Protein AF-A0A813HBR9-F1 (afdb_monomer)

Foldseek 3Di:
DADDFFDWDKDKDFAPCQVPVDPVNVVSVVQQADDCSVVSHHGKIKIFGGTRNGHTQFIDIGDHPRDHTDTDGDDDPPPLFDPPQAAWQLLFQETFQFAADDQLAGGTPVSHFFFAAAQQLLLVFQQLEEEEEEAFDQRLLLLLLVLCRPAVPEDFCPPQPSPGQQFQKWKWKDAPNDTPDTDTHGCVPVLCPPAAPVSVVVSLVVVLVVLLVVVQVDAAGDRRMGMYMYGHDQALLVVLSVLVSVQPHPRSLVGAYEYEYEYDLLLCCCQPVLPPPRRYVVSSPDHNVVSLVVRLVSNLVNLVSLLQQQDDVHRNVQQAYEYEQQFAAPDPVSNVVSVVSSVSSVVSCVPSGGSRYHYYYLNSNCVNYVQQAFPRHGFSSSSSVVVSSSCSSRGDSVSGDPARDKDKDAQLRTSNSQDVVSQVPQNVVQVVPPHDGSRSSSSRRRMGIDHDHPPPPPPVVCPVCVVPVPPPPDDPDDPDPDDPCPVPPPPDDLQPPLADPDPPVCVLVVVVVVVVVVVVVCVVVCVPDPPPDPPPDDDDDDDDDDDDDDDDDDDDDDDDDDDDDDDDDDPPDPPPDPPPPPPPPDPPCPVVVVVLVVLLVLCVCVVVVNDPPDVSSVCSVVSLVVVVVVVLVVVLVVCVVPPDDDALVRQLVVVCVVPVVVVVVVQVVLVVVCVVVVNQQADPVLVVCVNVLQQLPHRPSLVNHSPNVSNSSNVVSVCSSCVVVVCVVPVPDDPVRVVVVVVVVVCSVVCVVVVCVVVVHDPSD

Organism: Polarella glacialis (NCBI:txid89957)

Structure (mmCIF, N/CA/C/O backbone):
data_AF-A0A813HBR9-F1
#
_entry.id   AF-A0A813HBR9-F1
#
loop_
_atom_site.group_PDB
_atom_site.id
_atom_site.type_symbol
_atom_site.label_atom_id
_atom_site.label_alt_id
_atom_site.label_comp_id
_atom_site.label_asym_id
_atom_site.label_entity_id
_atom_site.label_seq_id
_atom_site.pdbx_PDB_ins_code
_atom_site.Cartn_x
_atom_site.Cartn_y
_atom_site.Cartn_z
_atom_site.occupancy
_atom_site.B_iso_or_equiv
_atom_site.auth_seq_id
_atom_site.auth_comp_id
_atom_site.auth_asym_id
_atom_site.auth_atom_id
_atom_site.pdbx_PDB_model_num
ATOM 1 N N . MET A 1 1 ? 24.194 6.472 -5.748 1.00 44.34 1 MET A N 1
ATOM 2 C CA . MET A 1 1 ? 23.655 5.985 -4.458 1.00 44.34 1 MET A CA 1
ATOM 3 C C . MET A 1 1 ? 24.644 4.987 -3.868 1.00 44.34 1 MET A C 1
ATOM 5 O O . MET A 1 1 ? 25.234 4.237 -4.634 1.00 44.34 1 MET A O 1
ATOM 9 N N . SER A 1 2 ? 24.886 5.018 -2.556 1.00 70.19 2 SER A N 1
ATOM 10 C CA . SER A 1 2 ? 25.656 3.984 -1.843 1.00 70.19 2 SER A CA 1
ATOM 11 C C . SER A 1 2 ? 24.667 3.029 -1.185 1.00 70.19 2 SER A C 1
ATOM 13 O O . SER A 1 2 ? 23.648 3.500 -0.693 1.00 70.19 2 SER A O 1
ATOM 15 N N . LEU A 1 3 ? 24.979 1.731 -1.143 1.00 77.62 3 LEU A N 1
ATOM 16 C CA . LEU A 1 3 ? 24.274 0.784 -0.273 1.00 77.62 3 LEU A CA 1
ATOM 17 C C . LEU A 1 3 ? 24.366 1.253 1.189 1.00 77.62 3 LEU A C 1
ATOM 19 O O . LEU A 1 3 ? 25.372 1.877 1.564 1.00 77.62 3 LEU A O 1
ATOM 23 N N . GLU A 1 4 ? 23.335 0.958 1.976 1.00 78.69 4 GLU A N 1
ATOM 24 C CA . GLU A 1 4 ? 23.299 1.222 3.415 1.00 78.69 4 GLU A CA 1
ATOM 25 C C . GLU A 1 4 ? 24.261 0.287 4.159 1.00 78.69 4 GLU A C 1
ATOM 27 O O . GLU A 1 4 ? 24.564 -0.817 3.705 1.00 78.69 4 GLU A O 1
ATOM 32 N N . ASN A 1 5 ? 24.805 0.736 5.291 1.00 77.06 5 ASN A N 1
ATOM 33 C CA . ASN A 1 5 ? 25.646 -0.136 6.110 1.00 77.06 5 ASN A CA 1
ATOM 34 C C . ASN A 1 5 ? 24.796 -1.290 6.669 1.00 77.06 5 ASN A C 1
ATOM 36 O O . ASN A 1 5 ? 23.663 -1.075 7.076 1.00 77.06 5 ASN A O 1
ATOM 40 N N . GLY A 1 6 ? 25.350 -2.501 6.698 1.00 73.25 6 GLY A N 1
ATOM 41 C CA . GLY A 1 6 ? 24.657 -3.730 7.087 1.00 73.25 6 GLY A CA 1
ATOM 42 C C . GLY A 1 6 ? 24.108 -4.545 5.912 1.00 73.25 6 GLY A C 1
ATOM 43 O O . GLY A 1 6 ? 23.845 -5.730 6.082 1.00 73.25 6 GLY A O 1
ATOM 44 N N . THR A 1 7 ? 24.002 -3.977 4.704 1.00 80.19 7 THR A N 1
ATOM 45 C CA . THR A 1 7 ? 23.477 -4.709 3.539 1.00 80.19 7 THR A CA 1
ATOM 46 C C . THR A 1 7 ? 24.390 -5.868 3.134 1.00 80.19 7 THR A C 1
ATOM 48 O O . THR A 1 7 ? 25.589 -5.665 2.918 1.00 80.19 7 THR A O 1
ATOM 51 N N . LEU A 1 8 ? 23.818 -7.066 2.966 1.00 86.88 8 LEU A N 1
ATOM 52 C CA . LEU A 1 8 ? 24.505 -8.215 2.377 1.00 86.88 8 LEU A CA 1
ATOM 53 C C . LEU A 1 8 ? 24.746 -7.975 0.882 1.00 86.88 8 LEU A C 1
ATOM 55 O O . LEU A 1 8 ? 23.846 -7.587 0.140 1.00 86.88 8 LEU A O 1
ATOM 59 N N . VAL A 1 9 ? 25.968 -8.226 0.429 1.00 91.75 9 VAL A N 1
ATOM 60 C CA . VAL A 1 9 ? 26.389 -8.003 -0.951 1.00 91.75 9 VAL A CA 1
ATOM 61 C C . VAL A 1 9 ? 27.028 -9.268 -1.501 1.00 91.75 9 VAL A C 1
ATOM 63 O O . VAL A 1 9 ? 28.028 -9.758 -0.975 1.00 91.75 9 VAL A O 1
ATOM 66 N N . LEU A 1 10 ? 26.466 -9.759 -2.602 1.00 95.00 10 LEU A N 1
ATOM 67 C CA . LEU A 1 10 ? 27.017 -10.853 -3.392 1.00 95.00 10 LEU A CA 1
ATOM 68 C C . LEU A 1 10 ? 27.666 -10.265 -4.644 1.00 95.00 10 LEU A C 1
ATOM 70 O O . LEU A 1 10 ? 27.012 -9.562 -5.413 1.00 95.00 10 LEU A O 1
ATOM 74 N N . ILE A 1 11 ? 28.956 -10.526 -4.852 1.00 94.94 11 ILE A N 1
ATOM 75 C CA . ILE A 1 11 ? 29.695 -10.011 -6.012 1.00 94.94 11 ILE A CA 1
ATOM 76 C C . ILE A 1 11 ? 30.396 -11.162 -6.709 1.00 94.94 11 ILE A C 1
ATOM 78 O O . ILE A 1 11 ? 31.207 -11.855 -6.105 1.00 94.94 11 ILE A O 1
ATOM 82 N N . GLY A 1 12 ? 30.121 -11.325 -7.999 1.00 94.62 12 GLY A N 1
ATOM 83 C CA . GLY A 1 12 ? 30.891 -12.167 -8.905 1.00 94.62 12 GLY A CA 1
ATOM 84 C C . GLY A 1 12 ? 31.537 -11.301 -9.979 1.00 94.62 12 GLY A C 1
ATOM 85 O O . GLY A 1 12 ? 30.874 -10.461 -10.583 1.00 94.62 12 GLY A O 1
ATOM 86 N N . ALA A 1 13 ? 32.827 -11.494 -10.226 1.00 92.62 13 ALA A N 1
ATOM 87 C CA . ALA A 1 13 ? 33.553 -10.809 -11.286 1.00 92.62 13 ALA A CA 1
ATOM 88 C C . ALA A 1 13 ? 34.456 -11.795 -12.032 1.00 92.62 13 ALA A C 1
ATOM 90 O O . ALA A 1 13 ? 35.110 -12.647 -11.434 1.00 92.62 13 ALA A O 1
ATOM 91 N N . LYS A 1 14 ? 34.495 -11.681 -13.358 1.00 89.44 14 LYS A N 1
ATOM 92 C CA . LYS A 1 14 ? 35.338 -12.495 -14.236 1.00 89.44 14 LYS A CA 1
ATOM 93 C C . LYS A 1 14 ? 35.709 -11.684 -15.477 1.00 89.44 14 LYS A C 1
ATOM 95 O O . LYS A 1 14 ? 35.035 -10.705 -15.794 1.00 89.44 14 LYS A O 1
ATOM 100 N N . ASP A 1 15 ? 36.777 -12.095 -16.152 1.00 86.00 15 ASP A N 1
ATOM 101 C CA . ASP A 1 15 ? 37.169 -11.611 -17.478 1.00 86.00 15 ASP A CA 1
ATOM 102 C C . ASP A 1 15 ? 37.337 -10.083 -17.519 1.00 86.00 15 ASP A C 1
ATOM 104 O O . ASP A 1 15 ? 38.275 -9.568 -16.907 1.00 86.00 15 ASP A O 1
ATOM 108 N N . GLU A 1 16 ? 36.469 -9.338 -18.202 1.00 80.94 16 GLU A N 1
ATOM 109 C CA . GLU A 1 16 ? 36.595 -7.891 -18.431 1.00 80.94 16 GLU A CA 1
ATOM 110 C C . GLU A 1 16 ? 36.669 -7.077 -17.133 1.00 80.94 16 GLU A C 1
ATOM 112 O O . GLU A 1 16 ? 37.329 -6.034 -17.086 1.00 80.94 16 GLU A O 1
ATOM 117 N N . ALA A 1 17 ? 36.054 -7.574 -16.058 1.00 79.50 17 ALA A N 1
ATOM 118 C CA . ALA A 1 17 ? 36.100 -6.954 -14.739 1.00 79.50 17 ALA A CA 1
ATOM 119 C C . ALA A 1 17 ? 37.543 -6.798 -14.220 1.00 79.50 17 ALA A C 1
ATOM 121 O O . ALA A 1 17 ? 37.855 -5.818 -13.550 1.00 79.50 17 ALA A O 1
ATOM 122 N N . SER A 1 18 ? 38.455 -7.701 -14.591 1.00 74.31 18 SER A N 1
ATOM 123 C CA . SER A 1 18 ? 39.861 -7.640 -14.169 1.00 74.31 18 SER A CA 1
ATOM 124 C C . SER A 1 18 ? 40.658 -6.461 -14.736 1.00 74.31 18 SER A C 1
ATOM 126 O O . SER A 1 18 ? 41.671 -6.072 -14.160 1.00 74.31 18 SER A O 1
ATOM 128 N N . ILE A 1 19 ? 40.200 -5.880 -15.846 1.00 78.31 19 ILE A N 1
ATOM 129 C CA . ILE A 1 19 ? 40.866 -4.759 -16.527 1.00 78.31 19 ILE A CA 1
ATOM 130 C C . ILE A 1 19 ? 40.091 -3.462 -16.293 1.00 78.31 19 ILE A C 1
ATOM 132 O O . ILE A 1 19 ? 40.686 -2.396 -16.165 1.00 78.31 19 ILE A O 1
ATOM 136 N N . ASN A 1 20 ? 38.761 -3.561 -16.214 1.00 87.25 20 ASN A N 1
ATOM 137 C CA . ASN A 1 20 ? 37.866 -2.408 -16.224 1.00 87.25 20 ASN A CA 1
ATOM 138 C C . ASN A 1 20 ? 37.324 -2.021 -14.840 1.00 87.25 20 ASN A C 1
ATOM 140 O O . ASN A 1 20 ? 36.624 -1.013 -14.738 1.00 87.25 20 ASN A O 1
ATOM 144 N N . LEU A 1 21 ? 37.630 -2.766 -13.764 1.00 90.00 21 LEU A N 1
ATOM 145 C CA . LEU A 1 21 ? 37.268 -2.322 -12.415 1.00 90.00 21 LEU A CA 1
ATOM 146 C C . LEU A 1 21 ? 38.060 -1.065 -12.037 1.00 90.00 21 LEU A C 1
ATOM 148 O O . LEU A 1 21 ? 39.212 -1.131 -11.598 1.00 90.00 21 LEU A O 1
ATOM 152 N N . ALA A 1 22 ? 37.405 0.085 -12.167 1.00 92.94 22 ALA A N 1
ATOM 153 C CA . ALA A 1 22 ? 37.941 1.359 -11.721 1.00 92.94 22 ALA A CA 1
ATOM 154 C C . ALA A 1 22 ? 38.239 1.341 -10.212 1.00 92.94 22 ALA A C 1
ATOM 156 O O . ALA A 1 22 ? 37.594 0.632 -9.433 1.00 92.94 22 ALA A O 1
ATOM 157 N N . ALA A 1 23 ? 39.173 2.190 -9.779 1.00 93.81 23 ALA A N 1
ATOM 158 C CA . ALA A 1 23 ? 39.538 2.323 -8.368 1.00 93.81 23 ALA A CA 1
ATOM 159 C C . ALA A 1 23 ? 38.321 2.609 -7.465 1.00 93.81 23 ALA A C 1
ATOM 161 O O . ALA A 1 23 ? 38.233 2.060 -6.370 1.00 93.81 23 ALA A O 1
ATOM 162 N N . GLY A 1 24 ? 37.347 3.392 -7.948 1.00 93.62 24 GLY A N 1
ATOM 163 C CA . GLY A 1 24 ? 36.094 3.652 -7.233 1.00 93.62 24 GLY A CA 1
ATOM 164 C C . GLY A 1 24 ? 35.235 2.399 -7.024 1.00 93.62 24 GLY A C 1
ATOM 165 O O . GLY A 1 24 ? 34.714 2.194 -5.932 1.00 93.62 24 GLY A O 1
ATOM 166 N N . ALA A 1 25 ? 35.148 1.513 -8.022 1.00 92.56 25 ALA A N 1
ATOM 167 C CA . ALA A 1 25 ? 34.435 0.242 -7.891 1.00 92.56 25 ALA A CA 1
ATOM 168 C C . ALA A 1 25 ? 35.147 -0.691 -6.902 1.00 92.56 25 ALA A C 1
ATOM 170 O O . ALA A 1 25 ? 34.507 -1.261 -6.023 1.00 92.56 25 ALA A O 1
ATOM 171 N N . LYS A 1 26 ? 36.484 -0.776 -6.967 1.00 95.19 26 LYS A N 1
ATOM 172 C CA . LYS A 1 26 ? 37.278 -1.521 -5.976 1.00 95.19 26 LYS A CA 1
ATOM 173 C C . LYS A 1 26 ? 37.087 -0.961 -4.564 1.00 95.19 26 LYS A C 1
ATOM 175 O O . LYS A 1 26 ? 36.935 -1.735 -3.628 1.00 95.19 26 LYS A O 1
ATOM 180 N N . ALA A 1 27 ? 37.038 0.363 -4.402 1.00 95.25 27 ALA A N 1
ATOM 181 C CA . ALA A 1 27 ? 36.759 1.005 -3.118 1.00 95.25 27 ALA A CA 1
ATOM 182 C C . ALA A 1 27 ? 35.345 0.688 -2.601 1.00 95.25 27 ALA A C 1
ATOM 184 O O . ALA A 1 27 ? 35.179 0.405 -1.417 1.00 95.25 27 ALA A O 1
ATOM 185 N N . ALA A 1 28 ? 34.339 0.658 -3.479 1.00 94.50 28 ALA A N 1
ATOM 186 C CA . ALA A 1 28 ? 32.989 0.237 -3.114 1.00 94.50 28 ALA A CA 1
ATOM 187 C C . ALA A 1 28 ? 32.955 -1.237 -2.671 1.00 94.50 28 ALA A C 1
ATOM 189 O O . ALA A 1 28 ? 32.386 -1.540 -1.628 1.00 94.50 28 ALA A O 1
ATOM 190 N N . ILE A 1 29 ? 33.638 -2.133 -3.386 1.00 95.81 29 ILE A N 1
ATOM 191 C CA . ILE A 1 29 ? 33.743 -3.557 -3.028 1.00 95.81 29 ILE A CA 1
ATOM 192 C C . ILE A 1 29 ? 34.473 -3.739 -1.687 1.00 95.81 29 ILE A C 1
ATOM 194 O O . ILE A 1 29 ? 34.013 -4.490 -0.830 1.00 95.81 29 ILE A O 1
ATOM 198 N N . LYS A 1 30 ? 35.550 -2.979 -1.441 1.00 97.00 30 LYS A N 1
ATOM 199 C CA . LYS A 1 30 ? 36.239 -2.927 -0.136 1.00 97.00 30 LYS A CA 1
ATOM 200 C C . LYS A 1 30 ? 35.343 -2.412 0.980 1.00 97.00 30 LYS A C 1
ATOM 202 O O . LYS A 1 30 ? 35.412 -2.913 2.095 1.00 97.00 30 LYS A O 1
ATOM 207 N N . SER A 1 31 ? 34.460 -1.458 0.685 1.00 95.75 31 SER A N 1
ATOM 208 C CA . SER A 1 31 ? 33.462 -1.007 1.658 1.00 95.75 31 SER A CA 1
ATOM 209 C C . SER A 1 31 ? 32.430 -2.086 2.000 1.00 95.75 31 SER A C 1
ATOM 211 O O . SER A 1 31 ? 31.707 -1.914 2.969 1.00 95.75 31 SER A O 1
ATOM 213 N N . CYS A 1 32 ? 32.377 -3.193 1.250 1.00 95.88 32 CYS A N 1
ATOM 214 C CA . CYS A 1 32 ? 31.602 -4.397 1.563 1.00 95.88 32 CYS A CA 1
ATOM 215 C C . CYS A 1 32 ? 32.441 -5.473 2.283 1.00 95.88 32 CYS A C 1
ATOM 217 O O . CYS A 1 32 ? 32.051 -6.639 2.335 1.00 95.88 32 CYS A O 1
ATOM 219 N N . GLY A 1 33 ? 33.617 -5.100 2.798 1.00 96.56 33 GLY A N 1
ATOM 220 C CA . GLY A 1 33 ? 34.505 -5.972 3.562 1.00 96.56 33 GLY A CA 1
ATOM 221 C C . GLY A 1 33 ? 35.523 -6.760 2.737 1.00 96.56 33 GLY A C 1
ATOM 222 O O . GLY A 1 33 ? 36.261 -7.556 3.313 1.00 96.56 33 GLY A O 1
ATOM 223 N N . ALA A 1 34 ? 35.584 -6.550 1.418 1.00 97.25 34 ALA A N 1
ATOM 224 C CA . ALA A 1 34 ? 36.553 -7.209 0.548 1.00 97.25 34 ALA A CA 1
ATOM 225 C C . ALA A 1 34 ? 38.001 -6.814 0.865 1.00 97.25 34 ALA A C 1
ATOM 227 O O . ALA A 1 34 ? 38.324 -5.634 1.012 1.00 97.25 34 ALA A O 1
ATOM 228 N N . THR A 1 35 ? 38.891 -7.800 0.866 1.00 97.88 35 THR A N 1
ATOM 229 C CA . THR A 1 35 ? 40.329 -7.646 1.126 1.00 97.88 35 THR A CA 1
ATOM 230 C C . THR A 1 35 ? 41.199 -8.096 -0.049 1.00 97.88 35 THR A C 1
ATOM 232 O O . THR A 1 35 ? 42.339 -7.657 -0.170 1.00 97.88 35 THR A O 1
ATOM 235 N N . GLN A 1 36 ? 40.661 -8.921 -0.951 1.00 97.69 36 GLN A N 1
ATOM 236 C CA . GLN A 1 36 ? 41.384 -9.554 -2.059 1.00 97.69 36 GLN A CA 1
ATOM 237 C C . GLN A 1 36 ? 41.027 -8.977 -3.438 1.00 97.69 36 GLN A C 1
ATOM 239 O O . GLN A 1 36 ? 41.605 -9.397 -4.439 1.00 97.69 36 GLN A O 1
ATOM 244 N N . ILE A 1 37 ? 40.110 -8.007 -3.529 1.00 97.00 37 ILE A N 1
ATOM 245 C CA . ILE A 1 37 ? 39.675 -7.440 -4.820 1.00 97.00 37 ILE A CA 1
ATOM 246 C C . ILE A 1 37 ? 40.814 -6.794 -5.633 1.00 97.00 37 ILE A C 1
ATOM 248 O O . ILE A 1 37 ? 40.780 -6.792 -6.864 1.00 97.00 37 ILE A O 1
ATOM 252 N N . ASP A 1 38 ? 41.855 -6.274 -4.978 1.00 96.31 38 ASP A N 1
ATOM 253 C CA . ASP A 1 38 ? 43.016 -5.712 -5.685 1.00 96.31 38 ASP A CA 1
ATOM 254 C C . ASP A 1 38 ? 43.874 -6.786 -6.365 1.00 96.31 38 ASP A C 1
ATOM 256 O O . ASP A 1 38 ? 44.567 -6.482 -7.334 1.00 96.31 38 ASP A O 1
ATOM 260 N N . SER A 1 39 ? 43.780 -8.034 -5.902 1.00 96.00 39 SER A N 1
ATOM 261 C CA . SER A 1 39 ? 44.491 -9.191 -6.451 1.00 96.00 39 SER A CA 1
ATOM 262 C C . SER A 1 39 ? 43.826 -9.763 -7.708 1.00 96.00 39 SER A C 1
ATOM 264 O O . SER A 1 39 ? 44.338 -10.720 -8.291 1.00 96.00 39 SER A O 1
ATOM 266 N N . LEU A 1 40 ? 42.687 -9.208 -8.143 1.00 95.50 40 LEU A N 1
ATOM 267 C CA . LEU A 1 40 ? 42.026 -9.611 -9.382 1.00 95.50 40 LEU A CA 1
ATOM 268 C C . LEU A 1 40 ? 42.884 -9.206 -10.595 1.00 95.50 40 LEU A C 1
ATOM 270 O O . LEU A 1 40 ? 42.855 -8.060 -11.043 1.00 95.50 40 LEU A O 1
ATOM 274 N N . GLY A 1 41 ? 43.655 -10.163 -11.117 1.00 92.06 41 GLY A N 1
ATOM 275 C CA . GLY A 1 41 ? 44.477 -10.014 -12.321 1.00 92.06 41 GLY A CA 1
ATOM 276 C C . GLY A 1 41 ? 43.727 -10.329 -13.620 1.00 92.06 41 GLY A C 1
ATOM 277 O O . GLY A 1 41 ? 42.622 -10.865 -13.587 1.00 92.06 41 GLY A O 1
ATOM 278 N N . PHE A 1 42 ? 44.343 -10.017 -14.768 1.00 91.38 42 PHE A N 1
ATOM 279 C CA . PHE A 1 42 ? 43.790 -10.225 -16.117 1.00 91.38 42 PHE A CA 1
ATOM 280 C C . PHE A 1 42 ? 43.185 -11.628 -16.292 1.00 91.38 42 PHE A C 1
ATOM 282 O O . PHE A 1 42 ? 43.889 -12.623 -16.146 1.00 91.38 42 PHE A O 1
ATOM 289 N N . ARG A 1 43 ? 41.892 -11.726 -16.628 1.00 89.00 43 ARG A N 1
ATOM 290 C CA . ARG A 1 43 ? 41.144 -13.001 -16.747 1.00 89.00 43 ARG A CA 1
ATOM 291 C C . ARG A 1 43 ? 41.100 -13.855 -15.469 1.00 89.00 43 ARG A C 1
ATOM 293 O O . ARG A 1 43 ? 40.854 -15.060 -15.533 1.00 89.00 43 ARG A O 1
ATOM 300 N N . GLY A 1 44 ? 41.359 -13.257 -14.312 1.00 93.31 44 GLY A N 1
ATOM 301 C CA . GLY A 1 44 ? 41.066 -13.864 -13.023 1.00 93.31 44 GLY A CA 1
ATOM 302 C C . GLY A 1 44 ? 39.560 -13.905 -12.760 1.00 93.31 44 GLY A C 1
ATOM 303 O O . GLY A 1 44 ? 38.778 -13.194 -13.397 1.00 93.31 44 GLY A O 1
ATOM 304 N N . ALA A 1 45 ? 39.163 -14.742 -11.809 1.00 95.19 45 ALA A N 1
ATOM 305 C CA . ALA A 1 45 ? 37.804 -14.779 -11.283 1.00 95.19 45 ALA A CA 1
ATOM 306 C C . ALA A 1 45 ? 37.804 -14.295 -9.832 1.00 95.19 45 ALA A C 1
ATOM 308 O O . ALA A 1 45 ? 38.763 -14.518 -9.094 1.00 95.19 45 ALA A O 1
ATOM 309 N N . TYR A 1 46 ? 36.726 -13.648 -9.421 1.00 97.38 46 TYR A N 1
ATOM 310 C CA . TYR A 1 46 ? 36.538 -13.114 -8.083 1.00 97.38 46 TYR A CA 1
ATOM 311 C C . TYR A 1 46 ? 35.106 -13.367 -7.622 1.00 97.38 46 TYR A C 1
ATOM 313 O O . TYR A 1 46 ? 34.164 -13.194 -8.396 1.00 97.38 46 TYR A O 1
ATOM 321 N N . ALA A 1 47 ? 34.954 -13.778 -6.370 1.00 97.44 47 ALA A N 1
ATOM 322 C CA . ALA A 1 47 ? 33.670 -13.952 -5.714 1.00 97.44 47 ALA A CA 1
ATOM 323 C C . ALA A 1 47 ? 33.740 -13.385 -4.291 1.00 97.44 47 ALA A C 1
ATOM 325 O O . ALA A 1 47 ? 34.730 -13.600 -3.590 1.00 97.44 47 ALA A O 1
ATOM 326 N N . LEU A 1 48 ? 32.687 -12.691 -3.866 1.00 97.31 48 LEU A N 1
ATOM 327 C CA . LEU A 1 48 ? 32.528 -12.126 -2.529 1.00 97.31 48 LEU A CA 1
ATOM 328 C C . LEU A 1 48 ? 31.104 -12.362 -2.029 1.00 97.31 48 LEU A C 1
ATOM 330 O O . LEU A 1 48 ? 30.139 -12.068 -2.730 1.00 97.31 48 LEU A O 1
ATOM 334 N N . VAL A 1 49 ? 31.012 -12.801 -0.780 1.00 95.62 49 VAL A N 1
ATOM 335 C CA . VAL A 1 49 ? 29.856 -12.649 0.099 1.00 95.62 49 VAL A CA 1
ATOM 336 C C . VAL A 1 49 ? 30.303 -11.675 1.184 1.00 95.62 49 VAL A C 1
ATOM 338 O O . VAL A 1 49 ? 31.170 -12.010 1.989 1.00 95.62 49 VAL A O 1
ATOM 341 N N . GLY A 1 50 ? 29.800 -10.445 1.173 1.00 94.12 50 GLY A N 1
ATOM 342 C CA . GLY A 1 50 ? 30.261 -9.374 2.058 1.00 94.12 50 GLY A CA 1
ATOM 343 C C . GLY A 1 50 ? 29.121 -8.562 2.648 1.00 94.12 50 GLY A C 1
ATOM 344 O O . GLY A 1 50 ? 27.974 -8.727 2.255 1.00 94.12 50 GLY A O 1
ATOM 345 N N . ILE A 1 51 ? 29.434 -7.685 3.598 1.00 89.06 51 ILE A N 1
ATOM 346 C CA . ILE A 1 51 ? 28.460 -6.799 4.245 1.00 89.06 51 ILE A CA 1
ATOM 347 C C . ILE A 1 51 ? 28.944 -5.362 4.084 1.00 89.06 51 ILE A C 1
ATOM 349 O O . ILE A 1 51 ? 30.083 -5.045 4.432 1.00 89.06 51 ILE A O 1
ATOM 353 N N . LYS A 1 52 ? 28.097 -4.472 3.566 1.00 92.88 52 LYS A N 1
ATOM 354 C CA . LYS A 1 52 ? 28.405 -3.042 3.443 1.00 92.88 52 LYS A CA 1
ATOM 355 C C . LYS A 1 52 ? 28.701 -2.438 4.823 1.00 92.88 52 LYS A C 1
ATOM 357 O O . LYS A 1 52 ? 27.932 -2.607 5.755 1.00 92.88 52 LYS A O 1
ATOM 362 N N . GLY A 1 53 ? 29.835 -1.759 4.976 1.00 87.94 53 GLY A N 1
ATOM 363 C CA . GLY A 1 53 ? 30.329 -1.257 6.264 1.00 87.94 53 GLY A CA 1
ATOM 364 C C . GLY A 1 53 ? 30.849 -2.345 7.220 1.00 87.94 53 GLY A C 1
ATOM 365 O O . GLY A 1 53 ? 31.309 -2.012 8.308 1.00 87.94 53 GLY A O 1
ATOM 366 N N . GLY A 1 54 ? 30.793 -3.622 6.824 1.00 89.62 54 GLY A N 1
ATOM 367 C CA . GLY A 1 54 ? 31.198 -4.786 7.612 1.00 89.62 54 GLY A CA 1
ATOM 368 C C . GLY A 1 54 ? 32.411 -5.526 7.034 1.00 89.62 54 GLY A C 1
ATOM 369 O O . GLY A 1 54 ? 33.221 -4.963 6.297 1.00 89.62 54 GLY A O 1
ATOM 370 N N . ARG A 1 55 ? 32.559 -6.806 7.403 1.00 92.50 55 ARG A N 1
ATOM 371 C CA . ARG A 1 55 ? 33.627 -7.706 6.924 1.00 92.50 55 ARG A CA 1
ATOM 372 C C . ARG A 1 55 ? 33.095 -8.647 5.837 1.00 92.50 55 ARG A C 1
ATOM 374 O O . ARG A 1 55 ? 31.898 -8.928 5.798 1.00 92.50 55 ARG A O 1
ATOM 381 N N . ALA A 1 56 ? 33.982 -9.145 4.974 1.00 94.06 56 ALA A N 1
ATOM 382 C CA . ALA A 1 56 ? 33.645 -10.237 4.067 1.00 94.06 56 ALA A CA 1
ATOM 383 C C . ALA A 1 56 ? 33.305 -11.501 4.872 1.00 94.06 56 ALA A C 1
ATOM 385 O O . ALA A 1 56 ? 34.073 -11.894 5.748 1.00 94.06 56 ALA A O 1
ATOM 386 N N . GLN A 1 57 ? 32.178 -12.135 4.551 1.00 93.94 57 GLN A N 1
ATOM 387 C CA . GLN A 1 57 ? 31.793 -13.452 5.068 1.00 93.94 57 GLN A CA 1
ATOM 388 C C . GLN A 1 57 ? 32.537 -14.563 4.322 1.00 93.94 57 GLN A C 1
ATOM 390 O O . GLN A 1 57 ? 32.978 -15.541 4.914 1.00 93.94 57 GLN A O 1
ATOM 395 N N . ALA A 1 58 ? 32.724 -14.387 3.013 1.00 96.19 58 ALA A N 1
ATOM 396 C CA . ALA A 1 58 ? 33.589 -15.224 2.199 1.00 96.19 58 ALA A CA 1
ATOM 397 C C . ALA A 1 58 ? 34.126 -14.432 1.013 1.00 96.19 58 ALA A C 1
ATOM 399 O O . ALA A 1 58 ? 33.409 -13.647 0.401 1.00 96.19 58 ALA A O 1
ATOM 400 N N . GLU A 1 59 ? 35.382 -14.659 0.654 1.00 97.88 59 GLU A N 1
ATOM 401 C CA . GLU A 1 59 ? 36.012 -13.994 -0.479 1.00 97.88 59 GLU A CA 1
ATOM 402 C C . GLU A 1 59 ? 37.010 -14.944 -1.134 1.00 97.88 59 GLU A C 1
ATOM 404 O O . GLU A 1 59 ? 37.831 -15.569 -0.459 1.00 97.88 59 GLU A O 1
ATOM 409 N N . MET A 1 60 ? 36.955 -15.046 -2.458 1.00 97.38 60 MET A N 1
ATOM 410 C CA . MET A 1 60 ? 37.893 -15.848 -3.229 1.00 97.38 60 MET A CA 1
ATOM 411 C C . MET A 1 60 ? 38.314 -15.099 -4.483 1.00 97.38 60 MET A C 1
ATOM 413 O O . MET A 1 60 ? 37.476 -14.641 -5.257 1.00 97.38 60 MET A O 1
ATOM 417 N N . VAL A 1 61 ? 39.622 -15.060 -4.725 1.00 97.06 61 VAL A N 1
ATOM 418 C CA . VAL A 1 61 ? 40.198 -14.680 -6.014 1.00 97.06 61 VAL A CA 1
ATOM 419 C C . VAL A 1 61 ? 40.910 -15.885 -6.623 1.00 97.06 61 VAL A C 1
ATOM 421 O O . VAL A 1 61 ? 41.574 -16.659 -5.933 1.00 97.06 61 VAL A O 1
ATOM 424 N N . ARG A 1 62 ? 40.760 -16.07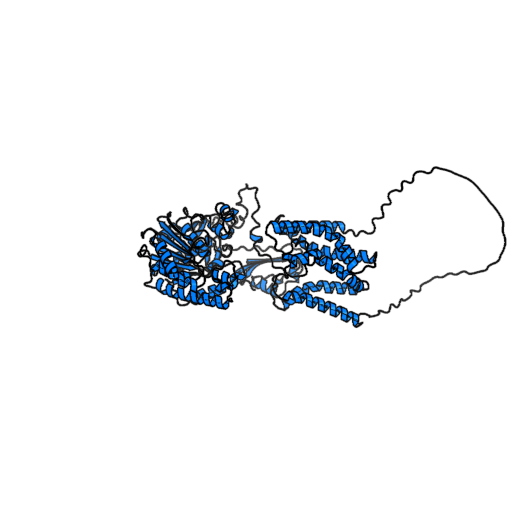5 -7.931 1.00 96.94 62 ARG A N 1
ATOM 425 C CA . ARG A 1 62 ? 41.441 -17.119 -8.696 1.00 96.94 62 ARG A CA 1
ATOM 426 C C . ARG A 1 62 ? 42.246 -16.477 -9.823 1.00 96.94 62 ARG A C 1
ATOM 428 O O . ARG A 1 62 ? 41.704 -15.624 -10.530 1.00 96.94 62 ARG A O 1
ATOM 435 N N . PRO A 1 63 ? 43.518 -16.871 -10.011 1.00 95.06 63 PRO A N 1
ATOM 436 C CA . PRO A 1 63 ? 44.319 -16.375 -11.119 1.00 95.06 63 PRO A CA 1
ATOM 437 C C . PRO A 1 63 ? 43.796 -16.910 -12.457 1.00 95.06 63 PRO A C 1
ATOM 439 O O . PRO A 1 63 ? 42.967 -17.823 -12.519 1.00 95.06 63 PRO A O 1
ATOM 442 N N . THR A 1 64 ? 44.313 -16.347 -13.544 1.00 92.31 64 THR A N 1
ATOM 443 C CA . THR A 1 64 ? 44.006 -16.763 -14.913 1.00 92.31 64 THR A CA 1
ATOM 444 C C . THR A 1 64 ? 44.139 -18.276 -15.087 1.00 92.31 64 THR A C 1
ATOM 446 O O . THR A 1 64 ? 45.162 -18.861 -14.741 1.00 92.31 64 THR A O 1
ATOM 449 N N . GLY A 1 65 ? 43.115 -18.915 -15.654 1.00 89.19 65 GLY A N 1
ATOM 450 C CA . GLY A 1 65 ? 43.141 -20.350 -15.958 1.00 89.19 65 GLY A CA 1
ATOM 451 C C . GLY A 1 65 ? 42.869 -21.280 -14.770 1.00 89.19 65 GLY A C 1
ATOM 452 O O . GLY A 1 65 ? 42.760 -22.482 -14.981 1.00 89.19 65 GLY A O 1
ATOM 453 N N . ALA A 1 66 ? 42.684 -20.760 -13.551 1.00 92.31 66 ALA A N 1
ATOM 454 C CA . ALA A 1 66 ? 42.401 -21.571 -12.361 1.00 92.31 66 ALA A CA 1
ATOM 455 C C . ALA A 1 66 ? 40.903 -21.879 -12.135 1.00 92.31 66 ALA A C 1
ATOM 457 O O . ALA A 1 66 ? 40.538 -22.396 -11.081 1.00 92.31 66 ALA A O 1
ATOM 458 N N . GLY A 1 67 ? 40.034 -21.570 -13.104 1.00 90.62 67 GLY A N 1
ATOM 459 C CA . GLY A 1 67 ? 38.592 -21.838 -13.034 1.00 90.62 67 GLY A CA 1
ATOM 460 C C . GLY A 1 67 ? 37.770 -20.691 -12.434 1.00 90.62 67 GLY A C 1
ATOM 461 O O . GLY A 1 67 ? 38.153 -19.525 -12.523 1.00 90.62 67 GLY A O 1
ATOM 462 N N . TYR A 1 68 ? 36.598 -21.017 -11.881 1.00 89.50 68 TYR A N 1
ATOM 463 C CA . TYR A 1 68 ? 35.701 -20.049 -11.246 1.00 89.50 68 TYR A CA 1
ATOM 464 C C . TYR A 1 68 ? 36.081 -19.817 -9.777 1.00 89.50 68 TYR A C 1
ATOM 466 O O . TYR A 1 68 ? 36.544 -20.723 -9.084 1.00 89.50 68 TYR A O 1
ATOM 474 N N . ALA A 1 69 ? 35.887 -18.588 -9.297 1.00 94.25 69 ALA A N 1
ATOM 475 C CA . ALA A 1 69 ? 35.948 -18.287 -7.874 1.00 94.25 69 ALA A CA 1
ATOM 476 C C . ALA A 1 69 ? 34.620 -18.686 -7.220 1.00 94.25 69 ALA A C 1
ATOM 478 O O . ALA A 1 69 ? 33.555 -18.426 -7.777 1.00 94.25 69 ALA A O 1
ATOM 479 N N . LEU A 1 70 ? 34.693 -19.316 -6.051 1.00 94.19 70 LEU A N 1
ATOM 480 C CA . LEU A 1 70 ? 33.537 -19.706 -5.253 1.00 94.19 70 LEU A CA 1
ATOM 481 C C . LEU A 1 70 ? 33.725 -19.140 -3.848 1.00 94.19 70 LEU A C 1
ATOM 483 O O . LEU A 1 70 ? 34.654 -19.528 -3.144 1.00 94.19 70 LEU A O 1
ATOM 487 N N . ALA A 1 71 ? 32.851 -18.220 -3.458 1.00 94.12 71 ALA A N 1
ATOM 488 C CA . ALA A 1 71 ? 32.768 -17.715 -2.097 1.00 94.12 71 ALA A CA 1
ATOM 489 C C . ALA A 1 71 ? 31.531 -18.335 -1.442 1.00 94.12 71 ALA A C 1
ATOM 491 O O . ALA A 1 71 ? 30.416 -18.106 -1.902 1.00 94.12 71 ALA A O 1
ATOM 492 N N . VAL A 1 72 ? 31.739 -19.139 -0.400 1.00 90.00 72 VAL A N 1
ATOM 493 C CA . VAL A 1 72 ? 30.661 -19.717 0.412 1.00 90.00 72 VAL A CA 1
ATOM 494 C C . VAL A 1 72 ? 30.754 -19.086 1.789 1.00 90.00 72 VAL A C 1
ATOM 496 O O . VAL A 1 72 ? 31.670 -19.398 2.546 1.00 90.00 72 VAL A O 1
ATOM 499 N N . GLY A 1 73 ? 29.855 -18.149 2.078 1.00 83.38 73 GLY A N 1
ATOM 500 C CA . GLY A 1 73 ? 29.710 -17.591 3.416 1.00 83.38 73 GLY A CA 1
ATOM 501 C C . GLY A 1 73 ? 28.774 -18.474 4.226 1.00 83.38 73 GLY A C 1
ATOM 502 O O . GLY A 1 73 ? 27.697 -18.818 3.744 1.00 83.38 73 GLY A O 1
ATOM 503 N N . GLN A 1 74 ? 29.171 -18.831 5.445 1.00 72.38 74 GLN A N 1
ATOM 504 C CA . GLN A 1 74 ? 28.199 -19.253 6.445 1.00 72.38 74 GLN A CA 1
ATOM 505 C C . GLN A 1 74 ? 27.610 -17.984 7.036 1.00 72.38 74 GLN A C 1
ATOM 507 O O . GLN A 1 74 ? 28.324 -17.185 7.636 1.00 72.38 74 GLN A O 1
ATOM 512 N N . MET A 1 75 ? 26.321 -17.778 6.810 1.00 65.62 75 MET A N 1
ATOM 513 C CA . MET A 1 75 ? 25.587 -16.785 7.569 1.00 65.62 75 MET A CA 1
ATOM 514 C C . MET A 1 75 ? 25.041 -17.495 8.791 1.00 65.62 75 MET A C 1
ATOM 516 O O . MET A 1 75 ? 24.436 -18.562 8.675 1.00 65.62 75 MET A O 1
ATOM 520 N N . GLU A 1 76 ? 25.287 -16.919 9.961 1.00 60.16 76 GLU A N 1
ATOM 521 C CA . GLU A 1 76 ? 24.460 -17.247 11.106 1.00 60.16 76 GLU A CA 1
ATOM 522 C C . GLU A 1 76 ? 23.038 -16.869 10.691 1.00 60.16 76 GLU A C 1
ATOM 524 O O . GLU A 1 76 ? 22.774 -15.706 10.371 1.00 60.16 76 GLU A O 1
ATOM 529 N N . ILE A 1 77 ? 22.164 -17.870 10.569 1.00 55.50 77 ILE A N 1
ATOM 530 C CA . ILE A 1 77 ? 20.734 -17.618 10.459 1.00 55.50 77 ILE A CA 1
ATOM 531 C C . ILE A 1 77 ? 20.403 -16.931 11.773 1.00 55.50 77 ILE A C 1
ATOM 533 O O . ILE A 1 77 ? 20.349 -17.575 12.822 1.00 55.50 77 ILE A O 1
ATOM 537 N N . VAL A 1 78 ? 20.303 -15.604 11.733 1.00 55.00 78 VAL A N 1
ATOM 538 C CA . VAL A 1 78 ? 19.793 -14.846 12.863 1.00 55.00 78 VAL A CA 1
ATOM 539 C C . VAL A 1 78 ? 18.368 -15.336 13.006 1.00 55.00 78 VAL A C 1
ATOM 541 O O . VAL A 1 78 ? 17.524 -15.027 12.169 1.00 55.00 78 VAL A O 1
ATOM 544 N N . VAL A 1 79 ? 18.137 -16.181 14.011 1.00 55.94 79 VAL A N 1
ATOM 545 C CA . VAL A 1 79 ? 16.797 -16.649 14.343 1.00 55.94 79 VAL A CA 1
ATOM 546 C C . VAL A 1 79 ? 15.937 -15.399 14.465 1.00 55.94 79 VAL A C 1
ATOM 548 O O . VAL A 1 79 ? 16.272 -14.481 15.218 1.00 55.94 79 VAL A O 1
ATOM 551 N N . SER A 1 80 ? 14.890 -15.338 13.645 1.00 59.28 80 SER A N 1
ATOM 552 C CA . SER A 1 80 ? 14.182 -14.100 13.324 1.00 59.28 80 SER A CA 1
ATOM 553 C C . SER A 1 80 ? 13.475 -13.447 14.504 1.00 59.28 80 SER A C 1
ATOM 555 O O . SER A 1 80 ? 13.001 -12.325 14.381 1.00 59.28 80 SER A O 1
ATOM 557 N N . VAL A 1 81 ? 13.431 -14.092 15.666 1.00 66.31 81 VAL A N 1
ATOM 558 C CA . VAL A 1 81 ? 13.156 -13.415 16.926 1.00 66.31 81 VAL A CA 1
ATOM 559 C C . VAL A 1 81 ? 14.066 -14.001 17.991 1.00 66.31 81 VAL A C 1
ATOM 561 O O . VAL A 1 81 ? 13.932 -15.153 18.395 1.00 66.31 81 VAL A O 1
ATOM 564 N N . ASP A 1 82 ? 15.007 -13.190 18.455 1.00 77.69 82 ASP A N 1
ATOM 565 C CA . ASP A 1 82 ? 15.743 -13.486 19.673 1.00 77.69 82 ASP A CA 1
ATOM 566 C C . ASP A 1 82 ? 14.790 -13.289 20.857 1.00 77.69 82 ASP A C 1
ATOM 568 O O . ASP A 1 82 ? 14.423 -12.159 21.189 1.00 77.69 82 ASP A O 1
ATOM 572 N N . GLU A 1 83 ? 14.365 -14.390 21.483 1.00 84.25 83 GLU A N 1
ATOM 573 C CA . GLU A 1 83 ? 13.460 -14.368 22.639 1.00 84.25 83 GLU A CA 1
ATOM 574 C C . GLU A 1 83 ? 13.993 -13.514 23.793 1.00 84.25 83 GLU A C 1
ATOM 576 O O . GLU A 1 83 ? 13.210 -13.021 24.612 1.00 84.25 83 GLU A O 1
ATOM 581 N N . SER A 1 84 ? 15.321 -13.349 23.854 1.00 87.69 84 SER A N 1
ATOM 582 C CA . SER A 1 84 ? 16.001 -12.546 24.863 1.00 87.69 84 SER A CA 1
ATOM 583 C C . SER A 1 84 ? 15.870 -11.041 24.624 1.00 87.69 84 SER A C 1
ATOM 585 O O . SER A 1 84 ? 16.117 -10.263 25.551 1.00 87.69 84 SER A O 1
ATOM 587 N N . LYS A 1 85 ? 15.420 -10.611 23.432 1.00 92.06 85 LYS A N 1
ATOM 588 C CA . LYS A 1 85 ? 15.071 -9.209 23.186 1.00 92.06 85 LYS A CA 1
ATOM 589 C C . LYS A 1 85 ? 13.957 -8.788 24.152 1.00 92.06 85 LYS A C 1
ATOM 591 O O . LYS A 1 85 ? 12.962 -9.509 24.298 1.00 92.06 85 LYS A O 1
ATOM 596 N N . PRO A 1 86 ? 14.082 -7.614 24.794 1.00 96.62 86 PRO A N 1
ATOM 597 C CA . PRO A 1 86 ? 13.025 -7.082 25.639 1.00 96.62 86 PRO A CA 1
ATOM 598 C C . PRO A 1 86 ? 11.755 -6.828 24.822 1.00 96.62 86 PRO A C 1
ATOM 600 O O . PRO A 1 86 ? 11.805 -6.600 23.611 1.00 96.62 86 PRO A O 1
ATOM 603 N N . VAL A 1 87 ? 10.608 -6.830 25.496 1.00 96.88 87 VAL A N 1
ATOM 604 C CA . VAL A 1 87 ? 9.337 -6.449 24.877 1.00 96.88 87 VAL A CA 1
ATOM 605 C C . VAL A 1 87 ? 9.325 -4.935 24.639 1.00 96.88 87 VAL A C 1
ATOM 607 O O . VAL A 1 87 ? 9.638 -4.166 25.549 1.00 96.88 87 VAL A O 1
ATOM 610 N N . CYS A 1 88 ? 8.984 -4.497 23.428 1.00 97.62 88 CYS A N 1
ATOM 611 C CA . CYS A 1 88 ? 8.819 -3.085 23.105 1.00 97.62 88 CYS A CA 1
ATOM 612 C C . CYS A 1 88 ? 7.626 -2.508 23.871 1.00 97.62 88 CYS A C 1
ATOM 614 O O . CYS A 1 88 ? 6.542 -3.095 23.881 1.00 97.62 88 CYS A O 1
ATOM 616 N N . ASP A 1 89 ? 7.790 -1.316 24.441 1.00 97.62 89 ASP A N 1
ATOM 617 C CA . ASP A 1 89 ? 6.655 -0.572 24.976 1.00 97.62 89 ASP A CA 1
ATOM 618 C C . ASP A 1 89 ? 5.860 0.056 23.824 1.00 97.62 89 ASP A C 1
ATOM 620 O O . ASP A 1 89 ? 6.226 1.095 23.280 1.00 97.62 89 ASP A O 1
ATOM 624 N N . ALA A 1 90 ? 4.760 -0.588 23.443 1.00 97.50 90 ALA A N 1
ATOM 625 C CA . ALA A 1 90 ? 3.851 -0.100 22.410 1.00 97.50 90 ALA A CA 1
ATOM 626 C C . ALA A 1 90 ? 2.973 1.087 22.868 1.00 97.50 90 ALA A C 1
ATOM 628 O O . ALA A 1 90 ? 2.250 1.670 22.058 1.00 97.50 90 ALA A O 1
ATOM 629 N N . ARG A 1 91 ? 3.011 1.458 24.159 1.00 97.06 91 ARG A N 1
ATOM 630 C CA . ARG A 1 91 ? 2.254 2.592 24.719 1.00 97.06 91 ARG A CA 1
ATOM 631 C C . ARG A 1 91 ? 3.009 3.910 24.632 1.00 97.06 91 ARG A C 1
ATOM 633 O O . ARG A 1 91 ? 2.438 4.945 24.970 1.00 97.06 91 ARG A O 1
ATOM 640 N N . VAL A 1 92 ? 4.269 3.906 24.200 1.00 97.38 92 VAL A N 1
ATOM 641 C CA . VAL A 1 92 ? 5.007 5.151 23.968 1.00 97.38 92 VAL A CA 1
ATOM 642 C C . VAL A 1 92 ? 4.348 5.975 22.859 1.00 97.38 92 VAL A C 1
ATOM 644 O O . VAL A 1 92 ? 3.645 5.454 21.996 1.00 97.38 92 VAL A O 1
ATOM 647 N N . ALA A 1 93 ? 4.617 7.279 22.871 1.00 97.44 93 ALA A N 1
ATOM 648 C CA . ALA A 1 93 ? 4.124 8.241 21.885 1.00 97.44 93 ALA A CA 1
ATOM 649 C C . ALA A 1 93 ? 4.343 7.803 20.423 1.00 97.44 93 ALA A C 1
ATOM 651 O O . ALA A 1 93 ? 3.474 8.017 19.579 1.00 97.44 93 ALA A O 1
ATOM 652 N N . GLN A 1 94 ? 5.490 7.183 20.134 1.00 97.94 94 GLN A N 1
ATOM 653 C CA . GLN A 1 94 ? 5.841 6.660 18.818 1.00 97.94 94 GLN A CA 1
ATOM 654 C C . GLN A 1 94 ? 6.432 5.246 18.955 1.00 97.94 94 GLN A C 1
ATOM 656 O O . GLN A 1 94 ? 7.643 5.120 19.165 1.00 97.94 94 GLN A O 1
ATOM 661 N N . PRO A 1 95 ? 5.612 4.182 18.892 1.00 97.94 95 PRO A N 1
ATOM 662 C CA . PRO A 1 95 ? 6.120 2.816 18.953 1.00 97.94 95 PRO A CA 1
ATOM 663 C C . PRO A 1 95 ? 7.041 2.517 17.751 1.00 97.94 95 PRO A C 1
ATOM 665 O O . PRO A 1 95 ? 6.782 3.004 16.645 1.00 97.94 95 PRO A O 1
ATOM 668 N N . PRO A 1 96 ? 8.134 1.749 17.934 1.00 97.75 96 PRO A N 1
ATOM 669 C CA . PRO A 1 96 ? 9.076 1.450 16.857 1.00 97.75 96 PRO A CA 1
ATOM 670 C C . PRO A 1 96 ? 8.452 0.533 15.798 1.00 97.75 96 PRO A C 1
ATOM 672 O O . PRO A 1 96 ? 7.923 -0.526 16.119 1.00 97.75 96 PRO A O 1
ATOM 675 N N . THR A 1 97 ? 8.554 0.897 14.524 1.00 97.00 97 THR A N 1
ATOM 676 C CA . THR A 1 97 ? 8.057 0.072 13.405 1.00 97.00 97 THR A CA 1
ATOM 677 C C . THR A 1 97 ? 9.115 -0.206 12.337 1.00 97.00 97 THR A C 1
ATOM 679 O O . THR A 1 97 ? 8.847 -0.956 11.403 1.00 97.00 97 THR A O 1
ATOM 682 N N . THR A 1 98 ? 10.313 0.376 12.457 1.00 94.50 98 THR A N 1
ATOM 683 C CA . THR A 1 98 ? 11.415 0.147 11.514 1.00 94.50 98 THR A CA 1
ATOM 684 C C . THR A 1 98 ? 12.180 -1.121 11.871 1.00 94.50 98 THR A C 1
ATOM 686 O O . THR A 1 98 ? 12.316 -1.476 13.048 1.00 94.50 98 THR A O 1
ATOM 689 N N . GLY A 1 99 ? 12.665 -1.813 10.848 1.00 92.62 99 GLY A N 1
ATOM 690 C CA . GLY A 1 99 ? 13.287 -3.115 10.991 1.00 92.62 99 GLY A CA 1
ATOM 691 C C . GLY A 1 99 ? 13.355 -3.853 9.665 1.00 92.62 99 GLY A C 1
ATOM 692 O O . GLY A 1 99 ? 13.417 -3.237 8.601 1.00 92.62 99 GLY A O 1
ATOM 693 N N . HIS A 1 100 ? 13.290 -5.176 9.736 1.00 91.88 100 HIS A N 1
ATOM 694 C CA . HIS A 1 100 ? 13.112 -6.047 8.577 1.00 91.88 100 HIS A CA 1
ATOM 695 C C . HIS A 1 100 ? 12.253 -7.268 8.930 1.00 91.88 100 HIS A C 1
ATOM 697 O O . HIS A 1 100 ? 12.186 -7.667 10.096 1.00 91.88 100 HIS A O 1
ATOM 703 N N . LEU A 1 101 ? 11.614 -7.879 7.936 1.00 90.50 101 LEU A N 1
ATOM 704 C CA . LEU A 1 101 ? 10.953 -9.174 8.085 1.00 90.50 101 LEU A CA 1
ATOM 705 C C . LEU A 1 101 ? 11.966 -10.323 7.926 1.00 90.50 101 LEU A C 1
ATOM 707 O O . LEU A 1 101 ? 12.844 -10.275 7.068 1.00 90.50 101 LEU A O 1
ATOM 711 N N . SER A 1 102 ? 11.852 -11.366 8.748 1.00 87.62 102 SER A N 1
ATOM 712 C CA . SER A 1 102 ? 12.556 -12.642 8.552 1.00 87.62 102 SER A CA 1
ATOM 713 C C . SER A 1 102 ? 11.649 -13.775 9.010 1.00 87.62 102 SER A C 1
ATOM 715 O O . SER A 1 102 ? 11.152 -13.738 10.132 1.00 87.62 102 SER A O 1
ATOM 717 N N . ASP A 1 103 ? 11.399 -14.764 8.153 1.00 87.06 103 ASP A N 1
ATOM 718 C CA . ASP A 1 103 ? 10.495 -15.892 8.434 1.00 87.06 103 ASP A CA 1
ATOM 719 C C . ASP A 1 103 ? 9.132 -15.437 8.999 1.00 87.06 103 ASP A C 1
ATOM 721 O O . ASP A 1 103 ? 8.681 -15.888 10.052 1.00 87.06 103 ASP A O 1
ATOM 725 N N . GLY A 1 104 ? 8.526 -14.426 8.368 1.00 90.44 104 GLY A N 1
ATOM 726 C CA . GLY A 1 104 ? 7.260 -13.828 8.809 1.00 90.44 104 GLY A CA 1
ATOM 727 C C . GLY A 1 104 ? 7.324 -13.035 10.124 1.00 90.44 104 GLY A C 1
ATOM 728 O O . GLY A 1 104 ? 6.295 -12.561 10.604 1.00 90.44 104 GLY A O 1
ATOM 729 N N . ASN A 1 105 ? 8.506 -12.860 10.720 1.00 94.38 105 ASN A N 1
ATOM 730 C CA . ASN A 1 105 ? 8.688 -12.173 11.994 1.00 94.38 105 ASN A CA 1
ATOM 731 C C . ASN A 1 105 ? 9.361 -10.808 11.851 1.00 94.38 105 ASN A C 1
ATOM 733 O O . ASN A 1 105 ? 10.351 -10.654 11.134 1.00 94.38 105 ASN A O 1
ATOM 737 N N . LEU A 1 106 ? 8.829 -9.811 12.565 1.00 94.38 106 LEU A N 1
ATOM 738 C CA . LEU A 1 106 ? 9.322 -8.438 12.526 1.00 94.38 106 LEU A CA 1
ATOM 739 C C . LEU A 1 106 ? 10.535 -8.249 13.450 1.00 94.38 106 LEU A C 1
ATOM 741 O O . LEU A 1 106 ? 10.415 -8.203 14.676 1.00 94.38 106 LEU A O 1
ATOM 745 N N . ASN A 1 107 ? 11.710 -8.060 12.851 1.00 93.00 107 ASN A N 1
ATOM 746 C CA . ASN A 1 107 ? 12.949 -7.720 13.543 1.00 93.00 107 ASN A CA 1
ATOM 747 C C . ASN A 1 107 ? 13.139 -6.212 13.610 1.00 93.00 107 ASN A C 1
ATOM 749 O O . ASN A 1 107 ? 13.620 -5.605 12.658 1.00 93.00 107 ASN A O 1
ATOM 753 N N . LEU A 1 108 ? 12.808 -5.617 14.752 1.00 94.56 108 LEU A N 1
ATOM 754 C CA . LEU A 1 108 ? 12.891 -4.170 14.935 1.00 94.56 108 LEU A CA 1
ATOM 755 C C . LEU A 1 108 ? 14.329 -3.682 15.137 1.00 94.56 108 LEU A C 1
ATOM 757 O O . LEU A 1 108 ? 15.094 -4.268 15.910 1.00 94.56 108 LEU A O 1
ATOM 761 N N . ASP A 1 109 ? 14.648 -2.527 14.548 1.00 92.94 109 ASP A N 1
ATOM 762 C CA . ASP A 1 109 ? 15.931 -1.830 14.746 1.00 92.94 109 ASP A CA 1
ATOM 763 C C . ASP A 1 109 ? 16.133 -1.391 16.202 1.00 92.94 109 ASP A C 1
ATOM 765 O O . ASP A 1 109 ? 17.257 -1.255 16.683 1.00 92.94 109 ASP A O 1
ATOM 769 N N . ALA A 1 110 ? 15.028 -1.200 16.927 1.00 94.00 110 ALA A N 1
ATOM 770 C CA . ALA A 1 110 ? 15.013 -0.848 18.343 1.00 94.00 110 ALA A CA 1
ATOM 771 C C . ALA A 1 110 ? 15.518 -1.976 19.268 1.00 94.00 110 ALA A C 1
ATOM 773 O O . ALA A 1 110 ? 15.529 -1.798 20.485 1.00 94.00 110 ALA A O 1
ATOM 774 N N . ALA A 1 111 ? 15.925 -3.126 18.711 1.00 93.88 111 ALA A N 1
ATOM 775 C CA . ALA A 1 111 ? 16.419 -4.289 19.447 1.00 93.88 111 ALA A CA 1
ATOM 776 C C . ALA A 1 111 ? 15.438 -4.792 20.526 1.00 93.88 111 ALA A C 1
ATOM 778 O O . ALA A 1 111 ? 15.845 -5.289 21.573 1.00 93.88 111 ALA A O 1
ATOM 779 N N . CYS A 1 112 ? 14.140 -4.676 20.251 1.00 96.00 112 CYS A N 1
ATOM 780 C CA . CYS A 1 112 ? 13.050 -5.199 21.065 1.00 96.00 112 CYS A CA 1
ATOM 781 C C . CYS A 1 112 ? 12.100 -6.032 20.186 1.00 96.00 112 CYS A C 1
ATOM 783 O O . CYS A 1 112 ? 12.258 -6.074 18.963 1.00 96.00 112 CYS A O 1
ATOM 785 N N . ARG A 1 113 ? 11.134 -6.718 20.798 1.00 95.69 113 ARG A N 1
ATOM 786 C CA . ARG A 1 113 ? 10.075 -7.476 20.107 1.00 95.69 113 ARG A CA 1
ATOM 787 C C . ARG A 1 113 ? 8.700 -7.068 20.618 1.00 95.69 113 ARG A C 1
ATOM 789 O O . ARG A 1 113 ? 8.578 -6.673 21.772 1.00 95.69 113 ARG A O 1
ATOM 796 N N . TYR A 1 114 ? 7.656 -7.179 19.809 1.00 97.50 114 TYR A N 1
ATOM 797 C CA . TYR A 1 114 ? 6.301 -6.986 20.324 1.00 97.50 114 TYR A CA 1
ATOM 798 C C . TYR A 1 114 ? 5.796 -8.241 21.036 1.00 97.50 114 TYR A C 1
ATOM 800 O O . TYR A 1 114 ? 6.216 -9.360 20.743 1.00 97.50 114 TYR A O 1
ATOM 808 N N . ASN A 1 115 ? 4.893 -8.033 21.992 1.00 97.62 115 ASN A N 1
ATOM 809 C CA . ASN A 1 115 ? 4.016 -9.100 22.449 1.00 97.62 115 ASN A CA 1
ATOM 810 C C . ASN A 1 115 ? 3.106 -9.534 21.297 1.00 97.62 115 ASN A C 1
ATOM 812 O O . ASN A 1 115 ? 2.700 -8.695 20.490 1.00 97.62 115 ASN A O 1
ATOM 816 N N . LEU A 1 116 ? 2.780 -10.822 21.256 1.00 97.94 116 LEU A N 1
ATOM 817 C CA . LEU A 1 116 ? 1.912 -11.395 20.238 1.00 97.94 116 LEU A CA 1
ATOM 818 C C . LEU A 1 116 ? 0.498 -11.580 20.790 1.00 97.94 116 LEU A C 1
ATOM 820 O O . LEU A 1 116 ? 0.299 -11.938 21.949 1.00 97.94 116 LEU A O 1
ATOM 824 N N . TRP A 1 117 ? -0.480 -11.319 19.941 1.00 98.44 117 TRP A N 1
ATOM 825 C CA . TRP A 1 117 ? -1.900 -11.312 20.236 1.00 98.44 117 TRP A CA 1
ATOM 826 C C . TRP A 1 117 ? -2.596 -12.234 19.247 1.00 98.44 117 TRP A C 1
ATOM 828 O O . TRP A 1 117 ? -2.920 -11.829 18.129 1.00 98.44 117 TRP A O 1
ATOM 838 N N . GLU A 1 118 ? -2.798 -13.483 19.653 1.00 98.06 118 GLU A N 1
ATOM 839 C CA . GLU A 1 118 ? -3.660 -14.409 18.918 1.00 98.06 118 GLU A CA 1
ATOM 840 C C . GLU A 1 118 ? -5.133 -14.007 19.065 1.00 98.06 118 GLU A C 1
ATOM 842 O O . GLU A 1 118 ? -5.476 -13.133 19.866 1.00 98.06 118 GLU A O 1
ATOM 847 N N . SER A 1 119 ? -6.013 -14.686 18.324 1.00 97.50 119 SER A N 1
ATOM 848 C CA . SER A 1 119 ? -7.465 -14.461 18.346 1.00 97.50 119 SER A CA 1
ATOM 849 C C . SER A 1 119 ? -8.037 -14.350 19.763 1.00 97.50 119 SER A C 1
ATOM 851 O O . SER A 1 119 ? -8.735 -13.383 20.072 1.00 97.50 119 SER A O 1
ATOM 853 N N . ASP A 1 120 ? -7.711 -15.295 2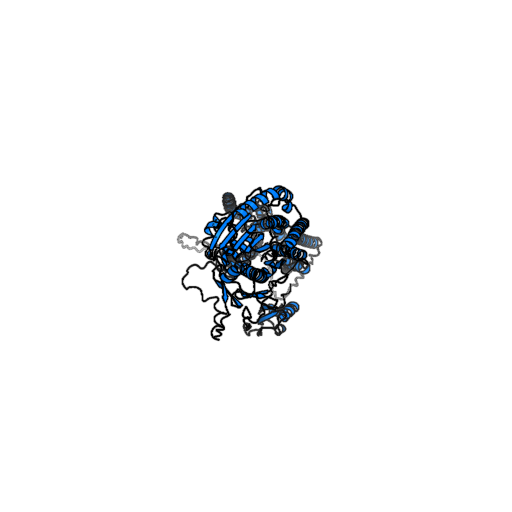0.650 1.00 97.88 120 ASP A N 1
ATOM 854 C CA . ASP A 1 120 ? -8.275 -15.344 22.005 1.00 97.88 120 ASP A CA 1
ATOM 855 C C . ASP A 1 120 ? -7.765 -14.193 22.882 1.00 97.88 120 ASP A C 1
ATOM 857 O O . ASP A 1 120 ? -8.554 -13.533 23.562 1.00 97.88 120 ASP A O 1
ATOM 861 N N . ALA A 1 121 ? -6.464 -13.897 22.818 1.00 98.19 121 ALA A N 1
ATOM 862 C CA . ALA A 1 121 ? -5.835 -12.794 23.543 1.00 98.19 121 ALA A CA 1
ATOM 863 C C . ALA A 1 121 ? -6.366 -11.427 23.076 1.00 98.19 121 ALA A C 1
ATOM 865 O O . ALA A 1 121 ? -6.722 -10.570 23.892 1.00 98.19 121 ALA A O 1
ATOM 866 N N . ALA A 1 122 ? -6.463 -11.228 21.757 1.00 98.44 122 ALA A N 1
ATOM 867 C CA . ALA A 1 122 ? -7.024 -10.022 21.157 1.00 98.44 122 ALA A CA 1
ATOM 868 C C . ALA A 1 122 ? -8.507 -9.863 21.522 1.00 98.44 122 ALA A C 1
ATOM 870 O O . ALA A 1 122 ? -8.923 -8.787 21.960 1.00 98.44 122 ALA A O 1
ATOM 871 N N . SER A 1 123 ? -9.286 -10.945 21.423 1.00 98.12 123 SER A N 1
ATOM 872 C CA . SER A 1 123 ? -10.701 -10.963 21.792 1.00 98.12 123 SER A CA 1
ATOM 873 C C . SER A 1 123 ? -10.890 -10.607 23.259 1.00 98.12 123 SER A C 1
ATOM 875 O O . SER A 1 123 ? -11.650 -9.694 23.566 1.00 98.12 123 SER A O 1
ATOM 877 N N . GLN A 1 124 ? -10.155 -11.256 24.168 1.00 98.19 124 GLN A N 1
ATOM 878 C CA . GLN A 1 124 ? -10.218 -10.973 25.601 1.00 98.19 124 GLN A CA 1
ATOM 879 C C . GLN A 1 124 ? -9.838 -9.522 25.915 1.00 98.19 124 GLN A C 1
ATOM 881 O O . GLN A 1 124 ? -10.508 -8.878 26.723 1.00 98.19 124 GLN A O 1
ATOM 886 N N . CYS A 1 125 ? -8.798 -8.981 25.272 1.00 98.25 125 CYS A N 1
ATOM 887 C CA . CYS A 1 125 ? -8.410 -7.586 25.465 1.00 98.25 125 CYS A CA 1
ATOM 888 C C . CYS A 1 125 ? -9.512 -6.601 25.044 1.00 98.25 125 CYS A C 1
ATOM 890 O O . CYS A 1 125 ? -9.734 -5.592 25.729 1.00 98.25 125 CYS A O 1
ATOM 892 N N . LEU A 1 126 ? -10.144 -6.857 23.897 1.00 98.56 126 LEU A N 1
ATOM 893 C CA . LEU A 1 126 ? -11.067 -5.932 23.248 1.00 98.56 126 LEU A CA 1
ATOM 894 C C . LEU A 1 126 ? -12.523 -6.087 23.711 1.00 98.56 126 LEU A C 1
ATOM 896 O O . LEU A 1 126 ? -13.367 -5.302 23.279 1.00 98.56 126 LEU A O 1
ATOM 900 N N . GLN A 1 127 ? -12.840 -7.023 24.612 1.00 98.44 127 GLN A N 1
ATOM 901 C CA . GLN A 1 127 ? -14.178 -7.133 25.208 1.00 98.44 127 GLN A CA 1
ATOM 902 C C . GLN A 1 127 ? -14.661 -5.783 25.758 1.00 98.44 127 GLN A C 1
ATOM 904 O O . GLN A 1 127 ? -13.941 -5.075 26.469 1.00 98.44 127 GLN A O 1
ATOM 909 N N . GLY A 1 128 ? -15.881 -5.400 25.381 1.00 98.19 128 GLY A N 1
ATOM 910 C CA . GLY A 1 128 ? -16.498 -4.139 25.781 1.00 98.19 128 GLY A CA 1
ATOM 911 C C . GLY A 1 128 ? -15.875 -2.909 25.114 1.00 98.19 128 GLY A C 1
ATOM 912 O O . GLY A 1 128 ? -16.104 -1.784 25.565 1.00 98.19 128 GLY A O 1
ATOM 913 N N . THR A 1 129 ? -15.082 -3.103 24.057 1.00 98.62 129 THR A N 1
ATOM 914 C CA . THR A 1 129 ? -14.407 -2.029 23.323 1.00 98.62 129 THR A CA 1
ATOM 915 C C . THR A 1 129 ? -15.081 -1.780 21.977 1.00 98.62 129 THR A C 1
ATOM 917 O O . THR A 1 129 ? -15.515 -2.699 21.284 1.00 98.62 129 THR A O 1
ATOM 920 N N . TRP A 1 130 ? -15.141 -0.508 21.599 1.00 98.62 130 TRP A N 1
ATOM 921 C CA . TRP A 1 130 ? -15.463 -0.037 20.268 1.00 98.62 130 TRP A CA 1
ATOM 922 C C . TRP A 1 130 ? -14.184 0.438 19.572 1.00 98.62 130 TRP A C 1
ATOM 924 O O . TRP A 1 130 ? -13.615 1.481 19.904 1.00 98.62 130 TRP A O 1
ATOM 934 N N . VAL A 1 131 ? -13.730 -0.355 18.606 1.00 98.69 131 VAL A N 1
ATOM 935 C CA . VAL A 1 131 ? -12.611 -0.049 17.719 1.00 98.69 131 VAL A CA 1
ATOM 936 C C . VAL A 1 131 ? -13.141 0.692 16.501 1.00 98.69 131 VAL A C 1
ATOM 938 O O . VAL A 1 131 ? -13.782 0.108 15.631 1.00 98.69 131 VAL A O 1
ATOM 941 N N . ALA A 1 132 ? -12.890 1.994 16.438 1.00 98.50 132 ALA A N 1
ATOM 942 C CA . ALA A 1 132 ? -13.260 2.804 15.291 1.00 98.50 132 ALA A CA 1
ATOM 943 C C . ALA A 1 132 ? -12.020 3.165 14.470 1.00 98.50 132 ALA A C 1
ATOM 945 O O . ALA A 1 132 ? -11.019 3.644 15.000 1.00 98.50 132 ALA A O 1
ATOM 946 N N . ILE A 1 133 ? -12.093 2.942 13.163 1.00 98.31 133 ILE A N 1
ATOM 947 C CA . ILE A 1 133 ? -10.987 3.143 12.228 1.00 98.31 133 ILE A CA 1
ATOM 948 C C . ILE A 1 133 ? -11.476 4.054 11.102 1.00 98.31 133 ILE A C 1
ATOM 950 O O . ILE A 1 133 ? -12.620 3.948 10.665 1.00 98.31 133 ILE A O 1
ATOM 954 N N . THR A 1 134 ? -10.649 4.974 10.621 1.00 97.75 134 THR A N 1
ATOM 955 C CA . THR A 1 134 ? -11.016 5.865 9.513 1.00 97.75 134 THR A CA 1
ATOM 956 C C . THR A 1 134 ? -9.874 6.046 8.534 1.00 97.75 134 THR A C 1
ATOM 958 O O . THR A 1 134 ? -8.718 6.239 8.914 1.00 97.75 134 THR A O 1
ATOM 961 N N . GLY A 1 135 ? -10.202 5.981 7.253 1.00 96.44 135 GLY A N 1
ATOM 962 C CA . GLY A 1 135 ? -9.213 6.021 6.189 1.00 96.44 135 GLY A CA 1
ATOM 963 C C . GLY A 1 135 ? -9.754 5.460 4.890 1.00 96.44 135 GLY A C 1
ATOM 964 O O . GLY A 1 135 ? -10.951 5.517 4.639 1.00 96.44 135 GLY A O 1
ATOM 965 N N . SER A 1 136 ? -8.888 4.951 4.023 1.00 94.19 136 SER A N 1
ATOM 966 C CA . SER A 1 136 ? -9.291 4.539 2.672 1.00 94.19 136 SER A CA 1
ATOM 967 C C . SER A 1 136 ? -9.127 3.035 2.455 1.00 94.19 136 SER A C 1
ATOM 969 O O . SER A 1 136 ? -9.558 2.242 3.286 1.00 94.19 136 SER A O 1
ATOM 971 N N . SER A 1 137 ? -8.549 2.621 1.329 1.00 93.62 137 SER A N 1
ATOM 972 C CA . SER A 1 137 ? -8.460 1.215 0.946 1.00 93.62 137 SER A CA 1
ATOM 973 C C . SER A 1 137 ? -7.621 0.386 1.917 1.00 93.62 137 SER A C 1
ATOM 975 O O . SER A 1 137 ? -8.099 -0.638 2.382 1.00 93.62 137 SER A O 1
ATOM 977 N N . ASN A 1 138 ? -6.423 0.845 2.295 1.00 94.69 138 ASN A N 1
ATOM 978 C CA . ASN A 1 138 ? -5.588 0.140 3.280 1.00 94.69 138 ASN A CA 1
ATOM 979 C C . ASN A 1 138 ? -6.269 -0.021 4.637 1.00 94.69 138 ASN A C 1
ATOM 981 O O . ASN A 1 138 ? -6.217 -1.090 5.227 1.00 94.69 138 ASN A O 1
ATOM 985 N N . THR A 1 139 ? -6.983 1.005 5.079 1.00 95.81 139 THR A N 1
ATOM 986 C CA . THR A 1 139 ? -7.735 0.986 6.332 1.00 95.81 139 THR A CA 1
ATOM 987 C C . THR A 1 139 ? -8.881 -0.018 6.304 1.00 95.81 139 THR A C 1
ATOM 989 O O . THR A 1 139 ? -9.171 -0.650 7.314 1.00 95.81 139 THR A O 1
ATOM 992 N N . LEU A 1 140 ? -9.524 -0.202 5.146 1.00 95.25 140 LEU A N 1
ATOM 993 C CA . LEU A 1 140 ? -10.510 -1.265 4.977 1.00 95.25 140 LEU A CA 1
ATOM 994 C C . LEU A 1 140 ? -9.853 -2.650 5.077 1.00 95.25 140 LEU A C 1
ATOM 996 O O . LEU A 1 140 ? -10.419 -3.534 5.708 1.00 95.25 140 LEU A O 1
ATOM 1000 N N . LEU A 1 141 ? -8.656 -2.837 4.514 1.00 95.44 141 LEU A N 1
ATOM 1001 C CA . LEU A 1 141 ? -7.908 -4.096 4.639 1.00 95.44 141 LEU A CA 1
ATOM 1002 C C . LEU A 1 141 ? -7.436 -4.349 6.081 1.00 95.44 141 LEU A C 1
ATOM 1004 O O . LEU A 1 141 ? -7.469 -5.482 6.558 1.00 95.44 141 LEU A O 1
ATOM 1008 N N . GLU A 1 142 ? -7.034 -3.302 6.800 1.00 96.88 142 GLU A N 1
ATOM 1009 C CA . GLU A 1 142 ? -6.688 -3.370 8.223 1.00 96.88 142 GLU A CA 1
ATOM 1010 C C . GLU A 1 142 ? -7.916 -3.737 9.072 1.00 96.88 142 GLU A C 1
ATOM 1012 O O . GLU A 1 142 ? -7.840 -4.633 9.913 1.00 96.88 142 GLU A O 1
ATOM 1017 N N . PHE A 1 143 ? -9.071 -3.125 8.793 1.00 97.12 143 PHE A N 1
ATOM 1018 C CA . PHE A 1 143 ? -10.365 -3.480 9.381 1.00 97.12 143 PHE A CA 1
ATOM 1019 C C . PHE A 1 143 ? -10.732 -4.951 9.131 1.00 97.12 143 PHE A C 1
ATOM 1021 O O . PHE A 1 143 ? -11.106 -5.659 10.065 1.00 97.12 143 PHE A O 1
ATOM 1028 N N . LEU A 1 144 ? -10.569 -5.436 7.896 1.00 95.56 144 LEU A N 1
ATOM 1029 C CA . LEU A 1 144 ? -10.785 -6.843 7.549 1.00 95.56 144 LEU A CA 1
ATOM 1030 C C . LEU A 1 144 ? -9.837 -7.775 8.301 1.00 95.56 144 LEU A C 1
ATOM 1032 O O . LEU A 1 144 ? -10.265 -8.817 8.789 1.00 95.56 144 LEU A O 1
ATOM 1036 N N . SER A 1 145 ? -8.573 -7.378 8.444 1.00 96.31 145 SER A N 1
ATOM 1037 C CA . SER A 1 145 ? -7.571 -8.152 9.182 1.00 96.31 145 SER A CA 1
ATOM 1038 C C . SER A 1 145 ? -7.932 -8.271 10.668 1.00 96.31 145 SER A C 1
ATOM 1040 O O . SER A 1 145 ? -7.721 -9.326 11.258 1.00 96.31 145 SER A O 1
ATOM 1042 N N . LEU A 1 146 ? -8.547 -7.240 11.267 1.00 97.75 146 LEU A N 1
ATOM 1043 C CA . LEU A 1 146 ? -9.053 -7.321 12.642 1.00 97.75 146 LEU A CA 1
ATOM 1044 C C . LEU A 1 146 ? -10.251 -8.263 12.764 1.00 97.75 146 LEU A C 1
ATOM 1046 O O . LEU A 1 146 ? -10.326 -9.039 13.711 1.00 97.75 146 LEU A O 1
ATOM 1050 N N . ILE A 1 147 ? -11.189 -8.209 11.816 1.00 97.00 147 ILE A N 1
ATOM 1051 C CA . ILE A 1 147 ? -12.337 -9.125 11.808 1.00 97.00 147 ILE A CA 1
ATOM 1052 C C . ILE A 1 147 ? -11.856 -10.566 11.640 1.00 97.00 147 ILE A C 1
ATOM 1054 O O . ILE A 1 147 ? -12.309 -11.430 12.379 1.00 97.00 147 ILE A O 1
ATOM 1058 N N . ASN A 1 148 ? -10.903 -10.813 10.736 1.00 95.81 148 ASN A N 1
ATOM 1059 C CA . ASN A 1 148 ? -10.238 -12.109 10.587 1.00 95.81 148 ASN A CA 1
ATOM 1060 C C . ASN A 1 148 ? -9.593 -12.576 11.892 1.00 95.81 148 ASN A C 1
ATOM 1062 O O . ASN A 1 148 ? -9.754 -13.731 12.267 1.00 95.81 148 ASN A O 1
ATOM 1066 N N . LEU A 1 149 ? -8.889 -11.683 12.591 1.00 97.00 149 LEU A N 1
ATOM 1067 C CA . LEU A 1 149 ? -8.246 -12.011 13.860 1.00 97.00 149 LEU A CA 1
ATOM 1068 C C . LEU A 1 149 ? -9.265 -12.385 14.942 1.00 97.00 149 LEU A C 1
ATOM 1070 O O . LEU A 1 149 ? -8.993 -13.274 15.734 1.00 97.00 149 LEU A O 1
ATOM 1074 N N . LEU A 1 150 ? -10.414 -11.707 14.994 1.00 97.69 150 LEU A N 1
ATOM 1075 C CA . LEU A 1 150 ? -11.405 -11.876 16.063 1.00 97.69 150 LEU A CA 1
ATOM 1076 C C . LEU A 1 150 ? -12.491 -12.910 15.752 1.00 97.69 150 LEU A C 1
ATOM 1078 O O . LEU A 1 150 ? -13.128 -13.407 16.673 1.00 97.69 150 LEU A O 1
ATOM 1082 N N . ALA A 1 151 ? -12.762 -13.176 14.478 1.00 96.75 151 ALA A N 1
ATOM 1083 C CA . ALA A 1 151 ? -13.822 -14.061 14.006 1.00 96.75 151 ALA A CA 1
ATOM 1084 C C . ALA A 1 151 ? -13.421 -14.720 12.666 1.00 96.75 151 ALA A C 1
ATOM 1086 O O . ALA A 1 151 ? -14.069 -14.489 11.638 1.00 96.75 151 ALA A O 1
ATOM 1087 N N . PRO A 1 152 ? -12.353 -15.545 12.643 1.00 92.00 152 PRO A N 1
ATOM 1088 C CA . PRO A 1 152 ? -11.751 -16.058 11.404 1.00 92.00 152 PRO A CA 1
ATOM 1089 C C . PRO A 1 152 ? -12.711 -16.895 10.550 1.00 92.00 152 PRO A C 1
ATOM 1091 O O . PRO A 1 152 ? -12.601 -16.900 9.327 1.00 92.00 152 PRO A O 1
ATOM 1094 N N . ALA A 1 153 ? -13.681 -17.572 11.173 1.00 91.12 153 ALA A N 1
ATOM 1095 C CA . ALA A 1 153 ? -14.678 -18.383 10.473 1.00 91.12 153 ALA A CA 1
ATOM 1096 C C . ALA A 1 153 ? -15.742 -17.551 9.731 1.00 91.12 153 ALA A C 1
ATOM 1098 O O . ALA A 1 153 ? -16.451 -18.076 8.875 1.00 91.12 153 ALA A O 1
ATOM 1099 N N . GLU A 1 154 ? -15.871 -16.265 10.062 1.00 87.88 154 GLU A N 1
ATOM 1100 C CA . GLU A 1 154 ? -16.975 -15.423 9.608 1.00 87.88 154 GLU A CA 1
ATOM 1101 C C . GLU A 1 154 ? -16.572 -14.454 8.492 1.00 87.88 154 GLU A C 1
ATOM 1103 O O . GLU A 1 154 ? -17.448 -13.934 7.791 1.00 87.88 154 GLU A O 1
ATOM 1108 N N . ASN A 1 155 ? -15.282 -14.181 8.285 1.00 76.62 155 ASN A N 1
ATOM 1109 C CA . ASN A 1 155 ? -14.901 -13.237 7.244 1.00 76.62 155 ASN A CA 1
ATOM 1110 C C . ASN A 1 155 ? -15.100 -13.833 5.848 1.00 76.62 155 ASN A C 1
ATOM 1112 O O . ASN A 1 155 ? -14.615 -14.913 5.520 1.00 76.62 155 ASN A O 1
ATOM 1116 N N . HIS A 1 156 ? -15.800 -13.083 5.006 1.00 79.75 156 HIS A N 1
ATOM 1117 C CA . HIS A 1 156 ? -16.037 -13.457 3.625 1.00 79.75 156 HIS A CA 1
ATOM 1118 C C . HIS A 1 156 ? -16.052 -12.189 2.782 1.00 79.75 156 HIS A C 1
ATOM 1120 O O . HIS A 1 156 ? -16.819 -11.269 3.062 1.00 79.75 156 HIS A O 1
ATOM 1126 N N . ILE A 1 157 ? -15.241 -12.144 1.725 1.00 78.69 157 ILE A N 1
ATOM 1127 C CA . ILE A 1 157 ? -15.082 -10.946 0.882 1.00 78.69 157 ILE A CA 1
ATOM 1128 C C . ILE A 1 157 ? -16.392 -10.470 0.230 1.00 78.69 157 ILE A C 1
ATOM 1130 O O . ILE A 1 157 ? -16.537 -9.298 -0.105 1.00 78.69 157 ILE A O 1
ATOM 1134 N N . ASP A 1 158 ? -17.378 -11.362 0.100 1.00 78.88 158 ASP A N 1
ATOM 1135 C CA . ASP A 1 158 ? -18.707 -11.026 -0.429 1.00 78.88 158 ASP A CA 1
ATOM 1136 C C . ASP A 1 158 ? -19.623 -10.307 0.570 1.00 78.88 158 ASP A C 1
ATOM 1138 O O . ASP A 1 158 ? -20.758 -9.973 0.209 1.00 78.88 158 ASP A O 1
ATOM 1142 N N . ARG A 1 159 ? -19.212 -10.100 1.830 1.00 86.44 159 ARG A N 1
ATOM 1143 C CA . ARG A 1 159 ? -20.100 -9.414 2.774 1.00 86.44 159 ARG A CA 1
ATOM 1144 C C . ARG A 1 159 ? -20.406 -7.995 2.271 1.00 86.44 159 ARG A C 1
ATOM 1146 O O . ARG A 1 159 ? -19.521 -7.313 1.738 1.00 86.44 159 ARG A O 1
ATOM 1153 N N . PRO A 1 160 ? -21.657 -7.525 2.439 1.00 83.94 160 PRO A N 1
ATOM 1154 C CA . PRO A 1 160 ? -22.053 -6.196 2.001 1.00 83.94 160 PRO A CA 1
ATOM 1155 C C . PRO A 1 160 ? -21.108 -5.116 2.534 1.00 83.94 160 PRO A C 1
ATOM 1157 O O . PRO A 1 160 ? -20.856 -5.036 3.736 1.00 83.94 160 PRO A O 1
ATOM 1160 N N . GLY A 1 161 ? -20.595 -4.296 1.620 1.00 81.31 161 GLY A N 1
ATOM 1161 C CA . GLY A 1 161 ? -19.758 -3.142 1.934 1.00 81.31 161 GLY A CA 1
ATOM 1162 C C . GLY A 1 161 ? -18.253 -3.385 2.034 1.00 81.31 161 GLY A C 1
ATOM 1163 O O . GLY A 1 161 ? -17.513 -2.424 2.227 1.00 81.31 161 GLY A O 1
ATOM 1164 N N . LEU A 1 162 ? -17.786 -4.624 1.847 1.00 84.00 162 LEU A N 1
ATOM 1165 C CA . LEU A 1 162 ? -16.349 -4.934 1.849 1.00 84.00 162 LEU A CA 1
ATOM 1166 C C . LEU A 1 162 ? -15.640 -4.685 0.524 1.00 84.00 162 LEU A C 1
ATOM 1168 O O . LEU A 1 162 ? -14.420 -4.538 0.499 1.00 84.00 162 LEU A O 1
ATOM 1172 N N . LEU A 1 163 ? -16.388 -4.598 -0.575 1.00 81.31 163 LEU A N 1
ATOM 1173 C CA . LEU A 1 163 ? -15.820 -4.150 -1.840 1.00 81.31 163 LEU A CA 1
ATOM 1174 C C . LEU A 1 163 ? -15.348 -2.708 -1.673 1.00 81.31 163 LEU A C 1
ATOM 1176 O O . LEU A 1 163 ? -16.115 -1.830 -1.267 1.00 81.31 163 LEU A O 1
ATOM 1180 N N . ILE A 1 164 ? -14.083 -2.440 -1.985 1.00 76.31 164 ILE A N 1
ATOM 1181 C CA . ILE A 1 164 ? -13.517 -1.119 -1.735 1.00 76.31 164 ILE A CA 1
ATOM 1182 C C . ILE A 1 164 ? -14.314 -0.085 -2.534 1.00 76.31 164 ILE A C 1
ATOM 1184 O O . ILE A 1 164 ? -14.617 -0.269 -3.716 1.00 76.31 164 ILE A O 1
ATOM 1188 N N . GLY A 1 165 ? -14.644 1.032 -1.890 1.00 75.81 165 GLY A N 1
ATOM 1189 C CA . GLY A 1 165 ? -15.448 2.093 -2.491 1.00 75.81 165 GLY A CA 1
ATOM 1190 C C . GLY A 1 165 ? -16.947 1.795 -2.554 1.00 75.81 165 GLY A C 1
ATOM 1191 O O . GLY A 1 165 ? -17.687 2.708 -2.909 1.00 75.81 165 GLY A O 1
ATOM 1192 N N . ALA A 1 166 ? -17.402 0.595 -2.174 1.00 80.62 166 ALA A N 1
ATOM 1193 C CA . ALA A 1 166 ? -18.824 0.277 -2.081 1.00 80.62 166 ALA A CA 1
ATOM 1194 C C . ALA A 1 166 ? -19.485 0.915 -0.856 1.00 80.62 166 ALA A C 1
ATOM 1196 O O . ALA A 1 166 ? -20.667 1.235 -0.922 1.00 80.62 166 ALA A O 1
ATOM 1197 N N . SER A 1 167 ? -18.736 1.159 0.226 1.00 88.56 167 SER A N 1
ATOM 1198 C CA . SER A 1 167 ? -19.288 1.690 1.477 1.00 88.56 167 SER A CA 1
ATOM 1199 C C . SER A 1 167 ? -18.598 2.951 1.984 1.00 88.56 167 SER A C 1
ATOM 1201 O O . SER A 1 167 ? -17.396 3.127 1.818 1.00 88.56 167 SER A O 1
ATOM 1203 N N . ALA A 1 168 ? -19.388 3.840 2.589 1.00 91.94 168 ALA A N 1
ATOM 1204 C CA . ALA A 1 168 ? -18.933 4.966 3.397 1.00 91.94 168 ALA A CA 1
ATOM 1205 C C . ALA A 1 168 ? -18.650 4.529 4.838 1.00 91.94 168 ALA A C 1
ATOM 1207 O O . ALA A 1 168 ? -17.714 5.028 5.452 1.00 91.94 168 ALA A O 1
ATOM 1208 N N . VAL A 1 169 ? -19.451 3.603 5.379 1.00 95.94 169 VAL A N 1
ATOM 1209 C CA . VAL A 1 169 ? -19.268 3.044 6.725 1.00 95.94 169 VAL A CA 1
ATOM 1210 C C . VAL A 1 169 ? -19.597 1.556 6.705 1.00 95.94 169 VAL A C 1
ATOM 1212 O O . VAL A 1 169 ? -20.560 1.153 6.050 1.00 95.94 169 VAL A O 1
ATOM 1215 N N . VAL A 1 170 ? -18.817 0.754 7.423 1.00 96.38 170 VAL A N 1
ATOM 1216 C CA . VAL A 1 170 ? -19.146 -0.640 7.758 1.00 96.38 170 VAL A CA 1
ATOM 1217 C C . VAL A 1 170 ? -19.057 -0.778 9.274 1.00 96.38 170 VAL A C 1
ATOM 1219 O O . VAL A 1 170 ? -18.095 -0.298 9.873 1.00 96.38 170 VAL A O 1
ATOM 1222 N N . ASP A 1 171 ? -20.069 -1.384 9.889 1.00 97.94 171 ASP A N 1
ATOM 1223 C CA . ASP A 1 171 ? -20.170 -1.548 11.339 1.00 97.94 171 ASP A CA 1
ATOM 1224 C C . ASP A 1 171 ? -20.458 -3.007 11.692 1.00 97.94 171 ASP A C 1
ATOM 1226 O O . ASP A 1 171 ? -21.363 -3.634 11.137 1.00 97.94 171 ASP A O 1
ATOM 1230 N N . VAL A 1 172 ? -19.650 -3.549 12.598 1.00 97.75 172 VAL A N 1
ATOM 1231 C CA . VAL A 1 172 ? -19.586 -4.976 12.909 1.00 97.75 172 VAL A CA 1
ATOM 1232 C C . VAL A 1 172 ? -19.552 -5.147 14.416 1.00 97.75 172 VAL A C 1
ATOM 1234 O O . VAL A 1 172 ? -18.828 -4.431 15.103 1.00 97.75 172 VAL A O 1
ATOM 1237 N N . ILE A 1 173 ? -20.313 -6.104 14.948 1.00 98.38 173 ILE A N 1
ATOM 1238 C CA . ILE A 1 173 ? -20.168 -6.522 16.347 1.00 98.38 173 ILE A CA 1
ATOM 1239 C C . ILE A 1 173 ? -19.826 -7.999 16.386 1.00 98.38 173 ILE A C 1
ATOM 1241 O O . ILE A 1 173 ? -20.598 -8.831 15.901 1.00 98.38 173 ILE A O 1
ATOM 1245 N N . THR A 1 174 ? -18.694 -8.319 17.005 1.00 98.00 174 THR A N 1
ATOM 1246 C CA . THR A 1 174 ? -18.323 -9.692 17.332 1.00 98.00 174 THR A CA 1
ATOM 1247 C C . THR A 1 174 ? -18.631 -9.993 18.796 1.00 98.00 174 THR A C 1
ATOM 1249 O O . THR A 1 174 ? -18.588 -9.114 19.660 1.00 98.00 174 THR A O 1
ATOM 1252 N N . ASN A 1 175 ? -18.997 -11.235 19.085 1.00 97.75 175 ASN A N 1
ATOM 1253 C CA . ASN A 1 175 ? -19.222 -11.720 20.440 1.00 97.75 175 ASN A CA 1
ATOM 1254 C C . ASN A 1 175 ? -18.809 -13.191 20.496 1.00 97.75 175 ASN A C 1
ATOM 1256 O O . ASN A 1 175 ? -19.323 -13.994 19.725 1.00 97.75 175 ASN A O 1
ATOM 1260 N N . ASN A 1 176 ? -17.879 -13.532 21.389 1.00 95.56 176 ASN A N 1
ATOM 1261 C CA . ASN A 1 176 ? -17.331 -14.888 21.531 1.00 95.56 176 ASN A CA 1
ATOM 1262 C C . ASN A 1 176 ? -16.827 -15.509 20.211 1.00 95.56 176 ASN A C 1
ATOM 1264 O O . ASN A 1 176 ? -17.106 -16.669 19.927 1.00 95.56 176 ASN A O 1
ATOM 1268 N N . GLY A 1 177 ? -16.101 -14.737 19.400 1.00 95.69 177 GLY A N 1
ATOM 1269 C CA . GLY A 1 177 ? -15.523 -15.228 18.144 1.00 95.69 177 GLY A CA 1
ATOM 1270 C C . GLY A 1 177 ? -16.479 -15.271 16.947 1.00 95.69 177 GLY A C 1
ATOM 1271 O O . GLY A 1 177 ? -16.074 -15.666 15.859 1.00 95.69 177 GLY A O 1
ATOM 1272 N N . GLU A 1 178 ? -17.734 -14.848 17.117 1.00 96.62 178 GLU A N 1
ATOM 1273 C CA . GLU A 1 178 ? -18.751 -14.853 16.061 1.00 96.62 178 GLU A CA 1
ATOM 1274 C C . GLU A 1 178 ? -19.200 -13.432 15.710 1.00 96.62 178 GLU A C 1
ATOM 1276 O O . GLU A 1 178 ? -19.332 -12.571 16.584 1.00 96.62 178 GLU A O 1
ATOM 1281 N N . VAL A 1 179 ? -19.488 -13.175 14.432 1.00 96.94 179 VAL A N 1
ATOM 1282 C CA . VAL A 1 179 ? -20.083 -11.911 13.980 1.00 96.94 179 VAL A CA 1
ATOM 1283 C C . VAL A 1 179 ? -21.590 -11.937 14.245 1.00 96.94 179 VAL A C 1
ATOM 1285 O O . VAL A 1 179 ? -22.344 -12.620 13.560 1.00 96.94 179 VAL A O 1
ATOM 1288 N N . THR A 1 180 ? -22.046 -11.139 15.209 1.00 97.38 180 THR A N 1
ATOM 1289 C CA . THR A 1 180 ? -23.462 -11.065 15.627 1.00 97.38 180 THR A CA 1
ATOM 1290 C C . THR A 1 180 ? -24.232 -9.901 15.005 1.00 97.38 180 THR A C 1
ATOM 1292 O O . THR A 1 180 ? -25.462 -9.894 15.007 1.00 97.38 180 THR A O 1
ATOM 1295 N N . TYR A 1 181 ? -23.521 -8.917 14.457 1.00 97.50 181 TYR A N 1
ATOM 1296 C CA . TYR A 1 181 ? -24.098 -7.788 13.738 1.00 97.50 181 TYR A CA 1
ATOM 1297 C C . TYR A 1 181 ? -23.185 -7.381 12.589 1.00 97.50 181 TYR A C 1
ATOM 1299 O O . TYR A 1 181 ? -21.963 -7.350 12.742 1.00 97.50 181 TYR A O 1
ATOM 1307 N N . TRP A 1 182 ? -23.800 -7.048 11.458 1.00 96.75 182 TRP A N 1
ATOM 1308 C CA . TRP A 1 182 ? -23.136 -6.504 10.286 1.00 96.75 182 TRP A CA 1
ATOM 1309 C C . TRP A 1 182 ? -24.098 -5.571 9.564 1.00 96.75 182 TRP A C 1
ATOM 1311 O O . TRP A 1 182 ? -25.150 -6.013 9.099 1.00 96.75 182 TRP A O 1
ATOM 1321 N N . ASP A 1 183 ? -23.730 -4.306 9.421 1.00 96.69 183 ASP A N 1
ATOM 1322 C CA . ASP A 1 183 ? -24.438 -3.380 8.540 1.00 96.69 183 ASP A CA 1
ATOM 1323 C C . ASP A 1 183 ? -23.429 -2.498 7.798 1.00 96.69 183 ASP A C 1
ATOM 1325 O O . ASP A 1 183 ? -22.277 -2.328 8.208 1.00 96.69 183 ASP A O 1
ATOM 1329 N N . SER A 1 184 ? -23.850 -1.945 6.666 1.00 95.69 184 SER A N 1
ATOM 1330 C CA . SER A 1 184 ? -23.015 -1.044 5.883 1.00 95.69 184 SER A CA 1
ATOM 1331 C C . SER A 1 184 ? -23.838 0.047 5.218 1.00 95.69 184 SER A C 1
ATOM 1333 O O . SER A 1 184 ? -24.988 -0.142 4.822 1.00 95.69 184 SER A O 1
ATOM 1335 N N . VAL A 1 185 ? -23.211 1.202 5.050 1.00 93.81 185 VAL A N 1
ATOM 1336 C CA . VAL A 1 185 ? -23.757 2.329 4.305 1.00 93.81 185 VAL A CA 1
ATOM 1337 C C . VAL A 1 185 ? -23.005 2.464 3.002 1.00 93.81 185 VAL A C 1
ATOM 1339 O O . VAL A 1 185 ? -21.784 2.563 3.027 1.00 93.81 185 VAL A O 1
ATOM 1342 N N . ASN A 1 186 ? -23.717 2.527 1.878 1.00 88.75 186 ASN A N 1
ATOM 1343 C CA . ASN A 1 186 ? -23.099 2.686 0.565 1.00 88.75 186 ASN A CA 1
ATOM 1344 C C . ASN A 1 186 ? -22.382 4.052 0.431 1.00 88.75 186 ASN A C 1
ATOM 1346 O O . ASN A 1 186 ? -22.901 5.082 0.863 1.00 88.75 186 ASN A O 1
ATOM 1350 N N . ASN A 1 187 ? -21.204 4.079 -0.196 1.00 83.38 187 ASN A N 1
ATOM 1351 C CA . ASN A 1 187 ? -20.441 5.306 -0.471 1.00 83.38 187 ASN A CA 1
ATOM 1352 C C . ASN A 1 187 ? -21.138 6.260 -1.464 1.00 83.38 187 ASN A C 1
ATOM 1354 O O . ASN A 1 187 ? -20.790 7.434 -1.587 1.00 83.38 187 ASN A O 1
ATOM 1358 N N . GLU A 1 188 ? -22.142 5.770 -2.187 1.00 79.69 188 GLU A N 1
ATOM 1359 C CA . GLU A 1 188 ? -22.973 6.558 -3.092 1.00 79.69 188 GLU A CA 1
ATOM 1360 C C . GLU A 1 188 ? -24.016 7.417 -2.378 1.00 79.69 188 GLU A C 1
ATOM 1362 O O . GLU A 1 188 ? -24.710 8.174 -3.057 1.00 79.69 188 GLU A O 1
ATOM 1367 N N . LEU A 1 189 ? -24.118 7.353 -1.042 1.00 84.44 189 LEU A N 1
ATOM 1368 C CA . LEU A 1 189 ? -24.974 8.263 -0.286 1.00 84.44 189 LEU A CA 1
ATOM 1369 C C . LEU A 1 189 ? -24.668 9.721 -0.668 1.00 84.44 189 LEU A C 1
ATOM 1371 O O . LEU A 1 189 ? -23.605 10.232 -0.300 1.00 84.44 189 LEU A O 1
ATOM 1375 N N . PRO A 1 190 ? -25.593 10.431 -1.345 1.00 85.44 190 PRO A N 1
ATOM 1376 C CA . PRO A 1 190 ? -25.293 11.753 -1.888 1.00 85.44 190 PRO A CA 1
ATOM 1377 C C . PRO A 1 190 ? -24.867 12.747 -0.806 1.00 85.44 190 PRO A C 1
ATOM 1379 O O . PRO A 1 190 ? -23.924 13.507 -1.005 1.00 85.44 190 PRO A O 1
ATOM 1382 N N . VAL A 1 191 ? -25.505 12.673 0.367 1.00 89.06 191 VAL A N 1
ATOM 1383 C CA . VAL A 1 191 ? -25.214 13.538 1.520 1.00 89.06 191 VAL A CA 1
ATOM 1384 C C . VAL A 1 191 ? -23.831 13.284 2.124 1.00 89.06 191 VAL A C 1
ATOM 1386 O O . VAL A 1 191 ? -23.218 14.207 2.644 1.00 89.06 191 VAL A O 1
ATOM 1389 N N . CYS A 1 192 ? -23.302 12.063 2.023 1.00 89.06 192 CYS A N 1
ATOM 1390 C CA . CYS A 1 192 ? -22.000 11.695 2.586 1.00 89.06 192 CYS A CA 1
ATOM 1391 C C . CYS A 1 192 ? -20.881 11.617 1.546 1.00 89.06 192 CYS A C 1
ATOM 1393 O O . CYS A 1 192 ? -19.739 11.301 1.885 1.00 89.06 192 CYS A O 1
ATOM 1395 N N . ARG A 1 193 ? -21.175 11.939 0.282 1.00 87.25 193 ARG A N 1
ATOM 1396 C CA . ARG A 1 193 ? -20.177 11.910 -0.782 1.00 87.25 193 ARG A CA 1
ATOM 1397 C C . ARG A 1 193 ? -19.028 12.870 -0.455 1.00 87.25 193 ARG A C 1
ATOM 1399 O O . ARG A 1 193 ? -19.224 13.989 0.023 1.00 87.25 193 ARG A O 1
ATOM 1406 N N . GLN A 1 194 ? -17.803 12.431 -0.722 1.00 84.75 194 GLN A N 1
ATOM 1407 C CA . GLN A 1 194 ? -16.573 13.185 -0.447 1.00 84.75 194 GLN A CA 1
ATOM 1408 C C . GLN A 1 194 ? -16.231 14.116 -1.615 1.00 84.75 194 GLN A C 1
ATOM 1410 O O . GLN A 1 194 ? -15.228 13.949 -2.306 1.00 84.75 194 GLN A O 1
ATOM 1415 N N . VAL A 1 195 ? -17.157 15.034 -1.883 1.00 88.75 195 VAL A N 1
ATOM 1416 C CA . VAL A 1 195 ? -17.084 16.093 -2.901 1.00 88.75 195 VAL A CA 1
ATOM 1417 C C . VAL A 1 195 ? -16.161 17.231 -2.452 1.00 88.75 195 VAL A C 1
ATOM 1419 O O . VAL A 1 195 ? -15.439 17.095 -1.466 1.00 88.75 195 VAL A O 1
ATOM 1422 N N . ASN A 1 196 ? -16.160 18.356 -3.175 1.00 89.00 196 ASN A N 1
ATOM 1423 C CA . ASN A 1 196 ? -15.383 19.528 -2.774 1.00 89.00 196 ASN A CA 1
ATOM 1424 C C . ASN A 1 196 ? -15.730 19.983 -1.341 1.00 89.00 196 ASN A C 1
ATOM 1426 O O . ASN A 1 196 ? -16.863 19.809 -0.889 1.00 89.00 196 ASN A O 1
ATOM 1430 N N . LYS A 1 197 ? -14.768 20.605 -0.643 1.00 87.88 197 LYS A N 1
ATOM 1431 C CA . LYS A 1 197 ? -14.916 20.965 0.784 1.00 87.88 197 LYS A CA 1
ATOM 1432 C C . LYS A 1 197 ? -16.159 21.816 1.079 1.00 87.88 197 LYS A C 1
ATOM 1434 O O . LYS A 1 197 ? -16.824 21.591 2.083 1.00 87.88 197 LYS A O 1
ATOM 1439 N N . ALA A 1 198 ? -16.482 22.783 0.221 1.00 89.94 198 ALA A N 1
ATOM 1440 C CA . ALA A 1 198 ? -17.622 23.674 0.441 1.00 89.94 198 ALA A CA 1
ATOM 1441 C C . ALA A 1 198 ? -18.957 22.913 0.387 1.00 89.94 198 ALA A C 1
ATOM 1443 O O . ALA A 1 198 ? -19.825 23.102 1.234 1.00 89.94 198 ALA A O 1
ATOM 1444 N N . GLU A 1 199 ? -19.109 22.018 -0.585 1.00 90.44 199 GLU A N 1
ATOM 1445 C CA . GLU A 1 199 ? -20.285 21.161 -0.714 1.00 90.44 199 GLU A CA 1
ATOM 1446 C C . GLU A 1 199 ? -20.341 20.107 0.400 1.00 90.44 199 GLU A C 1
ATOM 1448 O O . GLU A 1 199 ? -21.411 19.858 0.953 1.00 90.44 199 GLU A O 1
ATOM 1453 N N . ALA A 1 200 ? -19.194 19.546 0.795 1.00 88.00 200 ALA A N 1
ATOM 1454 C CA . ALA A 1 200 ? -19.108 18.645 1.940 1.00 88.00 200 ALA A CA 1
ATOM 1455 C C . ALA A 1 200 ? -19.633 19.325 3.216 1.00 88.00 200 ALA A C 1
ATOM 1457 O O . ALA A 1 200 ? -20.515 18.769 3.864 1.00 88.00 200 ALA A O 1
ATOM 1458 N N . GLN A 1 201 ? -19.200 20.560 3.491 1.00 90.31 201 GLN A N 1
ATOM 1459 C CA . GLN A 1 201 ? -19.648 21.360 4.637 1.00 90.31 201 GLN A CA 1
ATOM 1460 C C . GLN A 1 201 ? -21.154 21.652 4.626 1.00 90.31 201 GLN A C 1
ATOM 1462 O O . GLN A 1 201 ? -21.796 21.602 5.674 1.00 90.31 201 GLN A O 1
ATOM 1467 N N . LEU A 1 202 ? -21.741 21.926 3.456 1.00 92.50 202 LEU A N 1
ATOM 1468 C CA . LEU A 1 202 ? -23.194 22.108 3.330 1.00 92.50 202 LEU A CA 1
ATOM 1469 C C . LEU A 1 202 ? -23.963 20.828 3.682 1.00 92.50 202 LEU A C 1
ATOM 1471 O O . LEU A 1 202 ? -25.055 20.895 4.246 1.00 92.50 202 LEU A O 1
ATOM 1475 N N . ASN A 1 203 ? -23.378 19.670 3.377 1.00 92.94 203 ASN A N 1
ATOM 1476 C CA . ASN A 1 203 ? -23.988 18.371 3.621 1.00 92.94 203 ASN A CA 1
ATOM 1477 C C . ASN A 1 203 ? -23.630 17.769 4.990 1.00 92.94 203 ASN A C 1
ATOM 1479 O O . ASN A 1 203 ? -24.234 16.770 5.376 1.00 92.94 203 ASN A O 1
ATOM 1483 N N . ASP A 1 204 ? -22.695 18.353 5.745 1.00 92.81 204 ASP A N 1
ATOM 1484 C CA . ASP A 1 204 ? -22.161 17.760 6.978 1.00 92.81 204 ASP A CA 1
ATOM 1485 C C . ASP A 1 204 ? -23.239 17.466 8.018 1.00 92.81 204 ASP A C 1
ATOM 1487 O O . ASP A 1 204 ? -23.198 16.413 8.647 1.00 92.81 204 ASP A O 1
ATOM 1491 N N . ALA A 1 205 ? -24.227 18.349 8.190 1.00 95.31 205 ALA A N 1
ATOM 1492 C CA . ALA A 1 205 ? -25.326 18.114 9.127 1.00 95.31 205 ALA A CA 1
ATOM 1493 C C . ALA A 1 205 ? -26.188 16.909 8.707 1.00 95.31 205 ALA A C 1
ATOM 1495 O O . ALA A 1 205 ? -26.494 16.049 9.533 1.00 95.31 205 ALA A O 1
ATOM 1496 N N . ALA A 1 206 ? -26.523 16.812 7.417 1.00 95.25 206 ALA A N 1
ATOM 1497 C CA . ALA A 1 206 ? -27.317 15.713 6.873 1.00 95.25 206 ALA A CA 1
ATOM 1498 C C . ALA A 1 206 ? -26.541 14.388 6.887 1.00 95.25 206 ALA A C 1
ATOM 1500 O O . ALA A 1 206 ? -27.089 13.349 7.262 1.00 95.25 206 ALA A O 1
ATOM 1501 N N . CYS A 1 207 ? -25.252 14.417 6.532 1.00 94.88 207 CYS A N 1
ATOM 1502 C CA . CYS A 1 207 ? -24.398 13.241 6.617 1.00 94.88 207 CYS A CA 1
ATOM 1503 C C . CYS A 1 207 ? -24.229 12.789 8.068 1.00 94.88 207 CYS A C 1
ATOM 1505 O O . CYS A 1 207 ? -24.422 11.614 8.354 1.00 94.88 207 CYS A O 1
ATOM 1507 N N . ARG A 1 208 ? -23.966 13.714 9.003 1.00 95.94 208 ARG A N 1
ATOM 1508 C CA . ARG A 1 208 ? -23.894 13.418 10.442 1.00 95.94 208 ARG A CA 1
ATOM 1509 C C . ARG A 1 208 ? -25.138 12.706 10.928 1.00 95.94 208 ARG A C 1
ATOM 1511 O O . ARG A 1 208 ? -25.018 11.650 11.526 1.00 95.94 208 ARG A O 1
ATOM 1518 N N . GLN A 1 209 ? -26.310 13.272 10.646 1.00 96.38 209 GLN A N 1
ATOM 1519 C CA . GLN A 1 209 ? -27.581 12.682 11.043 1.00 96.38 209 GLN A CA 1
ATOM 1520 C C . GLN A 1 209 ? -27.727 11.271 10.467 1.00 96.38 209 GLN A C 1
ATOM 1522 O O . GLN A 1 209 ? -28.015 10.341 11.212 1.00 96.38 209 GLN A O 1
ATOM 1527 N N . THR A 1 210 ? -27.448 11.098 9.173 1.00 95.94 210 THR A N 1
ATOM 1528 C CA . THR A 1 210 ? -27.534 9.793 8.503 1.00 95.94 210 THR A CA 1
ATOM 1529 C C . THR A 1 210 ? -26.598 8.761 9.138 1.00 95.94 210 THR A C 1
ATOM 1531 O O . THR A 1 210 ? -26.995 7.621 9.372 1.00 95.94 210 THR A O 1
ATOM 1534 N N . LEU A 1 211 ? -25.357 9.151 9.448 1.00 96.00 211 LEU A N 1
ATOM 1535 C CA . LEU A 1 211 ? -24.384 8.270 10.092 1.00 96.00 211 LEU A CA 1
ATOM 1536 C C . LEU A 1 211 ? -24.749 7.978 11.551 1.00 96.00 211 LEU A C 1
ATOM 1538 O O . LEU A 1 211 ? -24.616 6.839 11.979 1.00 96.00 211 LEU A O 1
ATOM 1542 N N . THR A 1 212 ? -25.250 8.957 12.306 1.00 97.19 212 THR A N 1
ATOM 1543 C CA . THR A 1 212 ? -25.748 8.750 13.674 1.00 97.19 212 THR A CA 1
ATOM 1544 C C . THR A 1 212 ? -26.935 7.788 13.691 1.00 97.19 212 THR A C 1
ATOM 1546 O O . THR A 1 212 ? -26.947 6.859 14.492 1.00 97.19 212 THR A O 1
ATOM 1549 N N . GLU A 1 213 ? -27.903 7.958 12.788 1.00 96.94 213 GLU A N 1
ATOM 1550 C CA . GLU A 1 213 ? -29.043 7.045 12.646 1.00 96.94 213 GLU A CA 1
ATOM 1551 C C . GLU A 1 213 ? -28.592 5.630 12.264 1.00 96.94 213 GLU A C 1
ATOM 1553 O O . GLU A 1 213 ? -29.128 4.658 12.788 1.00 96.94 213 GLU A O 1
ATOM 1558 N N . PHE A 1 214 ? -27.588 5.500 11.391 1.00 97.00 214 PHE A N 1
ATOM 1559 C CA . PHE A 1 214 ? -26.998 4.211 11.032 1.00 97.00 214 PHE A CA 1
ATOM 1560 C C . PHE A 1 214 ? -26.298 3.536 12.220 1.00 97.00 214 PHE A C 1
ATOM 1562 O O . PHE A 1 214 ? -26.602 2.387 12.531 1.00 97.00 214 PHE A O 1
ATOM 1569 N N . ILE A 1 215 ? -25.407 4.251 12.912 1.00 97.88 215 ILE A N 1
ATOM 1570 C CA . ILE A 1 215 ? -24.666 3.747 14.078 1.00 97.88 215 ILE A CA 1
ATOM 1571 C C . ILE A 1 215 ? -25.623 3.351 15.212 1.00 97.88 215 ILE A C 1
ATOM 1573 O O . ILE A 1 215 ? -25.371 2.361 15.899 1.00 97.88 215 ILE A O 1
ATOM 1577 N N . ALA A 1 216 ? -26.750 4.048 15.369 1.00 97.31 216 ALA A N 1
ATOM 1578 C CA . ALA A 1 216 ? -27.765 3.730 16.371 1.00 97.31 216 ALA A CA 1
ATOM 1579 C C . ALA A 1 216 ? -28.555 2.432 16.094 1.00 97.31 216 ALA A C 1
ATOM 1581 O O . ALA A 1 216 ? -29.266 1.965 16.983 1.00 97.31 216 ALA A O 1
ATOM 1582 N N . LYS A 1 217 ? -28.457 1.837 14.892 1.00 97.94 217 LYS A N 1
ATOM 1583 C CA . LYS A 1 217 ? -29.095 0.541 14.580 1.00 97.94 217 LYS A CA 1
ATOM 1584 C C . LYS A 1 217 ? -28.399 -0.645 15.238 1.00 97.94 217 LYS A C 1
ATOM 1586 O O . LYS A 1 217 ? -29.020 -1.697 15.395 1.00 97.94 217 LYS A O 1
ATOM 1591 N N . ALA A 1 218 ? -27.117 -0.497 15.566 1.00 97.94 218 ALA A N 1
ATOM 1592 C CA . ALA A 1 218 ? -26.347 -1.566 16.170 1.00 97.94 218 ALA A CA 1
ATOM 1593 C C . ALA A 1 218 ? -26.962 -1.979 17.521 1.00 97.94 218 ALA A C 1
ATOM 1595 O O . ALA A 1 218 ? -27.455 -1.120 18.260 1.00 97.94 218 ALA A O 1
ATOM 1596 N N . PRO A 1 219 ? -26.935 -3.277 17.873 1.00 98.06 219 PRO A N 1
ATOM 1597 C CA . PRO A 1 219 ? -27.313 -3.748 19.196 1.00 98.06 219 PRO A CA 1
ATOM 1598 C C . PRO A 1 219 ? -26.700 -2.917 20.331 1.00 98.06 219 PRO A C 1
ATOM 1600 O O . PRO A 1 219 ? -25.551 -2.468 20.252 1.00 98.06 219 PRO A O 1
ATOM 1603 N N . ALA A 1 220 ? -27.478 -2.742 21.403 1.00 97.62 220 ALA A N 1
ATOM 1604 C CA . ALA A 1 220 ? -27.029 -2.047 22.604 1.00 97.62 220 ALA A CA 1
ATOM 1605 C C . ALA A 1 220 ? -25.762 -2.695 23.180 1.00 97.62 220 ALA A C 1
ATOM 1607 O O . ALA A 1 220 ? -25.552 -3.901 23.044 1.00 97.62 220 ALA A O 1
ATOM 1608 N N . TYR A 1 221 ? -24.941 -1.885 23.847 1.00 98.31 221 TYR A N 1
ATOM 1609 C CA . TYR A 1 221 ? -23.698 -2.333 24.461 1.00 98.31 221 TYR A CA 1
ATOM 1610 C C . TYR A 1 221 ? -23.868 -3.574 25.346 1.00 98.31 221 TYR A C 1
ATOM 1612 O O . TYR A 1 221 ? -24.716 -3.618 26.241 1.00 98.31 221 TYR A O 1
ATOM 1620 N N . VAL A 1 222 ? -22.975 -4.543 25.145 1.00 97.94 222 VAL A N 1
ATOM 1621 C CA . VAL A 1 222 ? -22.793 -5.708 26.011 1.00 97.94 222 VAL A CA 1
ATOM 1622 C C . VAL A 1 222 ? -21.306 -5.832 26.324 1.00 97.94 222 VAL A C 1
ATOM 1624 O O . VAL A 1 222 ? -20.478 -5.764 25.423 1.00 97.94 222 VAL A O 1
ATOM 1627 N N . ALA A 1 223 ? -20.957 -6.045 27.594 1.00 97.69 223 ALA A N 1
ATOM 1628 C CA . ALA A 1 223 ? -19.563 -6.036 28.049 1.00 97.69 223 ALA A CA 1
ATOM 1629 C C . ALA A 1 223 ? -18.669 -7.112 27.404 1.00 97.69 223 ALA A C 1
ATOM 1631 O O . ALA A 1 223 ? -17.464 -6.920 27.331 1.00 97.69 223 ALA A O 1
ATOM 1632 N N . GLY A 1 224 ? -19.239 -8.229 26.944 1.00 97.19 224 GLY A N 1
ATOM 1633 C CA . GLY A 1 224 ? -18.496 -9.280 26.235 1.00 97.19 224 GLY A CA 1
ATOM 1634 C C . GLY A 1 224 ? -18.349 -9.049 24.727 1.00 97.19 224 GLY A C 1
ATOM 1635 O O . GLY A 1 224 ? -17.599 -9.771 24.080 1.00 97.19 224 GLY A O 1
ATOM 1636 N N . ALA A 1 225 ? -19.054 -8.065 24.162 1.00 98.44 225 ALA A N 1
ATOM 1637 C CA . ALA A 1 225 ? -19.048 -7.801 22.729 1.00 98.44 225 ALA A CA 1
ATOM 1638 C C . ALA A 1 225 ? -17.936 -6.818 22.337 1.00 98.44 225 ALA A C 1
ATOM 1640 O O . ALA A 1 225 ? -17.545 -5.955 23.125 1.00 98.44 225 ALA A O 1
ATOM 1641 N N . ILE A 1 226 ? -17.470 -6.922 21.096 1.00 98.69 226 ILE A N 1
ATOM 1642 C CA . ILE A 1 226 ? -16.479 -6.033 20.486 1.00 98.69 226 ILE A CA 1
ATOM 1643 C C . ILE A 1 226 ? -17.153 -5.364 19.295 1.00 98.69 226 ILE A C 1
ATOM 1645 O O . ILE A 1 226 ? -17.641 -6.051 18.400 1.00 98.69 226 ILE A O 1
ATOM 1649 N N . ARG A 1 227 ? -17.193 -4.032 19.267 1.00 98.56 227 ARG A N 1
ATOM 1650 C CA . ARG A 1 227 ? -17.708 -3.278 18.117 1.00 98.56 227 ARG A CA 1
ATOM 1651 C C . ARG A 1 227 ? -16.550 -2.790 17.270 1.00 98.56 227 ARG A C 1
ATOM 1653 O O . ARG A 1 227 ? -15.604 -2.215 17.797 1.00 98.56 227 ARG A O 1
ATOM 1660 N N . ILE A 1 228 ? -16.633 -2.978 15.965 1.00 98.44 228 ILE A N 1
ATOM 1661 C CA . ILE A 1 228 ? -15.621 -2.556 15.009 1.00 98.44 228 ILE A CA 1
ATOM 1662 C C . ILE A 1 228 ? -16.327 -1.747 13.933 1.00 98.44 228 ILE A C 1
ATOM 1664 O O . ILE A 1 228 ? -17.209 -2.256 13.246 1.00 98.44 228 ILE A O 1
ATOM 1668 N N . THR A 1 229 ? -15.930 -0.492 13.764 1.00 98.44 229 THR A N 1
ATOM 1669 C CA . THR A 1 229 ? -16.501 0.379 12.737 1.00 98.44 229 THR A CA 1
ATOM 1670 C C . THR A 1 229 ? -15.389 0.954 11.887 1.00 98.44 229 THR A C 1
ATOM 1672 O O . THR A 1 229 ? -14.448 1.542 12.419 1.00 98.44 229 THR A O 1
ATOM 1675 N N . VAL A 1 230 ? -15.516 0.852 10.567 1.00 97.75 230 VAL A N 1
ATOM 1676 C CA . VAL A 1 230 ? -14.655 1.580 9.634 1.00 97.75 230 VAL A CA 1
ATOM 1677 C C . VAL A 1 230 ? -15.440 2.691 8.950 1.00 97.75 230 VAL A C 1
ATOM 1679 O O . VAL A 1 230 ? -16.500 2.457 8.372 1.00 97.75 230 VAL A O 1
ATOM 1682 N N . PHE A 1 231 ? -14.906 3.908 9.007 1.00 97.12 231 PHE A N 1
ATOM 1683 C CA . PHE A 1 231 ? -15.372 5.068 8.255 1.00 97.12 231 PHE A CA 1
ATOM 1684 C C . PHE A 1 231 ? -14.449 5.267 7.052 1.00 97.12 231 PHE A C 1
ATOM 1686 O O . PHE A 1 231 ? -13.282 5.635 7.196 1.00 97.12 231 PHE A O 1
ATOM 1693 N N . ILE A 1 232 ? -14.960 5.030 5.848 1.00 95.06 232 ILE A N 1
ATOM 1694 C CA . ILE A 1 232 ? -14.195 5.231 4.621 1.00 95.06 232 ILE A CA 1
ATOM 1695 C C . ILE A 1 232 ? -14.098 6.732 4.339 1.00 95.06 232 ILE A C 1
ATOM 1697 O O . ILE A 1 232 ? -15.004 7.350 3.785 1.00 95.06 232 ILE A O 1
ATOM 1701 N N . SER A 1 233 ? -12.963 7.312 4.711 1.00 94.44 233 SER A N 1
ATOM 1702 C CA . SER A 1 233 ? -12.591 8.717 4.587 1.00 94.44 233 SER A CA 1
ATOM 1703 C C . SER A 1 233 ? -11.376 8.847 3.665 1.00 94.44 233 SER A C 1
ATOM 1705 O O . SER A 1 233 ? -10.250 8.492 4.009 1.00 94.44 233 SER A O 1
ATOM 1707 N N . PHE A 1 234 ? -11.597 9.369 2.463 1.00 94.00 234 PHE A N 1
ATOM 1708 C CA . PHE A 1 234 ? -10.543 9.698 1.506 1.00 94.00 234 PHE A CA 1
ATOM 1709 C C . PHE A 1 234 ? -9.764 10.949 1.938 1.00 94.00 234 PHE A C 1
ATOM 1711 O O . PHE A 1 234 ? -8.566 11.050 1.670 1.00 94.00 234 PHE A O 1
ATOM 1718 N N . PHE A 1 235 ? -10.423 11.874 2.638 1.00 95.81 235 PHE A N 1
ATOM 1719 C CA . PHE A 1 235 ? -9.861 13.154 3.071 1.00 95.81 235 PHE A CA 1
ATOM 1720 C C . PHE A 1 235 ? -10.066 13.377 4.576 1.00 95.81 235 PHE A C 1
ATOM 1722 O O . PHE A 1 235 ? -10.911 12.739 5.206 1.00 95.81 235 PHE A O 1
ATOM 1729 N N . TRP A 1 236 ? -9.249 14.252 5.167 1.00 96.12 236 TRP A N 1
ATOM 1730 C CA . TRP A 1 236 ? -9.212 14.478 6.614 1.00 96.12 236 TRP A CA 1
ATOM 1731 C C . TRP A 1 236 ? -10.507 15.093 7.150 1.00 96.12 236 TRP A C 1
ATOM 1733 O O . TRP A 1 236 ? -10.948 14.729 8.235 1.00 96.12 236 TRP A O 1
ATOM 1743 N N . ASP A 1 237 ? -11.160 15.970 6.392 1.00 91.44 237 ASP A N 1
ATOM 1744 C CA . ASP A 1 237 ? -12.421 16.609 6.786 1.00 91.44 237 ASP A CA 1
ATOM 1745 C C . ASP A 1 237 ? -13.500 15.595 7.225 1.00 91.44 237 ASP A C 1
ATOM 1747 O O . ASP A 1 237 ? -14.154 15.786 8.256 1.00 91.44 237 ASP A O 1
ATOM 1751 N N . ARG A 1 238 ? -13.621 14.456 6.531 1.00 92.69 238 ARG A N 1
ATOM 1752 C CA . ARG A 1 238 ? -14.554 13.375 6.897 1.00 92.69 238 ARG A CA 1
ATOM 1753 C C . ARG A 1 238 ? -14.197 12.643 8.186 1.00 92.69 238 ARG A C 1
ATOM 1755 O O . ARG A 1 238 ? -15.096 12.188 8.892 1.00 92.69 238 ARG A O 1
ATOM 1762 N N . THR A 1 239 ? -12.930 12.615 8.577 1.00 95.62 239 THR A N 1
ATOM 1763 C CA . THR A 1 239 ? -12.528 12.048 9.869 1.00 95.62 239 THR A CA 1
ATOM 1764 C C . THR A 1 239 ? -13.064 12.859 11.048 1.00 95.62 239 THR A C 1
ATOM 1766 O O . THR A 1 239 ? -13.467 12.291 12.064 1.00 95.62 239 THR A O 1
ATOM 1769 N N . GLY A 1 240 ? -13.136 14.186 10.909 1.00 95.75 240 GLY A N 1
ATOM 1770 C CA . GLY A 1 240 ? -13.737 15.044 11.929 1.00 95.75 240 GLY A CA 1
ATOM 1771 C C . GLY A 1 240 ? -15.213 14.718 12.177 1.00 95.75 240 GLY A C 1
ATOM 1772 O O . GLY A 1 240 ? -15.672 14.812 13.311 1.00 95.75 240 GLY A O 1
ATOM 1773 N N . LEU A 1 241 ? -15.940 14.303 11.136 1.00 95.19 241 LEU A N 1
ATOM 1774 C CA . LEU A 1 241 ? -17.327 13.855 11.238 1.00 95.19 241 LEU A CA 1
ATOM 1775 C C . LEU A 1 241 ? -17.443 12.513 11.976 1.00 95.19 241 LEU A C 1
ATOM 1777 O O . LEU A 1 241 ? -18.311 12.376 12.835 1.00 95.19 241 LEU A O 1
ATOM 1781 N N . ALA A 1 242 ? -16.564 11.551 11.674 1.00 97.12 242 ALA A N 1
ATOM 1782 C CA . ALA A 1 242 ? -16.541 10.245 12.337 1.00 97.12 242 ALA A CA 1
ATOM 1783 C C . ALA A 1 242 ? -16.335 10.377 13.857 1.00 97.12 242 ALA A C 1
ATOM 1785 O O . ALA A 1 242 ? -17.089 9.787 14.629 1.00 97.12 242 ALA A O 1
ATOM 1786 N N . LEU A 1 243 ? -15.382 11.217 14.286 1.00 97.94 243 LEU A N 1
ATOM 1787 C CA . LEU A 1 243 ? -15.153 11.526 15.706 1.00 97.94 243 LEU A CA 1
ATOM 1788 C C . LEU A 1 243 ? -16.418 12.050 16.391 1.00 97.94 243 LEU A C 1
ATOM 1790 O O . LEU A 1 243 ? -16.757 11.617 17.492 1.00 97.94 243 LEU A O 1
ATOM 1794 N N . ASP A 1 244 ? -17.128 12.962 15.729 1.00 97.44 244 ASP A N 1
ATOM 1795 C CA . ASP A 1 244 ? -18.328 13.551 16.303 1.00 97.44 244 ASP A CA 1
ATOM 1796 C C . ASP A 1 244 ? -19.489 12.534 16.388 1.00 97.44 244 ASP A C 1
ATOM 1798 O O . ASP A 1 244 ? -20.235 12.543 17.365 1.00 97.44 244 ASP A O 1
ATOM 1802 N N . VAL A 1 245 ? -19.639 11.649 15.392 1.00 97.75 245 VAL A N 1
ATOM 1803 C CA . VAL A 1 245 ? -20.656 10.577 15.390 1.00 97.75 245 VAL A CA 1
ATOM 1804 C C . VAL A 1 245 ? -20.394 9.580 16.520 1.00 97.75 245 VAL A C 1
ATOM 1806 O O . VAL A 1 245 ? -21.312 9.260 17.271 1.00 97.75 245 VAL A O 1
ATOM 1809 N N . ILE A 1 246 ? -19.146 9.133 16.685 1.00 97.94 246 ILE A N 1
ATOM 1810 C CA . ILE A 1 246 ? -18.755 8.202 17.757 1.00 97.94 246 ILE A CA 1
ATOM 1811 C C . ILE A 1 246 ? -18.912 8.857 19.131 1.00 97.94 246 ILE A C 1
ATOM 1813 O O . ILE A 1 246 ? -19.389 8.230 20.075 1.00 97.94 246 ILE A O 1
ATOM 1817 N N . GLY A 1 247 ? -18.526 10.130 19.254 1.00 97.19 247 GLY A N 1
ATOM 1818 C CA . GLY A 1 247 ? -18.648 10.880 20.502 1.00 97.19 247 GLY A CA 1
ATOM 1819 C C . GLY A 1 247 ? -20.095 11.100 20.951 1.00 97.19 247 GLY A C 1
ATOM 1820 O O . GLY A 1 247 ? -20.336 11.227 22.150 1.00 97.19 247 GLY A O 1
ATOM 1821 N N . ALA A 1 248 ? -21.045 11.130 20.013 1.00 96.81 248 ALA A N 1
ATOM 1822 C CA . ALA A 1 248 ? -22.465 11.345 20.284 1.00 96.81 248 ALA A CA 1
ATOM 1823 C C . ALA A 1 248 ? -23.275 10.050 20.482 1.00 96.81 248 ALA A C 1
ATOM 1825 O O . ALA A 1 248 ? -24.446 10.126 20.857 1.00 96.81 248 ALA A O 1
ATOM 1826 N N . ASP A 1 249 ? -22.697 8.876 20.219 1.00 96.62 249 ASP A N 1
ATOM 1827 C CA . ASP A 1 249 ? -23.428 7.615 20.308 1.00 96.62 249 ASP A CA 1
ATOM 1828 C C . ASP A 1 249 ? -23.778 7.255 21.760 1.00 96.62 249 ASP A C 1
ATOM 1830 O O . ASP A 1 249 ? -22.914 7.062 22.621 1.00 96.62 249 ASP A O 1
ATOM 1834 N N . ALA A 1 250 ? -25.079 7.136 22.021 1.00 95.06 250 ALA A N 1
ATOM 1835 C CA . ALA A 1 250 ? -25.599 6.775 23.333 1.00 95.06 250 ALA A CA 1
ATOM 1836 C C . ALA A 1 250 ? -25.661 5.252 23.548 1.00 95.06 250 ALA A C 1
ATOM 1838 O O . ALA A 1 250 ? -25.586 4.801 24.691 1.00 95.06 250 ALA A O 1
ATOM 1839 N N . GLY A 1 251 ? -25.785 4.460 22.474 1.00 96.31 251 GLY A N 1
ATOM 1840 C CA . GLY A 1 251 ? -25.964 3.005 22.553 1.00 96.31 251 GLY A CA 1
ATOM 1841 C C . GLY A 1 251 ? -24.732 2.268 23.081 1.00 96.31 251 GLY A C 1
ATOM 1842 O O . GLY A 1 251 ? -24.865 1.256 23.771 1.00 96.31 251 GLY A O 1
ATOM 1843 N N . TRP A 1 252 ? -23.544 2.809 22.801 1.00 97.94 252 TRP A N 1
ATOM 1844 C CA . TRP A 1 252 ? -22.248 2.297 23.238 1.00 97.94 252 TRP A CA 1
ATOM 1845 C C . TRP A 1 252 ? -21.505 3.226 24.198 1.00 97.94 252 TRP A C 1
ATOM 1847 O O . TRP A 1 252 ? -20.314 3.030 24.422 1.00 97.94 252 TRP A O 1
ATOM 1857 N N . ALA A 1 253 ? -22.181 4.189 24.836 1.00 97.50 253 ALA A N 1
ATOM 1858 C CA . ALA A 1 253 ? -21.560 5.159 25.748 1.00 97.50 253 ALA A CA 1
ATOM 1859 C C . ALA A 1 253 ? -20.746 4.522 26.898 1.00 97.50 253 ALA A C 1
ATOM 1861 O O . ALA A 1 253 ? -19.750 5.094 27.339 1.00 97.50 253 ALA A O 1
ATOM 1862 N N . SER A 1 254 ? -21.141 3.332 27.369 1.00 97.94 254 SER A N 1
ATOM 1863 C CA . SER A 1 254 ? -20.427 2.589 28.422 1.00 97.94 254 SER A CA 1
ATOM 1864 C C . SER A 1 254 ? -19.211 1.802 27.928 1.00 97.94 254 SER A C 1
ATOM 1866 O O . SER A 1 254 ? -18.341 1.491 28.741 1.00 97.94 254 SER A O 1
ATOM 1868 N N . GLY A 1 255 ? -19.140 1.483 26.634 1.00 97.88 255 GLY A N 1
ATOM 1869 C CA . GLY A 1 255 ? -17.996 0.786 26.052 1.00 97.88 255 GLY A CA 1
ATOM 1870 C C . GLY A 1 255 ? -16.765 1.681 26.005 1.00 97.88 255 GLY A C 1
ATOM 1871 O O . GLY A 1 255 ? -16.878 2.906 25.908 1.00 97.88 255 GLY A O 1
ATOM 1872 N N . GLU A 1 256 ? -15.579 1.097 26.086 1.00 98.38 256 GLU A N 1
ATOM 1873 C CA . GLU A 1 256 ? -14.332 1.840 25.891 1.00 98.38 256 GLU A CA 1
ATOM 1874 C C . GLU A 1 256 ? -14.118 2.087 24.398 1.00 98.38 256 GLU A C 1
ATOM 1876 O O . GLU A 1 256 ? -14.533 1.274 23.584 1.00 98.38 256 GLU A O 1
ATOM 1881 N N . VAL A 1 257 ? -13.511 3.207 24.009 1.00 98.56 257 VAL A N 1
ATOM 1882 C CA . VAL A 1 257 ? -13.309 3.534 22.588 1.00 98.56 257 VAL A CA 1
ATOM 1883 C C . VAL A 1 257 ? -11.826 3.638 22.298 1.00 98.56 257 VAL A C 1
ATOM 1885 O O . VAL A 1 257 ? -11.077 4.217 23.085 1.00 98.56 257 VAL A O 1
ATOM 1888 N N . THR A 1 258 ? -11.421 3.126 21.143 1.00 98.62 258 THR A N 1
ATOM 1889 C CA . THR A 1 258 ? -10.163 3.492 20.494 1.00 98.62 258 THR A CA 1
ATOM 1890 C C . THR A 1 258 ? -10.4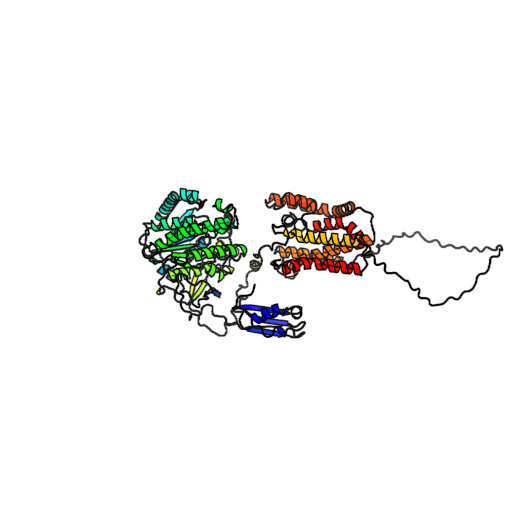54 4.043 19.104 1.00 98.62 258 THR A C 1
ATOM 1892 O O . THR A 1 258 ? -11.431 3.641 18.466 1.00 98.62 258 THR A O 1
ATOM 1895 N N . PHE A 1 259 ? -9.631 4.988 18.652 1.00 98.56 259 PHE A N 1
ATOM 1896 C CA . PHE A 1 259 ? -9.787 5.611 17.342 1.00 98.56 259 PHE A CA 1
ATOM 1897 C C . PHE A 1 259 ? -8.480 5.591 16.554 1.00 98.56 259 PHE A C 1
ATOM 1899 O O . PHE A 1 259 ? -7.466 6.122 17.009 1.00 98.56 259 PHE A O 1
ATOM 1906 N N . ILE A 1 260 ? -8.505 4.993 15.369 1.00 98.62 260 ILE A N 1
ATOM 1907 C CA . ILE A 1 260 ? -7.335 4.807 14.508 1.00 98.62 260 ILE A CA 1
ATOM 1908 C C . ILE A 1 260 ? -7.568 5.558 13.195 1.00 98.62 260 ILE A C 1
ATOM 1910 O O . ILE A 1 260 ? -8.633 5.442 12.591 1.00 98.62 260 ILE A O 1
ATOM 1914 N N . ILE A 1 261 ? -6.586 6.338 12.743 1.00 98.25 261 ILE A N 1
ATOM 1915 C CA . ILE A 1 261 ? -6.666 7.103 11.493 1.00 98.25 261 ILE A CA 1
ATOM 1916 C C . ILE A 1 261 ? -5.538 6.720 10.551 1.00 98.25 261 ILE A C 1
ATOM 1918 O O . ILE A 1 261 ? -4.378 6.777 10.946 1.00 98.25 261 ILE A O 1
ATOM 1922 N N . GLN A 1 262 ? -5.870 6.496 9.282 1.00 97.19 262 GLN A N 1
ATOM 1923 C CA . GLN A 1 262 ? -4.913 6.387 8.186 1.00 97.19 262 GLN A CA 1
ATOM 1924 C C . GLN A 1 262 ? -5.448 7.103 6.929 1.00 97.19 262 GLN A C 1
ATOM 1926 O O . GLN A 1 262 ? -6.038 6.506 6.026 1.00 97.19 262 GLN A O 1
ATOM 1931 N N . VAL A 1 263 ? -5.254 8.423 6.859 1.00 94.06 263 VAL A N 1
ATOM 1932 C CA . VAL A 1 263 ? -5.789 9.279 5.785 1.00 94.06 263 VAL A CA 1
ATOM 1933 C C . VAL A 1 263 ? -4.659 10.002 5.057 1.00 94.06 263 VAL A C 1
ATOM 1935 O O . VAL A 1 263 ? -3.770 10.584 5.672 1.00 94.06 263 VAL A O 1
ATOM 1938 N N . GLY A 1 264 ? -4.717 10.018 3.722 1.00 88.56 264 GLY A N 1
ATOM 1939 C CA . GLY A 1 264 ? -3.832 10.869 2.923 1.00 88.56 264 GLY A CA 1
ATOM 1940 C C . GLY A 1 264 ? -3.639 10.439 1.472 1.00 88.56 264 GLY A C 1
ATOM 1941 O O . GLY A 1 264 ? -3.489 11.299 0.608 1.00 88.56 264 GLY A O 1
ATOM 1942 N N . ALA A 1 265 ? -3.722 9.144 1.154 1.00 92.00 265 ALA A N 1
ATOM 1943 C CA . ALA A 1 265 ? -3.426 8.645 -0.196 1.00 92.00 265 ALA A CA 1
ATOM 1944 C C . ALA A 1 265 ? -4.214 9.370 -1.310 1.00 92.00 265 ALA A C 1
ATOM 1946 O O . ALA A 1 265 ? -3.679 9.660 -2.381 1.00 92.00 265 ALA A O 1
ATOM 1947 N N . TRP A 1 266 ? -5.467 9.746 -1.050 1.00 94.50 266 TRP A N 1
ATOM 1948 C CA . TRP A 1 266 ? -6.320 10.401 -2.042 1.00 94.50 266 TRP A CA 1
ATOM 1949 C C . TRP A 1 266 ? -5.932 11.839 -2.379 1.00 94.50 266 TRP A C 1
ATOM 1951 O O . TRP A 1 266 ? -6.203 12.269 -3.498 1.00 94.50 266 TRP A O 1
ATOM 1961 N N . TYR A 1 267 ? -5.231 12.569 -1.504 1.00 95.75 267 TYR A N 1
ATOM 1962 C CA . TYR A 1 267 ? -4.661 13.859 -1.907 1.00 95.75 267 TYR A CA 1
ATOM 1963 C C . TYR A 1 267 ? -3.569 13.648 -2.961 1.00 95.75 267 TYR A C 1
ATOM 1965 O O . TYR A 1 267 ? -3.515 14.414 -3.919 1.00 95.75 267 TYR A O 1
ATOM 1973 N N . ASN A 1 268 ? -2.771 12.574 -2.864 1.00 93.56 268 ASN A N 1
ATOM 1974 C CA . ASN A 1 268 ? -1.824 12.199 -3.919 1.00 93.56 268 ASN A CA 1
ATOM 1975 C C . ASN A 1 268 ? -2.551 11.857 -5.230 1.00 93.56 268 ASN A C 1
ATOM 1977 O O . ASN A 1 268 ? -2.262 12.445 -6.276 1.00 93.56 268 ASN A O 1
ATOM 1981 N N . HIS A 1 269 ? -3.554 10.971 -5.167 1.00 92.69 269 HIS A N 1
ATOM 1982 C CA . HIS A 1 269 ? -4.328 10.566 -6.348 1.00 92.69 269 HIS A CA 1
ATOM 1983 C C . HIS A 1 269 ? -5.028 11.742 -7.040 1.00 92.69 269 HIS A C 1
ATOM 1985 O O . HIS A 1 269 ? -5.060 11.816 -8.269 1.00 92.69 269 HIS A O 1
ATOM 1991 N N . CYS A 1 270 ? -5.576 12.672 -6.263 1.00 95.62 270 CYS A N 1
ATOM 1992 C CA . CYS A 1 270 ? -6.278 13.836 -6.779 1.00 95.62 270 CYS A CA 1
ATOM 1993 C C . CYS A 1 270 ? -5.330 14.934 -7.271 1.00 95.62 270 CYS A C 1
ATOM 1995 O O . CYS A 1 270 ? -5.509 15.456 -8.368 1.00 95.62 270 CYS A O 1
ATOM 1997 N N . ALA A 1 271 ? -4.326 15.304 -6.478 1.00 94.56 271 ALA A N 1
ATOM 1998 C CA . ALA A 1 271 ? -3.531 16.496 -6.743 1.00 94.56 271 ALA A CA 1
ATOM 1999 C C . ALA A 1 271 ? -2.280 16.241 -7.583 1.00 94.56 271 ALA A C 1
ATOM 2001 O O . ALA A 1 271 ? -1.897 17.122 -8.349 1.00 94.56 271 ALA A O 1
ATOM 2002 N N . PHE A 1 272 ? -1.672 15.060 -7.482 1.00 92.25 272 PHE A N 1
ATOM 2003 C CA . PHE A 1 272 ? -0.419 14.747 -8.172 1.00 92.25 272 PHE A CA 1
ATOM 2004 C C . PHE A 1 272 ? -0.650 13.803 -9.349 1.00 92.25 272 PHE A C 1
ATOM 2006 O O . PHE A 1 272 ? -0.192 14.085 -10.452 1.00 92.25 272 PHE A O 1
ATOM 2013 N N . LEU A 1 273 ? -1.424 12.731 -9.148 1.00 91.56 273 LEU A N 1
ATOM 2014 C CA . LEU A 1 273 ? -1.745 11.779 -10.220 1.00 91.56 273 LEU A CA 1
ATOM 2015 C C . LEU A 1 273 ? -2.895 12.245 -11.121 1.00 91.56 273 LEU A C 1
ATOM 2017 O O . LEU A 1 273 ? -3.120 11.655 -12.174 1.00 91.56 273 LEU A O 1
ATOM 2021 N N . LYS A 1 274 ? -3.627 13.290 -10.709 1.00 93.94 274 LYS A N 1
ATOM 2022 C CA . LYS A 1 274 ? -4.773 13.862 -11.439 1.00 93.94 274 LYS A CA 1
ATOM 2023 C C . LYS A 1 274 ? -5.782 12.807 -11.891 1.00 93.94 274 LYS A C 1
ATOM 2025 O O . LYS A 1 274 ? -6.320 12.864 -12.996 1.00 93.94 274 LYS A O 1
ATOM 2030 N N . SER A 1 275 ? -6.039 11.831 -11.025 1.00 92.75 275 SER A N 1
ATOM 2031 C CA . SER A 1 275 ? -6.879 10.696 -11.369 1.00 92.75 275 SER A CA 1
ATOM 2032 C C . SER A 1 275 ? -8.315 11.118 -11.700 1.00 92.75 275 SER A C 1
ATOM 2034 O O . SER A 1 275 ? -8.963 11.822 -10.925 1.00 92.75 275 SER A O 1
ATOM 2036 N N . ALA A 1 276 ? -8.861 10.616 -12.810 1.00 91.25 276 ALA A N 1
ATOM 2037 C CA . ALA A 1 276 ? -10.221 10.931 -13.255 1.00 91.25 276 ALA A CA 1
ATOM 2038 C C . ALA A 1 276 ? -11.306 10.570 -12.218 1.00 91.25 276 ALA A C 1
ATOM 2040 O O . ALA A 1 276 ? -12.334 11.252 -12.133 1.00 91.25 276 ALA A O 1
ATOM 2041 N N . TYR A 1 277 ? -11.060 9.542 -11.396 1.00 88.75 277 TYR A N 1
ATOM 2042 C CA . TYR A 1 277 ? -11.962 9.109 -10.325 1.00 88.75 277 TYR A CA 1
ATOM 2043 C C . TYR A 1 277 ? -11.853 9.955 -9.046 1.00 88.75 277 TYR A C 1
ATOM 2045 O O . TYR A 1 277 ? -12.543 9.671 -8.071 1.00 88.75 277 TYR A O 1
ATOM 2053 N N . CYS A 1 278 ? -11.033 11.013 -9.027 1.00 94.31 278 CYS A N 1
ATOM 2054 C CA . CYS A 1 278 ? -10.991 11.937 -7.900 1.00 94.31 278 CYS A CA 1
ATOM 2055 C C . CYS A 1 278 ? -12.369 12.602 -7.685 1.00 94.31 278 CYS A C 1
ATOM 2057 O O . CYS A 1 278 ? -12.886 13.259 -8.608 1.00 94.31 278 CYS A O 1
ATOM 2059 N N . PRO A 1 279 ? -12.962 12.481 -6.482 1.00 92.62 279 PRO A N 1
ATOM 2060 C CA . PRO A 1 279 ? -14.262 13.079 -6.188 1.00 92.62 279 PRO A CA 1
ATOM 2061 C C . PRO A 1 279 ? -14.162 14.586 -5.874 1.00 92.62 279 PRO A C 1
ATOM 2063 O O . PRO A 1 279 ? -15.128 15.318 -6.084 1.00 92.62 279 PRO A O 1
ATOM 2066 N N . ARG A 1 280 ? -12.979 15.078 -5.478 1.00 95.19 280 ARG A N 1
ATOM 2067 C CA . ARG A 1 280 ? -12.678 16.499 -5.232 1.00 95.19 280 ARG A CA 1
ATOM 2068 C C . ARG A 1 280 ? -12.129 17.187 -6.481 1.00 95.19 280 ARG A C 1
ATOM 2070 O O . ARG A 1 280 ? -10.923 17.212 -6.729 1.00 95.19 280 ARG A O 1
ATOM 2077 N N . LYS A 1 281 ? -13.029 17.727 -7.309 1.00 95.31 281 LYS A N 1
ATOM 2078 C CA . LYS A 1 281 ? -12.673 18.352 -8.599 1.00 95.31 281 LYS A CA 1
ATOM 2079 C C . LYS A 1 281 ? -11.764 19.572 -8.453 1.00 95.31 281 LYS A C 1
ATOM 2081 O O . LYS A 1 281 ? -10.986 19.850 -9.359 1.00 95.31 281 LYS A O 1
ATOM 2086 N N . GLU A 1 282 ? -11.805 20.255 -7.317 1.00 96.06 282 GLU A N 1
ATOM 2087 C CA . GLU A 1 282 ? -10.906 21.363 -7.021 1.00 96.06 282 GLU A CA 1
ATOM 2088 C C . GLU A 1 282 ? -9.442 20.907 -6.907 1.00 96.06 282 GLU A C 1
ATOM 2090 O O . GLU A 1 282 ? -8.555 21.581 -7.421 1.00 96.06 282 GLU A O 1
ATOM 2095 N N . LEU A 1 283 ? -9.176 19.720 -6.347 1.00 96.50 283 LEU A N 1
ATOM 2096 C CA . LEU A 1 283 ? -7.813 19.186 -6.229 1.00 96.50 283 LEU A CA 1
ATOM 2097 C C . LEU A 1 283 ? -7.226 18.793 -7.598 1.00 96.50 283 LEU A C 1
ATOM 2099 O O . LEU A 1 283 ? -6.010 18.844 -7.798 1.00 96.50 283 LEU A O 1
ATOM 2103 N N . LEU A 1 284 ? -8.076 18.448 -8.574 1.00 96.19 284 LEU A N 1
ATOM 2104 C CA . LEU A 1 284 ? -7.637 18.118 -9.935 1.00 96.19 284 LEU A CA 1
ATOM 2105 C C . LEU A 1 284 ? -7.018 19.315 -10.662 1.00 96.19 284 LEU A C 1
ATOM 2107 O O . LEU A 1 284 ? -6.115 19.121 -11.470 1.00 96.19 284 LEU A O 1
ATOM 2111 N N . VAL A 1 285 ? -7.456 20.537 -10.361 1.00 96.31 285 VAL A N 1
ATOM 2112 C CA . VAL A 1 285 ? -6.971 21.757 -11.031 1.00 96.31 285 VAL A CA 1
ATOM 2113 C C . VAL A 1 285 ? -5.922 22.526 -10.223 1.00 96.31 285 VAL A C 1
ATOM 2115 O O . VAL A 1 285 ? -5.271 23.411 -10.768 1.00 96.31 285 VAL A O 1
ATOM 2118 N N . MET A 1 286 ? -5.732 22.191 -8.945 1.00 96.19 286 MET A N 1
ATOM 2119 C CA . MET A 1 286 ? -4.711 22.803 -8.086 1.00 96.19 286 MET A CA 1
ATOM 2120 C C . MET A 1 286 ? -3.301 22.323 -8.428 1.00 96.19 286 MET A C 1
ATOM 2122 O O . MET A 1 286 ? -3.111 21.180 -8.840 1.00 96.19 286 MET A O 1
ATOM 2126 N N . ASP A 1 287 ? -2.289 23.157 -8.205 1.00 95.62 287 ASP A N 1
ATOM 2127 C CA . ASP A 1 287 ? -0.911 22.670 -8.168 1.00 95.62 287 ASP A CA 1
ATOM 2128 C C . ASP A 1 287 ? -0.640 21.852 -6.888 1.00 95.62 287 ASP A C 1
ATOM 2130 O O . ASP A 1 287 ? -1.419 21.863 -5.928 1.00 95.62 287 ASP A O 1
ATOM 2134 N N . GLY A 1 288 ? 0.471 21.110 -6.883 1.00 91.25 288 GLY A N 1
ATOM 2135 C CA . GLY A 1 288 ? 0.834 20.241 -5.761 1.00 91.25 288 GLY A CA 1
ATOM 2136 C C . GLY A 1 288 ? 1.042 20.994 -4.442 1.00 91.25 288 GLY A C 1
ATOM 2137 O O . GLY A 1 288 ? 0.720 20.454 -3.387 1.00 91.25 288 GLY A O 1
ATOM 2138 N N . THR A 1 289 ? 1.514 22.243 -4.480 1.00 94.62 289 THR A N 1
ATOM 2139 C CA . THR A 1 289 ? 1.753 23.062 -3.280 1.00 94.62 289 THR A CA 1
ATOM 2140 C C . THR A 1 289 ? 0.434 23.481 -2.640 1.00 94.62 289 THR A C 1
ATOM 2142 O O . THR A 1 289 ? 0.248 23.300 -1.437 1.00 94.62 289 THR A O 1
ATOM 2145 N N . ALA A 1 290 ? -0.506 23.990 -3.440 1.00 96.25 290 ALA A N 1
ATOM 2146 C CA . ALA A 1 290 ? -1.829 24.390 -2.972 1.00 96.25 290 ALA A CA 1
ATOM 2147 C C . ALA A 1 290 ? -2.605 23.200 -2.387 1.00 96.25 290 ALA A C 1
ATOM 2149 O O . ALA A 1 290 ? -3.171 23.297 -1.298 1.00 96.25 290 ALA A O 1
ATOM 2150 N N . ALA A 1 291 ? -2.576 22.048 -3.061 1.00 95.62 291 ALA A N 1
ATOM 2151 C CA . ALA A 1 291 ? -3.219 20.840 -2.555 1.00 95.62 291 ALA A CA 1
ATOM 2152 C C . ALA A 1 291 ? -2.580 20.320 -1.258 1.00 95.62 291 ALA A C 1
ATOM 2154 O O . ALA A 1 291 ? -3.283 19.841 -0.367 1.00 95.62 291 ALA A O 1
ATOM 2155 N N . MET A 1 292 ? -1.257 20.440 -1.123 1.00 95.94 292 MET A N 1
ATOM 2156 C CA . MET A 1 292 ? -0.560 20.052 0.100 1.00 95.94 292 MET A CA 1
ATOM 2157 C C . MET A 1 292 ? -0.896 20.969 1.278 1.00 95.94 292 MET A C 1
ATOM 2159 O O . MET A 1 292 ? -0.990 20.507 2.414 1.00 95.94 292 MET A O 1
ATOM 2163 N N . GLN A 1 293 ? -1.123 22.258 1.021 1.00 97.19 293 GLN A N 1
ATOM 2164 C CA . GLN A 1 293 ? -1.598 23.173 2.053 1.00 97.19 293 GLN A CA 1
ATOM 2165 C C . GLN A 1 293 ? -2.996 22.771 2.547 1.00 97.19 293 GLN A C 1
ATOM 2167 O O . GLN A 1 293 ? -3.214 22.716 3.753 1.00 97.19 293 GLN A O 1
ATOM 2172 N N . ILE A 1 294 ? -3.902 22.378 1.643 1.00 96.38 294 ILE A N 1
ATOM 2173 C CA . ILE A 1 294 ? -5.226 21.849 2.016 1.00 96.38 294 ILE A CA 1
ATOM 2174 C C . ILE A 1 294 ? -5.095 20.587 2.874 1.00 96.38 294 ILE A C 1
ATOM 2176 O O . ILE A 1 294 ? -5.748 20.490 3.911 1.00 96.38 294 ILE A O 1
ATOM 2180 N N . PHE A 1 295 ? -4.232 19.645 2.478 1.00 97.00 295 PHE A N 1
ATOM 2181 C CA . PHE A 1 295 ? -3.936 18.452 3.276 1.00 97.00 295 PHE A CA 1
ATOM 2182 C C . PHE A 1 295 ? -3.490 18.819 4.699 1.00 97.00 295 PHE A C 1
ATOM 2184 O O . PHE A 1 295 ? -4.028 18.286 5.669 1.00 97.00 295 PHE A O 1
ATOM 2191 N N . LYS A 1 296 ? -2.547 19.762 4.829 1.00 97.56 296 LYS A N 1
ATOM 2192 C CA . LYS A 1 296 ? -2.041 20.236 6.124 1.00 97.56 296 LYS A CA 1
ATOM 2193 C C . LYS A 1 296 ? -3.126 20.874 6.986 1.00 97.56 296 LYS A C 1
ATOM 2195 O O . LYS A 1 296 ? -3.207 20.576 8.177 1.00 97.56 296 LYS A O 1
ATOM 2200 N N . ASP A 1 297 ? -3.932 21.751 6.397 1.00 97.25 297 ASP A N 1
ATOM 2201 C CA . ASP A 1 297 ? -4.953 22.506 7.119 1.00 97.25 297 ASP A CA 1
ATOM 2202 C C . ASP A 1 297 ? -6.066 21.586 7.632 1.00 97.25 297 ASP A C 1
ATOM 2204 O O . ASP A 1 297 ? -6.423 21.649 8.809 1.00 97.25 297 ASP A O 1
ATOM 2208 N N . GLU A 1 298 ? -6.565 20.683 6.781 1.00 96.69 298 GLU A N 1
ATOM 2209 C CA . GLU A 1 298 ? -7.607 19.718 7.154 1.00 96.69 298 GLU A CA 1
ATOM 2210 C C . GLU A 1 298 ? -7.091 18.701 8.187 1.00 96.69 298 GLU A C 1
ATOM 2212 O O . GLU A 1 298 ? -7.776 18.422 9.172 1.00 96.69 298 GLU A O 1
ATOM 2217 N N . MET A 1 299 ? -5.859 18.202 8.034 1.00 97.88 299 MET A N 1
ATOM 2218 C CA . MET A 1 299 ? -5.224 17.335 9.034 1.00 97.88 299 MET A CA 1
ATOM 2219 C C . MET A 1 299 ? -5.109 18.035 10.392 1.00 97.88 299 MET A C 1
ATOM 2221 O O . MET A 1 299 ? -5.482 17.470 11.418 1.00 97.88 299 MET A O 1
ATOM 2225 N N . LYS A 1 300 ? -4.620 19.280 10.422 1.00 97.62 300 LYS A N 1
ATOM 2226 C CA . LYS A 1 300 ? -4.453 20.043 11.667 1.00 97.62 300 LYS A CA 1
ATOM 2227 C C . LYS A 1 300 ? -5.782 20.252 12.395 1.00 97.62 300 LYS A C 1
ATOM 2229 O O . LYS A 1 300 ? -5.815 20.151 13.620 1.00 97.62 300 LYS A O 1
ATOM 2234 N N . GLU A 1 301 ? -6.856 20.536 11.660 1.00 96.81 301 GLU A N 1
ATOM 2235 C CA . GLU A 1 301 ? -8.209 20.682 12.209 1.00 96.81 301 GLU A CA 1
ATOM 2236 C C . GLU A 1 301 ? -8.665 19.400 12.925 1.00 96.81 301 GLU A C 1
ATOM 2238 O O . GLU A 1 301 ? -9.112 19.444 14.074 1.00 96.81 301 GLU A O 1
ATOM 2243 N N . VAL A 1 302 ? -8.472 18.243 12.287 1.00 97.81 302 VAL A N 1
ATOM 2244 C CA . VAL A 1 302 ? -8.810 16.935 12.863 1.00 97.81 302 VAL A CA 1
ATOM 2245 C C . VAL A 1 302 ? -7.948 16.605 14.073 1.00 97.81 302 VAL A C 1
ATOM 2247 O O . VAL A 1 302 ? -8.479 16.160 15.087 1.00 97.81 302 VAL A O 1
ATOM 2250 N N . LEU A 1 303 ? -6.636 16.847 14.008 1.00 98.00 303 LEU A N 1
ATOM 2251 C CA . LEU A 1 303 ? -5.724 16.547 15.116 1.00 98.00 303 LEU A CA 1
ATOM 2252 C C . LEU A 1 303 ? -6.060 17.346 16.382 1.00 98.00 303 LEU A C 1
ATOM 2254 O O . LEU A 1 303 ? -5.862 16.847 17.485 1.00 98.00 303 LEU A O 1
ATOM 2258 N N . VAL A 1 304 ? -6.610 18.559 16.254 1.00 97.56 304 VAL A N 1
ATOM 2259 C CA . VAL A 1 304 ? -7.125 19.315 17.408 1.00 97.56 304 VAL A CA 1
ATOM 2260 C C . VAL A 1 304 ? -8.315 18.598 18.051 1.00 97.56 304 VAL A C 1
ATOM 2262 O O . VAL A 1 304 ? -8.342 18.450 19.274 1.00 97.56 304 VAL A O 1
ATOM 2265 N N . LYS A 1 305 ? -9.273 18.112 17.249 1.00 97.81 305 LYS A N 1
ATOM 2266 C CA . LYS A 1 305 ? -10.405 17.325 17.762 1.00 97.81 305 LYS A CA 1
ATOM 2267 C C . LYS A 1 305 ? -9.931 16.025 18.408 1.00 97.81 305 LYS A C 1
ATOM 2269 O O . LYS A 1 305 ? -10.365 15.706 19.513 1.00 97.81 305 LYS A O 1
ATOM 2274 N N . MET A 1 306 ? -9.009 15.315 17.759 1.00 97.81 306 MET A N 1
ATOM 2275 C CA . MET A 1 306 ? -8.425 14.092 18.302 1.00 97.81 306 MET A CA 1
ATOM 2276 C C . MET A 1 306 ? -7.779 14.311 19.659 1.00 97.81 306 MET A C 1
ATOM 2278 O O . MET A 1 306 ? -8.079 13.541 20.556 1.00 97.81 306 MET A O 1
ATOM 2282 N N . SER A 1 307 ? -6.951 15.347 19.845 1.00 97.19 307 SER A N 1
ATOM 2283 C CA . SER A 1 307 ? -6.346 15.618 21.157 1.00 97.19 307 SER A CA 1
ATOM 2284 C C . SER A 1 307 ? -7.420 15.631 22.247 1.00 97.19 307 SER A C 1
ATOM 2286 O O . SER A 1 307 ? -7.386 14.799 23.142 1.00 97.19 307 SER A O 1
ATOM 2288 N N . SER A 1 308 ? -8.491 16.414 22.079 1.00 97.25 308 SER A N 1
ATOM 2289 C CA . SER A 1 308 ? -9.590 16.430 23.058 1.00 97.25 308 SER A CA 1
ATOM 2290 C C . SER A 1 308 ? -10.328 15.088 23.214 1.00 97.25 308 SER A C 1
ATOM 2292 O O . SER A 1 308 ? -10.772 14.745 24.308 1.00 97.25 308 SER A O 1
ATOM 2294 N N . PHE A 1 309 ? -10.452 14.310 22.136 1.00 98.12 309 PHE A N 1
ATOM 2295 C CA . PHE A 1 309 ? -11.112 13.004 22.146 1.00 98.12 309 PHE A CA 1
ATOM 2296 C C . PHE A 1 309 ? -10.277 11.919 22.849 1.00 98.12 309 PHE A C 1
ATOM 2298 O O . PHE A 1 309 ? -10.843 10.989 23.429 1.00 98.12 309 PHE A O 1
ATOM 2305 N N . CYS A 1 310 ? -8.949 12.046 22.812 1.00 97.88 310 CYS A N 1
ATOM 2306 C CA . CYS A 1 310 ? -7.983 11.038 23.246 1.00 97.88 310 CYS A CA 1
ATOM 2307 C C . CYS A 1 310 ? -7.257 11.412 24.557 1.00 97.88 310 CYS A C 1
ATOM 2309 O O . CYS A 1 310 ? -6.683 10.538 25.203 1.00 97.88 310 CYS A O 1
ATOM 2311 N N . ASP A 1 311 ? -7.273 12.681 24.970 1.00 94.94 311 ASP A N 1
ATOM 2312 C CA . ASP A 1 311 ? -6.671 13.175 26.217 1.00 94.94 311 ASP A CA 1
ATOM 2313 C C . ASP A 1 311 ? -7.350 12.595 27.469 1.00 94.94 311 ASP A C 1
ATOM 2315 O O . ASP A 1 311 ? -8.416 11.982 27.399 1.00 94.94 311 ASP A O 1
ATOM 2319 N N . SER A 1 312 ? -6.751 12.798 28.648 1.00 88.75 312 SER A N 1
ATOM 2320 C CA . SER A 1 312 ? -7.275 12.345 29.943 1.00 88.75 312 SER A CA 1
ATOM 2321 C C . SER A 1 312 ? -8.636 12.984 30.271 1.00 88.75 312 SER A C 1
ATOM 2323 O O . SER A 1 312 ? -8.730 14.064 30.845 1.00 88.75 312 SER A O 1
ATOM 2325 N N . GLY A 1 313 ? -9.717 12.299 29.898 1.00 94.06 313 GLY A N 1
ATOM 2326 C CA . GLY A 1 313 ? -11.103 12.767 30.030 1.00 94.06 313 GLY A CA 1
ATOM 2327 C C . GLY A 1 313 ? -11.900 12.688 28.727 1.00 94.06 313 GLY A C 1
ATOM 2328 O O . GLY A 1 313 ? -13.127 12.735 28.757 1.00 94.06 313 GLY A O 1
ATOM 2329 N N . GLY A 1 314 ? -11.216 12.510 27.596 1.00 97.50 314 GLY A N 1
ATOM 2330 C CA . GLY A 1 314 ? -11.829 12.241 26.304 1.00 97.50 314 GLY A CA 1
ATOM 2331 C C . GLY A 1 314 ? -12.460 10.848 26.218 1.00 97.50 314 GLY A C 1
ATOM 2332 O O . GLY A 1 314 ? -12.181 9.944 27.019 1.00 97.50 314 GLY A O 1
ATOM 2333 N N . ARG A 1 315 ? -13.311 10.659 25.204 1.00 97.75 315 ARG A N 1
ATOM 2334 C CA . ARG A 1 315 ? -14.064 9.418 24.959 1.00 97.75 315 ARG A CA 1
ATOM 2335 C C . ARG A 1 315 ? -13.161 8.198 24.764 1.00 97.75 315 ARG A C 1
ATOM 2337 O O . ARG A 1 315 ? -13.526 7.110 25.207 1.00 97.75 315 ARG A O 1
ATOM 2344 N N . ALA A 1 316 ? -11.997 8.392 24.145 1.00 97.88 316 ALA A N 1
ATOM 2345 C CA . ALA A 1 316 ? -11.003 7.354 23.893 1.00 97.88 316 ALA A CA 1
ATOM 2346 C C . ALA A 1 316 ? -9.823 7.380 24.878 1.00 97.88 316 ALA A C 1
ATOM 2348 O O . ALA A 1 316 ? -8.824 6.710 24.654 1.00 97.88 316 ALA A O 1
ATOM 2349 N N . SER A 1 317 ? -9.923 8.110 25.992 1.00 96.75 317 SER A N 1
ATOM 2350 C CA . SER A 1 317 ? -8.825 8.281 26.962 1.00 96.75 317 SER A CA 1
ATOM 2351 C C . SER A 1 317 ? -8.213 6.978 27.491 1.00 96.75 317 SER A C 1
ATOM 2353 O O . SER A 1 317 ? -7.020 6.932 27.779 1.00 96.75 317 SER A O 1
ATOM 2355 N N . LYS A 1 318 ? -9.016 5.914 27.618 1.00 97.06 318 LYS A N 1
ATOM 2356 C CA . LYS A 1 318 ? -8.581 4.636 28.199 1.00 97.06 318 LYS A CA 1
ATOM 2357 C C . LYS A 1 318 ? -7.772 3.755 27.246 1.00 97.06 318 LYS A C 1
ATOM 2359 O O . LYS A 1 318 ? -6.754 3.209 27.655 1.00 97.06 318 LYS A O 1
ATOM 2364 N N . ARG A 1 319 ? -8.228 3.590 25.999 1.00 97.31 319 ARG A N 1
ATOM 2365 C CA . ARG A 1 319 ? -7.544 2.758 24.982 1.00 97.31 319 ARG A CA 1
ATOM 2366 C C . ARG A 1 319 ? -6.632 3.580 24.070 1.00 97.31 319 ARG A C 1
ATOM 2368 O O . ARG A 1 319 ? -5.715 3.051 23.439 1.00 97.31 319 ARG A O 1
ATOM 2375 N N . GLY A 1 320 ? -6.841 4.889 24.062 1.00 97.69 320 GLY A N 1
ATOM 2376 C CA . GLY A 1 320 ? -6.112 5.848 23.262 1.00 97.69 320 GLY A CA 1
ATOM 2377 C C . GLY A 1 320 ? -6.517 5.827 21.794 1.00 97.69 320 GLY A C 1
ATOM 2378 O O . GLY A 1 320 ? -7.407 5.096 21.353 1.00 97.69 320 GLY A O 1
ATOM 2379 N N . CYS A 1 321 ? -5.811 6.642 21.033 1.00 98.62 321 CYS A N 1
ATOM 2380 C CA . CYS A 1 321 ? -5.948 6.813 19.605 1.00 98.62 321 CYS A CA 1
ATOM 2381 C C . CYS A 1 321 ? -4.601 6.604 18.919 1.00 98.62 321 CYS A C 1
ATOM 2383 O O . CYS A 1 321 ? -3.545 6.770 19.536 1.00 98.62 321 CYS A O 1
ATOM 2385 N N . ALA A 1 322 ? -4.642 6.289 17.629 1.00 98.56 322 ALA A N 1
ATOM 2386 C CA . ALA A 1 322 ? -3.460 6.159 16.791 1.00 98.56 322 ALA A CA 1
ATOM 2387 C C . ALA A 1 322 ? -3.628 6.956 15.493 1.00 98.56 322 ALA A C 1
ATOM 2389 O O . ALA A 1 322 ? -4.643 6.845 14.808 1.00 98.56 322 ALA A O 1
ATOM 2390 N N . VAL A 1 323 ? -2.615 7.745 15.147 1.00 98.56 323 VAL A N 1
ATOM 2391 C CA . VAL A 1 323 ? -2.481 8.395 13.842 1.00 98.56 323 VAL A CA 1
ATOM 2392 C C . VAL A 1 323 ? -1.401 7.660 13.070 1.00 98.56 323 VAL A C 1
ATOM 2394 O O . VAL A 1 323 ? -0.229 7.689 13.451 1.00 98.56 323 VAL A O 1
ATOM 2397 N N . GLN A 1 324 ? -1.805 6.985 12.002 1.00 98.44 324 GLN A N 1
ATOM 2398 C CA . GLN A 1 324 ? -0.917 6.235 11.133 1.00 98.44 324 GLN A CA 1
ATOM 2399 C C . GLN A 1 324 ? -0.461 7.060 9.931 1.00 98.44 324 GLN A C 1
ATOM 2401 O O . GLN A 1 324 ? -1.174 7.932 9.427 1.00 98.44 324 GLN A O 1
ATOM 2406 N N . THR A 1 325 ? 0.736 6.754 9.438 1.00 97.62 325 THR A N 1
ATOM 2407 C CA . THR A 1 325 ? 1.205 7.229 8.132 1.00 97.62 325 THR A CA 1
ATOM 2408 C C . THR A 1 325 ? 0.494 6.510 6.977 1.00 97.62 325 THR A C 1
ATOM 2410 O O . THR A 1 325 ? -0.093 5.439 7.129 1.00 97.62 325 THR A O 1
ATOM 2413 N N . ILE A 1 326 ? 0.533 7.110 5.786 1.00 94.19 326 ILE A N 1
ATOM 2414 C CA . ILE A 1 326 ? 0.060 6.506 4.532 1.00 94.19 326 ILE A CA 1
ATOM 2415 C C . ILE A 1 326 ? 0.942 5.296 4.200 1.00 94.19 326 ILE A C 1
ATOM 2417 O O . ILE A 1 326 ? 2.137 5.324 4.487 1.00 94.19 326 ILE A O 1
ATOM 2421 N N . SER A 1 327 ? 0.383 4.264 3.565 1.00 86.88 327 SER A N 1
ATOM 2422 C CA . SER A 1 327 ? 1.114 3.051 3.188 1.00 86.88 327 SER A CA 1
ATOM 2423 C C . SER A 1 327 ? 2.365 3.305 2.347 1.00 86.88 327 SER A C 1
ATOM 2425 O O . SER A 1 327 ? 2.458 4.240 1.546 1.00 86.88 327 SER A O 1
ATOM 2427 N N . TRP A 1 328 ? 3.347 2.427 2.541 1.00 88.31 328 TRP A N 1
ATOM 2428 C CA . TRP A 1 328 ? 4.500 2.328 1.663 1.00 88.31 328 TRP A CA 1
ATOM 2429 C C . TRP A 1 328 ? 4.086 1.782 0.290 1.00 88.31 328 TRP A C 1
ATOM 2431 O O . TRP A 1 328 ? 3.034 1.165 0.136 1.00 88.31 328 TRP A O 1
ATOM 2441 N N . THR A 1 329 ? 4.903 2.026 -0.731 1.00 83.12 329 THR A N 1
ATOM 2442 C CA . THR A 1 329 ? 4.676 1.489 -2.074 1.00 83.12 329 THR A CA 1
ATOM 2443 C C . THR A 1 329 ? 5.991 1.198 -2.784 1.00 83.12 329 THR A C 1
ATOM 2445 O O . THR A 1 329 ? 6.929 2.001 -2.745 1.00 83.12 329 THR A O 1
ATOM 2448 N N . ASN A 1 330 ? 6.015 0.064 -3.487 1.00 71.12 330 ASN A N 1
ATOM 2449 C CA . ASN A 1 330 ? 7.088 -0.350 -4.389 1.00 71.12 330 ASN A CA 1
ATOM 2450 C C . ASN A 1 330 ? 7.219 0.577 -5.622 1.00 71.12 330 ASN A C 1
ATOM 2452 O O . ASN A 1 330 ? 8.230 0.548 -6.324 1.00 71.12 330 ASN A O 1
ATOM 2456 N N . PHE A 1 331 ? 6.221 1.426 -5.904 1.00 71.12 331 PHE A N 1
ATOM 2457 C CA . PHE A 1 331 ? 6.247 2.345 -7.044 1.00 71.12 331 PHE A CA 1
ATOM 2458 C C . PHE A 1 331 ? 7.026 3.631 -6.718 1.00 71.12 331 PHE A C 1
ATOM 2460 O O . PHE A 1 331 ? 6.584 4.470 -5.932 1.00 71.12 331 PHE A O 1
ATOM 2467 N N . HIS A 1 332 ? 8.186 3.816 -7.363 1.00 61.34 332 HIS A N 1
ATOM 2468 C CA . HIS A 1 332 ? 9.134 4.899 -7.059 1.00 61.34 332 HIS A CA 1
ATOM 2469 C C . HIS A 1 332 ? 8.542 6.322 -7.073 1.00 61.34 332 HIS A C 1
ATOM 2471 O O . HIS A 1 332 ? 8.947 7.143 -6.250 1.00 61.34 332 HIS A O 1
ATOM 2477 N N . SER A 1 333 ? 7.604 6.638 -7.976 1.00 60.47 333 SER A N 1
ATOM 2478 C CA . SER A 1 333 ? 7.025 7.989 -8.080 1.00 60.47 333 SER A CA 1
ATOM 2479 C C . SER A 1 333 ? 6.058 8.319 -6.943 1.00 60.47 333 SER A C 1
ATOM 2481 O O . SER A 1 333 ? 6.098 9.425 -6.409 1.00 60.47 333 SER A O 1
ATOM 2483 N N . ASP A 1 334 ? 5.224 7.360 -6.538 1.00 68.88 334 ASP A N 1
ATOM 2484 C CA . ASP A 1 334 ? 4.250 7.555 -5.459 1.00 68.88 334 ASP A CA 1
ATOM 2485 C C . ASP A 1 334 ? 4.940 7.628 -4.099 1.00 68.88 334 ASP A C 1
ATOM 2487 O O . ASP A 1 334 ? 4.545 8.401 -3.225 1.00 68.88 334 ASP A O 1
ATOM 2491 N N . ASN A 1 335 ? 6.038 6.887 -3.953 1.00 74.94 335 ASN A N 1
ATOM 2492 C CA . ASN A 1 335 ? 6.812 6.831 -2.725 1.00 74.94 335 ASN A CA 1
ATOM 2493 C C . ASN A 1 335 ? 7.372 8.213 -2.330 1.00 74.94 335 ASN A C 1
ATOM 2495 O O . ASN A 1 335 ? 7.316 8.586 -1.161 1.00 74.94 335 ASN A O 1
ATOM 2499 N N . ALA A 1 336 ? 7.824 9.034 -3.288 1.00 86.88 336 ALA A N 1
ATOM 2500 C CA . ALA A 1 336 ? 8.319 10.382 -2.992 1.00 86.88 336 ALA A CA 1
ATOM 2501 C C . ALA A 1 336 ? 7.225 11.307 -2.425 1.00 86.88 336 ALA A C 1
ATOM 2503 O O . ALA A 1 336 ? 7.454 12.000 -1.428 1.00 86.88 336 ALA A O 1
ATOM 2504 N N . ASN A 1 337 ? 6.028 11.286 -3.019 1.00 88.94 337 ASN A N 1
ATOM 2505 C CA . ASN A 1 337 ? 4.899 12.093 -2.554 1.00 88.94 337 ASN A CA 1
ATOM 2506 C C . ASN A 1 337 ? 4.372 11.584 -1.208 1.00 88.94 337 ASN A C 1
ATOM 2508 O O . ASN A 1 337 ? 4.162 12.382 -0.297 1.00 88.94 337 ASN A O 1
ATOM 2512 N N . PHE A 1 338 ? 4.228 10.267 -1.034 1.00 92.31 338 PHE A N 1
ATOM 2513 C CA . PHE A 1 338 ? 3.833 9.686 0.251 1.00 92.31 338 PHE A CA 1
ATOM 2514 C C . PHE A 1 338 ? 4.854 9.967 1.346 1.00 92.31 338 PHE A C 1
ATOM 2516 O O . PHE A 1 338 ? 4.464 10.358 2.440 1.00 92.31 338 PHE A O 1
ATOM 2523 N N . LYS A 1 339 ? 6.156 9.889 1.057 1.00 92.56 339 LYS A N 1
ATOM 2524 C CA . LYS A 1 339 ? 7.205 10.262 2.011 1.00 92.56 339 LYS A CA 1
ATOM 2525 C C . LYS A 1 339 ? 7.097 11.728 2.434 1.00 92.56 339 LYS A C 1
ATOM 2527 O O . LYS A 1 339 ? 7.243 12.027 3.617 1.00 92.56 339 LYS A O 1
ATOM 2532 N N . MET A 1 340 ? 6.807 12.634 1.497 1.00 93.50 340 MET A N 1
ATOM 2533 C CA . MET A 1 340 ? 6.560 14.046 1.804 1.00 93.50 340 MET A CA 1
ATOM 2534 C C . MET A 1 340 ? 5.332 14.216 2.711 1.00 93.50 340 MET A C 1
ATOM 2536 O O . MET A 1 340 ? 5.423 14.854 3.758 1.00 93.50 340 MET A O 1
ATOM 2540 N N . MET A 1 341 ? 4.202 13.610 2.343 1.00 95.38 341 MET A N 1
ATOM 2541 C CA . MET A 1 341 ? 2.957 13.676 3.112 1.00 95.38 341 MET A CA 1
ATOM 2542 C C . MET A 1 341 ? 3.100 13.080 4.515 1.00 95.38 341 MET A C 1
ATOM 2544 O O . MET A 1 341 ? 2.683 13.697 5.490 1.00 95.38 341 MET A O 1
ATOM 2548 N N . ASN A 1 342 ? 3.752 11.925 4.632 1.00 96.56 342 ASN A N 1
ATOM 2549 C CA . ASN A 1 342 ? 4.051 11.273 5.905 1.00 96.56 342 ASN A CA 1
ATOM 2550 C C . ASN A 1 342 ? 4.987 12.120 6.771 1.00 96.56 342 ASN A C 1
ATOM 2552 O O . ASN A 1 342 ? 4.822 12.163 7.989 1.00 96.56 342 ASN A O 1
ATOM 2556 N N . GLY A 1 343 ? 5.912 12.859 6.150 1.00 96.88 343 GLY A N 1
ATOM 2557 C CA . GLY A 1 343 ? 6.703 13.884 6.824 1.00 96.88 343 GLY A CA 1
ATOM 2558 C C . GLY A 1 343 ? 5.831 14.956 7.481 1.00 96.88 343 GLY A C 1
ATOM 2559 O O . GLY A 1 343 ? 6.080 15.312 8.629 1.00 96.88 343 GLY A O 1
ATOM 2560 N N . TYR A 1 344 ? 4.772 15.412 6.805 1.00 97.69 344 TYR A N 1
ATOM 2561 C CA . TYR A 1 344 ? 3.830 16.380 7.375 1.00 97.69 344 TYR A CA 1
ATOM 2562 C C . TYR A 1 344 ? 2.924 15.789 8.454 1.00 97.69 344 TYR A C 1
ATOM 2564 O O . TYR A 1 344 ? 2.655 16.485 9.428 1.00 97.69 344 TYR A O 1
ATOM 2572 N N . ILE A 1 345 ? 2.484 14.531 8.326 1.00 97.94 345 ILE A N 1
ATOM 2573 C CA . ILE A 1 345 ? 1.749 13.845 9.405 1.00 97.94 345 ILE A CA 1
ATOM 2574 C C . ILE A 1 345 ? 2.622 13.791 10.658 1.00 97.94 345 ILE A C 1
ATOM 2576 O O . ILE A 1 345 ? 2.189 14.206 11.731 1.00 97.94 345 ILE A O 1
ATOM 2580 N N . LYS A 1 346 ? 3.877 13.357 10.505 1.00 97.69 346 LYS A N 1
ATOM 2581 C CA . LYS A 1 346 ? 4.846 13.311 11.600 1.00 97.69 346 LYS A CA 1
ATOM 2582 C C . LYS A 1 346 ? 5.079 14.696 12.209 1.00 97.69 346 LYS A C 1
ATOM 2584 O O . LYS A 1 346 ? 5.010 14.835 13.420 1.00 97.69 346 LYS A O 1
ATOM 2589 N N . GLU A 1 347 ? 5.312 15.722 11.389 1.00 97.81 347 GLU A N 1
ATOM 2590 C CA . GLU A 1 347 ? 5.472 17.114 11.845 1.00 97.81 347 GLU A CA 1
ATOM 2591 C C . GLU A 1 347 ? 4.240 17.612 12.618 1.00 97.81 347 GLU A C 1
ATOM 2593 O O . GLU A 1 347 ? 4.378 18.259 13.649 1.00 97.81 347 GLU A O 1
ATOM 2598 N N . ALA A 1 348 ? 3.030 17.305 12.150 1.00 97.50 348 ALA A N 1
ATOM 2599 C CA . ALA A 1 348 ? 1.802 17.767 12.788 1.00 97.50 348 ALA A CA 1
ATOM 2600 C C . ALA A 1 348 ? 1.488 17.042 14.104 1.00 97.50 348 ALA A C 1
ATOM 2602 O O . ALA A 1 348 ? 0.809 17.617 14.962 1.00 97.50 348 ALA A O 1
ATOM 2603 N N . MET A 1 349 ? 1.978 15.809 14.253 1.00 97.94 349 MET A N 1
ATOM 2604 C CA . MET A 1 349 ? 1.901 15.049 15.495 1.00 97.94 349 MET A CA 1
ATOM 2605 C C . MET A 1 349 ? 2.899 15.539 16.543 1.00 97.94 349 MET A C 1
ATOM 2607 O O . MET A 1 349 ? 2.547 15.484 17.716 1.00 97.94 349 MET A O 1
ATOM 2611 N N . GLN A 1 350 ? 4.057 16.091 16.149 1.00 97.31 350 GLN A N 1
ATOM 2612 C CA . GLN A 1 350 ? 5.100 16.539 17.083 1.00 97.31 350 GLN A CA 1
ATOM 2613 C C . GLN A 1 350 ? 4.559 17.460 18.181 1.00 97.31 350 GLN A C 1
ATOM 2615 O O . GLN A 1 350 ? 4.040 18.550 17.926 1.00 97.31 350 GLN A O 1
ATOM 2620 N N . GLY A 1 351 ? 4.724 17.025 19.429 1.00 95.94 351 GLY A N 1
ATOM 2621 C CA . GLY A 1 351 ? 4.276 17.748 20.620 1.00 95.94 351 GLY A CA 1
ATOM 2622 C C . GLY A 1 351 ? 2.802 17.528 20.970 1.00 95.94 351 GLY A C 1
ATOM 2623 O O . GLY A 1 351 ? 2.325 18.105 21.946 1.00 95.94 351 GLY A O 1
ATOM 2624 N N . ARG A 1 352 ? 2.083 16.705 20.199 1.00 97.06 352 ARG A N 1
ATOM 2625 C CA . ARG A 1 352 ? 0.740 16.195 20.520 1.00 97.06 352 ARG A CA 1
ATOM 2626 C C . ARG A 1 352 ? 0.771 14.737 20.946 1.00 97.06 352 ARG A C 1
ATOM 2628 O O . ARG A 1 352 ? -0.225 14.256 21.480 1.00 97.06 352 ARG A O 1
ATOM 2635 N N . GLU A 1 353 ? 1.861 14.026 20.664 1.00 96.81 353 GLU A N 1
ATOM 2636 C CA . GLU A 1 353 ? 1.927 12.606 20.955 1.00 96.81 353 GLU A CA 1
ATOM 2637 C C . GLU A 1 353 ? 1.949 12.349 22.464 1.00 96.81 353 GLU A C 1
ATOM 2639 O O . GLU A 1 353 ? 2.628 13.023 23.240 1.00 96.81 353 GLU A O 1
ATOM 2644 N N . SER A 1 354 ? 1.209 11.335 22.883 1.00 96.62 354 SER A N 1
ATOM 2645 C CA . SER A 1 354 ? 1.111 10.893 24.266 1.00 96.62 354 SER A CA 1
ATOM 2646 C C . SER A 1 354 ? 0.854 9.387 24.303 1.00 96.62 354 SER A C 1
ATOM 2648 O O . SER A 1 354 ? 0.684 8.745 23.266 1.00 96.62 354 SER A O 1
ATOM 2650 N N . ALA A 1 355 ? 0.778 8.806 25.501 1.00 95.00 355 ALA A N 1
ATOM 2651 C CA . ALA A 1 355 ? 0.397 7.401 25.630 1.00 95.00 355 ALA A CA 1
ATOM 2652 C C . ALA A 1 355 ? -1.029 7.118 25.119 1.00 95.00 355 ALA A C 1
ATOM 2654 O O . ALA A 1 355 ? -1.320 5.995 24.705 1.00 95.00 355 ALA A O 1
ATOM 2655 N N . SER A 1 356 ? -1.906 8.130 25.121 1.00 96.75 356 SER A N 1
ATOM 2656 C CA . SER A 1 356 ? -3.287 8.034 24.648 1.00 96.75 356 SER A CA 1
ATOM 2657 C C . SER A 1 356 ? -3.507 8.629 23.252 1.00 96.75 356 SER A C 1
ATOM 2659 O O . SER A 1 356 ? -4.572 8.421 22.686 1.00 96.75 356 SER A O 1
ATOM 2661 N N . LEU A 1 357 ? -2.527 9.312 22.654 1.00 98.06 357 LEU A N 1
ATOM 2662 C CA . LEU A 1 357 ? -2.553 9.768 21.261 1.00 98.06 357 LEU A CA 1
ATOM 2663 C C . LEU A 1 357 ? -1.210 9.443 20.601 1.00 98.06 357 LEU A C 1
ATOM 2665 O O . LEU A 1 357 ? -0.251 10.201 20.712 1.00 98.06 357 LEU A O 1
ATOM 2669 N N . ARG A 1 358 ? -1.134 8.297 19.927 1.00 98.38 358 ARG A N 1
ATOM 2670 C CA . ARG A 1 358 ? 0.120 7.740 19.405 1.00 98.38 358 ARG A CA 1
ATOM 2671 C C . ARG A 1 358 ? 0.302 8.040 17.921 1.00 98.38 358 ARG A C 1
ATOM 2673 O O . ARG A 1 358 ? -0.666 8.047 17.163 1.00 98.38 358 ARG A O 1
ATOM 2680 N N . PHE A 1 359 ? 1.546 8.225 17.493 1.00 98.50 359 PHE A N 1
ATOM 2681 C CA . PHE A 1 359 ? 1.939 8.233 16.085 1.00 98.50 359 PHE A CA 1
ATOM 2682 C C . PHE A 1 359 ? 2.522 6.867 15.713 1.00 98.50 359 PHE A C 1
ATOM 2684 O O . PHE A 1 359 ? 3.561 6.477 16.240 1.00 98.50 359 PHE A O 1
ATOM 2691 N N . VAL A 1 360 ? 1.871 6.135 14.808 1.00 98.38 360 VAL A N 1
ATOM 2692 C CA . VAL A 1 360 ? 2.279 4.772 14.427 1.00 98.38 360 VAL A CA 1
ATOM 2693 C C . VAL A 1 360 ? 2.722 4.761 12.967 1.00 98.38 360 VAL A C 1
ATOM 2695 O O . VAL A 1 360 ? 1.929 4.984 12.056 1.00 98.38 360 VAL A O 1
ATOM 2698 N N . ASP A 1 361 ? 4.007 4.523 12.716 1.00 97.81 361 ASP A N 1
ATOM 2699 C CA . ASP A 1 361 ? 4.568 4.676 11.373 1.00 97.81 361 ASP A CA 1
ATOM 2700 C C . ASP A 1 361 ? 4.343 3.425 10.498 1.00 97.81 361 ASP A C 1
ATOM 2702 O O . ASP A 1 361 ? 5.230 2.583 10.340 1.00 97.81 361 ASP A O 1
ATOM 2706 N N . PHE A 1 362 ? 3.136 3.313 9.933 1.00 97.38 362 PHE A N 1
ATOM 2707 C CA . PHE A 1 362 ? 2.713 2.282 8.973 1.00 97.38 362 PHE A CA 1
ATOM 2708 C C . PHE A 1 362 ? 3.572 2.260 7.698 1.00 97.38 362 PHE A C 1
ATOM 2710 O O . PHE A 1 362 ? 3.864 1.200 7.150 1.00 97.38 362 PHE A O 1
ATOM 2717 N N . PHE A 1 363 ? 4.015 3.425 7.228 1.00 96.06 363 PHE A N 1
ATOM 2718 C CA . PHE A 1 363 ? 4.955 3.559 6.118 1.00 96.06 363 PHE A CA 1
ATOM 2719 C C . PHE A 1 363 ? 6.312 2.940 6.451 1.00 96.06 363 PHE A C 1
ATOM 2721 O O . PHE A 1 363 ? 6.860 2.191 5.645 1.00 96.06 363 PHE A O 1
ATOM 2728 N N . GLY A 1 364 ? 6.846 3.245 7.638 1.00 95.44 364 GLY A N 1
ATOM 2729 C CA . GLY A 1 364 ? 8.066 2.631 8.158 1.00 95.44 364 GLY A CA 1
ATOM 2730 C C . GLY A 1 364 ? 7.937 1.113 8.271 1.00 95.44 364 GLY A C 1
ATOM 2731 O O . GLY A 1 364 ? 8.836 0.403 7.827 1.00 95.44 364 GLY A O 1
ATOM 2732 N N . LEU A 1 365 ? 6.784 0.630 8.753 1.00 96.31 365 LEU A N 1
ATOM 2733 C CA . LEU A 1 365 ? 6.477 -0.800 8.807 1.00 96.31 365 LEU A CA 1
ATOM 2734 C C . LEU A 1 365 ? 6.505 -1.429 7.410 1.00 96.31 365 LEU A C 1
ATOM 2736 O O . LEU A 1 365 ? 7.206 -2.407 7.203 1.00 96.31 365 LEU A O 1
ATOM 2740 N N . GLY A 1 366 ? 5.821 -0.838 6.427 1.00 95.06 366 GLY A N 1
ATOM 2741 C CA . GLY A 1 366 ? 5.829 -1.348 5.051 1.00 95.06 366 GLY A CA 1
ATOM 2742 C C . GLY A 1 366 ? 7.217 -1.310 4.403 1.00 95.06 366 GLY A C 1
ATOM 2743 O O . GLY A 1 366 ? 7.546 -2.179 3.607 1.00 95.06 366 GLY A O 1
ATOM 2744 N N . GLY A 1 367 ? 8.064 -0.348 4.780 1.00 92.00 367 GLY A N 1
ATOM 2745 C CA . GLY A 1 367 ? 9.471 -0.315 4.373 1.00 92.00 367 GLY A CA 1
ATOM 2746 C C . GLY A 1 367 ? 10.333 -1.411 5.013 1.00 92.00 367 GLY A C 1
ATOM 2747 O O . GLY A 1 367 ? 11.333 -1.801 4.417 1.00 92.00 367 GLY A O 1
ATOM 2748 N N . ALA A 1 368 ? 9.943 -1.918 6.187 1.00 92.19 368 ALA A N 1
ATOM 2749 C CA . ALA A 1 368 ? 10.568 -3.069 6.839 1.00 92.19 368 ALA A CA 1
ATOM 2750 C C . ALA A 1 368 ? 10.137 -4.414 6.219 1.00 92.19 368 ALA A C 1
ATOM 2752 O O . ALA A 1 368 ? 10.828 -5.414 6.386 1.00 92.19 368 ALA A O 1
ATOM 2753 N N . MET A 1 369 ? 9.013 -4.448 5.500 1.00 94.88 369 MET A N 1
ATOM 2754 C CA . MET A 1 369 ? 8.490 -5.641 4.820 1.00 94.88 369 MET A CA 1
ATOM 2755 C C . MET A 1 369 ? 7.988 -5.306 3.405 1.00 94.88 369 MET A C 1
ATOM 2757 O O . MET A 1 369 ? 6.792 -5.387 3.123 1.00 94.88 369 MET A O 1
ATOM 2761 N N . PRO A 1 370 ? 8.878 -4.870 2.496 1.00 92.62 370 PRO A N 1
ATOM 2762 C CA . PRO A 1 370 ? 8.488 -4.399 1.166 1.00 92.62 370 PRO A CA 1
ATOM 2763 C C . PRO A 1 370 ? 7.785 -5.464 0.305 1.00 92.62 370 PRO A C 1
ATOM 2765 O O . PRO A 1 370 ? 6.981 -5.125 -0.568 1.00 92.62 370 PRO A O 1
ATOM 2768 N N . GLU A 1 371 ? 8.075 -6.742 0.541 1.00 91.94 371 GLU A N 1
ATOM 2769 C CA . GLU A 1 371 ? 7.434 -7.906 -0.078 1.00 91.94 371 GLU A CA 1
ATOM 2770 C C . GLU A 1 371 ? 5.982 -8.111 0.373 1.00 91.94 371 GLU A C 1
ATOM 2772 O O . GLU A 1 371 ? 5.176 -8.685 -0.357 1.00 91.94 371 GLU A O 1
ATOM 2777 N N . GLU A 1 372 ? 5.622 -7.561 1.530 1.00 96.25 372 GLU A N 1
ATOM 2778 C CA . GLU A 1 372 ? 4.273 -7.592 2.088 1.00 96.25 372 GLU A CA 1
ATOM 2779 C C . GLU A 1 372 ? 3.413 -6.416 1.597 1.00 96.25 372 GLU A C 1
ATOM 2781 O O . GLU A 1 372 ? 2.315 -6.183 2.101 1.00 96.25 372 GLU A O 1
ATOM 2786 N N . VAL A 1 373 ? 3.885 -5.668 0.592 1.00 95.31 373 VAL A N 1
ATOM 2787 C CA . VAL A 1 373 ? 3.156 -4.547 -0.007 1.00 95.31 373 VAL A CA 1
ATOM 2788 C C . VAL A 1 373 ? 2.817 -4.819 -1.472 1.00 95.31 373 VAL A C 1
ATOM 2790 O O . VAL A 1 373 ? 3.643 -4.671 -2.379 1.00 95.31 373 VAL A O 1
ATOM 2793 N N . VAL A 1 374 ? 1.542 -5.110 -1.727 1.00 94.06 374 VAL A N 1
ATOM 2794 C CA . VAL A 1 374 ? 0.992 -5.414 -3.053 1.00 94.06 374 VAL A CA 1
ATOM 2795 C C . VAL A 1 374 ? 0.225 -4.205 -3.576 1.00 94.06 374 VAL A C 1
ATOM 2797 O O . VAL A 1 374 ? -0.781 -3.785 -3.015 1.00 94.06 374 VAL A O 1
ATOM 2800 N N . GLY A 1 375 ? 0.703 -3.594 -4.661 1.00 90.50 375 GLY A N 1
ATOM 2801 C CA . GLY A 1 375 ? 0.011 -2.454 -5.276 1.00 90.50 375 GLY A CA 1
ATOM 2802 C C . GLY A 1 375 ? -0.145 -1.237 -4.348 1.00 90.50 375 GLY A C 1
ATOM 2803 O O . GLY A 1 375 ? -1.156 -0.544 -4.420 1.00 90.50 375 GLY A O 1
ATOM 2804 N N . GLY A 1 376 ? 0.809 -1.009 -3.438 1.00 91.44 376 GLY A N 1
ATOM 2805 C CA . GLY A 1 376 ? 0.726 0.043 -2.414 1.00 91.44 376 GLY A CA 1
ATOM 2806 C C . GLY A 1 376 ? -0.205 -0.286 -1.240 1.00 91.44 376 GLY A C 1
ATOM 2807 O O . GLY A 1 376 ? -0.544 0.613 -0.465 1.00 91.44 376 GLY A O 1
ATOM 2808 N N . HIS A 1 377 ? -0.630 -1.546 -1.111 1.00 95.50 377 HIS A N 1
ATOM 2809 C CA . HIS A 1 377 ? -1.477 -2.025 -0.026 1.00 95.50 377 HIS A CA 1
ATOM 2810 C C . HIS A 1 377 ? -0.779 -3.093 0.812 1.00 95.50 377 HIS A C 1
ATOM 2812 O O . HIS A 1 377 ? -0.090 -3.943 0.256 1.00 95.50 377 HIS A O 1
ATOM 2818 N N . GLY A 1 378 ? -0.961 -3.049 2.132 1.00 96.06 378 GLY A N 1
ATOM 2819 C CA . GLY A 1 378 ? -0.388 -4.042 3.042 1.00 96.06 378 GLY A CA 1
ATOM 2820 C C . GLY A 1 378 ? -1.097 -5.392 2.942 1.00 96.06 378 GLY A C 1
ATOM 2821 O O . GLY A 1 378 ? -2.329 -5.441 2.865 1.00 96.06 378 GLY A O 1
ATOM 2822 N N . SER A 1 379 ? -0.328 -6.480 2.942 1.00 97.06 379 SER A N 1
ATOM 2823 C CA . SER A 1 379 ? -0.813 -7.860 3.050 1.00 97.06 379 SER A CA 1
ATOM 2824 C C . SER A 1 379 ? -1.527 -8.114 4.381 1.00 97.06 379 SER A C 1
ATOM 2826 O O . SER A 1 379 ? -1.544 -7.265 5.280 1.00 97.06 379 SER A O 1
ATOM 2828 N N . GLN A 1 380 ? -2.117 -9.301 4.528 1.00 96.69 380 GLN A N 1
ATOM 2829 C CA . GLN A 1 380 ? -2.673 -9.726 5.812 1.00 96.69 380 GLN A CA 1
ATOM 2830 C C . GLN A 1 380 ? -1.599 -9.780 6.897 1.00 96.69 380 GLN A C 1
ATOM 2832 O O . GLN A 1 380 ? -1.828 -9.269 7.989 1.00 96.69 380 GLN A O 1
ATOM 2837 N N . MET A 1 381 ? -0.413 -10.314 6.590 1.00 97.81 381 MET A N 1
ATOM 2838 C CA . MET A 1 381 ? 0.708 -10.352 7.528 1.00 97.81 381 MET A CA 1
ATOM 2839 C C . MET A 1 381 ? 1.135 -8.948 7.972 1.00 97.81 381 MET A C 1
ATOM 2841 O O . MET A 1 381 ? 1.285 -8.703 9.170 1.00 97.81 381 MET A O 1
ATOM 2845 N N . MET A 1 382 ? 1.266 -7.997 7.041 1.00 97.69 382 MET A N 1
ATOM 2846 C CA . MET A 1 382 ? 1.615 -6.614 7.383 1.00 97.69 382 MET A CA 1
ATOM 2847 C C . MET A 1 382 ? 0.559 -5.957 8.280 1.00 97.69 382 MET A C 1
ATOM 2849 O O . MET A 1 382 ? 0.901 -5.329 9.285 1.00 97.69 382 MET A O 1
ATOM 2853 N N . ASN A 1 383 ? -0.723 -6.107 7.943 1.00 97.88 383 ASN A N 1
ATOM 2854 C CA . ASN A 1 383 ? -1.810 -5.542 8.741 1.00 97.88 383 ASN A CA 1
ATOM 2855 C C . ASN A 1 383 ? -1.933 -6.229 10.108 1.00 97.88 383 ASN A C 1
ATOM 2857 O O . ASN A 1 383 ? -2.227 -5.566 11.098 1.00 97.88 383 ASN A O 1
ATOM 2861 N N . LEU A 1 384 ? -1.662 -7.533 10.206 1.00 98.00 384 LEU A N 1
ATOM 2862 C CA . LEU A 1 384 ? -1.631 -8.244 11.484 1.00 98.00 384 LEU A CA 1
ATOM 2863 C C . LEU A 1 384 ? -0.450 -7.799 12.350 1.00 98.00 384 LEU A C 1
ATOM 2865 O O . LEU A 1 384 ? -0.646 -7.605 13.549 1.00 98.00 384 LEU A O 1
ATOM 2869 N N . TRP A 1 385 ? 0.728 -7.532 11.771 1.00 98.12 385 TRP A N 1
ATOM 2870 C CA . TRP A 1 385 ? 1.832 -6.875 12.482 1.00 98.12 385 TRP A CA 1
ATOM 2871 C C . TRP A 1 385 ? 1.459 -5.471 12.957 1.00 98.12 385 TRP A C 1
ATOM 2873 O O . TRP A 1 385 ? 1.770 -5.119 14.095 1.00 98.12 385 TRP A O 1
ATOM 2883 N N . MET A 1 386 ? 0.742 -4.691 12.143 1.00 98.25 386 MET A N 1
ATOM 2884 C CA . MET A 1 386 ? 0.197 -3.404 12.581 1.00 98.25 386 MET A CA 1
ATOM 2885 C C . MET A 1 386 ? -0.740 -3.577 13.785 1.00 98.25 386 MET A C 1
ATOM 2887 O O . MET A 1 386 ? -0.603 -2.865 14.782 1.00 98.25 386 MET A O 1
ATOM 2891 N N . TRP A 1 387 ? -1.618 -4.584 13.757 1.00 98.50 387 TRP A N 1
ATOM 2892 C CA . TRP A 1 387 ? -2.460 -4.924 14.902 1.00 98.50 387 TRP A CA 1
ATOM 2893 C C . TRP A 1 387 ? -1.664 -5.343 16.137 1.00 98.50 387 TRP A C 1
ATOM 2895 O O . TRP A 1 387 ? -2.056 -4.952 17.231 1.00 98.50 387 TRP A O 1
ATOM 2905 N N . GLN A 1 388 ? -0.524 -6.032 16.009 1.00 98.44 388 GLN A N 1
ATOM 2906 C CA . GLN A 1 388 ? 0.333 -6.340 17.166 1.00 98.44 388 GLN A CA 1
ATOM 2907 C C . GLN A 1 388 ? 0.835 -5.063 17.860 1.00 98.44 388 GLN A C 1
ATOM 2909 O O . GLN A 1 388 ? 0.796 -4.962 19.090 1.00 98.44 388 GLN A O 1
ATOM 2914 N N . VAL A 1 389 ? 1.248 -4.056 17.078 1.00 98.44 389 VAL A N 1
ATOM 2915 C CA . VAL A 1 389 ? 1.667 -2.743 17.602 1.00 98.44 389 VAL A CA 1
ATOM 2916 C C . VAL A 1 389 ? 0.496 -2.037 18.284 1.00 98.44 389 VAL A C 1
ATOM 2918 O O . VAL A 1 389 ? 0.608 -1.562 19.415 1.00 98.44 389 VAL A O 1
ATOM 2921 N N . LEU A 1 390 ? -0.649 -1.985 17.605 1.00 98.62 390 LEU A N 1
ATOM 2922 C CA . LEU A 1 390 ? -1.850 -1.316 18.089 1.00 98.62 390 LEU A CA 1
ATOM 2923 C C . LEU A 1 390 ? -2.394 -1.962 19.373 1.00 98.62 390 LEU A C 1
ATOM 2925 O O . LEU A 1 390 ? -2.650 -1.252 20.349 1.00 98.62 390 LEU A O 1
ATOM 2929 N N . LEU A 1 391 ? -2.523 -3.290 19.406 1.00 98.62 391 LEU A N 1
ATOM 2930 C CA . LEU A 1 391 ? -2.981 -4.055 20.568 1.00 98.62 391 LEU A CA 1
ATOM 2931 C C . LEU A 1 391 ? -2.009 -3.912 21.737 1.00 98.62 391 LEU A C 1
ATOM 2933 O O . LEU A 1 391 ? -2.451 -3.640 22.848 1.00 98.62 391 LEU A O 1
ATOM 2937 N N . GLY A 1 392 ? -0.692 -3.947 21.510 1.00 98.19 392 GLY A N 1
ATOM 2938 C CA . GLY A 1 392 ? 0.282 -3.657 22.568 1.00 98.19 392 GLY A CA 1
ATOM 2939 C C . GLY A 1 392 ? 0.079 -2.278 23.221 1.00 98.19 392 GLY A C 1
ATOM 2940 O O . GLY A 1 392 ? 0.292 -2.116 24.425 1.00 98.19 392 GLY A O 1
ATOM 2941 N N . GLY A 1 393 ? -0.361 -1.282 22.445 1.00 97.75 393 GLY A N 1
ATOM 2942 C CA . GLY A 1 393 ? -0.676 0.060 22.939 1.00 97.75 393 GLY A CA 1
ATOM 2943 C C . GLY A 1 393 ? -2.035 0.175 23.645 1.00 97.75 393 GLY A C 1
ATOM 2944 O O . GLY A 1 393 ? -2.240 1.096 24.438 1.00 97.75 393 GLY A O 1
ATOM 2945 N N . MET A 1 394 ? -2.971 -0.737 23.370 1.00 98.06 394 MET A N 1
ATOM 2946 C CA . MET A 1 394 ? -4.350 -0.712 23.886 1.00 98.06 394 MET A CA 1
ATOM 2947 C C . MET A 1 394 ? -4.607 -1.692 25.030 1.00 98.06 394 MET A C 1
ATOM 2949 O O . MET A 1 394 ? -5.535 -1.495 25.819 1.00 98.06 394 MET A O 1
ATOM 2953 N N . CYS A 1 395 ? -3.832 -2.767 25.091 1.00 98.25 395 CYS A N 1
ATOM 2954 C CA . CYS A 1 395 ? -4.107 -3.930 25.911 1.00 98.25 395 CYS A CA 1
ATOM 2955 C C . CYS A 1 395 ? -3.139 -4.038 27.100 1.00 98.25 395 CYS A C 1
ATOM 2957 O O . CYS A 1 395 ? -1.994 -3.573 27.034 1.00 98.25 395 CYS A O 1
ATOM 2959 N N . PRO A 1 396 ? -3.570 -4.634 28.221 1.00 97.62 396 PRO A N 1
ATOM 2960 C CA . PRO A 1 396 ? -2.672 -5.044 29.299 1.00 97.62 396 PRO A CA 1
ATOM 2961 C C . PRO A 1 396 ? -1.725 -6.157 28.834 1.00 97.62 396 PRO A C 1
ATOM 2963 O O . PRO A 1 396 ? -2.187 -7.171 28.325 1.00 97.62 396 PRO A O 1
ATOM 2966 N N . ALA A 1 397 ? -0.412 -5.981 28.993 1.00 97.44 397 ALA A N 1
ATOM 2967 C CA . ALA A 1 397 ? 0.600 -6.901 28.461 1.00 97.44 397 ALA A CA 1
ATOM 2968 C C . ALA A 1 397 ? 0.455 -8.348 28.973 1.00 97.44 397 ALA A C 1
ATOM 2970 O O . ALA A 1 397 ? 0.867 -9.278 28.290 1.00 97.44 397 ALA A O 1
ATOM 2971 N N . GLU A 1 398 ? -0.148 -8.538 30.146 1.00 97.75 398 GLU A N 1
ATOM 2972 C CA . GLU A 1 398 ? -0.438 -9.836 30.757 1.00 97.75 398 GLU A CA 1
ATOM 2973 C C . GLU A 1 398 ? -1.487 -10.673 30.011 1.00 97.75 398 GLU A C 1
ATOM 2975 O O . GLU A 1 398 ? -1.586 -11.870 30.268 1.00 97.75 398 GLU A O 1
ATOM 2980 N N . LEU A 1 399 ? -2.265 -10.062 29.110 1.00 98.19 399 LEU A N 1
ATOM 2981 C CA . LEU A 1 399 ? -3.234 -10.764 28.265 1.00 98.19 399 LEU A CA 1
ATOM 2982 C C . LEU A 1 399 ? -2.636 -11.254 26.943 1.00 98.19 399 LEU A C 1
ATOM 2984 O O . LEU A 1 399 ? -3.320 -11.961 26.211 1.00 98.19 399 LEU A O 1
ATOM 2988 N N . ALA A 1 400 ? -1.403 -10.862 26.614 1.00 98.19 400 ALA A N 1
ATOM 2989 C CA . ALA A 1 400 ? -0.749 -11.314 25.394 1.00 98.19 400 ALA A CA 1
ATOM 2990 C C . ALA A 1 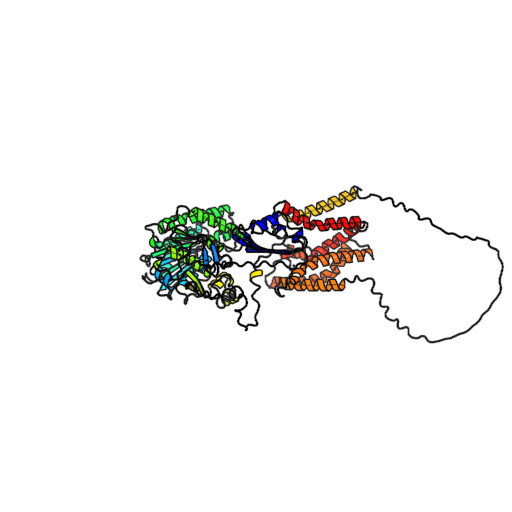400 ? -0.566 -12.841 25.394 1.00 98.19 400 ALA A C 1
ATOM 2992 O O . ALA A 1 400 ? -0.366 -13.460 26.445 1.00 98.19 400 ALA A O 1
ATOM 2993 N N . SER A 1 401 ? -0.594 -13.438 24.203 1.00 98.00 401 SER A N 1
ATOM 2994 C CA . SER A 1 401 ? -0.339 -14.865 24.027 1.00 98.00 401 SER A CA 1
ATOM 2995 C C . SER A 1 401 ? 1.082 -15.223 24.468 1.00 98.00 401 SER A C 1
ATOM 2997 O O . SER A 1 401 ? 2.021 -14.434 24.340 1.00 98.00 401 SER A O 1
ATOM 2999 N N . GLN A 1 402 ? 1.241 -16.438 24.994 1.00 96.12 402 GLN A N 1
ATOM 3000 C CA . GLN A 1 402 ? 2.562 -16.992 25.287 1.00 96.12 402 GLN A CA 1
ATOM 3001 C C . GLN A 1 402 ? 3.267 -17.337 23.975 1.00 96.12 402 GLN A C 1
ATOM 3003 O O . GLN A 1 402 ? 2.646 -17.874 23.064 1.00 96.12 402 GLN A O 1
ATOM 3008 N N . GLY A 1 403 ? 4.557 -17.032 23.888 1.00 94.00 403 GLY A N 1
ATOM 3009 C CA . GLY A 1 403 ? 5.337 -17.181 22.666 1.00 94.00 403 GLY A CA 1
ATOM 3010 C C . GLY A 1 403 ? 6.034 -15.886 22.275 1.00 94.00 403 GLY A C 1
ATOM 3011 O O . GLY A 1 403 ? 5.602 -14.775 22.594 1.00 94.00 403 GLY A O 1
ATOM 3012 N N . SER A 1 404 ? 7.159 -16.031 21.592 1.00 93.06 404 SER A N 1
ATOM 3013 C CA . SER A 1 404 ? 7.959 -14.914 21.086 1.00 93.06 404 SER A CA 1
ATOM 3014 C C . SER A 1 404 ? 7.974 -14.856 19.559 1.00 93.06 404 SER A C 1
ATOM 3016 O O . SER A 1 404 ? 8.394 -13.845 19.002 1.00 93.06 404 SER A O 1
ATOM 3018 N N . TYR A 1 405 ? 7.492 -15.908 18.897 1.00 93.62 405 TYR A N 1
ATOM 3019 C CA . TYR A 1 405 ? 7.574 -16.097 17.458 1.00 93.62 405 TYR A CA 1
ATOM 3020 C C . TYR A 1 405 ? 6.175 -16.209 16.846 1.00 93.62 405 TYR A C 1
ATOM 3022 O O . TYR A 1 405 ? 5.357 -17.011 17.293 1.00 93.62 405 TYR A O 1
ATOM 3030 N N . ALA A 1 406 ? 5.902 -15.413 15.815 1.00 95.94 406 ALA A N 1
ATOM 3031 C CA . ALA A 1 406 ? 4.669 -15.466 15.045 1.00 95.94 406 ALA A CA 1
ATOM 3032 C C . ALA A 1 406 ? 4.770 -16.561 13.975 1.00 95.94 406 ALA A C 1
ATOM 3034 O O . ALA A 1 406 ? 5.619 -16.498 13.084 1.00 95.94 406 ALA A O 1
ATOM 3035 N N . ALA A 1 407 ? 3.906 -17.564 14.068 1.00 95.25 407 ALA A N 1
ATOM 3036 C CA . ALA A 1 407 ? 3.661 -18.547 13.024 1.00 95.25 407 ALA A CA 1
ATOM 3037 C C . ALA A 1 407 ? 2.412 -18.151 12.233 1.00 95.25 407 ALA A C 1
ATOM 3039 O O . ALA A 1 407 ? 1.435 -17.681 12.814 1.00 95.25 407 ALA A O 1
ATOM 3040 N N . TRP A 1 408 ? 2.446 -18.362 10.921 1.00 96.00 408 TRP A N 1
ATOM 3041 C CA . TRP A 1 408 ? 1.396 -17.936 9.999 1.00 96.00 408 TRP A CA 1
ATOM 3042 C C . TRP A 1 408 ? 0.783 -19.152 9.312 1.00 96.00 408 TRP A C 1
ATOM 3044 O O . TRP A 1 408 ? 1.514 -20.028 8.852 1.00 96.00 408 TRP A O 1
ATOM 3054 N N . ASP A 1 409 ? -0.544 -19.194 9.246 1.00 96.25 409 ASP A N 1
ATOM 3055 C CA . ASP A 1 409 ? -1.304 -20.231 8.550 1.00 96.25 409 ASP A CA 1
ATOM 3056 C C . ASP A 1 409 ? -2.308 -19.601 7.578 1.00 96.25 409 ASP A C 1
ATOM 3058 O O . ASP A 1 409 ? -3.133 -18.768 7.965 1.00 96.25 409 ASP A O 1
ATOM 3062 N N . GLY A 1 410 ? -2.220 -20.000 6.308 1.00 94.31 410 GLY A N 1
ATOM 3063 C CA . GLY A 1 410 ? -3.031 -19.484 5.206 1.00 94.31 410 GLY A CA 1
ATOM 3064 C C . GLY A 1 410 ? -2.204 -19.171 3.955 1.00 94.31 410 GLY A C 1
ATOM 3065 O O . GLY A 1 410 ? -1.188 -18.492 4.029 1.00 94.31 410 GLY A O 1
ATOM 3066 N N . ILE A 1 411 ? -2.684 -19.619 2.788 1.00 94.62 411 ILE A N 1
ATOM 3067 C CA . ILE A 1 411 ? -2.021 -19.478 1.468 1.00 94.62 411 ILE A CA 1
ATOM 3068 C C . ILE A 1 411 ? -1.948 -18.033 0.935 1.00 94.62 411 ILE A C 1
ATOM 3070 O O . ILE A 1 411 ? -1.434 -17.792 -0.149 1.00 94.62 411 ILE A O 1
ATOM 3074 N N . LEU A 1 412 ? -2.554 -17.077 1.639 1.00 94.88 412 LEU A N 1
ATOM 3075 C CA . LEU A 1 412 ? -2.550 -15.654 1.287 1.00 94.88 412 LEU A CA 1
ATOM 3076 C C . LEU A 1 412 ? -2.110 -14.788 2.471 1.00 94.88 412 LEU A C 1
ATOM 3078 O O . LEU A 1 412 ? -2.464 -13.609 2.553 1.00 94.88 412 LEU A O 1
ATOM 3082 N N . CYS A 1 413 ? -1.371 -15.371 3.418 1.00 96.31 413 CYS A N 1
ATOM 3083 C CA . CYS A 1 413 ? -0.811 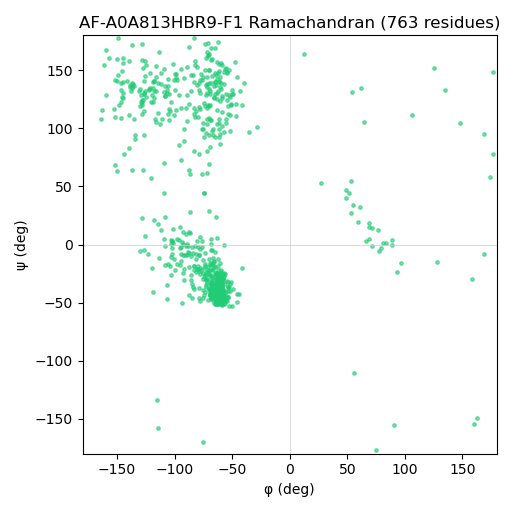-14.607 4.524 1.00 96.31 413 CYS A CA 1
ATOM 3084 C C . CYS A 1 413 ? 0.207 -13.584 4.013 1.00 96.31 413 CYS A C 1
ATOM 3086 O O . CYS A 1 413 ? 0.164 -12.422 4.429 1.00 96.31 413 CYS A O 1
ATOM 3088 N N . SER A 1 414 ? 1.089 -14.009 3.099 1.00 96.31 414 SER A N 1
ATOM 3089 C CA . SER A 1 414 ? 2.144 -13.162 2.545 1.00 96.31 414 SER A CA 1
ATOM 3090 C C . SER A 1 414 ? 1.703 -12.441 1.271 1.00 96.31 414 SER A C 1
ATOM 3092 O O . SER A 1 414 ? 1.040 -13.004 0.398 1.00 96.31 414 SER A O 1
ATOM 3094 N N . GLY A 1 415 ? 2.159 -11.199 1.109 1.00 94.38 415 GLY A N 1
ATOM 3095 C CA . GLY A 1 415 ? 2.035 -10.443 -0.137 1.00 94.38 415 GLY A CA 1
ATOM 3096 C C . GLY A 1 415 ? 2.731 -11.120 -1.325 1.00 94.38 415 GLY A C 1
ATOM 3097 O O . GLY A 1 415 ? 2.317 -10.923 -2.467 1.00 94.38 415 GLY A O 1
ATOM 3098 N N . THR A 1 416 ? 3.729 -11.974 -1.073 1.00 93.38 416 THR A N 1
ATOM 3099 C CA . THR A 1 416 ? 4.408 -12.761 -2.118 1.00 93.38 416 THR A CA 1
ATOM 3100 C C . THR A 1 416 ? 3.537 -13.870 -2.706 1.00 93.38 416 THR A C 1
ATOM 3102 O O . THR A 1 416 ? 3.795 -14.319 -3.823 1.00 93.38 416 THR A O 1
ATOM 3105 N N . GLU A 1 417 ? 2.483 -14.275 -1.995 1.00 94.31 417 GLU A N 1
ATOM 3106 C CA . GLU A 1 417 ? 1.529 -15.301 -2.426 1.00 94.31 417 GLU A CA 1
ATOM 3107 C C . GLU A 1 417 ? 0.304 -14.708 -3.135 1.00 94.31 417 GLU A C 1
ATOM 3109 O O . GLU A 1 417 ? -0.605 -15.442 -3.533 1.00 94.31 417 GLU A O 1
ATOM 3114 N N . ALA A 1 418 ? 0.266 -13.383 -3.310 1.00 93.38 418 ALA A N 1
ATOM 3115 C CA . ALA A 1 418 ? -0.826 -12.697 -3.976 1.00 93.38 418 ALA A CA 1
ATOM 3116 C C . ALA A 1 418 ? -0.876 -13.080 -5.468 1.00 93.38 418 ALA A C 1
ATOM 3118 O O . ALA A 1 418 ? -0.217 -12.484 -6.319 1.00 93.38 418 ALA A O 1
ATOM 3119 N N . ASP A 1 419 ? -1.701 -14.076 -5.781 1.00 94.94 419 ASP A N 1
ATOM 3120 C CA . ASP A 1 419 ? -2.030 -14.547 -7.125 1.00 94.94 419 ASP A CA 1
ATOM 3121 C C . ASP A 1 419 ? -3.543 -14.792 -7.193 1.00 94.94 419 ASP A C 1
ATOM 3123 O O . ASP A 1 419 ? -4.128 -15.397 -6.295 1.00 94.94 419 ASP A O 1
ATOM 3127 N N . PHE A 1 420 ? -4.200 -14.364 -8.272 1.00 95.56 420 PHE A N 1
ATOM 3128 C CA . PHE A 1 420 ? -5.623 -14.633 -8.483 1.00 95.56 420 PHE A CA 1
ATOM 3129 C C . PHE A 1 420 ? -5.967 -16.130 -8.475 1.00 95.56 420 PHE A C 1
ATOM 3131 O O . PHE A 1 420 ? -7.089 -16.487 -8.111 1.00 95.56 420 PHE A O 1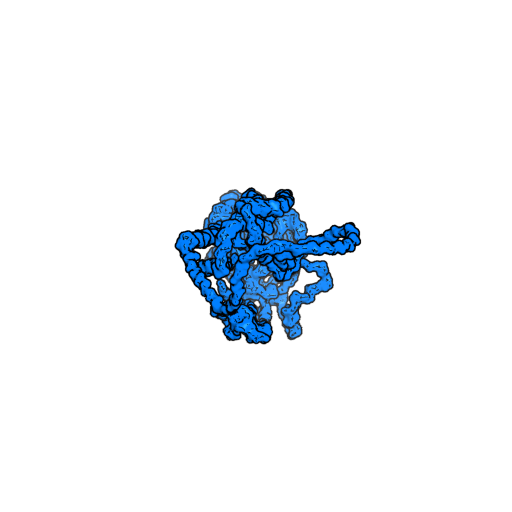
ATOM 3138 N N . ALA A 1 421 ? -5.021 -17.005 -8.830 1.00 95.12 421 ALA A N 1
ATOM 3139 C CA . ALA A 1 421 ? -5.175 -18.454 -8.725 1.00 95.12 421 ALA A CA 1
ATOM 3140 C C . ALA A 1 421 ? -5.355 -18.934 -7.273 1.00 95.12 421 ALA A C 1
ATOM 3142 O O . ALA A 1 421 ? -6.044 -19.928 -7.043 1.00 95.12 421 ALA A O 1
ATOM 3143 N N . ASN A 1 422 ? -4.802 -18.201 -6.304 1.00 94.62 422 ASN A N 1
ATOM 3144 C CA . ASN A 1 422 ? -4.922 -18.484 -4.874 1.00 94.62 422 ASN A CA 1
ATOM 3145 C C . ASN A 1 422 ? -6.214 -17.900 -4.265 1.00 94.62 422 ASN A C 1
ATOM 3147 O O . ASN A 1 422 ? -6.498 -18.130 -3.093 1.00 94.62 422 ASN A O 1
ATOM 3151 N N . CYS A 1 423 ? -7.030 -17.194 -5.061 1.00 93.50 423 CYS A N 1
ATOM 3152 C CA . CYS A 1 423 ? -8.255 -16.507 -4.637 1.00 93.50 423 CYS A CA 1
ATOM 3153 C C . CYS A 1 423 ? -9.502 -17.017 -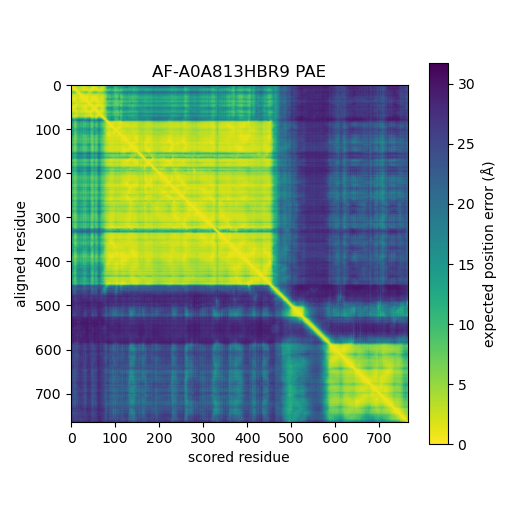5.385 1.00 93.50 423 CYS A C 1
ATOM 3155 O O . CYS A 1 423 ? -10.192 -16.226 -6.046 1.00 93.50 423 CYS A O 1
ATOM 3157 N N . PRO A 1 424 ? -9.814 -18.327 -5.322 1.00 91.94 424 PRO A N 1
ATOM 3158 C CA . PRO A 1 424 ? -10.817 -18.954 -6.184 1.00 91.94 424 PRO A CA 1
ATOM 3159 C C . PRO A 1 424 ? -12.232 -18.392 -5.996 1.00 91.94 424 PRO A C 1
ATOM 3161 O O . PRO A 1 424 ? -13.006 -18.382 -6.952 1.00 91.94 424 PRO A O 1
ATOM 3164 N N . ASP A 1 425 ? -12.562 -17.875 -4.809 1.00 90.75 425 ASP A N 1
ATOM 3165 C CA . ASP A 1 425 ? -13.882 -17.298 -4.530 1.00 90.75 425 ASP A CA 1
ATOM 3166 C C . ASP A 1 425 ? -14.004 -15.828 -4.934 1.00 90.75 425 ASP A C 1
ATOM 3168 O O . ASP A 1 425 ? -15.095 -15.377 -5.297 1.00 90.75 425 ASP A O 1
ATOM 3172 N N . TYR A 1 426 ? -12.902 -15.079 -4.887 1.00 92.38 426 TYR A N 1
ATOM 3173 C CA . TYR A 1 426 ? -12.873 -13.660 -5.229 1.00 92.38 426 TYR A CA 1
ATOM 3174 C C . TYR A 1 426 ? -12.705 -13.443 -6.737 1.00 92.38 426 TYR A C 1
ATOM 3176 O O . TYR A 1 426 ? -13.457 -12.669 -7.335 1.00 92.38 426 TYR A O 1
ATOM 3184 N N . TYR A 1 427 ? -11.772 -14.152 -7.383 1.00 94.25 427 TYR A N 1
ATOM 3185 C CA . TYR A 1 427 ? -11.383 -13.860 -8.764 1.00 94.25 427 TYR A CA 1
ATOM 3186 C C . TYR A 1 427 ? -12.542 -13.966 -9.782 1.00 94.25 427 TYR A C 1
ATOM 3188 O O . TYR A 1 427 ? -12.762 -13.036 -10.559 1.00 94.25 427 TYR A O 1
ATOM 3196 N N . PRO A 1 428 ? -13.394 -15.008 -9.771 1.00 93.56 428 PRO A N 1
ATOM 3197 C CA . PRO A 1 428 ? -14.531 -15.073 -10.692 1.00 93.56 428 PRO A CA 1
ATOM 3198 C C . PRO A 1 428 ? -15.574 -13.964 -10.479 1.00 93.56 428 PRO A C 1
ATOM 3200 O O . PRO A 1 428 ? -16.330 -13.639 -11.400 1.00 93.56 428 PRO A O 1
ATOM 3203 N N . LYS A 1 429 ? -15.656 -13.400 -9.267 1.00 89.50 429 LYS A N 1
ATOM 3204 C CA . LYS A 1 429 ? -16.626 -12.359 -8.902 1.00 89.50 429 LYS A CA 1
ATOM 3205 C C . LYS A 1 429 ? -16.103 -10.970 -9.229 1.00 89.50 429 LYS A C 1
ATOM 3207 O O . LYS A 1 429 ? -16.838 -10.189 -9.830 1.00 89.50 429 LYS A O 1
ATOM 3212 N N . CYS A 1 430 ? -14.838 -10.690 -8.920 1.00 90.69 430 CYS A N 1
ATOM 3213 C CA . CYS A 1 430 ? -14.209 -9.409 -9.234 1.00 90.69 430 CYS A CA 1
ATOM 3214 C C . CYS A 1 430 ? -14.233 -9.126 -10.750 1.00 90.69 430 CYS A C 1
ATOM 3216 O O . CYS A 1 430 ? -14.453 -7.991 -11.157 1.00 90.69 430 CYS A O 1
ATOM 3218 N N . LEU A 1 431 ? -14.131 -10.161 -11.601 1.00 91.56 431 LEU A N 1
ATOM 3219 C CA . LEU A 1 431 ? -14.240 -10.034 -13.063 1.00 91.56 431 LEU A CA 1
ATOM 3220 C C . LEU A 1 431 ? -15.609 -9.517 -13.538 1.00 91.56 431 LEU A C 1
ATOM 3222 O O . LEU A 1 431 ? -15.722 -9.017 -14.655 1.00 91.56 431 LEU A O 1
ATOM 3226 N N . LYS A 1 432 ? -16.654 -9.655 -12.713 1.00 90.06 432 LYS A N 1
ATOM 3227 C CA . LYS A 1 432 ? -17.994 -9.099 -12.965 1.00 90.06 432 LYS A CA 1
ATOM 3228 C C . LYS A 1 432 ? -18.189 -7.728 -12.311 1.00 90.06 432 LYS A C 1
ATOM 3230 O O . LYS A 1 432 ? -19.181 -7.061 -12.596 1.00 90.06 432 LYS A O 1
ATOM 3235 N N . GLY A 1 433 ? -17.295 -7.353 -11.400 1.00 85.00 433 GLY A N 1
ATOM 3236 C CA . GLY A 1 433 ? -17.319 -6.093 -10.677 1.00 85.00 433 GLY A CA 1
ATOM 3237 C C . GLY A 1 433 ? -16.692 -4.941 -11.469 1.00 85.00 433 GLY A C 1
ATOM 3238 O O . GLY A 1 433 ? -16.187 -5.128 -12.576 1.00 85.00 433 GLY A O 1
ATOM 3239 N N . PRO A 1 434 ? -16.703 -3.724 -10.901 1.00 81.44 434 PRO A N 1
ATOM 3240 C CA . PRO A 1 434 ? -16.098 -2.551 -11.529 1.00 81.44 434 PRO A CA 1
ATOM 3241 C C . PRO A 1 434 ? -14.562 -2.613 -11.578 1.00 81.44 434 PRO A C 1
ATOM 3243 O O . PRO A 1 434 ? -13.949 -1.835 -12.307 1.00 81.44 434 PRO A O 1
ATOM 3246 N N . ARG A 1 435 ? -13.939 -3.505 -10.796 1.00 87.25 435 ARG A N 1
ATOM 3247 C CA . ARG A 1 435 ? -12.494 -3.740 -10.772 1.00 87.25 435 ARG A CA 1
ATOM 3248 C C . ARG A 1 435 ? -12.167 -5.127 -10.236 1.00 87.25 435 ARG A C 1
ATOM 3250 O O . ARG A 1 435 ? -12.973 -5.725 -9.528 1.00 87.25 435 ARG A O 1
ATOM 3257 N N . CYS A 1 436 ? -10.962 -5.585 -10.553 1.00 91.50 436 CYS A N 1
ATOM 3258 C CA . CYS A 1 436 ? -10.375 -6.767 -9.955 1.00 91.50 436 CYS A CA 1
ATOM 3259 C C . CYS A 1 436 ? -8.923 -6.495 -9.584 1.00 91.50 436 CYS A C 1
ATOM 3261 O O . CYS A 1 436 ? -8.056 -6.377 -10.447 1.00 91.50 436 CYS A O 1
ATOM 3263 N N . GLU A 1 437 ? -8.686 -6.379 -8.287 1.00 93.62 437 GLU A N 1
ATOM 3264 C CA . GLU A 1 437 ? -7.407 -5.975 -7.728 1.00 93.62 437 GLU A CA 1
ATOM 3265 C C . GLU A 1 437 ? -6.746 -7.131 -6.978 1.00 93.62 437 GLU A C 1
ATOM 3267 O O . GLU A 1 437 ? -7.403 -7.872 -6.242 1.00 93.62 437 GLU A O 1
ATOM 3272 N N . LEU A 1 438 ? -5.434 -7.283 -7.160 1.00 93.88 438 LEU A N 1
ATOM 3273 C CA . LEU A 1 438 ? -4.654 -8.368 -6.558 1.00 93.88 438 LEU A CA 1
ATOM 3274 C C . LEU A 1 438 ? -4.544 -8.226 -5.033 1.00 93.88 438 LEU A C 1
ATOM 3276 O O . LEU A 1 438 ? -4.549 -9.208 -4.297 1.00 93.88 438 LEU A O 1
ATOM 3280 N N . TRP A 1 439 ? -4.511 -6.985 -4.555 1.00 93.75 439 TRP A N 1
ATOM 3281 C CA . TRP A 1 439 ? -4.481 -6.679 -3.132 1.00 93.75 439 TRP A CA 1
ATOM 3282 C C . TRP A 1 439 ? -5.840 -6.901 -2.439 1.00 93.75 439 TRP A C 1
ATOM 3284 O O . TRP A 1 439 ? -5.862 -7.087 -1.232 1.00 93.75 439 TRP A O 1
ATOM 3294 N N . GLU A 1 440 ? -6.973 -6.936 -3.156 1.00 93.31 440 GLU A N 1
ATOM 3295 C CA . GLU A 1 440 ? -8.251 -7.425 -2.590 1.00 93.31 440 GLU A CA 1
ATOM 3296 C C . GLU A 1 440 ? -8.229 -8.961 -2.503 1.00 93.31 440 GLU A C 1
ATOM 3298 O O . GLU A 1 440 ? -8.663 -9.542 -1.512 1.00 93.31 440 GLU A O 1
ATOM 3303 N N . CYS A 1 441 ? -7.651 -9.615 -3.517 1.00 94.38 441 CYS A N 1
ATOM 3304 C CA . CYS A 1 441 ? -7.464 -11.065 -3.564 1.00 94.38 441 CYS A CA 1
ATOM 3305 C C . CYS A 1 441 ? -6.676 -11.577 -2.351 1.00 94.38 441 CYS A C 1
ATOM 3307 O O . CYS A 1 441 ? -7.181 -12.452 -1.652 1.00 94.38 441 CYS A O 1
ATOM 3309 N N . MET A 1 442 ? -5.522 -10.993 -2.015 1.00 94.31 442 MET A N 1
ATOM 3310 C CA . MET A 1 442 ? -4.723 -11.455 -0.865 1.00 94.31 442 MET A CA 1
ATOM 3311 C C . MET A 1 442 ? -5.430 -11.333 0.499 1.00 94.31 442 MET A C 1
ATOM 3313 O O . MET A 1 442 ? -4.956 -11.906 1.467 1.00 94.31 442 MET A O 1
ATOM 3317 N N . HIS A 1 443 ? -6.551 -10.608 0.593 1.00 94.38 443 HIS A N 1
ATOM 3318 C CA . HIS A 1 443 ? -7.384 -10.498 1.803 1.00 94.38 443 HIS A CA 1
ATOM 3319 C C . HIS A 1 443 ? -8.664 -11.348 1.735 1.00 94.38 443 HIS A C 1
ATOM 3321 O O . HIS A 1 443 ? -9.497 -11.295 2.638 1.00 94.38 443 HIS A O 1
ATOM 3327 N N . SER A 1 444 ? -8.843 -12.128 0.664 1.00 92.75 444 SER A N 1
ATOM 3328 C CA . SER A 1 444 ? -10.054 -12.924 0.426 1.00 92.75 444 SER A CA 1
ATOM 3329 C C . SER A 1 444 ? -10.075 -14.278 1.138 1.00 92.75 444 SER A C 1
ATOM 3331 O O . SER A 1 444 ? -11.152 -14.844 1.310 1.00 92.75 444 SER A O 1
ATOM 3333 N N . VAL A 1 445 ? -8.913 -14.778 1.565 1.00 92.69 445 VAL A N 1
ATOM 3334 C CA . VAL A 1 445 ? -8.765 -16.020 2.337 1.00 92.69 445 VAL A CA 1
ATOM 3335 C C . VAL A 1 445 ? -8.162 -15.659 3.691 1.00 92.69 445 VAL A C 1
ATOM 3337 O O . VAL A 1 445 ? -7.116 -15.014 3.688 1.00 92.69 445 VAL A O 1
ATOM 3340 N N . PRO A 1 446 ? -8.766 -16.040 4.829 1.00 92.25 446 PRO A N 1
ATOM 3341 C CA . PRO A 1 446 ? -8.241 -15.688 6.144 1.00 92.25 446 PRO A CA 1
ATOM 3342 C C . PRO A 1 446 ? -6.797 -16.156 6.359 1.00 92.25 446 PRO A C 1
ATOM 3344 O O . PRO A 1 446 ? -6.437 -17.281 6.016 1.00 92.25 446 PRO A O 1
ATOM 3347 N N . CYS A 1 447 ? -5.994 -15.288 6.967 1.00 94.81 447 CYS A N 1
ATOM 3348 C CA . CYS A 1 447 ? -4.682 -15.603 7.513 1.00 94.81 447 CYS A CA 1
ATOM 3349 C C . CYS A 1 447 ? -4.768 -15.674 9.043 1.00 94.81 447 CYS A C 1
ATOM 3351 O O . CYS A 1 447 ? -5.268 -14.742 9.677 1.00 94.81 447 CYS A O 1
ATOM 3353 N N . THR A 1 448 ? -4.264 -16.755 9.636 1.00 95.75 448 THR A N 1
ATOM 3354 C CA . THR A 1 448 ? -4.198 -16.928 11.093 1.00 95.75 448 THR A CA 1
ATOM 3355 C C . THR A 1 448 ? -2.765 -16.749 11.574 1.00 95.75 448 THR A C 1
ATOM 3357 O O . THR A 1 448 ? -1.831 -17.281 10.977 1.00 95.75 448 THR A O 1
ATOM 3360 N N . MET A 1 449 ? -2.594 -16.015 12.673 1.00 97.19 449 MET A N 1
ATOM 3361 C CA . MET A 1 449 ? -1.319 -15.883 13.373 1.00 97.19 449 MET A CA 1
ATOM 3362 C C . MET A 1 449 ? -1.391 -16.634 14.705 1.00 97.19 449 MET A C 1
ATOM 3364 O O . MET A 1 449 ? -2.324 -16.419 15.483 1.00 97.19 449 MET A O 1
ATOM 3368 N N . SER A 1 450 ? -0.389 -17.464 14.985 1.00 97.19 450 SER A N 1
ATOM 3369 C CA . SER A 1 450 ? -0.198 -18.131 16.275 1.00 97.19 450 SER A CA 1
ATOM 3370 C C . SER A 1 450 ? 1.112 -17.694 16.920 1.00 97.19 450 SER A C 1
ATOM 3372 O O . SER A 1 450 ? 2.129 -17.550 16.242 1.00 97.19 450 SER A O 1
ATOM 3374 N N . ALA A 1 451 ? 1.101 -17.503 18.233 1.00 96.56 451 ALA A N 1
ATOM 3375 C CA . ALA A 1 451 ? 2.293 -17.265 19.024 1.00 96.56 451 ALA A CA 1
ATOM 3376 C C . ALA A 1 451 ? 2.877 -18.619 19.436 1.00 96.56 451 ALA A C 1
ATOM 3378 O O . ALA A 1 451 ? 2.224 -19.437 20.080 1.00 96.56 451 ALA A O 1
ATOM 3379 N N . ILE A 1 452 ? 4.118 -18.878 19.041 1.00 94.56 452 ILE A N 1
ATOM 3380 C CA . ILE A 1 452 ? 4.837 -20.095 19.403 1.00 94.56 452 ILE A CA 1
ATOM 3381 C C . ILE A 1 452 ? 6.158 -19.738 20.076 1.00 94.56 452 ILE A C 1
ATOM 3383 O O . ILE A 1 452 ? 6.742 -18.678 19.836 1.00 94.56 452 ILE A O 1
ATOM 3387 N N . ASP A 1 453 ? 6.654 -20.647 20.909 1.00 88.94 453 ASP A N 1
ATOM 3388 C CA . ASP A 1 453 ? 8.062 -20.631 21.281 1.00 88.94 453 ASP A CA 1
ATOM 3389 C C . ASP A 1 453 ? 8.854 -21.240 20.109 1.00 88.94 453 ASP A C 1
ATOM 3391 O O . ASP A 1 453 ? 8.493 -22.330 19.636 1.00 88.94 453 ASP A O 1
ATOM 3395 N N . PRO A 1 454 ? 9.926 -20.591 19.616 1.00 77.81 454 PRO A N 1
ATOM 3396 C CA . PRO A 1 454 ? 10.825 -21.176 18.639 1.00 77.81 454 PRO A CA 1
ATOM 3397 C C . PRO A 1 454 ? 11.324 -22.497 19.221 1.00 77.81 454 PRO A C 1
ATOM 3399 O O . PRO A 1 454 ? 12.076 -22.532 20.199 1.00 77.81 454 PRO A O 1
ATOM 3402 N N . ARG A 1 455 ? 10.842 -23.620 18.671 1.00 59.72 455 ARG A N 1
ATOM 3403 C CA . ARG A 1 455 ? 11.163 -24.943 19.210 1.00 59.72 455 ARG A CA 1
ATOM 3404 C C . ARG A 1 455 ? 12.680 -25.061 19.303 1.00 59.72 455 ARG A C 1
ATOM 3406 O O . ARG A 1 455 ? 13.371 -25.072 18.288 1.00 59.72 455 ARG A O 1
ATOM 3413 N N . ARG A 1 456 ? 13.203 -25.267 20.518 1.00 50.84 456 ARG A N 1
ATOM 3414 C CA . ARG A 1 456 ? 14.606 -25.649 20.773 1.00 50.84 456 ARG A CA 1
ATOM 3415 C C . ARG A 1 456 ? 14.968 -27.030 20.203 1.00 50.84 456 ARG A C 1
ATOM 3417 O O . ARG A 1 456 ? 15.903 -27.666 20.684 1.00 50.84 456 ARG A O 1
ATOM 3424 N N . THR A 1 457 ? 14.271 -27.535 19.187 1.00 44.38 457 THR A N 1
ATOM 3425 C CA . THR A 1 457 ? 14.655 -28.751 18.468 1.00 44.38 457 THR A CA 1
ATOM 3426 C C . THR A 1 457 ? 15.812 -28.443 17.522 1.00 44.38 457 THR A C 1
ATOM 3428 O O . THR A 1 457 ? 15.728 -28.634 16.315 1.00 44.38 457 THR A O 1
ATOM 3431 N N . TRP A 1 458 ? 16.927 -28.002 18.104 1.00 43.41 458 TRP A N 1
ATOM 3432 C CA . TRP A 1 458 ? 18.255 -28.038 17.513 1.00 43.41 458 TRP A CA 1
ATOM 3433 C C . TRP A 1 458 ? 18.701 -29.502 17.471 1.00 43.41 458 TRP A C 1
ATOM 3435 O O . TRP A 1 458 ? 19.582 -29.930 18.214 1.00 43.41 458 TRP A O 1
ATOM 3445 N N . SER A 1 459 ? 18.069 -30.309 16.617 1.00 42.91 459 SER A N 1
ATOM 3446 C CA . SER A 1 459 ? 18.803 -31.432 16.054 1.00 42.91 459 SER A CA 1
ATOM 3447 C C . SER A 1 459 ? 19.670 -30.827 14.955 1.00 42.91 459 SER A C 1
ATOM 3449 O O . SER A 1 459 ? 19.164 -30.246 13.997 1.00 42.91 459 SER A O 1
ATOM 3451 N N . SER A 1 460 ? 20.985 -30.915 15.113 1.00 45.41 460 SER A N 1
ATOM 3452 C CA . SER A 1 460 ? 21.997 -30.422 14.169 1.00 45.41 460 SER A CA 1
ATOM 3453 C C . SER A 1 460 ? 21.882 -31.011 12.751 1.00 45.41 460 SER A C 1
ATOM 3455 O O . SER A 1 460 ? 22.661 -30.644 11.878 1.00 45.41 460 SER A O 1
ATOM 3457 N N . ALA A 1 461 ? 20.913 -31.899 12.510 1.00 44.31 461 ALA A N 1
ATOM 3458 C CA . ALA A 1 461 ? 20.581 -32.455 11.207 1.00 44.31 461 ALA A CA 1
ATOM 3459 C C . ALA A 1 461 ? 19.651 -31.557 10.360 1.00 44.31 461 ALA A C 1
ATOM 3461 O O . ALA A 1 461 ? 19.667 -31.695 9.145 1.00 44.31 461 ALA A O 1
ATOM 3462 N N . GLY A 1 462 ? 18.882 -30.632 10.956 1.00 40.22 462 GLY A N 1
ATOM 3463 C CA . GLY A 1 462 ? 17.864 -29.844 10.229 1.00 40.22 462 GLY A CA 1
ATOM 3464 C C . GLY A 1 462 ? 18.356 -28.550 9.563 1.00 40.22 462 GLY A C 1
ATOM 3465 O O . GLY A 1 462 ? 17.739 -28.065 8.623 1.00 40.22 462 GLY A O 1
ATOM 3466 N N . LEU A 1 463 ? 19.503 -28.004 9.985 1.00 40.97 463 LEU A N 1
ATOM 3467 C CA . LEU A 1 463 ? 20.003 -26.706 9.494 1.00 40.97 463 LEU A CA 1
ATOM 3468 C C . LEU A 1 463 ? 20.466 -26.720 8.026 1.00 40.97 463 LEU A C 1
ATOM 3470 O O . LEU A 1 463 ? 20.587 -25.662 7.414 1.00 40.97 463 LEU A O 1
ATOM 3474 N N . CYS A 1 464 ? 20.723 -27.899 7.454 1.00 39.41 464 CYS A N 1
ATOM 3475 C CA . CYS A 1 464 ? 21.062 -28.029 6.035 1.00 39.41 464 CYS A CA 1
ATOM 3476 C C . CYS A 1 464 ? 19.838 -28.265 5.140 1.00 39.41 464 CYS A C 1
ATOM 3478 O O . CYS A 1 464 ? 19.928 -27.986 3.946 1.00 39.41 464 CYS A O 1
ATOM 3480 N N . ASP A 1 465 ? 18.723 -28.752 5.691 1.00 36.78 465 ASP A N 1
ATOM 3481 C CA . ASP A 1 465 ? 17.533 -29.056 4.893 1.00 36.78 465 ASP A CA 1
ATOM 3482 C C . ASP A 1 465 ? 16.682 -27.800 4.664 1.00 36.78 465 ASP A C 1
ATOM 3484 O O . ASP A 1 465 ? 16.253 -27.568 3.537 1.00 36.78 465 ASP A O 1
ATOM 3488 N N . ASP A 1 466 ? 16.542 -26.906 5.647 1.00 38.53 466 ASP A N 1
ATOM 3489 C CA . ASP A 1 466 ? 15.671 -25.727 5.490 1.00 38.53 466 ASP A CA 1
ATOM 3490 C C . ASP A 1 466 ? 16.304 -24.595 4.658 1.00 38.53 466 ASP A C 1
ATOM 3492 O O . ASP A 1 466 ? 15.602 -23.866 3.961 1.00 38.53 466 ASP A O 1
ATOM 3496 N N . ALA A 1 467 ? 17.639 -24.505 4.604 1.00 36.69 467 ALA A N 1
ATOM 3497 C CA . ALA A 1 467 ? 18.334 -23.555 3.726 1.00 36.69 467 ALA A CA 1
ATOM 3498 C C . ALA A 1 467 ? 18.414 -24.018 2.250 1.00 36.69 467 ALA A C 1
ATOM 3500 O O . ALA A 1 467 ? 18.837 -23.249 1.384 1.00 36.69 467 ALA A O 1
ATOM 3501 N N . ILE A 1 468 ? 18.027 -25.268 1.946 1.00 36.00 468 ILE A N 1
ATOM 3502 C CA . ILE A 1 468 ? 18.088 -25.868 0.596 1.00 36.00 468 ILE A CA 1
ATOM 3503 C C . ILE A 1 468 ? 16.706 -26.375 0.109 1.00 36.00 468 ILE A C 1
ATOM 3505 O O . ILE A 1 468 ? 16.533 -26.651 -1.081 1.00 36.00 468 ILE A O 1
ATOM 3509 N N . ASN A 1 469 ? 15.666 -26.389 0.953 1.00 30.58 469 ASN A N 1
ATOM 3510 C CA . ASN A 1 469 ? 14.328 -26.897 0.608 1.00 30.58 469 ASN A CA 1
ATOM 3511 C C . ASN A 1 469 ? 13.355 -25.903 -0.049 1.00 30.58 469 ASN A C 1
ATOM 3513 O O . ASN A 1 469 ? 12.149 -26.132 -0.058 1.00 30.58 469 ASN A O 1
ATOM 3517 N N . LEU A 1 470 ? 13.847 -24.897 -0.773 1.00 35.16 470 LEU A N 1
ATOM 3518 C CA . LEU A 1 470 ? 13.019 -24.125 -1.720 1.00 35.16 470 LEU A CA 1
ATOM 3519 C C . LEU A 1 470 ? 12.566 -24.942 -2.958 1.00 35.16 470 LEU A C 1
ATOM 3521 O O . LEU A 1 470 ? 11.951 -24.396 -3.870 1.00 35.16 470 LEU A O 1
ATOM 3525 N N . THR A 1 471 ? 12.854 -26.252 -3.022 1.00 35.53 471 THR A N 1
ATOM 3526 C CA . THR A 1 471 ? 12.455 -27.124 -4.147 1.00 35.53 471 THR A CA 1
ATOM 3527 C C . THR A 1 471 ? 11.755 -28.438 -3.776 1.00 35.53 471 THR A C 1
ATOM 3529 O O . THR A 1 471 ? 11.278 -29.113 -4.687 1.00 35.53 471 THR A O 1
ATOM 3532 N N . SER A 1 472 ? 11.630 -28.820 -2.498 1.00 30.41 472 SER A N 1
ATOM 3533 C CA . SER A 1 472 ? 11.173 -30.177 -2.125 1.00 30.41 472 SER A CA 1
ATOM 3534 C C . SER A 1 472 ? 9.767 -30.275 -1.509 1.00 30.41 472 SER A C 1
ATOM 3536 O O . SER A 1 472 ? 9.321 -31.373 -1.178 1.00 30.41 472 SER A O 1
ATOM 3538 N N . HIS A 1 473 ? 9.012 -29.177 -1.427 1.00 32.50 473 HIS A N 1
ATOM 3539 C CA . HIS A 1 473 ? 7.570 -29.203 -1.129 1.00 32.50 473 HIS A CA 1
ATOM 3540 C C . HIS A 1 473 ? 6.713 -28.833 -2.344 1.00 32.50 473 HIS A C 1
ATOM 3542 O O . HIS A 1 473 ? 5.727 -28.112 -2.255 1.00 32.50 473 HIS A O 1
ATOM 3548 N N . LEU A 1 474 ? 7.066 -29.391 -3.505 1.00 32.91 474 LEU A N 1
ATOM 3549 C CA . LEU A 1 474 ? 6.108 -29.560 -4.592 1.00 32.91 474 LEU A CA 1
ATOM 3550 C C . LEU A 1 474 ? 5.526 -30.977 -4.493 1.00 32.91 474 LEU A C 1
ATOM 3552 O O . LEU A 1 474 ? 6.282 -31.939 -4.637 1.00 32.91 474 LEU A O 1
ATOM 3556 N N . PRO A 1 475 ? 4.207 -31.141 -4.273 1.00 35.22 475 PRO A N 1
ATOM 3557 C CA . PRO A 1 475 ? 3.556 -32.427 -4.463 1.00 35.22 475 PRO A CA 1
ATOM 3558 C C . PRO A 1 475 ? 3.839 -32.905 -5.888 1.00 35.22 475 PRO A C 1
ATOM 3560 O O . PRO A 1 475 ? 3.634 -32.165 -6.852 1.00 35.22 475 PRO A O 1
ATOM 3563 N N . ASP A 1 476 ? 4.295 -34.148 -6.021 1.00 37.66 476 ASP A N 1
ATOM 3564 C CA . ASP A 1 476 ? 4.777 -34.768 -7.263 1.00 37.66 476 ASP A CA 1
ATOM 3565 C C . ASP A 1 476 ? 3.653 -35.056 -8.291 1.00 37.66 476 ASP A C 1
ATOM 3567 O O . ASP A 1 476 ? 3.709 -35.992 -9.082 1.00 37.66 476 ASP A O 1
ATOM 3571 N N . ASN A 1 477 ? 2.575 -34.268 -8.276 1.00 38.75 477 ASN A N 1
ATOM 3572 C CA . ASN A 1 477 ? 1.395 -34.459 -9.109 1.00 38.75 477 ASN A CA 1
ATOM 3573 C C . ASN A 1 477 ? 0.668 -33.137 -9.396 1.00 38.75 477 ASN A C 1
ATOM 3575 O O . ASN A 1 477 ? -0.471 -32.970 -8.984 1.00 38.75 477 ASN A O 1
ATOM 3579 N N . GLN A 1 478 ? 1.266 -32.228 -10.175 1.00 33.97 478 GLN A N 1
ATOM 3580 C CA . GLN A 1 478 ? 0.486 -31.359 -11.071 1.00 33.97 478 GLN A CA 1
ATOM 3581 C C . GLN A 1 478 ? 1.252 -31.028 -12.361 1.00 33.97 478 GLN A C 1
ATOM 3583 O O . GLN A 1 478 ? 2.205 -30.248 -12.405 1.00 33.97 478 GLN A O 1
ATOM 3588 N N . LYS A 1 479 ? 0.767 -31.615 -13.461 1.00 36.91 479 LYS A N 1
ATOM 3589 C CA . LYS A 1 479 ? 0.935 -31.104 -14.823 1.00 36.91 479 LYS A CA 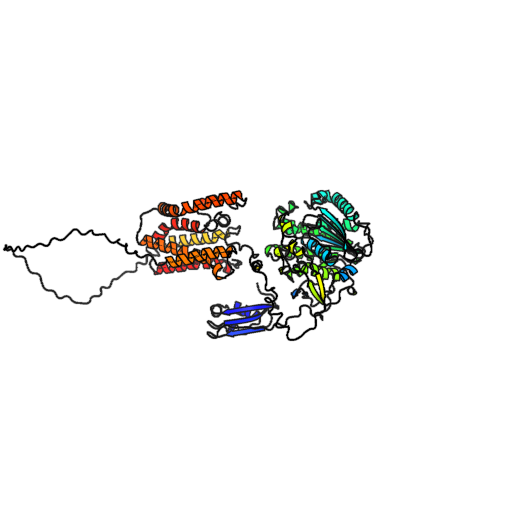1
ATOM 3590 C C . LYS A 1 479 ? 0.194 -29.767 -14.916 1.00 36.91 479 LYS A C 1
ATOM 3592 O O . LYS A 1 479 ? -0.997 -29.748 -15.197 1.00 36.91 479 LYS A O 1
ATOM 3597 N N . GLY A 1 480 ? 0.896 -28.670 -14.665 1.00 40.84 480 GLY A N 1
ATOM 3598 C CA . GLY A 1 480 ? 0.319 -27.328 -14.728 1.00 40.84 480 GLY A CA 1
ATOM 3599 C C . GLY A 1 480 ? 1.301 -26.267 -14.252 1.00 40.84 480 GLY A C 1
ATOM 3600 O O . GLY A 1 480 ? 1.030 -25.576 -13.285 1.00 40.84 480 GLY A O 1
ATOM 3601 N N . ARG A 1 481 ? 2.479 -26.164 -14.881 1.00 35.50 481 ARG A N 1
ATOM 3602 C CA . ARG A 1 481 ? 3.463 -25.119 -14.554 1.00 35.50 481 ARG A CA 1
ATOM 3603 C C . ARG A 1 481 ? 3.328 -23.939 -15.514 1.00 35.50 481 ARG A C 1
ATOM 3605 O O . ARG A 1 481 ? 4.030 -23.869 -16.517 1.00 35.50 481 ARG A O 1
ATOM 3612 N N . GLY A 1 482 ? 2.423 -23.029 -15.180 1.00 38.53 482 GLY A N 1
ATOM 3613 C CA . GLY A 1 482 ? 2.520 -21.611 -15.514 1.00 38.53 482 GLY A CA 1
ATOM 3614 C C . GLY A 1 482 ? 2.314 -20.862 -14.204 1.00 38.53 482 GLY A C 1
ATOM 3615 O O . GLY A 1 482 ? 1.245 -20.991 -13.627 1.00 38.53 482 GLY A O 1
ATOM 3616 N N . GLY A 1 483 ? 3.338 -20.188 -13.676 1.00 33.91 483 GLY A N 1
ATOM 3617 C CA . GLY A 1 483 ? 3.194 -19.516 -12.374 1.00 33.91 483 GLY A CA 1
ATOM 3618 C C . GLY A 1 483 ? 4.466 -18.987 -11.711 1.00 33.91 483 GLY A C 1
ATOM 3619 O O . GLY A 1 483 ? 4.367 -18.257 -10.740 1.00 33.91 483 GLY A O 1
ATOM 3620 N N . LEU A 1 484 ? 5.664 -19.277 -12.230 1.00 30.03 484 LEU A N 1
ATOM 3621 C CA . LEU A 1 484 ? 6.915 -18.706 -11.692 1.00 30.03 484 LEU A CA 1
ATOM 3622 C C . LEU A 1 484 ? 7.369 -17.410 -12.395 1.00 30.03 484 LEU A C 1
ATOM 3624 O O . LEU A 1 484 ? 8.376 -16.826 -12.008 1.00 30.03 484 LEU A O 1
ATOM 3628 N N . ASP A 1 485 ? 6.610 -16.923 -13.383 1.00 35.94 485 ASP A N 1
ATOM 3629 C CA . ASP A 1 485 ? 6.966 -15.742 -14.190 1.00 35.94 485 ASP A CA 1
ATOM 3630 C C . ASP A 1 485 ? 6.210 -14.450 -13.790 1.00 35.94 485 ASP A C 1
ATOM 3632 O O . ASP A 1 485 ? 6.415 -13.396 -14.398 1.00 35.94 485 ASP A O 1
ATOM 3636 N N . ALA A 1 486 ? 5.365 -14.477 -12.749 1.00 31.86 486 ALA A N 1
ATOM 3637 C CA . ALA A 1 486 ? 4.584 -13.303 -12.330 1.00 31.86 486 ALA A CA 1
ATOM 3638 C C . ALA A 1 486 ? 5.413 -12.232 -11.583 1.00 31.86 486 ALA A C 1
ATOM 3640 O O . ALA A 1 486 ? 5.100 -11.046 -11.681 1.00 31.86 486 ALA A O 1
ATOM 3641 N N . CYS A 1 487 ? 6.533 -12.594 -10.942 1.00 27.66 487 CYS A N 1
ATOM 3642 C CA . CYS A 1 487 ? 7.398 -11.631 -10.238 1.00 27.66 487 CYS A CA 1
ATOM 3643 C C . CYS A 1 487 ? 8.385 -10.864 -11.138 1.00 27.66 487 CYS A C 1
ATOM 3645 O O . CYS A 1 487 ? 9.004 -9.906 -10.680 1.00 27.66 487 CYS A O 1
ATOM 3647 N N . PHE A 1 488 ? 8.523 -11.221 -12.421 1.00 29.94 488 PHE A N 1
ATOM 3648 C CA . PHE A 1 488 ? 9.409 -10.500 -13.350 1.00 29.94 488 PHE A CA 1
ATOM 3649 C C . PHE A 1 488 ? 8.681 -9.570 -14.332 1.00 29.94 488 PHE A C 1
ATOM 3651 O O . PHE A 1 488 ? 9.332 -8.736 -14.960 1.00 29.94 488 PHE A O 1
ATOM 3658 N N . ASN A 1 489 ? 7.347 -9.643 -14.429 1.00 30.52 489 ASN A N 1
ATOM 3659 C CA . ASN A 1 489 ? 6.560 -8.860 -15.394 1.00 30.52 489 ASN A CA 1
ATOM 3660 C C . ASN A 1 489 ? 5.855 -7.616 -14.817 1.00 30.52 489 ASN A C 1
ATOM 3662 O O . ASN A 1 489 ? 5.198 -6.897 -15.568 1.00 30.52 489 ASN A O 1
ATOM 3666 N N . SER A 1 490 ? 6.017 -7.305 -13.526 1.00 27.17 490 SER A N 1
ATOM 3667 C CA . SER A 1 490 ? 5.502 -6.066 -12.913 1.00 27.17 490 SER A CA 1
ATOM 3668 C C . SER A 1 490 ? 6.524 -4.922 -12.861 1.00 27.17 490 SER A C 1
ATOM 3670 O O . SER A 1 490 ? 6.177 -3.804 -12.469 1.00 27.17 490 SER A O 1
ATOM 3672 N N . GLN A 1 491 ? 7.765 -5.135 -13.321 1.00 31.88 491 GLN A N 1
ATOM 3673 C CA . GLN A 1 491 ? 8.660 -4.015 -13.597 1.00 31.88 491 GLN A CA 1
ATOM 3674 C C . GLN A 1 491 ? 8.132 -3.267 -14.815 1.00 31.88 491 GLN A C 1
ATOM 3676 O O . GLN A 1 491 ? 8.185 -3.761 -15.941 1.00 31.88 491 GLN A O 1
ATOM 3681 N N . GLY A 1 492 ? 7.575 -2.086 -14.539 1.00 34.62 492 GLY A N 1
ATOM 3682 C CA . GLY A 1 492 ? 6.930 -1.216 -15.504 1.00 34.62 492 GLY A CA 1
ATOM 3683 C C . GLY A 1 492 ? 7.667 -1.170 -16.834 1.00 34.62 492 GLY A C 1
ATOM 3684 O O . GLY A 1 492 ? 8.897 -1.111 -16.877 1.00 34.62 492 GLY A O 1
ATOM 3685 N N . LEU A 1 493 ? 6.880 -1.188 -17.913 1.00 33.53 493 LEU A N 1
ATOM 3686 C CA . LEU A 1 493 ? 7.281 -0.790 -19.257 1.00 33.53 493 LEU A CA 1
ATOM 3687 C C . LEU A 1 493 ? 8.383 0.269 -19.168 1.00 33.53 493 LEU A C 1
ATOM 3689 O O . LEU A 1 493 ? 8.103 1.436 -18.886 1.00 33.53 493 LEU A O 1
ATOM 3693 N N . ARG A 1 494 ? 9.638 -0.157 -19.373 1.00 36.22 494 ARG A N 1
ATOM 3694 C CA . ARG A 1 494 ? 10.779 0.748 -19.475 1.00 36.22 494 ARG A CA 1
ATOM 3695 C C . ARG A 1 494 ? 10.431 1.730 -20.578 1.00 36.22 494 ARG A C 1
ATOM 3697 O O . ARG A 1 494 ? 10.398 1.364 -21.757 1.00 36.22 494 ARG A O 1
ATOM 3704 N N . ARG A 1 495 ? 10.080 2.954 -20.183 1.00 33.69 495 ARG A N 1
ATOM 3705 C CA . ARG A 1 495 ? 9.807 4.045 -21.108 1.00 33.69 495 ARG A CA 1
ATOM 3706 C C . ARG A 1 495 ? 11.098 4.272 -21.874 1.00 33.69 495 ARG A C 1
ATOM 3708 O O . ARG A 1 495 ? 12.091 4.724 -21.318 1.00 33.69 495 ARG A O 1
ATOM 3715 N N . ARG A 1 496 ? 11.090 3.877 -23.145 1.00 39.94 496 ARG A N 1
ATOM 3716 C CA . ARG A 1 496 ? 12.208 4.096 -24.062 1.00 39.94 496 ARG A CA 1
ATOM 3717 C C . ARG A 1 496 ? 12.443 5.609 -24.159 1.00 39.94 496 ARG A C 1
ATOM 3719 O O . ARG A 1 496 ? 11.511 6.385 -23.962 1.00 39.94 496 ARG A O 1
ATOM 3726 N N . LEU A 1 497 ? 13.663 6.013 -24.519 1.00 37.47 497 LEU A N 1
ATOM 3727 C CA . LEU A 1 497 ? 14.138 7.402 -24.711 1.00 37.47 497 LEU A CA 1
ATOM 3728 C C . LEU A 1 497 ? 13.148 8.350 -25.440 1.00 37.47 497 LEU A C 1
ATOM 3730 O O . LEU A 1 497 ? 13.250 9.567 -25.342 1.00 37.47 497 LEU A O 1
ATOM 3734 N N . TRP A 1 498 ? 12.184 7.792 -26.171 1.00 37.12 498 TRP A N 1
ATOM 3735 C CA . TRP A 1 498 ? 11.169 8.479 -26.962 1.00 37.12 498 TRP A CA 1
ATOM 3736 C C . TRP A 1 498 ? 9.840 8.732 -26.218 1.00 37.12 498 TRP A C 1
ATOM 3738 O O . TRP A 1 498 ? 8.862 9.101 -26.853 1.00 37.12 498 TRP A O 1
ATOM 3748 N N . CYS A 1 499 ? 9.760 8.536 -24.898 1.00 37.78 499 CYS A N 1
ATOM 3749 C CA . CYS A 1 499 ? 8.516 8.720 -24.127 1.00 37.78 499 CYS A CA 1
ATOM 3750 C C . CYS A 1 499 ? 8.594 9.818 -23.044 1.00 37.78 499 CYS A C 1
ATOM 3752 O O . CYS A 1 499 ? 7.818 9.781 -22.087 1.00 37.78 499 CYS A O 1
ATOM 3754 N N . GLN A 1 500 ? 9.532 10.768 -23.151 1.00 37.75 500 GLN A N 1
ATOM 3755 C CA . GLN A 1 500 ? 9.558 11.963 -22.296 1.00 37.75 500 GLN A CA 1
ATOM 3756 C C . GLN A 1 500 ? 8.878 13.156 -22.983 1.00 37.75 500 GLN A C 1
ATOM 3758 O O . GLN A 1 500 ? 9.251 13.532 -24.093 1.00 37.75 500 GLN A O 1
ATOM 3763 N N . ASP A 1 501 ? 7.946 13.799 -22.276 1.00 34.19 501 ASP A N 1
ATOM 3764 C CA . ASP A 1 501 ? 7.181 14.981 -22.712 1.00 34.19 501 ASP A CA 1
ATOM 3765 C C . ASP A 1 501 ? 8.007 16.291 -22.704 1.00 34.19 501 ASP A C 1
ATOM 3767 O O . ASP A 1 501 ? 7.556 17.341 -22.248 1.00 34.19 501 ASP A O 1
ATOM 3771 N N . GLY A 1 502 ? 9.246 16.266 -23.207 1.00 49.41 502 GLY A N 1
ATOM 3772 C CA . GLY A 1 502 ? 10.139 17.429 -23.223 1.00 49.41 502 GLY A CA 1
ATOM 3773 C C . GLY A 1 502 ? 11.031 17.513 -24.461 1.00 49.41 502 GLY A C 1
ATOM 3774 O O . GLY A 1 502 ? 11.296 16.521 -25.130 1.00 49.41 502 GLY A O 1
ATOM 3775 N N . MET A 1 503 ? 11.559 18.709 -24.754 1.00 44.56 503 MET A N 1
ATOM 3776 C CA . MET A 1 503 ? 12.424 19.007 -25.917 1.00 44.56 503 MET A CA 1
ATOM 3777 C C . MET A 1 503 ? 13.780 18.264 -25.940 1.00 44.56 503 MET A C 1
ATOM 3779 O O . MET A 1 503 ? 14.606 18.515 -26.812 1.00 44.56 503 MET A O 1
ATOM 3783 N N . GLN A 1 504 ? 14.045 17.341 -25.014 1.00 47.69 504 GLN A N 1
ATOM 3784 C CA . GLN A 1 504 ? 15.331 16.643 -24.905 1.00 47.69 504 GLN A CA 1
ATOM 3785 C C . GLN A 1 504 ? 15.629 15.743 -26.121 1.00 47.69 504 GLN A C 1
ATOM 3787 O O . GLN A 1 504 ? 16.792 15.554 -26.475 1.00 47.69 504 GLN A O 1
ATOM 3792 N N . TRP A 1 505 ? 14.598 15.290 -26.846 1.00 50.50 505 TRP A N 1
ATOM 3793 C CA . TRP A 1 505 ? 14.748 14.560 -28.113 1.00 50.50 505 TRP A CA 1
ATOM 3794 C C . TRP A 1 505 ? 15.317 15.414 -29.265 1.00 50.50 505 TRP A C 1
ATOM 3796 O O . TRP A 1 505 ? 15.811 14.859 -30.248 1.00 50.50 505 TRP A O 1
ATOM 3806 N N . LEU A 1 506 ? 15.295 16.752 -29.166 1.00 51.25 506 LEU A N 1
ATOM 3807 C CA . LEU A 1 506 ? 15.876 17.636 -30.187 1.00 51.25 506 LEU A CA 1
ATOM 3808 C C . LEU A 1 506 ? 17.407 17.616 -30.168 1.00 51.25 506 LEU A C 1
ATOM 3810 O O . LEU A 1 506 ? 18.023 17.855 -31.203 1.00 51.25 506 LEU A O 1
ATOM 3814 N N . LEU A 1 507 ? 18.042 17.303 -29.034 1.00 51.28 507 LEU A N 1
ATOM 3815 C CA . LEU A 1 507 ? 19.503 17.337 -28.898 1.00 51.28 507 LEU A CA 1
ATOM 3816 C C . LEU A 1 507 ? 20.216 16.392 -29.889 1.00 51.28 507 LEU A C 1
ATOM 3818 O O . LEU A 1 507 ? 21.072 16.876 -30.633 1.00 51.28 507 LEU A O 1
ATOM 3822 N N . PRO A 1 508 ? 19.858 15.096 -30.008 1.00 49.00 508 PRO A N 1
ATOM 3823 C CA . PRO A 1 508 ? 20.441 14.202 -31.014 1.00 49.00 508 PRO A CA 1
ATOM 3824 C C . PRO A 1 508 ? 20.238 14.678 -32.459 1.00 49.00 508 PRO A C 1
ATOM 3826 O O . PRO A 1 508 ? 21.135 14.529 -33.295 1.00 49.00 508 PRO A O 1
ATOM 3829 N N . VAL A 1 509 ? 19.078 15.273 -32.760 1.00 55.72 509 VAL A N 1
ATOM 3830 C CA . VAL A 1 509 ? 18.753 15.814 -34.090 1.00 55.72 509 VAL A CA 1
ATOM 3831 C C . VAL A 1 509 ? 19.627 17.032 -34.394 1.00 55.72 509 VAL A C 1
ATOM 3833 O O . VAL A 1 509 ? 20.239 17.097 -35.459 1.00 55.72 509 VAL A O 1
ATOM 3836 N N . VAL A 1 510 ? 19.768 17.956 -33.441 1.00 63.91 510 VAL A N 1
ATOM 3837 C CA . VAL A 1 510 ? 20.625 19.145 -33.552 1.00 63.91 510 VAL A CA 1
ATOM 3838 C C . VAL A 1 510 ? 22.096 18.752 -33.706 1.00 63.91 510 VAL A C 1
ATOM 3840 O O . VAL A 1 510 ? 22.766 19.277 -34.593 1.00 63.91 510 VAL A O 1
ATOM 3843 N N . PHE A 1 511 ? 22.599 17.783 -32.932 1.00 62.34 511 PHE A N 1
ATOM 3844 C CA . PHE A 1 511 ? 23.975 17.292 -33.081 1.00 62.34 511 PHE A CA 1
ATOM 3845 C C . PHE A 1 511 ? 24.213 16.603 -34.429 1.00 62.34 511 PHE A C 1
ATOM 3847 O O . PHE A 1 511 ? 25.258 16.813 -35.046 1.00 62.34 511 PHE A O 1
ATOM 3854 N N . SER A 1 512 ? 23.241 15.834 -34.927 1.00 57.00 512 SER A N 1
ATOM 3855 C CA . SER A 1 512 ? 23.332 15.191 -36.244 1.00 57.00 512 SER A CA 1
ATOM 3856 C C . SER A 1 512 ? 23.344 16.223 -37.376 1.00 57.00 512 SER A C 1
ATOM 3858 O O . SER A 1 512 ? 24.155 16.122 -38.298 1.00 57.00 512 SER A O 1
ATOM 3860 N N . LEU A 1 513 ? 22.504 17.259 -37.285 1.00 62.56 513 LEU A N 1
ATOM 3861 C CA . LEU A 1 513 ? 22.483 18.369 -38.240 1.00 62.56 513 LEU A CA 1
ATOM 3862 C C . LEU A 1 513 ? 23.774 19.194 -38.183 1.00 62.56 513 LEU A C 1
ATOM 3864 O O . LEU A 1 513 ? 24.332 19.511 -39.232 1.00 62.56 513 LEU A O 1
ATOM 3868 N N . LEU A 1 514 ? 24.305 19.481 -36.992 1.00 64.25 514 LEU A N 1
ATOM 3869 C CA . LEU A 1 514 ? 25.594 20.162 -36.824 1.00 64.25 514 LEU A CA 1
ATOM 3870 C C . LEU A 1 514 ? 26.752 19.349 -37.413 1.00 64.25 514 LEU A C 1
ATOM 3872 O O . LEU A 1 514 ? 27.595 19.912 -38.108 1.00 64.25 514 LEU A O 1
ATOM 3876 N N . ALA A 1 515 ? 26.773 18.030 -37.209 1.00 62.97 515 ALA A N 1
ATOM 3877 C CA . ALA A 1 515 ? 27.798 17.154 -37.774 1.00 62.97 515 ALA A CA 1
ATOM 3878 C C . ALA A 1 515 ? 27.726 17.086 -39.309 1.00 62.97 515 ALA A C 1
ATOM 3880 O O . ALA A 1 515 ? 28.756 17.174 -39.980 1.00 62.97 515 ALA A O 1
ATOM 3881 N N . LEU A 1 516 ? 26.520 16.988 -39.880 1.00 64.38 516 LEU A N 1
ATOM 3882 C CA . LEU A 1 516 ? 26.316 17.033 -41.333 1.00 64.38 516 LEU A CA 1
ATOM 3883 C C . LEU A 1 516 ? 26.715 18.391 -41.920 1.00 64.38 516 LEU A C 1
ATOM 3885 O O . LEU A 1 516 ? 27.346 18.441 -42.975 1.00 64.38 516 LEU A O 1
ATOM 3889 N N . THR A 1 517 ? 26.413 19.482 -41.213 1.00 67.81 517 THR A N 1
ATOM 3890 C CA . THR A 1 517 ? 26.809 20.838 -41.614 1.00 67.81 517 THR A CA 1
ATOM 3891 C C . THR A 1 517 ? 28.327 20.994 -41.564 1.00 67.81 517 THR A C 1
ATOM 3893 O O . THR A 1 517 ? 28.919 21.507 -42.508 1.00 67.81 517 THR A O 1
ATOM 3896 N N . LEU A 1 518 ? 28.985 20.474 -40.524 1.00 66.06 518 LEU A N 1
ATOM 3897 C CA . LEU A 1 518 ? 30.443 20.478 -40.406 1.00 66.06 518 LEU A CA 1
ATOM 3898 C C . LEU A 1 518 ? 31.105 19.660 -41.523 1.00 66.06 518 LEU A C 1
ATOM 3900 O O . LEU A 1 518 ? 32.068 20.124 -42.124 1.00 66.06 518 LEU A O 1
ATOM 3904 N N . LEU A 1 519 ? 30.580 18.475 -41.850 1.00 62.12 519 LEU A N 1
ATOM 3905 C CA . LEU A 1 519 ? 31.076 17.659 -42.964 1.00 62.12 519 LEU A CA 1
ATOM 3906 C C . LEU A 1 519 ? 30.894 18.361 -44.316 1.00 62.12 519 LEU A C 1
ATOM 3908 O O . LEU A 1 519 ? 31.809 18.339 -45.139 1.00 62.12 519 LEU A O 1
ATOM 3912 N N . ALA A 1 520 ? 29.754 19.020 -44.536 1.00 66.69 520 ALA A N 1
ATOM 3913 C CA . ALA A 1 520 ? 29.507 19.812 -45.739 1.00 66.69 520 ALA A CA 1
ATOM 3914 C C . ALA A 1 520 ? 30.458 21.018 -45.834 1.00 66.69 520 ALA A C 1
ATOM 3916 O O . ALA A 1 520 ? 31.025 21.266 -46.896 1.00 66.69 520 ALA A O 1
ATOM 3917 N N . VAL A 1 521 ? 30.700 21.717 -44.721 1.00 68.12 521 VAL A N 1
ATOM 3918 C CA . VAL A 1 521 ? 31.647 22.840 -44.632 1.00 68.12 521 VAL A CA 1
ATOM 3919 C C . VAL A 1 521 ? 33.085 22.371 -44.863 1.00 68.12 521 VAL A C 1
ATOM 3921 O O . VAL A 1 521 ? 33.797 22.979 -45.654 1.00 68.12 521 VAL A O 1
ATOM 3924 N N . LEU A 1 522 ? 33.513 21.254 -44.268 1.00 64.31 522 LEU A N 1
ATOM 3925 C CA . LEU A 1 522 ? 34.837 20.665 -44.509 1.00 64.31 522 LEU A CA 1
ATOM 3926 C C . LEU A 1 522 ? 35.024 20.227 -45.968 1.00 64.31 522 LEU A C 1
ATOM 3928 O O . LEU A 1 522 ? 36.136 20.291 -46.496 1.00 64.31 522 LEU A O 1
ATOM 3932 N N . HIS A 1 523 ? 33.945 19.804 -46.631 1.00 65.56 523 HIS A N 1
ATOM 3933 C CA . HIS A 1 523 ? 33.973 19.466 -48.048 1.00 65.56 523 HIS A CA 1
ATOM 3934 C C . HIS A 1 523 ? 34.039 20.717 -48.942 1.00 65.56 523 HIS A C 1
ATOM 3936 O O . HIS A 1 523 ? 34.846 20.749 -49.870 1.00 65.56 523 HIS A O 1
ATOM 3942 N N . LEU A 1 524 ? 33.257 21.758 -48.630 1.00 64.69 524 LEU A N 1
ATOM 3943 C CA . LEU A 1 524 ? 33.233 23.039 -49.350 1.00 64.69 524 LEU A CA 1
ATOM 3944 C C . LEU A 1 524 ? 34.524 23.854 -49.174 1.00 64.69 524 LEU A C 1
ATOM 3946 O O . LEU A 1 524 ? 34.954 24.514 -50.114 1.00 64.69 524 LEU A O 1
ATOM 3950 N N . LEU A 1 525 ? 35.175 23.778 -48.010 1.00 67.06 525 LEU A N 1
ATOM 3951 C CA . LEU A 1 525 ? 36.428 24.487 -47.718 1.00 67.06 525 LEU A CA 1
ATOM 3952 C C . LEU A 1 525 ? 37.670 23.856 -48.372 1.00 67.06 525 LEU A C 1
ATOM 3954 O O . LEU A 1 525 ? 38.784 24.313 -48.129 1.00 67.06 525 LEU A O 1
ATOM 3958 N N . GLY A 1 526 ? 37.528 22.796 -49.177 1.00 52.00 526 GLY A N 1
ATOM 3959 C CA . GLY A 1 526 ? 38.647 22.205 -49.927 1.00 52.00 526 GLY A CA 1
ATOM 3960 C C . GLY A 1 526 ? 39.735 21.542 -49.066 1.00 52.00 526 GLY A C 1
ATOM 3961 O O . GLY A 1 526 ? 40.704 21.005 -49.600 1.00 52.00 526 GLY A O 1
ATOM 3962 N N . LEU A 1 527 ? 39.567 21.485 -47.741 1.00 52.88 527 LEU A N 1
ATOM 3963 C CA . LEU A 1 527 ? 40.520 20.867 -46.807 1.00 52.88 527 LEU A CA 1
ATOM 3964 C C . LEU A 1 527 ? 40.610 19.332 -46.959 1.00 52.88 527 LEU A C 1
ATOM 3966 O O . LEU A 1 527 ? 41.457 18.690 -46.343 1.00 52.88 527 LEU A O 1
ATOM 3970 N N . ALA A 1 528 ? 39.775 18.733 -47.817 1.00 49.69 528 ALA A N 1
ATOM 3971 C CA . ALA A 1 528 ? 39.775 17.306 -48.138 1.00 49.69 528 ALA A CA 1
ATOM 3972 C C . ALA A 1 528 ? 40.519 16.935 -49.441 1.00 49.69 528 ALA A C 1
ATOM 3974 O O . ALA A 1 528 ? 40.515 15.757 -49.818 1.00 49.69 528 ALA A O 1
ATOM 3975 N N . THR A 1 529 ? 41.180 17.874 -50.125 1.00 47.25 529 THR A N 1
ATOM 3976 C CA . THR A 1 529 ? 42.032 17.570 -51.290 1.00 47.25 529 THR A CA 1
ATOM 3977 C C . THR A 1 529 ? 43.511 17.746 -50.971 1.00 47.25 529 THR A C 1
ATOM 3979 O O . THR A 1 529 ? 44.182 18.619 -51.510 1.00 47.25 529 THR A O 1
ATOM 3982 N N . THR A 1 530 ? 44.063 16.855 -50.147 1.00 43.06 530 THR A N 1
ATOM 3983 C CA . THR A 1 530 ? 45.472 16.487 -50.307 1.00 43.06 530 THR A CA 1
ATOM 3984 C C . THR A 1 530 ? 45.575 15.621 -51.560 1.00 43.06 530 THR A C 1
ATOM 3986 O O . THR A 1 530 ? 45.300 14.421 -51.539 1.00 43.06 530 THR A O 1
ATOM 3989 N N . GLN A 1 531 ? 45.917 16.241 -52.692 1.00 43.22 531 GLN A N 1
ATOM 3990 C CA . GLN A 1 531 ? 46.437 15.492 -53.831 1.00 43.22 531 GLN A CA 1
ATOM 3991 C C . GLN A 1 531 ? 47.731 14.813 -53.376 1.00 43.22 531 GLN A C 1
ATOM 3993 O O . GLN A 1 531 ? 48.760 15.462 -53.209 1.00 43.22 531 GLN A O 1
ATOM 3998 N N . ILE A 1 532 ? 47.671 13.506 -53.132 1.00 41.12 532 ILE A N 1
ATOM 3999 C CA . ILE A 1 532 ? 48.870 12.681 -53.004 1.00 41.12 532 ILE A CA 1
ATOM 4000 C C . ILE A 1 532 ? 49.442 12.552 -54.423 1.00 41.12 532 ILE A C 1
ATOM 4002 O O . ILE A 1 532 ? 48.749 12.013 -55.290 1.00 41.12 532 ILE A O 1
ATOM 4006 N N . PRO A 1 533 ? 50.665 13.035 -54.707 1.00 40.75 533 PRO A N 1
ATOM 4007 C CA . PRO A 1 533 ? 51.266 12.864 -56.018 1.00 40.75 533 PRO A CA 1
ATOM 4008 C C . PRO A 1 533 ? 51.626 11.389 -56.203 1.00 40.75 533 PRO A C 1
ATOM 4010 O O . PRO A 1 533 ? 52.565 10.875 -55.595 1.00 40.75 533 PRO A O 1
ATOM 4013 N N . THR A 1 534 ? 50.893 10.691 -57.065 1.00 41.62 534 THR A N 1
ATOM 4014 C CA . THR A 1 534 ? 51.272 9.366 -57.557 1.00 41.62 534 THR A CA 1
ATOM 4015 C C . THR A 1 534 ? 52.446 9.505 -58.527 1.00 41.62 534 THR A C 1
ATOM 4017 O O . THR A 1 534 ? 52.293 9.474 -59.745 1.00 41.62 534 THR A O 1
ATOM 4020 N N . LYS A 1 535 ? 53.665 9.642 -57.990 1.00 37.25 535 LYS A N 1
ATOM 4021 C CA . LYS A 1 535 ? 54.884 9.320 -58.743 1.00 37.25 535 LYS A CA 1
ATOM 4022 C C . LYS A 1 535 ? 54.938 7.802 -58.914 1.00 37.25 535 LYS A C 1
ATOM 4024 O O . LYS A 1 535 ? 55.414 7.080 -58.044 1.00 37.25 535 LYS A O 1
ATOM 4029 N N . ILE A 1 536 ? 54.426 7.326 -60.044 1.00 41.16 536 ILE A N 1
ATOM 4030 C CA . ILE A 1 536 ? 54.697 5.977 -60.534 1.00 41.16 536 ILE A CA 1
ATOM 4031 C C . ILE A 1 536 ? 56.173 5.952 -60.942 1.00 41.16 536 ILE A C 1
ATOM 4033 O O . ILE A 1 536 ? 56.563 6.566 -61.933 1.00 41.16 536 ILE A O 1
ATOM 4037 N N . VAL A 1 537 ? 57.000 5.281 -60.143 1.00 36.75 537 VAL A N 1
ATOM 4038 C CA . VAL A 1 537 ? 58.365 4.903 -60.521 1.00 36.75 537 VAL A CA 1
ATOM 4039 C C . VAL A 1 537 ? 58.252 3.676 -61.432 1.00 36.75 537 VAL A C 1
ATOM 4041 O O . VAL A 1 537 ? 57.729 2.654 -60.984 1.00 36.75 537 VAL A O 1
ATOM 4044 N N . PRO A 1 538 ? 58.698 3.731 -62.699 1.00 39.72 538 PRO A N 1
ATOM 4045 C CA . PRO A 1 538 ? 58.743 2.547 -63.538 1.00 39.72 538 PRO A CA 1
ATOM 4046 C C . PRO A 1 538 ? 59.913 1.670 -63.085 1.00 39.72 538 PRO A C 1
ATOM 4048 O O . PRO A 1 538 ? 61.067 2.101 -63.078 1.00 39.72 538 PRO A O 1
ATOM 4051 N N . ILE A 1 539 ? 59.619 0.425 -62.713 1.00 42.38 539 ILE A N 1
ATOM 4052 C CA . ILE A 1 539 ? 60.644 -0.605 -62.541 1.00 42.38 539 ILE A CA 1
ATOM 4053 C C . ILE A 1 539 ? 61.141 -0.975 -63.941 1.00 42.38 539 ILE A C 1
ATOM 4055 O O . ILE A 1 539 ? 60.463 -1.655 -64.710 1.00 42.38 539 ILE A O 1
ATOM 4059 N N . ALA A 1 540 ? 62.327 -0.471 -64.272 1.00 37.66 540 ALA A N 1
ATOM 4060 C CA . ALA A 1 540 ? 63.133 -0.917 -65.394 1.00 37.66 540 ALA A CA 1
ATOM 4061 C C . ALA A 1 540 ? 63.859 -2.217 -65.016 1.00 37.66 540 ALA A C 1
ATOM 4063 O O . ALA A 1 540 ? 64.477 -2.303 -63.957 1.00 37.66 540 ALA A O 1
ATOM 4064 N N . GLY A 1 541 ? 63.819 -3.212 -65.906 1.00 34.06 541 GLY A N 1
ATOM 4065 C CA . GLY A 1 541 ? 64.599 -4.437 -65.754 1.00 34.06 541 GLY A CA 1
ATOM 4066 C C . GLY A 1 541 ? 64.353 -5.488 -66.837 1.00 34.06 541 GLY A C 1
ATOM 4067 O O . GLY A 1 541 ? 63.681 -6.466 -66.562 1.00 34.06 541 GLY A O 1
ATOM 4068 N N . HIS A 1 542 ? 64.948 -5.268 -68.023 1.00 34.94 542 HIS A N 1
ATOM 4069 C CA . HIS A 1 542 ? 65.544 -6.259 -68.953 1.00 34.94 542 HIS A CA 1
ATOM 4070 C C . HIS A 1 542 ? 64.707 -7.471 -69.446 1.00 34.94 542 HIS A C 1
ATOM 4072 O O . HIS A 1 542 ? 64.173 -8.236 -68.666 1.00 34.94 542 HIS A O 1
ATOM 4078 N N . ARG A 1 543 ? 64.625 -7.825 -70.740 1.00 32.94 543 ARG A N 1
ATOM 4079 C CA . ARG A 1 543 ? 65.619 -7.811 -71.834 1.00 32.94 543 ARG A CA 1
ATOM 4080 C C . ARG A 1 543 ? 64.896 -7.826 -73.194 1.00 32.94 543 ARG A C 1
ATOM 4082 O O . ARG A 1 543 ? 64.098 -8.718 -73.463 1.00 32.94 543 ARG A O 1
ATOM 4089 N N . GLN A 1 544 ? 65.259 -6.894 -74.072 1.00 35.81 544 GLN A N 1
ATOM 4090 C CA . GLN A 1 544 ? 65.062 -6.998 -75.519 1.00 35.81 544 GLN A CA 1
ATOM 4091 C C . GLN A 1 544 ? 66.133 -7.920 -76.124 1.00 35.81 544 GLN A C 1
ATOM 4093 O O . GLN A 1 544 ? 67.311 -7.816 -75.776 1.00 35.81 544 GLN A O 1
ATOM 4098 N N . ARG A 1 545 ? 65.751 -8.739 -77.108 1.00 37.47 545 ARG A N 1
ATOM 4099 C CA . ARG A 1 545 ? 66.582 -8.984 -78.294 1.00 37.47 545 ARG A CA 1
ATOM 4100 C C . ARG A 1 545 ? 65.717 -8.783 -79.530 1.00 37.47 545 ARG A C 1
ATOM 4102 O O . ARG A 1 545 ? 64.696 -9.438 -79.701 1.00 37.47 545 ARG A O 1
ATOM 4109 N N . ALA A 1 546 ? 66.147 -7.820 -80.330 1.00 37.16 546 ALA A N 1
ATOM 4110 C CA . ALA A 1 546 ? 65.631 -7.481 -81.638 1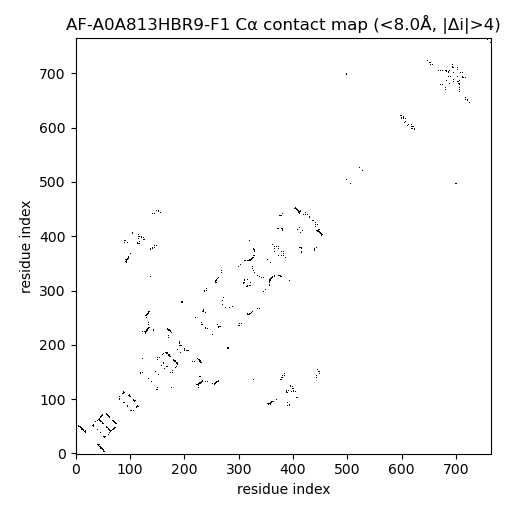.00 37.16 546 ALA A CA 1
ATOM 4111 C C . ALA A 1 546 ? 66.215 -8.401 -82.721 1.00 37.16 546 ALA A C 1
ATOM 4113 O O . ALA A 1 546 ? 67.338 -8.880 -82.577 1.00 37.16 546 ALA A O 1
ATOM 4114 N N . CYS A 1 547 ? 65.470 -8.559 -83.814 1.00 30.78 547 CYS A N 1
ATOM 4115 C CA . CYS A 1 547 ? 65.925 -8.553 -85.212 1.00 30.78 547 CYS A CA 1
ATOM 4116 C C . CYS A 1 547 ? 64.644 -8.366 -86.046 1.00 30.78 547 CYS A C 1
ATOM 4118 O O . CYS A 1 547 ? 63.715 -9.152 -85.914 1.00 30.78 547 CYS A O 1
ATOM 4120 N N . ALA A 1 548 ? 64.405 -7.208 -86.655 1.00 32.94 548 ALA A N 1
ATOM 4121 C CA . ALA A 1 548 ? 65.019 -6.663 -87.869 1.00 32.94 548 ALA A CA 1
ATOM 4122 C C . ALA A 1 548 ? 64.010 -6.763 -89.029 1.00 32.94 548 ALA A C 1
ATOM 4124 O O . ALA A 1 548 ? 63.630 -7.837 -89.479 1.00 32.94 548 ALA A O 1
ATOM 4125 N N . THR A 1 549 ? 63.558 -5.591 -89.457 1.00 39.38 549 THR A N 1
ATOM 4126 C CA . THR A 1 549 ? 62.788 -5.281 -90.665 1.00 39.38 549 THR A CA 1
ATOM 4127 C C . THR A 1 549 ? 63.538 -5.637 -91.947 1.00 39.38 549 THR A C 1
ATOM 4129 O O . THR A 1 549 ? 64.700 -5.259 -92.058 1.00 39.38 549 THR A O 1
ATOM 4132 N N . ALA A 1 550 ? 62.846 -6.183 -92.957 1.00 31.78 550 ALA A N 1
ATOM 4133 C CA . ALA A 1 550 ? 63.104 -5.862 -94.368 1.00 31.78 550 ALA A CA 1
ATOM 4134 C C . ALA A 1 550 ? 61.951 -6.280 -95.312 1.00 31.78 550 ALA A C 1
ATOM 4136 O O . ALA A 1 550 ? 61.663 -7.456 -95.483 1.00 31.78 550 ALA A O 1
ATOM 4137 N N . GLN A 1 551 ? 61.356 -5.249 -95.916 1.00 32.16 551 GLN A N 1
ATOM 4138 C CA . GLN A 1 551 ? 61.030 -5.054 -97.338 1.00 32.16 551 GLN A CA 1
ATOM 4139 C C . GLN A 1 551 ? 60.078 -5.965 -98.146 1.00 32.16 551 GLN A C 1
ATOM 4141 O O . GLN A 1 551 ? 60.156 -7.184 -98.209 1.00 32.16 551 GLN A O 1
ATOM 4146 N N . VAL A 1 552 ? 59.236 -5.227 -98.875 1.00 42.09 552 VAL A N 1
ATOM 4147 C CA . VAL A 1 552 ? 58.320 -5.547 -99.976 1.00 42.09 552 VAL A CA 1
ATOM 4148 C C . VAL A 1 552 ? 59.079 -5.900 -101.260 1.00 42.09 552 VAL A C 1
ATOM 4150 O O . VAL A 1 552 ? 59.900 -5.086 -101.667 1.00 42.09 552 VAL A O 1
ATOM 4153 N N . VAL A 1 553 ? 58.700 -6.984 -101.962 1.00 34.53 553 VAL A N 1
ATOM 4154 C CA . VAL A 1 553 ? 58.728 -7.101 -103.443 1.00 34.53 553 VAL A CA 1
ATOM 4155 C C . VAL A 1 553 ? 57.617 -8.055 -103.935 1.00 34.53 553 VAL A C 1
ATOM 4157 O O . VAL A 1 553 ? 57.313 -9.072 -103.321 1.00 34.53 553 VAL A O 1
ATOM 4160 N N . VAL A 1 554 ? 57.013 -7.665 -105.059 1.00 41.22 554 VAL A N 1
ATOM 4161 C CA . VAL A 1 554 ? 55.925 -8.257 -105.861 1.00 41.22 554 VAL A CA 1
ATOM 4162 C C . VAL A 1 554 ? 56.310 -9.578 -106.558 1.00 41.22 554 VAL A C 1
ATOM 4164 O O . VAL A 1 554 ? 57.408 -9.675 -107.095 1.00 41.22 554 VAL A O 1
ATOM 4167 N N . GLY A 1 555 ? 55.371 -10.534 -106.697 1.00 32.72 555 GLY A N 1
ATOM 4168 C CA . GLY A 1 555 ? 55.496 -11.629 -107.680 1.00 32.72 555 GLY A CA 1
ATOM 4169 C C . GLY A 1 555 ? 54.503 -12.803 -107.566 1.00 32.72 555 GLY A C 1
ATOM 4170 O O . GLY A 1 555 ? 54.745 -13.724 -106.806 1.00 32.72 555 GLY A O 1
ATOM 4171 N N . LYS A 1 556 ? 53.411 -12.719 -108.347 1.00 36.44 556 LYS A N 1
ATOM 4172 C CA . LYS A 1 556 ? 52.570 -13.715 -109.080 1.00 36.44 556 LYS A CA 1
ATOM 4173 C C . LYS A 1 556 ? 52.646 -15.269 -108.861 1.00 36.44 556 LYS A C 1
ATOM 4175 O O . LYS A 1 556 ? 53.601 -15.787 -108.308 1.00 36.44 556 LYS A O 1
ATOM 4180 N N . PRO A 1 557 ? 51.612 -16.024 -109.331 1.00 64.25 557 PRO A N 1
ATOM 4181 C CA . PRO A 1 557 ? 50.995 -17.163 -108.629 1.00 64.25 557 PRO A CA 1
ATOM 4182 C C . PRO A 1 557 ? 51.199 -18.547 -109.286 1.00 64.25 557 PRO A C 1
ATOM 4184 O O . PRO A 1 557 ? 51.515 -18.620 -110.468 1.00 64.25 557 PRO A O 1
ATOM 4187 N N . CYS A 1 558 ? 50.911 -19.622 -108.537 1.00 30.34 558 CYS A N 1
ATOM 4188 C CA . CYS A 1 558 ? 50.540 -21.003 -108.938 1.00 30.34 558 CYS A CA 1
ATOM 4189 C C . CYS A 1 558 ? 50.410 -21.825 -107.628 1.00 30.34 558 CYS A C 1
ATOM 4191 O O . CYS A 1 558 ? 51.121 -21.524 -106.683 1.00 30.34 558 CYS A O 1
ATOM 4193 N N . ALA A 1 559 ? 49.585 -22.850 -107.412 1.00 35.06 559 ALA A N 1
ATOM 4194 C CA . ALA A 1 559 ? 48.637 -23.611 -108.209 1.00 35.06 559 ALA A CA 1
ATOM 4195 C C . ALA A 1 559 ? 47.651 -24.328 -107.249 1.00 35.06 559 ALA A C 1
ATOM 4197 O O . ALA A 1 559 ? 47.860 -24.394 -106.039 1.00 35.06 559 ALA A O 1
ATOM 4198 N N . LYS A 1 560 ? 46.573 -24.856 -107.831 1.00 41.00 560 LYS A N 1
ATOM 4199 C CA . LYS A 1 560 ? 45.510 -25.673 -107.226 1.00 41.00 560 LYS A CA 1
ATOM 4200 C C . LYS A 1 560 ? 46.033 -26.920 -106.495 1.00 41.00 560 LYS A C 1
ATOM 4202 O O . LYS A 1 560 ? 46.898 -27.607 -107.025 1.00 41.00 560 LYS A O 1
ATOM 4207 N N . ALA A 1 561 ? 45.342 -27.313 -105.424 1.00 37.56 561 ALA A N 1
ATOM 4208 C CA . ALA A 1 561 ? 45.067 -28.721 -105.129 1.00 37.56 561 ALA A CA 1
ATOM 4209 C C . ALA A 1 561 ? 43.752 -28.845 -104.336 1.00 37.56 561 ALA A C 1
ATOM 4211 O O . ALA A 1 561 ? 43.659 -28.434 -103.183 1.00 37.56 561 ALA A O 1
ATOM 4212 N N . GLN A 1 562 ? 42.729 -29.379 -105.005 1.00 41.91 562 GLN A N 1
ATOM 4213 C CA . GLN A 1 562 ? 41.517 -29.937 -104.403 1.00 41.91 562 GLN A CA 1
ATOM 4214 C C . GLN A 1 562 ? 41.858 -31.267 -103.729 1.00 41.91 562 GLN A C 1
ATOM 4216 O O . GLN A 1 562 ? 42.583 -32.042 -104.340 1.00 41.91 562 GLN A O 1
ATOM 4221 N N . TRP A 1 563 ? 41.232 -31.575 -102.589 1.00 35.03 563 TRP A N 1
ATOM 4222 C CA . TRP A 1 563 ? 40.784 -32.934 -102.268 1.00 35.03 563 TRP A CA 1
ATOM 4223 C C . TRP A 1 563 ? 39.468 -32.888 -101.479 1.00 35.03 563 TRP A C 1
ATOM 4225 O O . TRP A 1 563 ? 39.302 -32.111 -100.541 1.00 35.03 563 TRP A O 1
ATOM 4235 N N . HIS A 1 564 ? 38.526 -33.698 -101.961 1.00 38.66 564 HIS A N 1
ATOM 4236 C CA . HIS A 1 564 ? 37.177 -33.959 -101.463 1.00 38.66 564 HIS A CA 1
ATOM 4237 C C . HIS A 1 564 ? 37.170 -35.000 -100.332 1.00 38.66 564 HIS A C 1
ATOM 4239 O O . HIS A 1 564 ? 38.051 -35.854 -100.308 1.00 38.66 564 HIS A O 1
ATOM 4245 N N . ALA A 1 565 ? 36.104 -34.974 -99.516 1.00 38.75 565 ALA A N 1
ATOM 4246 C CA . ALA A 1 565 ? 35.250 -36.105 -99.074 1.00 38.75 565 ALA A CA 1
ATOM 4247 C C . ALA A 1 565 ? 34.736 -35.829 -97.642 1.00 38.75 565 ALA A C 1
ATOM 4249 O O . ALA A 1 565 ? 35.529 -35.694 -96.720 1.00 38.75 565 ALA A O 1
ATOM 4250 N N . ILE A 1 566 ? 33.465 -35.456 -97.453 1.00 43.53 566 ILE A N 1
ATOM 4251 C CA . ILE A 1 566 ? 32.269 -36.320 -97.316 1.00 43.53 566 ILE A CA 1
ATOM 4252 C C . ILE A 1 566 ? 32.323 -37.205 -96.061 1.00 43.53 566 ILE A C 1
ATOM 4254 O O . ILE A 1 566 ? 32.974 -38.243 -96.061 1.00 43.53 566 ILE A O 1
ATOM 4258 N N . ALA A 1 567 ? 31.528 -36.827 -95.059 1.00 37.59 567 ALA A N 1
ATOM 4259 C CA . ALA A 1 567 ? 30.700 -37.746 -94.280 1.00 37.59 567 ALA A CA 1
ATOM 4260 C C . ALA A 1 567 ? 29.487 -36.960 -93.749 1.00 37.59 567 ALA A C 1
ATOM 4262 O O . ALA A 1 567 ? 29.641 -35.958 -93.050 1.00 37.59 567 ALA A O 1
ATOM 4263 N N . GLN A 1 568 ? 28.300 -37.370 -94.193 1.00 50.56 568 GLN A N 1
ATOM 4264 C CA . GLN A 1 568 ? 27.002 -37.009 -93.624 1.00 50.56 568 GLN A CA 1
ATOM 4265 C C . GLN A 1 568 ? 26.812 -37.799 -92.326 1.00 50.56 568 GLN A C 1
ATOM 4267 O O . GLN A 1 568 ? 27.222 -38.952 -92.305 1.00 50.56 568 GLN A O 1
ATOM 4272 N N . ASP A 1 569 ? 26.178 -37.200 -91.315 1.00 39.78 569 ASP A N 1
ATOM 4273 C CA . ASP A 1 569 ? 25.336 -37.897 -90.331 1.00 39.78 569 ASP A CA 1
ATOM 4274 C C . ASP A 1 569 ? 24.410 -36.890 -89.610 1.00 39.78 569 ASP A C 1
ATOM 4276 O O . ASP A 1 569 ? 24.665 -35.684 -89.583 1.00 39.78 569 ASP A O 1
ATOM 4280 N N . ASP A 1 570 ? 23.296 -37.433 -89.125 1.00 41.19 570 ASP A N 1
ATOM 4281 C CA . ASP A 1 570 ? 21.970 -36.881 -88.803 1.00 41.19 570 ASP A CA 1
ATOM 4282 C C . ASP A 1 570 ? 21.823 -35.575 -87.977 1.00 41.19 570 ASP A C 1
ATOM 4284 O O . ASP A 1 570 ? 22.657 -35.238 -87.131 1.00 41.19 570 ASP A O 1
ATOM 4288 N N . PRO A 1 571 ? 20.672 -34.867 -88.113 1.00 45.75 571 PRO A N 1
ATOM 4289 C CA . PRO A 1 571 ? 20.265 -33.787 -87.223 1.00 45.75 571 PRO A CA 1
ATOM 4290 C C . PRO A 1 571 ? 19.686 -34.367 -85.924 1.00 45.75 571 PRO A C 1
ATOM 4292 O O . PRO A 1 571 ? 18.474 -34.403 -85.710 1.00 45.75 571 PRO A O 1
ATOM 4295 N N . GLU A 1 572 ? 20.567 -34.807 -85.030 1.00 43.72 572 GLU A N 1
ATOM 4296 C CA . GLU A 1 572 ? 20.177 -35.207 -83.685 1.00 43.72 572 GLU A CA 1
ATOM 4297 C C . GLU A 1 572 ? 19.778 -33.969 -82.863 1.00 43.72 572 GLU A C 1
ATOM 4299 O O . GLU A 1 572 ? 20.531 -33.007 -82.672 1.00 43.72 572 GLU A O 1
ATOM 4304 N N . THR A 1 573 ? 18.530 -33.998 -82.410 1.00 53.22 573 THR A N 1
ATOM 4305 C CA . THR A 1 573 ? 17.861 -33.106 -81.465 1.00 53.22 573 THR A CA 1
ATOM 4306 C C . THR A 1 573 ? 18.803 -32.616 -80.358 1.00 53.22 573 THR A C 1
ATOM 4308 O O . THR A 1 573 ? 18.971 -33.261 -79.325 1.00 53.22 573 THR A O 1
ATOM 4311 N N . LYS A 1 574 ? 19.385 -31.418 -80.520 1.00 46.91 574 LYS A N 1
ATOM 4312 C CA . LYS A 1 574 ? 20.017 -30.690 -79.412 1.00 46.91 574 LYS A CA 1
ATOM 4313 C C . LYS A 1 574 ? 18.926 -30.225 -78.451 1.00 46.91 574 LYS A C 1
ATOM 4315 O O . LYS A 1 574 ? 18.486 -29.078 -78.489 1.00 46.91 574 LYS A O 1
ATOM 4320 N N . GLN A 1 575 ? 18.521 -31.123 -77.555 1.00 46.91 575 GLN A N 1
ATOM 4321 C CA . GLN A 1 575 ? 18.068 -30.753 -76.222 1.00 46.91 575 GLN A CA 1
ATOM 4322 C C . GLN A 1 575 ? 19.170 -29.872 -75.631 1.00 46.91 575 GLN A C 1
ATOM 4324 O O . GLN A 1 575 ? 20.210 -30.348 -75.178 1.00 46.91 575 GLN A O 1
ATOM 4329 N N . THR A 1 576 ? 18.982 -28.555 -75.705 1.00 46.28 576 THR A N 1
ATOM 4330 C CA . THR A 1 576 ? 19.775 -27.618 -74.924 1.00 46.28 576 THR A CA 1
ATOM 4331 C C . THR A 1 576 ? 19.552 -27.993 -73.470 1.00 46.28 576 THR A C 1
ATOM 4333 O O . THR A 1 576 ? 18.497 -27.692 -72.908 1.00 46.28 576 THR A O 1
ATOM 4336 N N . ALA A 1 577 ? 20.527 -28.692 -72.882 1.00 46.38 577 ALA A N 1
ATOM 4337 C CA . ALA A 1 577 ? 20.627 -28.855 -71.444 1.00 46.38 577 ALA A CA 1
ATOM 4338 C C . ALA A 1 577 ? 20.335 -27.486 -70.815 1.00 46.38 577 ALA A C 1
ATOM 4340 O O . ALA A 1 577 ? 20.870 -26.486 -71.318 1.00 46.38 577 ALA A O 1
ATOM 4341 N N . PRO A 1 578 ? 19.461 -27.396 -69.794 1.00 51.53 578 PRO A N 1
ATOM 4342 C CA . PRO A 1 578 ? 19.165 -26.124 -69.166 1.00 51.53 578 PRO A CA 1
ATOM 4343 C C . PRO A 1 578 ? 20.501 -25.517 -68.760 1.00 51.53 578 PRO A C 1
ATOM 4345 O O . PRO A 1 578 ? 21.215 -26.070 -67.922 1.00 51.53 578 PRO A O 1
ATOM 4348 N N . GLN A 1 579 ? 20.877 -24.414 -69.412 1.00 44.09 579 GLN A N 1
ATOM 4349 C CA . GLN A 1 579 ? 21.993 -23.605 -68.967 1.00 44.09 579 GLN A CA 1
ATOM 4350 C C . GLN A 1 579 ? 21.598 -23.134 -67.575 1.00 44.09 579 GLN A C 1
ATOM 4352 O O . GLN A 1 579 ? 20.864 -22.156 -67.418 1.00 44.09 579 GLN A O 1
ATOM 4357 N N . PHE A 1 580 ? 22.047 -23.862 -66.554 1.00 44.31 580 PHE A N 1
ATOM 4358 C CA . PHE A 1 580 ? 22.101 -23.354 -65.204 1.00 44.31 580 PHE A CA 1
ATOM 4359 C C . PHE A 1 580 ? 22.962 -22.105 -65.307 1.00 44.31 580 PHE A C 1
ATOM 4361 O O . PHE A 1 580 ? 24.187 -22.192 -65.380 1.00 44.31 580 PHE A O 1
ATOM 4368 N N . LYS A 1 581 ? 22.310 -20.937 -65.413 1.00 47.97 581 LYS A N 1
ATOM 4369 C CA . LYS A 1 581 ? 22.960 -19.641 -65.252 1.00 47.97 581 LYS A CA 1
ATOM 4370 C C . LYS A 1 581 ? 23.802 -19.792 -64.001 1.00 47.97 581 LYS A C 1
ATOM 4372 O O . LYS A 1 581 ? 23.225 -19.962 -62.924 1.00 47.97 581 LYS A O 1
ATOM 4377 N N . ALA A 1 582 ? 25.128 -19.808 -64.172 1.00 47.22 582 ALA A N 1
ATOM 4378 C CA . ALA A 1 582 ? 26.078 -19.890 -63.077 1.00 47.22 582 ALA A CA 1
ATOM 4379 C C . ALA A 1 582 ? 25.549 -18.973 -61.980 1.00 47.22 582 ALA A C 1
ATOM 4381 O O . ALA A 1 582 ? 25.255 -17.809 -62.270 1.00 47.22 582 ALA A O 1
ATOM 4382 N N . ALA A 1 583 ? 25.274 -19.534 -60.798 1.00 48.03 583 ALA A N 1
ATOM 4383 C CA . ALA A 1 583 ? 24.621 -18.835 -59.702 1.00 48.03 583 ALA A CA 1
ATOM 4384 C C . ALA A 1 583 ? 25.508 -17.652 -59.300 1.00 48.03 583 ALA A C 1
ATOM 4386 O O . ALA A 1 583 ? 26.398 -17.773 -58.466 1.00 48.03 583 ALA A O 1
ATOM 4387 N N . GLY A 1 584 ? 25.325 -16.527 -59.991 1.00 47.72 584 GLY A N 1
ATOM 4388 C CA . GLY A 1 584 ? 26.286 -15.442 -60.005 1.00 47.72 584 GLY A CA 1
ATOM 4389 C C . GLY A 1 584 ? 26.413 -14.876 -58.609 1.00 47.72 584 GLY A C 1
ATOM 4390 O O . GLY A 1 584 ? 25.426 -14.361 -58.092 1.00 47.72 584 GLY A O 1
ATOM 4391 N N . ASN A 1 585 ? 27.605 -15.011 -58.019 1.00 54.12 585 ASN A N 1
ATOM 4392 C CA . ASN A 1 585 ? 28.092 -14.334 -56.815 1.00 54.12 585 ASN A CA 1
ATOM 4393 C C . ASN A 1 585 ? 26.988 -13.898 -55.837 1.00 54.12 585 ASN A C 1
ATOM 4395 O O . ASN A 1 585 ? 26.899 -12.721 -55.467 1.00 54.12 585 ASN A O 1
ATOM 4399 N N . ARG A 1 586 ? 26.117 -14.832 -55.433 1.00 58.94 586 ARG A N 1
ATOM 4400 C CA . ARG A 1 586 ? 25.175 -14.583 -54.345 1.00 58.94 586 ARG A CA 1
ATOM 4401 C C . ARG A 1 586 ? 26.003 -14.608 -53.073 1.00 58.94 586 ARG A C 1
ATOM 4403 O O . ARG A 1 586 ? 26.635 -15.615 -52.774 1.00 58.94 586 ARG A O 1
ATOM 4410 N N . PHE A 1 587 ? 26.031 -13.494 -52.348 1.00 65.44 587 PHE A N 1
ATOM 4411 C CA . PHE A 1 587 ? 26.643 -13.474 -51.026 1.00 65.44 587 PHE A CA 1
ATOM 4412 C C . PHE A 1 587 ? 26.023 -14.610 -50.187 1.00 65.44 587 PHE A C 1
ATOM 4414 O O . PHE A 1 587 ? 24.789 -14.683 -50.137 1.00 65.44 587 PHE A O 1
ATOM 4421 N N . PRO A 1 588 ? 26.818 -15.485 -49.541 1.00 74.31 588 PRO A N 1
ATOM 4422 C CA . PRO A 1 588 ? 26.334 -16.646 -48.784 1.00 74.31 588 PRO A CA 1
ATOM 4423 C C . PRO A 1 588 ? 25.703 -16.244 -47.436 1.00 74.31 588 PRO A C 1
ATOM 4425 O O . PRO A 1 588 ? 25.952 -16.835 -46.395 1.00 74.31 588 PRO A O 1
ATOM 4428 N N . LEU A 1 589 ? 24.869 -15.205 -47.442 1.00 84.25 589 LEU A N 1
ATOM 4429 C CA . LEU A 1 589 ? 24.231 -14.624 -46.262 1.00 84.25 589 LEU A CA 1
ATOM 4430 C C . LEU A 1 589 ? 22.824 -15.181 -46.018 1.00 84.25 589 LEU A C 1
ATOM 4432 O O . LEU A 1 589 ? 22.183 -14.804 -45.042 1.00 84.25 589 LEU A O 1
ATOM 4436 N N . GLY A 1 590 ? 22.320 -16.049 -46.902 1.00 84.81 590 GLY A N 1
ATOM 4437 C CA . GLY A 1 590 ? 20.970 -16.612 -46.794 1.00 84.81 590 GLY A CA 1
ATOM 4438 C C . GLY A 1 590 ? 20.746 -17.347 -45.473 1.00 84.81 590 GLY A C 1
ATOM 4439 O O . GLY A 1 590 ? 19.742 -17.109 -44.809 1.00 84.81 590 GLY A O 1
ATOM 4440 N N . LEU A 1 591 ? 21.722 -18.155 -45.051 1.00 86.62 591 LEU A N 1
ATOM 4441 C CA . LEU A 1 591 ? 21.654 -18.904 -43.797 1.00 86.62 591 LEU A CA 1
ATOM 4442 C C . LEU A 1 591 ? 21.673 -17.984 -42.566 1.00 86.62 591 LEU A C 1
ATOM 4444 O O . LEU A 1 591 ? 20.859 -18.146 -41.664 1.00 86.62 591 LEU A O 1
ATOM 4448 N N . ALA A 1 592 ? 22.545 -16.971 -42.556 1.00 88.50 592 ALA A N 1
ATOM 4449 C CA . ALA A 1 592 ? 22.601 -15.994 -41.468 1.00 88.50 592 ALA A CA 1
ATOM 4450 C C . ALA A 1 592 ? 21.286 -15.208 -41.341 1.00 88.50 592 ALA A C 1
ATOM 4452 O O . ALA A 1 592 ? 20.788 -15.009 -40.238 1.00 88.50 592 ALA A O 1
ATOM 4453 N N . ARG A 1 593 ? 20.682 -14.819 -42.475 1.00 89.44 593 ARG A N 1
ATOM 4454 C CA . ARG A 1 593 ? 19.369 -14.156 -42.495 1.00 89.44 593 ARG A CA 1
ATOM 4455 C C . ARG A 1 593 ? 18.279 -15.060 -41.942 1.00 89.44 593 ARG A C 1
ATOM 4457 O O . ARG A 1 593 ? 17.464 -14.593 -41.164 1.00 89.44 593 ARG A O 1
ATOM 4464 N N . PHE A 1 594 ? 18.282 -16.336 -42.315 1.00 90.88 594 PHE A N 1
ATOM 4465 C CA . PHE A 1 594 ? 17.312 -17.294 -41.803 1.00 90.88 594 PHE A CA 1
ATOM 4466 C C . PHE A 1 594 ? 17.383 -17.405 -40.272 1.00 90.88 594 PHE A C 1
ATOM 4468 O O . PHE A 1 594 ? 16.372 -17.194 -39.607 1.00 90.88 594 PHE A O 1
ATOM 4475 N N . PHE A 1 595 ? 18.576 -17.619 -39.703 1.00 92.88 595 PHE A N 1
ATOM 4476 C CA . PHE A 1 595 ? 18.742 -17.689 -38.246 1.00 92.88 595 PHE A CA 1
ATOM 4477 C C . PHE A 1 595 ? 18.358 -16.389 -37.537 1.00 92.88 595 PHE A C 1
ATOM 4479 O O . PHE A 1 595 ? 17.666 -16.430 -36.521 1.00 92.88 595 PHE A O 1
ATOM 4486 N N . ALA A 1 596 ? 18.752 -15.242 -38.091 1.00 91.56 596 ALA A N 1
ATOM 4487 C CA . ALA A 1 596 ? 18.384 -13.935 -37.561 1.00 91.56 596 ALA A CA 1
ATOM 4488 C C . ALA A 1 596 ? 16.856 -13.732 -37.559 1.00 91.56 596 ALA A C 1
ATOM 4490 O O . ALA A 1 596 ? 16.296 -13.286 -36.562 1.00 91.56 596 ALA A O 1
ATOM 4491 N N . SER A 1 597 ? 16.161 -14.112 -38.638 1.00 91.19 597 SER A N 1
ATOM 4492 C CA . SER A 1 597 ? 14.695 -14.052 -38.717 1.00 91.19 597 SER A CA 1
ATOM 4493 C C . SER A 1 597 ? 14.019 -14.981 -37.709 1.00 91.19 597 SER A C 1
ATOM 4495 O O . SER A 1 597 ? 13.105 -14.544 -37.015 1.00 91.19 597 SER A O 1
ATOM 4497 N N . CYS A 1 598 ? 14.478 -16.231 -37.580 1.00 92.94 598 CYS A N 1
ATOM 4498 C CA . CYS A 1 598 ? 13.955 -17.160 -36.576 1.00 92.94 598 CYS A CA 1
ATOM 4499 C C . CYS A 1 598 ? 14.133 -16.607 -35.159 1.00 92.94 598 CYS A C 1
ATOM 4501 O O . CYS A 1 598 ? 13.196 -16.639 -34.367 1.00 92.94 598 CYS A O 1
ATOM 4503 N N . HIS A 1 599 ? 15.303 -16.045 -34.850 1.00 94.62 599 HIS A N 1
ATOM 4504 C CA . HIS A 1 599 ? 15.572 -15.491 -33.529 1.00 94.62 599 HIS A CA 1
ATOM 4505 C C . HIS A 1 599 ? 14.741 -14.224 -33.245 1.00 94.62 599 HIS A C 1
ATOM 4507 O O . HIS A 1 599 ? 14.267 -14.058 -32.128 1.00 94.62 599 HIS A O 1
ATOM 4513 N N . ILE A 1 600 ? 14.463 -13.367 -34.236 1.00 90.81 600 ILE A N 1
ATOM 4514 C CA . ILE A 1 600 ? 13.529 -12.234 -34.065 1.00 90.81 600 ILE A CA 1
ATOM 4515 C C . ILE A 1 600 ? 12.125 -12.727 -33.696 1.00 90.81 600 ILE A C 1
ATOM 4517 O O . ILE A 1 600 ? 11.518 -12.198 -32.768 1.00 90.81 600 ILE A O 1
ATOM 4521 N N . VAL A 1 601 ? 11.614 -13.747 -34.395 1.00 90.31 601 VAL A N 1
ATOM 4522 C CA . VAL A 1 601 ? 10.287 -14.321 -34.109 1.00 90.31 601 VAL A CA 1
ATOM 4523 C C . VAL A 1 601 ? 10.248 -14.915 -32.702 1.00 90.31 601 VAL A C 1
ATOM 4525 O O . VAL A 1 601 ? 9.323 -14.633 -31.944 1.00 90.31 601 VAL A O 1
ATOM 4528 N N . VAL A 1 602 ? 11.279 -15.673 -32.323 1.00 90.50 602 VAL A N 1
ATOM 4529 C CA . VAL A 1 602 ? 11.416 -16.223 -30.968 1.00 90.50 602 VAL A CA 1
ATOM 4530 C C . VAL A 1 602 ? 11.508 -15.110 -29.921 1.00 90.50 602 VAL A C 1
ATOM 4532 O O . VAL A 1 602 ? 10.872 -15.213 -28.881 1.00 90.50 602 VAL A O 1
ATOM 4535 N N . GLY A 1 603 ? 12.212 -14.012 -30.206 1.00 89.12 603 GLY A N 1
ATOM 4536 C CA . GLY A 1 603 ? 12.298 -12.866 -29.300 1.00 89.12 603 GLY A CA 1
ATOM 4537 C C . GLY A 1 603 ? 10.978 -12.121 -29.114 1.00 89.12 603 GLY A C 1
ATOM 4538 O O . GLY A 1 603 ? 10.687 -11.668 -28.010 1.00 89.12 603 GLY A O 1
ATOM 4539 N N . HIS A 1 604 ? 10.134 -12.046 -30.147 1.00 85.62 604 HIS A N 1
ATOM 4540 C CA . HIS A 1 604 ? 8.756 -11.579 -29.980 1.00 85.62 604 HIS A CA 1
ATOM 4541 C C . HIS A 1 604 ? 7.936 -12.540 -29.119 1.00 85.62 604 HIS A C 1
ATOM 4543 O O . HIS A 1 604 ? 7.187 -12.085 -28.259 1.00 85.62 604 HIS A O 1
ATOM 4549 N N . GLY A 1 605 ? 8.119 -13.849 -29.308 1.00 86.00 605 GLY A N 1
ATOM 4550 C CA . GLY A 1 605 ? 7.489 -14.854 -28.462 1.00 86.00 605 GLY A CA 1
ATOM 4551 C C . GLY A 1 605 ? 7.905 -14.737 -26.990 1.00 86.00 605 GLY A C 1
ATOM 4552 O O . GLY A 1 605 ? 7.060 -14.791 -26.102 1.00 86.00 605 GLY A O 1
ATOM 4553 N N . TYR A 1 606 ? 9.186 -14.470 -26.736 1.00 86.12 606 TYR A N 1
ATOM 4554 C CA . TYR A 1 606 ? 9.722 -14.211 -25.401 1.00 86.12 606 TYR A CA 1
ATOM 4555 C C . TYR A 1 606 ? 9.114 -12.951 -24.782 1.00 86.12 606 TYR A C 1
ATOM 4557 O O . TYR A 1 606 ? 8.619 -12.998 -23.662 1.00 86.12 606 TYR A O 1
ATOM 4565 N N . ALA A 1 607 ? 9.067 -11.842 -25.526 1.00 76.06 607 ALA A N 1
ATOM 4566 C CA . ALA A 1 607 ? 8.478 -10.590 -25.046 1.00 76.06 607 ALA A CA 1
ATOM 4567 C C . ALA A 1 607 ? 6.964 -10.688 -24.771 1.00 76.06 607 ALA A C 1
ATOM 4569 O O . ALA A 1 607 ? 6.441 -9.922 -23.970 1.00 76.06 607 ALA A O 1
ATOM 4570 N N . MET A 1 608 ? 6.264 -11.613 -25.433 1.00 77.81 608 MET A N 1
ATOM 4571 C CA . MET A 1 608 ? 4.843 -11.901 -25.200 1.00 77.81 608 MET A CA 1
ATOM 4572 C C . MET A 1 608 ? 4.608 -12.980 -24.131 1.00 77.81 608 MET A C 1
ATOM 4574 O O . MET A 1 608 ? 3.458 -13.320 -23.871 1.00 77.81 608 MET A O 1
ATOM 4578 N N . GLY A 1 609 ? 5.664 -13.556 -23.547 1.00 84.56 609 GLY A N 1
ATOM 4579 C CA . GLY A 1 609 ? 5.548 -14.645 -22.573 1.00 84.56 609 GLY A CA 1
ATOM 4580 C C . GLY A 1 609 ? 5.057 -15.977 -23.159 1.00 84.56 609 GLY A C 1
ATOM 4581 O O . GLY A 1 609 ? 4.600 -16.837 -22.417 1.00 84.56 609 GLY A O 1
ATOM 4582 N N . VAL A 1 610 ? 5.131 -16.172 -24.483 1.00 87.44 610 VAL A N 1
ATOM 4583 C CA . VAL A 1 610 ? 4.687 -17.417 -25.151 1.00 87.44 610 VAL A CA 1
ATOM 4584 C C . VAL A 1 610 ? 5.817 -18.427 -25.376 1.00 87.44 610 VAL A C 1
ATOM 4586 O O . VAL A 1 610 ? 5.561 -19.557 -25.788 1.00 87.44 610 VAL A O 1
ATOM 4589 N N . THR A 1 611 ? 7.072 -18.047 -25.123 1.00 87.19 611 THR A N 1
ATOM 4590 C CA . THR A 1 611 ? 8.226 -18.963 -25.119 1.00 87.19 611 THR A CA 1
ATOM 4591 C C . THR A 1 611 ? 8.839 -19.042 -23.721 1.00 87.19 611 THR A C 1
ATOM 4593 O O . THR A 1 611 ? 8.770 -18.048 -23.003 1.00 87.19 611 THR A O 1
ATOM 4596 N N . PRO A 1 612 ? 9.514 -20.150 -23.353 1.00 79.56 612 PRO A N 1
ATOM 4597 C CA . PRO A 1 612 ? 10.221 -20.257 -22.076 1.00 79.56 612 PRO A CA 1
ATOM 4598 C C . PRO A 1 612 ? 11.194 -19.095 -21.835 1.00 79.56 612 PRO A C 1
ATOM 4600 O O . PRO A 1 612 ? 11.781 -18.577 -22.793 1.00 79.56 612 PRO A O 1
ATOM 4603 N N . SER A 1 613 ? 11.416 -18.746 -20.563 1.00 82.69 613 SER A N 1
ATOM 4604 C CA . SER A 1 613 ? 12.338 -17.686 -20.128 1.00 82.69 613 SER A CA 1
ATOM 4605 C C . SER A 1 613 ? 13.816 -18.086 -20.294 1.00 82.69 613 SER A C 1
ATOM 4607 O O . SER A 1 613 ? 14.593 -18.219 -19.351 1.00 82.69 613 SER A O 1
ATOM 4609 N N . ILE A 1 614 ? 14.221 -18.350 -21.536 1.00 89.44 614 ILE A N 1
ATOM 4610 C CA . ILE A 1 614 ? 15.610 -18.617 -21.898 1.00 89.44 614 ILE A CA 1
ATOM 4611 C C . ILE A 1 614 ? 16.243 -17.280 -22.248 1.00 89.44 614 ILE A C 1
ATOM 4613 O O . ILE A 1 614 ? 15.854 -16.651 -23.230 1.00 89.44 614 ILE A O 1
ATOM 4617 N N . TRP A 1 615 ? 17.263 -16.881 -21.485 1.00 82.88 615 TRP A N 1
ATOM 4618 C CA . TRP A 1 615 ? 17.967 -15.605 -21.649 1.00 82.88 615 TRP A CA 1
ATOM 4619 C C . TRP A 1 615 ? 18.293 -15.271 -23.109 1.00 82.88 615 TRP A C 1
ATOM 4621 O O . TRP A 1 615 ? 18.061 -14.148 -23.541 1.00 82.88 615 TRP A O 1
ATOM 4631 N N . PHE A 1 616 ? 18.758 -16.254 -23.893 1.00 90.69 616 PHE A N 1
ATOM 4632 C CA . PHE A 1 616 ? 19.080 -16.076 -25.311 1.00 90.69 616 PHE A CA 1
ATOM 4633 C C . PHE A 1 616 ? 17.895 -15.556 -26.132 1.00 90.69 616 PHE A C 1
ATOM 4635 O O . PHE A 1 616 ? 18.099 -14.682 -26.961 1.00 90.69 616 PHE A O 1
ATOM 4642 N N . PHE A 1 617 ? 16.665 -16.016 -25.882 1.00 92.19 617 PHE A N 1
ATOM 4643 C CA . PHE A 1 617 ? 15.483 -15.607 -26.649 1.00 92.19 617 PHE A CA 1
ATOM 4644 C C . PHE A 1 617 ? 15.181 -14.114 -26.501 1.00 92.19 617 PHE A C 1
ATOM 4646 O O . PHE A 1 617 ? 14.776 -13.472 -27.471 1.00 92.19 617 PHE A O 1
ATOM 4653 N N . GLY A 1 618 ? 15.495 -13.528 -25.342 1.00 84.06 618 GLY A N 1
ATOM 4654 C CA . GLY A 1 618 ? 15.404 -12.087 -25.119 1.00 84.06 618 GLY A CA 1
ATOM 4655 C C . GLY A 1 618 ? 16.294 -11.252 -26.047 1.00 84.06 618 GLY A C 1
ATOM 4656 O O . GLY A 1 618 ? 16.050 -10.061 -26.195 1.00 84.06 618 GLY A O 1
ATOM 4657 N N . TRP A 1 619 ? 17.284 -11.845 -26.728 1.00 89.38 619 TRP A N 1
ATOM 4658 C CA . TRP A 1 619 ? 18.213 -11.140 -27.622 1.00 89.38 619 TRP A CA 1
ATOM 4659 C C . TRP A 1 619 ? 17.732 -11.044 -29.069 1.00 89.38 619 TRP A C 1
ATOM 4661 O O . TRP A 1 619 ? 18.420 -10.437 -29.895 1.00 89.38 619 TRP A O 1
ATOM 4671 N N . GLY A 1 620 ? 16.555 -11.582 -29.404 1.00 88.00 620 GLY A N 1
ATOM 4672 C CA . GLY A 1 620 ? 16.031 -11.569 -30.773 1.00 88.00 620 GLY A CA 1
ATOM 4673 C C . GLY A 1 620 ? 16.013 -10.174 -31.416 1.00 88.00 620 GLY A C 1
ATOM 4674 O O . GLY A 1 620 ? 16.317 -10.036 -32.600 1.00 88.00 620 GLY A O 1
ATOM 4675 N N . PHE A 1 621 ? 15.769 -9.117 -30.631 1.00 84.00 621 PHE A N 1
ATOM 4676 C CA . PHE A 1 621 ? 15.746 -7.731 -31.118 1.00 84.00 621 PHE A CA 1
ATOM 4677 C C . PHE A 1 621 ? 17.098 -7.235 -31.666 1.00 84.00 621 PHE A C 1
ATOM 4679 O O . PHE A 1 621 ? 17.124 -6.344 -32.516 1.00 84.00 621 PHE A O 1
ATOM 4686 N N . THR A 1 622 ? 18.225 -7.814 -31.234 1.00 86.12 622 THR A N 1
ATOM 4687 C CA . THR A 1 622 ? 19.575 -7.396 -31.664 1.00 86.12 622 THR A CA 1
ATOM 4688 C C . THR A 1 622 ? 19.851 -7.678 -33.143 1.00 86.12 622 THR A C 1
ATOM 4690 O O . THR A 1 622 ? 20.683 -7.015 -33.768 1.00 86.12 622 THR A O 1
ATOM 4693 N N . TRP A 1 623 ? 19.100 -8.600 -33.749 1.00 90.62 623 TRP A N 1
ATOM 4694 C CA . TRP A 1 623 ? 19.191 -8.894 -35.177 1.00 90.62 623 TRP A CA 1
ATOM 4695 C C . TRP A 1 623 ? 18.563 -7.816 -36.062 1.00 90.62 623 TRP A C 1
ATOM 4697 O O . TRP A 1 623 ? 18.896 -7.740 -37.245 1.00 90.62 623 TRP A O 1
ATOM 4707 N N . VAL A 1 624 ? 17.697 -6.951 -35.525 1.00 85.81 624 VAL A N 1
ATOM 4708 C CA . VAL A 1 624 ? 17.068 -5.866 -36.298 1.00 85.81 624 VAL A CA 1
ATOM 4709 C C . VAL A 1 624 ? 18.122 -4.856 -36.798 1.00 85.81 624 VAL A C 1
ATOM 4711 O O . VAL A 1 624 ? 18.200 -4.647 -38.013 1.00 85.81 624 VAL A O 1
ATOM 4714 N N . PRO A 1 625 ? 19.021 -4.308 -35.947 1.00 82.06 625 PRO A N 1
ATOM 4715 C CA . PRO A 1 625 ? 20.188 -3.544 -36.403 1.00 82.06 625 PRO A CA 1
ATOM 4716 C C . PRO A 1 625 ? 21.061 -4.285 -37.423 1.00 82.06 625 PRO A C 1
ATOM 4718 O O . PRO A 1 625 ? 21.508 -3.694 -38.408 1.00 82.06 625 PRO A O 1
ATOM 4721 N N . TRP A 1 626 ? 21.278 -5.589 -37.232 1.00 87.75 626 TRP A N 1
ATOM 4722 C CA . TRP A 1 626 ? 22.055 -6.402 -38.170 1.00 87.75 626 TRP A CA 1
ATOM 4723 C C . TRP A 1 626 ? 21.406 -6.457 -39.560 1.00 87.75 626 TRP A C 1
ATOM 4725 O O . TRP A 1 626 ? 22.092 -6.260 -40.566 1.00 87.75 626 TRP A O 1
ATOM 4735 N N . PHE A 1 627 ? 20.084 -6.637 -39.637 1.00 86.94 627 PHE A N 1
ATOM 4736 C CA . PHE A 1 627 ? 19.348 -6.601 -40.902 1.00 86.94 627 PHE A CA 1
ATOM 4737 C C . PHE A 1 627 ? 19.421 -5.239 -41.587 1.00 86.94 627 PHE A C 1
ATOM 4739 O O . PHE A 1 627 ? 19.532 -5.199 -42.815 1.00 86.94 627 PHE A O 1
ATOM 4746 N N . PHE A 1 628 ? 19.405 -4.137 -40.834 1.00 84.69 628 PHE A N 1
ATOM 4747 C CA . PHE A 1 628 ? 19.594 -2.803 -41.405 1.00 84.69 628 PHE A CA 1
ATOM 4748 C C . PHE A 1 628 ? 20.979 -2.639 -42.027 1.00 84.69 628 PHE A C 1
ATOM 4750 O O . PHE A 1 628 ? 21.083 -2.264 -43.198 1.00 84.69 628 PHE A O 1
ATOM 4757 N N . MET A 1 629 ? 22.036 -2.993 -41.290 1.00 84.19 629 MET A N 1
ATOM 4758 C CA . MET A 1 629 ? 23.410 -2.936 -41.798 1.00 84.19 629 MET A CA 1
ATOM 4759 C C . MET A 1 629 ? 23.580 -3.809 -43.044 1.00 84.19 629 MET A C 1
ATOM 4761 O O . MET A 1 629 ? 24.119 -3.369 -44.062 1.00 84.19 629 MET A O 1
ATOM 4765 N N . LEU A 1 630 ? 23.058 -5.036 -42.999 1.00 86.06 630 LEU A N 1
ATOM 4766 C CA . LEU A 1 630 ? 23.143 -5.975 -44.109 1.00 86.06 630 LEU A CA 1
ATOM 4767 C C . LEU A 1 630 ? 22.358 -5.510 -45.336 1.00 86.06 630 LEU A C 1
ATOM 4769 O O . LEU A 1 630 ? 22.812 -5.694 -46.468 1.00 86.06 630 LEU A O 1
ATOM 4773 N N . SER A 1 631 ? 21.178 -4.928 -45.127 1.00 83.12 631 SER A N 1
ATOM 4774 C CA . SER A 1 631 ? 20.359 -4.375 -46.204 1.00 83.12 631 SER A CA 1
ATOM 4775 C C . SER A 1 631 ? 21.092 -3.228 -46.883 1.00 83.12 631 SER A C 1
ATOM 4777 O O . SER A 1 631 ? 21.203 -3.235 -48.107 1.00 83.12 631 SER A O 1
ATOM 4779 N N . GLY A 1 632 ? 21.682 -2.312 -46.110 1.00 83.44 632 GLY A N 1
ATOM 4780 C CA . GLY A 1 632 ? 22.497 -1.231 -46.657 1.00 83.44 632 GLY A CA 1
ATOM 4781 C C . GLY A 1 632 ? 23.697 -1.742 -47.456 1.00 83.44 632 GLY A C 1
ATOM 4782 O O . GLY A 1 632 ? 23.894 -1.331 -48.599 1.00 83.44 632 GLY A O 1
ATOM 4783 N N . PHE A 1 633 ? 24.439 -2.714 -46.914 1.00 84.75 633 PHE A N 1
ATOM 4784 C CA . PHE A 1 633 ? 25.575 -3.339 -47.598 1.00 84.75 633 PHE A CA 1
ATOM 4785 C C . PHE A 1 633 ? 25.175 -3.988 -48.929 1.00 84.75 633 PHE A C 1
ATOM 4787 O O . PHE A 1 633 ? 25.798 -3.738 -49.962 1.00 84.75 633 PHE A O 1
ATOM 4794 N N . VAL A 1 634 ? 24.123 -4.813 -48.931 1.00 85.75 634 VAL A N 1
ATOM 4795 C CA . VAL A 1 634 ? 23.685 -5.512 -50.146 1.00 85.75 634 VAL A CA 1
ATOM 4796 C C . VAL A 1 634 ? 23.130 -4.539 -51.178 1.00 85.75 634 VAL A C 1
ATOM 4798 O O . VAL A 1 634 ? 23.416 -4.704 -52.363 1.00 85.75 634 VAL A O 1
ATOM 4801 N N . LEU A 1 635 ? 22.377 -3.520 -50.756 1.00 84.00 635 LEU A N 1
ATOM 4802 C CA . LEU A 1 635 ? 21.857 -2.489 -51.653 1.00 84.00 635 LEU A CA 1
ATOM 4803 C C . LEU A 1 635 ? 22.989 -1.690 -52.298 1.00 84.00 635 LEU A C 1
ATOM 4805 O O . LEU A 1 635 ? 22.998 -1.534 -53.518 1.00 84.00 635 LEU A O 1
ATOM 4809 N N . PHE A 1 636 ? 23.967 -1.258 -51.504 1.00 84.94 636 PHE A N 1
ATOM 4810 C CA . PHE A 1 636 ? 25.119 -0.512 -51.993 1.00 84.94 636 PHE A CA 1
ATOM 4811 C C . PHE A 1 636 ? 25.998 -1.362 -52.917 1.00 84.94 636 PHE A C 1
ATOM 4813 O O . PHE A 1 636 ? 26.325 -0.941 -54.022 1.00 84.94 636 PHE A O 1
ATOM 4820 N N . SER A 1 637 ? 26.299 -2.607 -52.536 1.00 85.00 637 SER A N 1
ATOM 4821 C CA . SER A 1 637 ? 27.075 -3.530 -53.372 1.00 85.00 637 SER A CA 1
ATOM 4822 C C . SER A 1 637 ? 26.371 -3.860 -54.691 1.00 85.00 637 SER A C 1
ATOM 4824 O O . SER A 1 637 ? 27.006 -3.879 -55.746 1.00 85.00 637 SER A O 1
ATOM 4826 N N . ALA A 1 638 ? 25.058 -4.107 -54.659 1.00 85.75 638 ALA A N 1
ATOM 4827 C CA . ALA A 1 638 ? 24.276 -4.351 -55.867 1.00 85.75 638 ALA A CA 1
ATOM 4828 C C . ALA A 1 638 ? 24.247 -3.118 -56.778 1.00 85.75 638 ALA A C 1
ATOM 4830 O O . ALA A 1 638 ? 24.314 -3.270 -57.998 1.00 85.75 638 ALA A O 1
ATOM 4831 N N . HIS A 1 639 ? 24.184 -1.919 -56.192 1.00 84.50 639 HIS A N 1
ATOM 4832 C CA . HIS A 1 639 ? 24.232 -0.669 -56.935 1.00 84.50 639 HIS A CA 1
ATOM 4833 C C . HIS A 1 639 ? 25.590 -0.444 -57.604 1.00 84.50 639 HIS A C 1
ATOM 4835 O O . HIS A 1 639 ? 25.631 -0.202 -58.802 1.00 84.50 639 HIS A O 1
ATOM 4841 N N . LEU A 1 640 ? 26.698 -0.619 -56.874 1.00 82.31 640 LEU A N 1
ATOM 4842 C CA . LEU A 1 640 ? 28.050 -0.502 -57.435 1.00 82.31 640 LEU A CA 1
ATOM 4843 C C . LEU A 1 640 ? 28.293 -1.480 -58.591 1.00 82.31 640 LEU A C 1
ATOM 4845 O O . LEU A 1 640 ? 29.018 -1.163 -59.528 1.00 82.31 640 LEU A O 1
ATOM 4849 N N . LYS A 1 641 ? 27.683 -2.670 -58.537 1.00 85.81 641 LYS A N 1
ATOM 4850 C CA . LYS A 1 641 ? 27.768 -3.660 -59.619 1.00 85.81 641 LYS A CA 1
ATOM 4851 C C . LYS A 1 641 ? 26.952 -3.270 -60.850 1.00 85.81 641 LYS A C 1
ATOM 4853 O O . LYS A 1 641 ? 27.354 -3.610 -61.953 1.00 85.81 641 LYS A O 1
ATOM 4858 N N . ASN A 1 642 ? 25.801 -2.626 -60.663 1.00 87.88 642 ASN A N 1
ATOM 4859 C CA . ASN A 1 642 ? 24.878 -2.259 -61.737 1.00 87.88 642 ASN A CA 1
ATOM 4860 C C . ASN A 1 642 ? 24.236 -0.896 -61.434 1.00 87.88 642 ASN A C 1
ATOM 4862 O O . ASN A 1 642 ? 23.085 -0.853 -60.970 1.00 87.88 642 ASN A O 1
ATOM 4866 N N . PRO A 1 643 ? 24.959 0.215 -61.661 1.00 86.62 643 PRO A N 1
ATOM 4867 C CA . PRO A 1 643 ? 24.425 1.539 -61.402 1.00 86.62 643 PRO A CA 1
ATOM 4868 C C . PRO A 1 643 ? 23.261 1.801 -62.358 1.00 86.62 643 PRO A C 1
ATOM 4870 O O . PRO A 1 643 ? 23.372 1.635 -63.571 1.00 86.62 643 PRO A O 1
ATOM 4873 N N . LYS A 1 644 ? 22.115 2.177 -61.795 1.00 89.00 644 LYS A N 1
ATOM 4874 C CA . LYS A 1 644 ? 20.946 2.637 -62.546 1.00 89.00 644 LYS A CA 1
ATOM 4875 C C . LYS A 1 644 ? 20.801 4.140 -62.367 1.00 89.00 644 LYS A C 1
ATOM 4877 O O . LYS A 1 644 ? 20.868 4.630 -61.233 1.00 89.00 644 LYS A O 1
ATOM 4882 N N . GLU A 1 645 ? 20.580 4.835 -63.476 1.00 89.25 645 GLU A N 1
ATOM 4883 C CA . GLU A 1 645 ? 20.183 6.239 -63.485 1.00 89.25 645 GLU A CA 1
ATOM 4884 C C . GLU A 1 645 ? 18.711 6.331 -63.086 1.00 89.25 645 GLU A C 1
ATOM 4886 O O . GLU A 1 645 ? 17.810 5.959 -63.832 1.00 89.25 645 GLU A O 1
ATOM 4891 N N . GLU A 1 646 ? 18.473 6.753 -61.851 1.00 92.31 646 GLU A N 1
ATOM 4892 C CA . GLU A 1 646 ? 17.138 6.968 -61.309 1.00 92.31 646 GLU A CA 1
ATOM 4893 C C . GLU A 1 646 ? 17.185 8.091 -60.276 1.00 92.31 646 GLU A C 1
ATOM 4895 O O . GLU A 1 646 ? 18.178 8.247 -59.554 1.00 92.31 646 GLU A O 1
ATOM 4900 N N . SER A 1 647 ? 16.111 8.874 -60.200 1.00 93.81 647 SER A N 1
ATOM 4901 C CA . SER A 1 647 ? 15.964 9.920 -59.190 1.00 93.81 647 SER A CA 1
ATOM 4902 C C . SER A 1 647 ? 15.729 9.329 -57.793 1.00 93.81 647 SER A C 1
ATOM 4904 O O . SER A 1 647 ? 15.335 8.170 -57.646 1.00 93.81 647 SER A O 1
ATOM 4906 N N . MET A 1 648 ? 15.922 10.139 -56.744 1.00 93.00 648 MET A N 1
ATOM 4907 C CA . MET A 1 648 ? 15.633 9.742 -55.354 1.00 93.00 648 MET A CA 1
ATOM 4908 C C . MET A 1 648 ? 14.198 9.225 -55.195 1.00 93.00 648 MET A C 1
ATOM 4910 O O . MET A 1 648 ? 13.973 8.170 -54.607 1.00 93.00 648 MET A O 1
ATOM 4914 N N . ILE A 1 649 ? 13.230 9.932 -55.785 1.00 94.19 649 ILE A N 1
ATOM 4915 C CA . ILE A 1 649 ? 11.814 9.562 -55.717 1.00 94.19 649 ILE A CA 1
ATOM 4916 C C . ILE A 1 649 ? 11.550 8.262 -56.477 1.00 94.19 649 ILE A C 1
ATOM 4918 O O . ILE A 1 649 ? 10.857 7.392 -55.961 1.00 94.19 649 ILE A O 1
ATOM 4922 N N . GLN A 1 650 ? 12.141 8.076 -57.662 1.00 94.81 650 GLN A N 1
ATOM 4923 C CA . GLN A 1 650 ? 12.017 6.820 -58.411 1.00 94.81 650 GLN A CA 1
ATOM 4924 C C . GLN A 1 650 ? 12.598 5.636 -57.627 1.00 94.81 650 GLN A C 1
ATOM 4926 O O . GLN A 1 650 ? 11.992 4.562 -57.602 1.00 94.81 650 GLN A O 1
ATOM 4931 N N . TYR A 1 651 ? 13.720 5.845 -56.931 1.00 92.38 651 TYR A N 1
ATOM 4932 C CA . TYR A 1 651 ? 14.330 4.828 -56.080 1.00 92.38 651 TYR A CA 1
ATOM 4933 C C . TYR A 1 651 ? 13.423 4.441 -54.904 1.00 92.38 651 TYR A C 1
ATOM 4935 O O . TYR A 1 651 ? 13.173 3.249 -54.703 1.00 92.38 651 TYR A O 1
ATOM 4943 N N . VAL A 1 652 ? 12.898 5.432 -54.169 1.00 93.94 652 VAL A N 1
ATOM 4944 C CA . VAL A 1 652 ? 11.949 5.219 -53.062 1.00 93.94 652 VAL A CA 1
ATOM 4945 C C . VAL A 1 652 ? 10.701 4.507 -53.572 1.00 93.94 652 VAL A C 1
ATOM 4947 O O . VAL A 1 652 ? 10.365 3.447 -53.059 1.00 93.94 652 VAL A O 1
ATOM 4950 N N . MET A 1 653 ? 10.067 5.009 -54.635 1.00 94.50 653 MET A N 1
ATOM 4951 C CA . MET A 1 653 ? 8.840 4.430 -55.191 1.00 94.50 653 MET A CA 1
ATOM 4952 C C . MET A 1 653 ? 9.038 2.980 -55.626 1.00 94.50 653 MET A C 1
ATOM 4954 O O . MET A 1 653 ? 8.248 2.115 -55.257 1.00 94.50 653 MET A O 1
ATOM 4958 N N . ARG A 1 654 ? 10.124 2.668 -56.343 1.00 94.25 654 ARG A N 1
ATOM 4959 C CA . ARG A 1 654 ? 10.411 1.292 -56.768 1.00 94.25 654 ARG A CA 1
ATOM 4960 C C . ARG A 1 654 ? 10.561 0.341 -55.580 1.00 94.25 654 ARG A C 1
ATOM 4962 O O . ARG A 1 654 ? 10.159 -0.814 -55.678 1.00 94.25 654 ARG A O 1
ATOM 4969 N N . ARG A 1 655 ? 11.154 0.794 -54.470 1.00 91.94 655 ARG A N 1
ATOM 4970 C CA . ARG A 1 655 ? 11.295 -0.013 -53.248 1.00 91.94 655 ARG A CA 1
ATOM 4971 C C . ARG A 1 655 ? 9.972 -0.123 -52.495 1.00 91.94 655 ARG A C 1
ATOM 4973 O O . ARG A 1 655 ? 9.568 -1.237 -52.167 1.00 91.94 655 ARG A O 1
ATOM 4980 N N . SER A 1 656 ? 9.259 0.984 -52.317 1.00 93.00 656 SER A N 1
ATOM 4981 C CA . SER A 1 656 ? 7.954 1.016 -51.658 1.00 93.00 656 SER A CA 1
ATOM 4982 C C . SER A 1 656 ? 6.933 0.129 -52.368 1.00 93.00 656 SER A C 1
ATOM 4984 O O . SER A 1 656 ? 6.253 -0.637 -51.699 1.00 93.00 656 SER A O 1
ATOM 4986 N N . VAL A 1 657 ? 6.890 0.108 -53.705 1.00 94.69 657 VAL A N 1
ATOM 4987 C CA . VAL A 1 657 ? 5.975 -0.760 -54.479 1.00 94.69 657 VAL A CA 1
ATOM 4988 C C . VAL A 1 657 ? 6.161 -2.249 -54.160 1.00 94.69 657 VAL A C 1
ATOM 4990 O O . VAL A 1 657 ? 5.201 -3.009 -54.223 1.00 94.69 657 VAL A O 1
ATOM 4993 N N . THR A 1 658 ? 7.362 -2.682 -53.766 1.00 92.00 658 THR A N 1
ATOM 4994 C CA . THR A 1 658 ? 7.608 -4.094 -53.423 1.00 92.00 658 THR A CA 1
ATOM 4995 C C . THR A 1 658 ? 7.147 -4.490 -52.019 1.00 92.00 658 THR A C 1
ATOM 4997 O O . THR A 1 658 ? 6.998 -5.678 -51.755 1.00 92.00 658 THR A O 1
ATOM 5000 N N . ILE A 1 659 ? 6.931 -3.526 -51.119 1.00 92.19 659 ILE A N 1
ATOM 5001 C CA . ILE A 1 659 ? 6.672 -3.783 -49.690 1.00 92.19 659 ILE A CA 1
ATOM 5002 C C . ILE A 1 659 ? 5.292 -3.269 -49.269 1.00 92.19 659 ILE A C 1
ATOM 5004 O O . ILE A 1 659 ? 4.567 -3.945 -48.541 1.00 92.19 659 ILE A O 1
ATOM 5008 N N . TYR A 1 660 ? 4.910 -2.090 -49.757 1.00 94.12 660 TYR A N 1
ATOM 5009 C CA . TYR A 1 660 ? 3.702 -1.381 -49.359 1.00 94.12 660 TYR A CA 1
ATOM 5010 C C . TYR A 1 660 ? 2.402 -2.164 -49.606 1.00 94.12 660 TYR A C 1
ATOM 5012 O O . TYR A 1 660 ? 1.547 -2.127 -48.728 1.00 94.12 660 TYR A O 1
ATOM 5020 N N . PRO A 1 661 ? 2.221 -2.924 -50.710 1.00 94.62 661 PRO A N 1
ATOM 5021 C CA . PRO A 1 661 ? 1.000 -3.709 -50.896 1.00 94.62 661 PRO A CA 1
ATOM 5022 C C . PRO A 1 661 ? 0.776 -4.737 -49.781 1.00 94.62 661 PRO A C 1
ATOM 5024 O O . PRO A 1 661 ? -0.321 -4.826 -49.239 1.00 94.62 661 PRO A O 1
ATOM 5027 N N . LEU A 1 662 ? 1.824 -5.468 -49.388 1.00 92.44 662 LEU A N 1
ATOM 5028 C CA . LEU A 1 662 ? 1.737 -6.445 -48.300 1.00 92.44 662 LEU A CA 1
ATOM 5029 C C . LEU A 1 662 ? 1.503 -5.754 -46.952 1.00 92.44 662 LEU A C 1
ATOM 5031 O O . LEU A 1 662 ? 0.680 -6.202 -46.157 1.00 92.44 662 LEU A O 1
ATOM 5035 N N . TYR A 1 663 ? 2.189 -4.632 -46.728 1.00 92.94 663 TYR A N 1
ATOM 5036 C CA . TYR A 1 663 ? 1.984 -3.801 -45.548 1.00 92.94 663 TYR A CA 1
ATOM 5037 C C . TYR A 1 663 ? 0.524 -3.340 -45.426 1.00 92.94 663 TYR A C 1
ATOM 5039 O O . TYR A 1 663 ? -0.118 -3.598 -44.411 1.00 92.94 663 TYR A O 1
ATOM 5047 N N . ALA A 1 664 ? -0.042 -2.762 -46.488 1.00 92.50 664 ALA A N 1
ATOM 5048 C CA . ALA A 1 664 ? -1.423 -2.289 -46.526 1.00 92.50 664 ALA A CA 1
ATOM 5049 C C . ALA A 1 664 ? -2.440 -3.418 -46.287 1.00 92.50 664 ALA A C 1
ATOM 5051 O O . ALA A 1 664 ? -3.389 -3.234 -45.525 1.00 92.50 664 ALA A O 1
ATOM 5052 N N . VAL A 1 665 ? -2.210 -4.602 -46.873 1.00 93.62 665 VAL A N 1
ATOM 5053 C CA . VAL A 1 665 ? -3.046 -5.797 -46.650 1.00 93.62 665 VAL A CA 1
ATOM 5054 C C . VAL A 1 665 ? -3.063 -6.216 -45.183 1.00 93.62 665 VAL A C 1
ATOM 5056 O O . VAL A 1 665 ? -4.080 -6.712 -44.719 1.00 93.62 665 VAL A O 1
ATOM 5059 N N . SER A 1 666 ? -1.975 -6.004 -44.443 1.00 90.88 666 SER A N 1
ATOM 5060 C CA . SER A 1 666 ? -1.934 -6.290 -43.005 1.00 90.88 666 SER A CA 1
ATOM 5061 C C . SER A 1 666 ? -2.481 -5.142 -42.145 1.00 90.88 666 SER A C 1
ATOM 5063 O O . SER A 1 666 ? -3.122 -5.390 -41.126 1.00 90.88 666 SER A O 1
ATOM 5065 N N . LEU A 1 667 ? -2.289 -3.889 -42.569 1.00 91.38 667 LEU A N 1
ATOM 5066 C CA . LEU A 1 667 ? -2.710 -2.700 -41.828 1.00 91.38 667 LEU A CA 1
ATOM 5067 C C . LEU A 1 667 ? -4.238 -2.562 -41.767 1.00 91.38 667 LEU A C 1
ATOM 5069 O O . LEU A 1 667 ? -4.781 -2.228 -40.715 1.00 91.38 667 LEU A O 1
ATOM 5073 N N . ILE A 1 668 ? -4.932 -2.838 -42.877 1.00 91.69 668 ILE A N 1
ATOM 5074 C CA . ILE A 1 668 ? -6.394 -2.700 -42.970 1.00 91.69 668 ILE A CA 1
ATOM 5075 C C . ILE A 1 668 ? -7.117 -3.642 -41.979 1.00 91.69 668 ILE A C 1
ATOM 5077 O O . ILE A 1 668 ? -7.930 -3.146 -41.196 1.00 91.69 668 ILE A O 1
ATOM 5081 N N . PRO A 1 669 ? -6.823 -4.958 -41.919 1.00 92.62 669 PRO A N 1
ATOM 5082 C CA . PRO A 1 669 ? -7.382 -5.847 -40.903 1.00 92.62 669 PRO A CA 1
ATOM 5083 C C . PRO A 1 669 ? -7.023 -5.433 -39.476 1.00 92.62 669 PRO A C 1
ATOM 5085 O O . PRO A 1 669 ? -7.906 -5.424 -38.624 1.00 92.62 669 PRO A O 1
ATOM 5088 N N . SER A 1 670 ? -5.768 -5.042 -39.207 1.00 90.62 670 SER A N 1
ATOM 5089 C CA . SER A 1 670 ? -5.362 -4.567 -37.875 1.00 90.62 670 SER A CA 1
ATOM 5090 C C . SER A 1 670 ? -6.193 -3.363 -37.424 1.00 90.62 670 SER A C 1
ATOM 5092 O O . SER A 1 670 ? -6.649 -3.333 -36.284 1.00 90.62 670 SER A O 1
ATOM 5094 N N . PHE A 1 671 ? -6.454 -2.409 -38.325 1.00 93.75 671 PHE A N 1
ATOM 5095 C CA . PHE A 1 671 ? -7.327 -1.266 -38.054 1.00 93.75 671 PHE A CA 1
ATOM 5096 C C . PHE A 1 671 ? -8.771 -1.698 -37.764 1.00 93.75 671 PHE A C 1
ATOM 5098 O O . PHE A 1 671 ? -9.347 -1.264 -36.769 1.00 93.75 671 PHE A O 1
ATOM 5105 N N . ILE A 1 672 ? -9.354 -2.562 -38.607 1.00 94.88 672 ILE A N 1
ATOM 5106 C CA . ILE A 1 672 ? -10.735 -3.042 -38.438 1.00 94.88 672 ILE A CA 1
ATOM 5107 C C . ILE A 1 672 ? -10.893 -3.766 -37.095 1.00 94.88 672 ILE A C 1
ATOM 5109 O O . ILE A 1 672 ? -11.835 -3.475 -36.361 1.00 94.88 672 ILE A O 1
ATOM 5113 N N . ILE A 1 673 ? -9.958 -4.657 -36.751 1.00 91.19 673 ILE A N 1
ATOM 5114 C CA . ILE A 1 673 ? -9.967 -5.419 -35.495 1.00 91.19 673 ILE A CA 1
ATOM 5115 C C . ILE A 1 673 ? -9.820 -4.482 -34.293 1.00 91.19 673 ILE A C 1
ATOM 5117 O O . ILE A 1 673 ? -10.641 -4.533 -33.382 1.00 91.19 673 ILE A O 1
ATOM 5121 N N . ALA A 1 674 ? -8.819 -3.595 -34.295 1.00 90.31 674 ALA A N 1
ATOM 5122 C CA . ALA A 1 674 ? -8.588 -2.673 -33.183 1.00 90.31 674 ALA A CA 1
ATOM 5123 C C . ALA A 1 674 ? -9.784 -1.736 -32.956 1.00 90.31 674 ALA A C 1
ATOM 5125 O O . ALA A 1 674 ? -10.175 -1.495 -31.815 1.00 90.31 674 ALA A O 1
ATOM 5126 N N . LYS A 1 675 ? -10.406 -1.256 -34.042 1.00 94.31 675 LYS A N 1
ATOM 5127 C CA . LYS A 1 675 ? -11.608 -0.422 -33.977 1.00 94.31 675 LYS A CA 1
ATOM 5128 C C . LYS A 1 675 ? -12.824 -1.198 -33.467 1.00 94.31 675 LYS A C 1
ATOM 5130 O O . LYS A 1 675 ? -13.551 -0.672 -32.633 1.00 94.31 675 LYS A O 1
ATOM 5135 N N . TYR A 1 676 ? -13.040 -2.426 -33.941 1.00 95.38 676 TYR A N 1
ATOM 5136 C CA . TYR A 1 676 ? -14.150 -3.277 -33.497 1.00 95.38 676 TYR A CA 1
ATOM 5137 C C . TYR A 1 676 ? -14.047 -3.636 -32.007 1.00 95.38 676 TYR A C 1
ATOM 5139 O O . TYR A 1 676 ? -15.056 -3.660 -31.313 1.00 95.38 676 TYR A O 1
ATOM 5147 N N . LEU A 1 677 ? -12.829 -3.855 -31.505 1.00 91.94 677 LEU A N 1
ATOM 5148 C CA . LEU A 1 677 ? -12.566 -4.177 -30.100 1.00 91.94 677 LEU A CA 1
ATOM 5149 C C . LEU A 1 677 ? -12.521 -2.952 -29.168 1.00 91.94 677 LEU A C 1
ATOM 5151 O O . LEU A 1 677 ? -12.287 -3.124 -27.979 1.00 91.94 677 LEU A O 1
ATOM 5155 N N . GLY A 1 678 ? -12.696 -1.726 -29.678 1.00 92.19 678 GLY A N 1
ATOM 5156 C CA . GLY A 1 678 ? -12.593 -0.507 -28.863 1.00 92.19 678 GLY A CA 1
ATOM 5157 C C . GLY A 1 678 ? -11.175 -0.188 -28.364 1.00 92.19 678 GLY A C 1
ATOM 5158 O O . GLY A 1 678 ? -11.015 0.658 -27.493 1.00 92.19 678 GLY A O 1
ATOM 5159 N N . ASN A 1 679 ? -10.147 -0.819 -28.942 1.00 89.69 679 ASN A N 1
ATOM 5160 C CA . ASN A 1 679 ? -8.746 -0.743 -28.506 1.00 89.69 679 ASN A CA 1
ATOM 5161 C C . ASN A 1 679 ? -7.861 0.075 -29.466 1.00 89.69 679 ASN A C 1
ATOM 5163 O O . ASN A 1 679 ? -6.651 -0.140 -29.555 1.00 89.69 679 ASN A O 1
ATOM 5167 N N . LEU A 1 680 ? -8.447 0.990 -30.242 1.00 92.00 680 LEU A N 1
ATOM 5168 C CA . LEU A 1 680 ? -7.698 1.834 -31.173 1.00 92.00 680 LEU A CA 1
ATOM 5169 C C . LEU A 1 680 ? -6.925 2.919 -30.402 1.00 92.00 680 LEU A C 1
ATOM 5171 O O . LEU A 1 680 ? -7.458 3.992 -30.143 1.00 92.00 680 LEU A O 1
ATOM 5175 N N . GLN A 1 681 ? -5.668 2.635 -30.055 1.00 89.56 681 GLN A N 1
ATOM 5176 C CA . GLN A 1 681 ? -4.770 3.599 -29.399 1.00 89.56 681 GLN A CA 1
ATOM 5177 C C . GLN A 1 681 ? -4.188 4.645 -30.368 1.00 89.56 681 GLN A C 1
ATOM 5179 O O . GLN A 1 681 ? -3.776 5.717 -29.937 1.00 89.56 681 GLN A O 1
ATOM 5184 N N . ALA A 1 682 ? -4.155 4.345 -31.671 1.00 91.12 682 ALA A N 1
ATOM 5185 C CA . ALA A 1 682 ? -3.598 5.233 -32.689 1.00 91.12 682 ALA A CA 1
ATOM 5186 C C . ALA A 1 682 ? -4.487 6.467 -32.905 1.00 91.12 682 ALA A C 1
ATOM 5188 O O . ALA A 1 682 ? -5.632 6.342 -33.353 1.00 91.12 682 ALA A O 1
ATOM 5189 N N . ASP A 1 683 ? -3.941 7.658 -32.665 1.00 92.12 683 ASP A N 1
ATOM 5190 C CA . ASP A 1 683 ? -4.581 8.907 -33.064 1.00 92.12 683 ASP A CA 1
ATOM 5191 C C . ASP A 1 683 ? -4.490 9.131 -34.586 1.00 92.12 683 ASP A C 1
ATOM 5193 O O . ASP A 1 683 ? -3.821 8.406 -35.332 1.00 92.12 683 ASP A O 1
ATOM 5197 N N . TRP A 1 684 ? -5.182 10.159 -35.081 1.00 93.62 684 TRP A N 1
ATOM 5198 C CA . TRP A 1 684 ? -5.194 10.451 -36.514 1.00 93.62 684 TRP A CA 1
ATOM 5199 C C . TRP A 1 684 ? -3.797 10.777 -37.065 1.00 93.62 684 TRP A C 1
ATOM 5201 O O . TRP A 1 684 ? -3.470 10.372 -38.180 1.00 93.62 684 TRP A O 1
ATOM 5211 N N . GLY A 1 685 ? -2.954 11.458 -36.280 1.00 92.62 685 GLY A N 1
ATOM 5212 C CA . GLY A 1 685 ? -1.576 11.773 -36.664 1.00 92.62 685 GLY A CA 1
ATOM 5213 C C . GLY A 1 685 ? -0.732 10.515 -36.864 1.00 92.62 685 GLY A C 1
ATOM 5214 O O . GLY A 1 685 ? -0.070 10.370 -37.892 1.00 92.62 685 GLY A O 1
ATOM 5215 N N . THR A 1 686 ? -0.841 9.566 -35.938 1.00 93.75 686 THR A N 1
ATOM 5216 C CA . THR A 1 686 ? -0.179 8.262 -35.991 1.00 93.75 686 THR A CA 1
ATOM 5217 C C . THR A 1 686 ? -0.635 7.467 -37.207 1.00 93.75 686 THR A C 1
ATOM 5219 O O . THR A 1 686 ? 0.201 6.936 -37.934 1.00 93.75 686 THR A O 1
ATOM 5222 N N . LEU A 1 687 ? -1.943 7.424 -37.489 1.00 93.56 687 LEU A N 1
ATOM 5223 C CA . LEU A 1 687 ? -2.483 6.723 -38.660 1.00 93.56 687 LEU A CA 1
ATOM 5224 C C . LEU A 1 687 ? -1.978 7.327 -39.977 1.00 93.56 687 LEU A C 1
ATOM 5226 O O . LEU A 1 687 ? -1.576 6.591 -40.879 1.00 93.56 687 LEU A O 1
ATOM 5230 N N . VAL A 1 688 ? -1.944 8.660 -40.083 1.00 94.38 688 VAL A N 1
ATOM 5231 C CA . VAL A 1 688 ? -1.383 9.350 -41.254 1.00 94.38 688 VAL A CA 1
ATOM 5232 C C . VAL A 1 688 ? 0.103 9.033 -41.394 1.00 94.38 688 VAL A C 1
ATOM 5234 O O . VAL A 1 688 ? 0.535 8.622 -42.470 1.00 94.38 688 VAL A O 1
ATOM 5237 N N . ALA A 1 689 ? 0.885 9.149 -40.319 1.00 93.31 689 ALA A N 1
ATOM 5238 C CA . ALA A 1 689 ? 2.306 8.813 -40.338 1.00 93.31 689 ALA A CA 1
ATOM 5239 C C . ALA A 1 689 ? 2.535 7.354 -40.759 1.00 93.31 689 ALA A C 1
ATOM 5241 O O . ALA A 1 689 ? 3.423 7.069 -41.560 1.00 93.31 689 ALA A O 1
ATOM 5242 N N . GLN A 1 690 ? 1.694 6.439 -40.286 1.00 93.62 690 GLN A N 1
ATOM 5243 C CA . GLN A 1 690 ? 1.756 5.019 -40.596 1.00 93.62 690 GLN A CA 1
ATOM 5244 C C . GLN A 1 690 ? 1.455 4.722 -42.079 1.00 93.62 690 GLN A C 1
ATOM 5246 O O . GLN A 1 690 ? 2.149 3.909 -42.692 1.00 93.62 690 GLN A O 1
ATOM 5251 N N . CYS A 1 691 ? 0.512 5.442 -42.699 1.00 92.12 691 CYS A N 1
ATOM 5252 C CA . CYS A 1 691 ? 0.251 5.373 -44.144 1.00 92.12 691 CYS A CA 1
ATOM 5253 C C . CYS A 1 691 ? 1.459 5.799 -44.994 1.00 92.12 691 CYS A C 1
ATOM 5255 O O . CYS A 1 691 ? 1.640 5.305 -46.103 1.00 92.12 691 CYS A O 1
ATOM 5257 N N . PHE A 1 692 ? 2.311 6.689 -44.485 1.00 92.94 692 PHE A N 1
ATOM 5258 C CA . PHE A 1 692 ? 3.537 7.105 -45.173 1.00 92.94 692 PHE A CA 1
ATOM 5259 C C . PHE A 1 692 ? 4.785 6.341 -44.721 1.00 92.94 692 PHE A C 1
ATOM 5261 O O . PHE A 1 692 ? 5.873 6.635 -45.215 1.00 92.94 692 PHE A O 1
ATOM 5268 N N . LEU A 1 693 ? 4.641 5.351 -43.829 1.00 94.75 693 LEU A N 1
ATOM 5269 C CA . LEU A 1 693 ? 5.755 4.672 -43.168 1.00 94.75 693 LEU A CA 1
ATOM 5270 C C . LEU A 1 693 ? 6.693 5.696 -42.500 1.00 94.75 693 LEU A C 1
ATOM 5272 O O . LEU A 1 693 ? 7.877 5.746 -42.803 1.00 94.75 693 LEU A O 1
ATOM 5276 N N . MET A 1 694 ? 6.167 6.566 -41.641 1.00 94.00 694 MET A N 1
ATOM 5277 C CA . MET A 1 694 ? 6.923 7.623 -40.951 1.00 94.00 694 MET A CA 1
ATOM 5278 C C . MET A 1 694 ? 6.767 7.580 -39.424 1.00 94.00 694 MET A C 1
ATOM 5280 O O . MET A 1 694 ? 7.270 8.458 -38.726 1.00 94.00 694 MET A O 1
ATOM 5284 N N . GLN A 1 695 ? 6.117 6.548 -38.882 1.00 92.81 695 GLN A N 1
ATOM 5285 C CA . GLN A 1 695 ? 5.783 6.436 -37.460 1.00 92.81 695 GLN A CA 1
ATOM 5286 C C . GLN A 1 695 ? 6.998 6.336 -36.514 1.00 92.81 695 GLN A C 1
ATOM 5288 O O . GLN A 1 695 ? 6.856 6.619 -35.329 1.00 92.81 695 GLN A O 1
ATOM 5293 N N . ALA A 1 696 ? 8.191 5.975 -37.011 1.00 91.44 696 ALA A N 1
ATOM 5294 C CA . ALA A 1 696 ? 9.416 5.877 -36.194 1.00 91.44 696 ALA A CA 1
ATOM 5295 C C . ALA A 1 696 ? 10.102 7.213 -35.873 1.00 91.44 696 ALA A C 1
ATOM 5297 O O . ALA A 1 696 ? 11.063 7.236 -35.109 1.00 91.44 696 ALA A O 1
ATOM 5298 N N . TRP A 1 697 ? 9.659 8.311 -36.487 1.00 87.88 697 TRP A N 1
ATOM 5299 C CA . TRP A 1 697 ? 10.375 9.591 -36.443 1.00 87.88 697 TRP A CA 1
ATOM 5300 C C . TRP A 1 697 ? 9.761 10.615 -35.494 1.00 87.88 697 TRP A C 1
ATOM 5302 O O . TRP A 1 697 ? 10.290 11.718 -35.374 1.00 87.88 697 TRP A O 1
ATOM 5312 N N . TRP A 1 698 ? 8.674 10.253 -34.814 1.00 84.56 698 TRP A N 1
ATOM 5313 C CA . TRP A 1 698 ? 8.059 11.084 -33.793 1.00 84.56 698 TRP A CA 1
ATOM 5314 C C . TRP A 1 698 ? 7.896 10.300 -32.482 1.00 84.56 698 TRP A C 1
ATOM 5316 O O . TRP A 1 698 ? 7.356 9.187 -32.513 1.00 84.56 698 TRP A O 1
ATOM 5326 N N . PRO A 1 699 ? 8.336 10.867 -31.343 1.00 74.75 699 PRO A N 1
ATOM 5327 C CA . PRO A 1 699 ? 8.141 10.272 -30.022 1.00 74.75 699 PRO A CA 1
ATOM 5328 C C . PRO A 1 699 ? 6.650 9.965 -29.762 1.00 74.75 699 PRO A C 1
ATOM 5330 O O . PRO A 1 699 ? 5.807 10.847 -29.905 1.00 74.75 699 PRO A O 1
ATOM 5333 N N . GLY A 1 700 ? 6.301 8.718 -29.429 1.00 78.12 700 GLY A N 1
ATOM 5334 C CA . GLY A 1 700 ? 4.924 8.291 -29.129 1.00 78.12 700 GLY A CA 1
ATOM 5335 C C . GLY A 1 700 ? 4.115 7.730 -30.309 1.00 78.12 700 GLY A C 1
ATOM 5336 O O . GLY A 1 700 ? 3.192 6.937 -30.097 1.00 78.12 700 GLY A O 1
ATOM 5337 N N . TRP A 1 701 ? 4.454 8.069 -31.561 1.00 90.75 701 TRP A N 1
ATOM 5338 C CA . TRP A 1 701 ? 3.754 7.510 -32.732 1.00 90.75 701 TRP A CA 1
ATOM 5339 C C . TRP A 1 701 ? 4.097 6.041 -32.975 1.00 90.75 701 TRP A C 1
ATOM 5341 O O . TRP A 1 701 ? 3.270 5.296 -33.491 1.00 90.75 701 TRP A O 1
ATOM 5351 N N . THR A 1 702 ? 5.300 5.594 -32.606 1.00 88.62 702 THR A N 1
ATOM 5352 C CA . THR A 1 702 ? 5.697 4.190 -32.788 1.00 88.62 702 THR A CA 1
ATOM 5353 C C . THR A 1 702 ? 4.911 3.264 -31.874 1.00 88.62 702 THR A C 1
ATOM 5355 O O . THR A 1 702 ? 4.427 2.228 -32.323 1.00 88.62 702 THR A O 1
ATOM 5358 N N . GLU A 1 703 ? 4.782 3.646 -30.608 1.00 85.00 703 GLU A N 1
ATOM 5359 C CA . GLU A 1 703 ? 4.088 2.900 -29.561 1.00 85.00 703 GLU A CA 1
ATOM 5360 C C . GLU A 1 703 ? 2.583 2.851 -29.811 1.00 85.00 703 GLU A C 1
ATOM 5362 O O . GLU A 1 703 ? 1.948 1.837 -29.539 1.00 85.00 703 GLU A O 1
ATOM 5367 N N . SER A 1 704 ? 2.038 3.919 -30.394 1.00 88.88 704 SER A N 1
ATOM 5368 C CA . SER A 1 704 ? 0.613 4.030 -30.706 1.00 88.88 704 SER A CA 1
ATOM 5369 C C . SER A 1 704 ? 0.256 3.441 -32.077 1.00 88.88 704 SER A C 1
ATOM 5371 O O . SER A 1 704 ? -0.921 3.356 -32.421 1.00 88.88 704 SER A O 1
ATOM 5373 N N . ALA A 1 705 ? 1.241 3.046 -32.896 1.00 92.69 705 ALA A N 1
ATOM 5374 C CA . ALA A 1 705 ? 0.998 2.527 -34.239 1.00 92.69 705 ALA A CA 1
ATOM 5375 C C . ALA A 1 705 ? 0.335 1.144 -34.203 1.00 92.69 705 ALA A C 1
ATOM 5377 O O . ALA A 1 705 ? 0.767 0.236 -33.494 1.00 92.69 705 ALA A O 1
ATOM 5378 N N . LEU A 1 706 ? -0.633 0.924 -35.099 1.00 92.12 706 LEU A N 1
ATOM 5379 C CA . LEU A 1 706 ? -1.356 -0.353 -35.211 1.00 92.12 706 LEU A CA 1
ATOM 5380 C C . LEU A 1 706 ? -0.452 -1.549 -35.509 1.00 92.12 706 LEU A C 1
ATOM 5382 O O . LEU A 1 706 ? -0.792 -2.693 -35.223 1.00 92.12 706 LEU A O 1
ATOM 5386 N N . GLN A 1 707 ? 0.696 -1.280 -36.123 1.00 90.88 707 GLN A N 1
ATOM 5387 C CA . GLN A 1 707 ? 1.717 -2.267 -36.425 1.00 90.88 707 GLN A CA 1
ATOM 5388 C C . GLN A 1 707 ? 3.049 -1.774 -35.886 1.00 90.88 707 GLN A C 1
ATOM 5390 O O . GLN A 1 707 ? 3.983 -1.514 -36.647 1.00 90.88 707 GLN A O 1
ATOM 5395 N N . MET A 1 708 ? 3.123 -1.637 -34.559 1.00 86.62 708 MET A N 1
ATOM 5396 C CA . MET A 1 708 ? 4.332 -1.221 -33.846 1.00 86.62 708 MET A CA 1
ATOM 5397 C C . MET A 1 708 ? 5.570 -1.977 -34.346 1.00 86.62 708 MET A C 1
ATOM 5399 O O . MET A 1 708 ? 6.593 -1.365 -34.620 1.00 86.62 708 MET A O 1
ATOM 5403 N N . HIS A 1 709 ? 5.475 -3.291 -34.571 1.00 83.94 709 HIS A N 1
ATOM 5404 C CA . HIS A 1 709 ? 6.578 -4.133 -35.056 1.00 83.94 709 HIS A CA 1
ATOM 5405 C C . HIS A 1 709 ? 7.100 -3.758 -36.460 1.00 83.94 709 HIS A C 1
ATOM 5407 O O . HIS A 1 709 ? 8.228 -4.106 -36.804 1.00 83.94 709 HIS A O 1
ATOM 5413 N N . CYS A 1 710 ? 6.332 -3.013 -37.260 1.00 89.56 710 CYS A N 1
ATOM 5414 C CA . CYS A 1 710 ? 6.725 -2.522 -38.583 1.00 89.56 710 CYS A CA 1
ATOM 5415 C C . CYS A 1 710 ? 7.409 -1.145 -38.560 1.00 89.56 710 CYS A C 1
ATOM 5417 O O . CYS A 1 710 ? 7.643 -0.571 -39.625 1.00 89.56 710 CYS A O 1
ATOM 5419 N N . TRP A 1 711 ? 7.759 -0.605 -37.386 1.00 90.25 711 TRP A N 1
ATOM 5420 C CA . TRP A 1 711 ? 8.483 0.669 -37.253 1.00 90.25 711 TRP A CA 1
ATOM 5421 C C . TRP A 1 711 ? 9.750 0.731 -38.122 1.00 90.25 711 TRP A C 1
ATOM 5423 O O . TRP A 1 711 ? 10.086 1.778 -38.672 1.00 90.25 711 TRP A O 1
ATOM 5433 N N . PHE A 1 712 ? 10.415 -0.409 -38.334 1.00 88.62 712 PHE A N 1
ATOM 5434 C CA . PHE A 1 712 ? 11.641 -0.495 -39.124 1.00 88.62 712 PHE A CA 1
ATOM 5435 C C . PHE A 1 712 ? 11.456 -0.049 -40.587 1.00 88.62 712 PHE A C 1
ATOM 5437 O O . PHE A 1 712 ? 12.396 0.457 -41.204 1.00 88.62 712 PHE A O 1
ATOM 5444 N N . LEU A 1 713 ? 10.246 -0.192 -41.146 1.00 91.50 713 LEU A N 1
ATOM 5445 C CA . LEU A 1 713 ? 9.926 0.293 -42.490 1.00 91.50 713 LEU A CA 1
ATOM 5446 C C . LEU A 1 713 ? 10.035 1.817 -42.579 1.00 91.50 713 LEU A C 1
ATOM 5448 O O . LEU A 1 713 ? 10.439 2.331 -43.621 1.00 91.50 713 LEU A O 1
ATOM 5452 N N . SER A 1 714 ? 9.775 2.528 -41.477 1.00 93.19 714 SER A N 1
ATOM 5453 C CA . SER A 1 714 ? 9.957 3.978 -41.433 1.00 93.19 714 SER A CA 1
ATOM 5454 C C . SER A 1 714 ? 11.410 4.399 -41.553 1.00 93.19 714 SER A C 1
ATOM 5456 O O . SER A 1 714 ? 11.739 5.374 -42.231 1.00 93.19 714 SER A O 1
ATOM 5458 N N . CYS A 1 715 ? 12.310 3.635 -40.937 1.00 90.44 715 CYS A N 1
ATOM 5459 C CA . CYS A 1 715 ? 13.740 3.862 -41.078 1.00 90.44 715 CYS A CA 1
ATOM 5460 C C . CYS A 1 715 ? 14.205 3.572 -42.513 1.00 90.44 715 CYS A C 1
ATOM 5462 O O . CYS A 1 715 ? 15.051 4.290 -43.048 1.00 90.44 715 CYS A O 1
ATOM 5464 N N . MET A 1 716 ? 13.621 2.558 -43.163 1.00 90.31 716 MET A N 1
ATOM 5465 C CA . MET A 1 716 ? 13.950 2.195 -44.544 1.00 90.31 716 MET A CA 1
ATOM 5466 C C . MET A 1 716 ? 13.549 3.269 -45.555 1.00 90.31 716 MET A C 1
ATOM 5468 O O . MET A 1 716 ? 14.336 3.546 -46.456 1.00 90.31 716 MET A O 1
ATOM 5472 N N . VAL A 1 717 ? 12.372 3.886 -45.417 1.00 91.56 717 VAL A N 1
ATOM 5473 C CA . VAL A 1 717 ? 11.921 4.942 -46.342 1.00 91.56 717 VAL A CA 1
ATOM 5474 C C . VAL A 1 717 ? 12.863 6.142 -46.311 1.00 91.56 717 VAL A C 1
ATOM 5476 O O . VAL A 1 717 ? 13.323 6.587 -47.365 1.00 91.56 717 VAL A O 1
ATOM 5479 N N . VAL A 1 718 ? 13.232 6.605 -45.115 1.00 90.62 718 VAL A N 1
ATOM 5480 C CA . VAL A 1 718 ? 14.216 7.684 -44.949 1.00 90.62 718 VAL A CA 1
ATOM 5481 C C . VAL A 1 718 ? 15.580 7.270 -45.501 1.00 90.62 718 VAL A C 1
ATOM 5483 O O . VAL A 1 718 ? 16.194 8.021 -46.259 1.00 90.62 718 VAL A O 1
ATOM 5486 N N . TYR A 1 719 ? 16.033 6.048 -45.217 1.00 89.75 719 TYR A N 1
ATOM 5487 C CA . TYR A 1 719 ? 17.272 5.528 -45.793 1.00 89.75 719 TYR A CA 1
ATOM 5488 C C . TYR A 1 719 ? 17.246 5.515 -47.330 1.00 89.75 719 TYR A C 1
ATOM 5490 O O . TYR A 1 719 ? 18.213 5.937 -47.960 1.00 89.75 719 TYR A O 1
ATOM 5498 N N . TRP A 1 720 ? 16.156 5.068 -47.960 1.00 92.19 720 TRP A N 1
ATOM 5499 C CA . TRP A 1 720 ? 16.030 5.064 -49.420 1.00 92.19 720 TRP A CA 1
ATOM 5500 C C . TRP A 1 720 ? 16.034 6.469 -50.003 1.00 92.19 720 TRP A C 1
ATOM 5502 O O . TRP A 1 720 ? 16.654 6.683 -51.044 1.00 92.19 720 TRP A O 1
ATOM 5512 N N . PHE A 1 721 ? 15.384 7.416 -49.329 1.00 93.50 721 PHE A N 1
ATOM 5513 C CA . PHE A 1 721 ? 15.370 8.812 -49.741 1.00 93.50 721 PHE A CA 1
ATOM 5514 C C . PHE A 1 721 ? 16.791 9.395 -49.770 1.00 93.50 721 PHE A C 1
ATOM 5516 O O . PHE A 1 721 ? 17.195 9.997 -50.764 1.00 93.50 721 PHE A O 1
ATOM 5523 N N . PHE A 1 722 ? 17.589 9.124 -48.733 1.00 91.75 722 PHE A N 1
ATOM 5524 C CA . PHE A 1 722 ? 18.975 9.590 -48.638 1.00 91.75 722 PHE A CA 1
ATOM 5525 C C . PHE A 1 722 ? 20.000 8.707 -49.362 1.00 91.75 722 PHE A C 1
ATOM 5527 O O . PHE A 1 722 ? 21.154 9.110 -49.495 1.00 91.75 722 PHE A O 1
ATOM 5534 N N . PHE A 1 723 ? 19.613 7.537 -49.878 1.00 90.44 723 PHE A N 1
ATOM 5535 C CA . PHE A 1 723 ? 20.546 6.575 -50.472 1.00 90.44 723 PHE A CA 1
ATOM 5536 C C . PHE A 1 723 ? 21.385 7.185 -51.599 1.00 90.44 723 PHE A C 1
ATOM 5538 O O . PHE A 1 723 ? 22.602 7.035 -51.597 1.00 90.44 723 PHE A O 1
ATOM 5545 N N . LYS A 1 724 ? 20.758 7.905 -52.538 1.00 89.44 724 LYS A N 1
ATOM 5546 C CA . LYS A 1 724 ? 21.450 8.521 -53.684 1.00 89.44 724 LYS A CA 1
ATOM 5547 C C . LYS A 1 724 ? 22.382 9.679 -53.288 1.00 89.44 724 LYS A C 1
ATOM 5549 O O . LYS A 1 724 ? 23.527 9.677 -53.742 1.00 89.44 724 LYS A O 1
ATOM 5554 N N . PRO A 1 725 ? 21.966 10.637 -52.436 1.00 89.88 725 PRO A N 1
ATOM 5555 C CA . PRO A 1 725 ? 22.883 11.628 -51.875 1.00 89.88 725 PRO A CA 1
ATOM 5556 C C . PRO A 1 725 ? 24.081 10.996 -51.159 1.00 89.88 725 PRO A C 1
ATOM 5558 O O . PRO A 1 725 ? 25.224 11.359 -51.429 1.00 89.88 725 PRO A O 1
ATOM 5561 N N . LEU A 1 726 ? 23.834 10.004 -50.298 1.00 87.06 726 LEU A N 1
ATOM 5562 C CA . LEU A 1 726 ? 24.889 9.309 -49.560 1.00 87.06 726 LEU A CA 1
ATOM 5563 C C . LEU A 1 726 ? 25.825 8.546 -50.502 1.00 87.06 726 LEU A C 1
ATOM 5565 O O . LEU A 1 726 ? 27.039 8.588 -50.334 1.00 87.06 726 LEU A O 1
ATOM 5569 N N . GLU A 1 727 ? 25.284 7.901 -51.534 1.00 85.81 727 GLU A N 1
ATOM 5570 C CA . GLU A 1 727 ? 26.067 7.245 -52.579 1.00 85.81 727 GLU A CA 1
ATOM 5571 C C . GLU A 1 727 ? 27.018 8.229 -53.264 1.00 85.81 727 GLU A C 1
ATOM 5573 O O . GLU A 1 727 ? 28.211 7.947 -53.391 1.00 85.81 727 GLU A O 1
ATOM 5578 N N . TYR A 1 728 ? 26.517 9.404 -53.651 1.00 86.38 728 TYR A N 1
ATOM 5579 C CA . TYR A 1 728 ? 27.337 10.443 -54.263 1.00 86.38 728 TYR A CA 1
ATOM 5580 C C . TYR A 1 728 ? 28.483 10.888 -53.342 1.00 86.38 728 TYR A C 1
ATOM 5582 O O . TYR A 1 728 ? 29.617 11.021 -53.806 1.00 86.38 728 TYR A O 1
ATOM 5590 N N . CYS A 1 729 ? 28.211 11.051 -52.044 1.00 86.88 729 CYS A N 1
ATOM 5591 C CA . CYS A 1 729 ? 29.219 11.403 -51.045 1.00 86.88 729 CYS A CA 1
ATOM 5592 C C . CYS A 1 729 ? 30.245 10.283 -50.804 1.00 86.88 729 CYS A C 1
ATOM 5594 O O . CYS A 1 729 ? 31.414 10.566 -50.541 1.00 86.88 729 CYS A O 1
ATOM 5596 N N . PHE A 1 730 ? 29.830 9.015 -50.878 1.00 84.94 730 PHE A N 1
ATOM 5597 C CA . PHE A 1 730 ? 30.646 7.884 -50.428 1.00 84.94 730 PHE A CA 1
ATOM 5598 C C . PHE A 1 730 ? 31.382 7.135 -51.538 1.00 84.94 730 PHE A C 1
ATOM 5600 O O . PHE A 1 730 ? 32.406 6.512 -51.257 1.00 84.94 730 PHE A O 1
ATOM 5607 N N . LYS A 1 731 ? 30.931 7.218 -52.797 1.00 84.50 731 LYS A N 1
ATOM 5608 C CA . LYS A 1 731 ? 31.493 6.436 -53.918 1.00 84.50 731 LYS A CA 1
ATOM 5609 C C . LYS A 1 731 ? 32.996 6.636 -54.152 1.00 84.50 731 LYS A C 1
ATOM 5611 O O . LYS A 1 731 ? 33.644 5.752 -54.698 1.00 84.50 731 LYS A O 1
ATOM 5616 N N . ASN A 1 732 ? 33.541 7.779 -53.729 1.00 86.00 732 ASN A N 1
ATOM 5617 C CA . ASN A 1 732 ? 34.942 8.160 -53.928 1.00 86.00 732 ASN A CA 1
ATOM 5618 C C . ASN A 1 732 ? 35.757 8.193 -52.623 1.00 86.00 732 ASN A C 1
ATOM 5620 O O . ASN A 1 732 ? 36.856 8.752 -52.596 1.00 86.00 732 ASN A O 1
ATOM 5624 N N . LEU A 1 733 ? 35.234 7.653 -51.519 1.00 87.50 733 LEU A N 1
ATOM 5625 C CA . LEU A 1 733 ? 35.995 7.602 -50.275 1.00 87.50 733 LEU A CA 1
ATOM 5626 C C . LEU A 1 733 ? 37.115 6.565 -50.368 1.00 87.50 733 LEU A C 1
ATOM 5628 O O . LEU A 1 733 ? 36.918 5.435 -50.809 1.00 87.50 733 LEU A O 1
ATOM 5632 N N . SER A 1 734 ? 38.306 6.941 -49.901 1.00 90.75 734 SER A N 1
ATOM 5633 C CA . SER A 1 734 ? 39.382 5.976 -49.686 1.00 90.75 734 SER A CA 1
ATOM 5634 C C . SER A 1 734 ? 39.027 5.030 -48.536 1.00 90.75 734 SER A C 1
ATOM 5636 O O . SER A 1 734 ? 38.206 5.358 -47.673 1.00 90.75 734 SER A O 1
ATOM 5638 N N . LEU A 1 735 ? 39.686 3.869 -48.480 1.00 86.19 735 LEU A N 1
ATOM 5639 C CA . LEU A 1 735 ? 39.506 2.912 -47.385 1.00 86.19 735 LEU A CA 1
ATOM 5640 C C . LEU A 1 735 ? 39.725 3.572 -46.016 1.00 86.19 735 LEU A C 1
ATOM 5642 O O . LEU A 1 735 ? 38.898 3.421 -45.127 1.00 86.19 735 LEU A O 1
ATOM 5646 N N . LEU A 1 736 ? 40.783 4.379 -45.871 1.00 89.50 736 LEU A N 1
ATOM 5647 C CA . LEU A 1 736 ? 41.075 5.090 -44.624 1.00 89.50 736 LEU A CA 1
ATOM 5648 C C . LEU A 1 736 ? 39.942 6.045 -44.221 1.00 89.50 736 LEU A C 1
ATOM 5650 O O . LEU A 1 736 ? 39.513 6.032 -43.071 1.00 89.50 736 LEU A O 1
ATOM 5654 N N . ARG A 1 737 ? 39.427 6.853 -45.161 1.00 89.31 737 ARG A N 1
ATOM 5655 C CA . ARG A 1 737 ? 38.306 7.773 -44.889 1.00 89.31 737 ARG A CA 1
ATOM 5656 C C . ARG A 1 737 ? 37.031 7.016 -44.536 1.00 89.31 737 ARG A C 1
ATOM 5658 O O . ARG A 1 737 ? 36.295 7.450 -43.659 1.00 89.31 737 ARG A O 1
ATOM 5665 N N . THR A 1 738 ? 36.811 5.872 -45.177 1.00 85.81 738 THR A N 1
ATOM 5666 C CA . THR A 1 738 ? 35.694 4.976 -44.870 1.00 85.81 738 THR A CA 1
ATOM 5667 C C . THR A 1 738 ? 35.815 4.424 -43.450 1.00 85.81 738 THR A C 1
ATOM 5669 O O . THR A 1 738 ? 34.867 4.532 -42.680 1.00 85.81 738 THR A O 1
ATOM 5672 N N . CYS A 1 739 ? 36.991 3.923 -43.057 1.00 85.81 739 CYS A N 1
ATOM 5673 C CA . CYS A 1 739 ? 37.239 3.439 -41.697 1.00 85.81 739 CYS A CA 1
ATOM 5674 C C . CYS A 1 739 ? 37.078 4.547 -40.646 1.00 85.81 739 CYS A C 1
ATOM 5676 O O . CYS A 1 739 ? 36.465 4.307 -39.611 1.00 85.81 739 CYS A O 1
ATOM 5678 N N . MET A 1 740 ? 37.571 5.764 -40.910 1.00 88.56 740 MET A N 1
ATOM 5679 C CA . MET A 1 740 ? 37.391 6.901 -39.996 1.00 88.56 740 MET A CA 1
ATOM 5680 C C . MET A 1 740 ? 35.922 7.303 -39.857 1.00 88.56 740 MET A C 1
ATOM 5682 O O . MET A 1 740 ? 35.456 7.537 -38.746 1.00 88.56 740 MET A O 1
ATOM 5686 N N . LEU A 1 741 ? 35.176 7.341 -40.964 1.00 86.50 741 LEU A N 1
ATOM 5687 C CA . LEU A 1 741 ? 33.743 7.618 -40.936 1.00 86.50 741 LEU A CA 1
ATOM 5688 C C . LEU A 1 741 ? 32.986 6.539 -40.151 1.00 86.50 741 LEU A C 1
ATOM 5690 O O . LEU A 1 741 ? 32.138 6.867 -39.330 1.00 86.50 741 LEU A O 1
ATOM 5694 N N . MET A 1 742 ? 33.316 5.262 -40.356 1.00 83.50 742 MET A N 1
ATOM 5695 C CA . MET A 1 742 ? 32.725 4.163 -39.591 1.00 83.50 742 MET A CA 1
ATOM 5696 C C . MET A 1 742 ? 33.055 4.259 -38.100 1.00 83.50 742 MET A C 1
ATOM 5698 O O . MET A 1 742 ? 32.158 4.084 -37.283 1.00 83.50 742 MET A O 1
ATOM 5702 N N . ALA A 1 743 ? 34.301 4.577 -37.739 1.00 84.25 743 ALA A N 1
ATOM 5703 C CA . ALA A 1 743 ? 34.701 4.773 -36.347 1.00 84.25 743 ALA A CA 1
ATOM 5704 C C . ALA A 1 743 ? 33.937 5.939 -35.698 1.00 84.25 743 ALA A C 1
ATOM 5706 O O . ALA A 1 743 ? 33.447 5.808 -34.580 1.00 84.25 743 ALA A O 1
ATOM 5707 N N . PHE A 1 744 ? 33.768 7.048 -36.423 1.00 86.94 744 PHE A N 1
ATOM 5708 C CA . PHE A 1 744 ? 32.975 8.188 -35.969 1.00 86.94 744 PHE A CA 1
ATOM 5709 C C . PHE A 1 744 ? 31.496 7.823 -35.767 1.00 86.94 744 PHE A C 1
ATOM 5711 O O . PHE A 1 744 ? 30.932 8.088 -34.708 1.00 86.94 744 PHE A O 1
ATOM 5718 N N . LEU A 1 745 ? 30.870 7.162 -36.748 1.00 82.06 745 LEU A N 1
ATOM 5719 C CA . LEU A 1 745 ? 29.471 6.732 -36.652 1.00 82.06 745 LEU A CA 1
ATOM 5720 C C . LEU A 1 745 ? 29.259 5.700 -35.537 1.00 82.06 745 LEU A C 1
ATOM 5722 O O . LEU A 1 745 ? 28.230 5.728 -34.869 1.00 82.06 745 LEU A O 1
ATOM 5726 N N . PHE A 1 746 ? 30.238 4.825 -35.301 1.00 80.75 746 PHE A N 1
ATOM 5727 C CA . PHE A 1 746 ? 30.218 3.875 -34.190 1.00 80.75 746 PHE A CA 1
ATOM 5728 C C . PHE A 1 746 ? 30.307 4.574 -32.827 1.00 80.75 746 PHE A C 1
ATOM 5730 O O . PHE A 1 746 ? 29.780 4.062 -31.846 1.00 80.75 746 PHE A O 1
ATOM 5737 N N . PHE A 1 747 ? 30.933 5.752 -32.761 1.00 81.31 747 PHE A N 1
ATOM 5738 C CA . PHE A 1 747 ? 31.066 6.539 -31.537 1.00 81.31 747 PHE A CA 1
ATOM 5739 C C . PHE A 1 747 ? 29.816 7.370 -31.198 1.00 81.31 747 PHE A C 1
ATOM 5741 O O . PHE A 1 747 ? 29.590 7.679 -30.031 1.00 81.31 747 PHE A O 1
ATOM 5748 N N . LEU A 1 748 ? 28.966 7.702 -32.180 1.00 78.62 748 LEU A N 1
ATOM 5749 C CA . LEU A 1 748 ? 27.749 8.504 -31.964 1.00 78.62 748 LEU A CA 1
ATOM 5750 C C . LEU A 1 748 ? 26.803 7.928 -30.890 1.00 78.62 748 LEU A C 1
ATOM 5752 O O . LEU A 1 748 ? 26.405 8.690 -30.009 1.00 78.62 748 LEU A O 1
ATOM 5756 N N . PRO A 1 749 ? 26.471 6.620 -30.878 1.00 77.00 749 PRO A N 1
ATOM 5757 C CA . PRO A 1 749 ? 25.684 6.034 -29.794 1.00 77.00 749 PRO A CA 1
ATOM 5758 C C . PRO A 1 749 ? 26.338 6.198 -28.421 1.00 77.00 749 PRO A C 1
ATOM 5760 O O . PRO A 1 749 ? 25.639 6.423 -27.443 1.00 77.00 749 PRO A O 1
ATOM 5763 N N . TRP A 1 750 ? 27.671 6.158 -28.339 1.00 79.12 750 TRP A N 1
ATOM 5764 C CA . TRP A 1 750 ? 28.387 6.368 -27.080 1.00 79.12 750 TRP A CA 1
ATOM 5765 C C . TRP A 1 750 ? 28.293 7.806 -26.588 1.00 79.12 750 TRP A C 1
ATOM 5767 O O . TRP A 1 750 ? 28.246 8.024 -25.383 1.00 79.12 750 TRP A O 1
ATOM 5777 N N . LEU A 1 751 ? 28.200 8.793 -27.481 1.00 76.38 751 LEU A N 1
ATOM 5778 C CA . LEU A 1 751 ? 27.956 10.182 -27.081 1.00 76.38 751 LEU A CA 1
ATOM 5779 C C . LEU A 1 751 ? 26.594 10.352 -26.397 1.00 76.38 751 LEU A C 1
ATOM 5781 O O . LEU A 1 751 ? 26.500 11.127 -25.449 1.00 76.38 751 LEU A O 1
ATOM 5785 N N . LEU A 1 752 ? 25.575 9.582 -26.797 1.00 69.38 752 LEU A N 1
ATOM 5786 C CA . LEU A 1 752 ? 24.268 9.568 -26.121 1.00 69.38 752 LEU A CA 1
ATOM 5787 C C . LEU A 1 752 ? 24.342 9.019 -24.689 1.00 69.38 752 LEU A C 1
ATOM 5789 O O . LEU A 1 752 ? 23.449 9.284 -23.898 1.00 69.38 752 LEU A O 1
ATOM 5793 N N . ILE A 1 753 ? 25.408 8.290 -24.355 1.00 72.00 753 ILE A N 1
ATOM 5794 C CA . ILE A 1 753 ? 25.673 7.735 -23.021 1.00 72.00 753 ILE A CA 1
ATOM 5795 C C . ILE A 1 753 ? 26.556 8.694 -22.230 1.00 72.00 753 ILE A C 1
ATOM 5797 O O . ILE A 1 753 ? 26.260 9.064 -21.098 1.00 72.00 753 ILE A O 1
ATOM 5801 N N . MET A 1 754 ? 27.661 9.110 -22.845 1.00 73.69 754 MET A N 1
ATOM 5802 C CA . MET A 1 754 ? 28.683 9.919 -22.199 1.00 73.69 754 MET A CA 1
ATOM 5803 C C . MET A 1 754 ? 28.181 11.325 -21.883 1.00 73.69 754 MET A C 1
ATOM 5805 O O . MET A 1 754 ? 28.516 11.840 -20.826 1.00 73.69 754 MET A O 1
ATOM 5809 N N . VAL A 1 755 ? 27.375 11.952 -22.747 1.00 72.44 755 VAL A N 1
ATOM 5810 C CA . VAL A 1 755 ? 26.900 13.325 -22.510 1.00 72.44 755 VAL A CA 1
ATOM 5811 C C . VAL A 1 755 ? 25.976 13.406 -21.285 1.00 72.44 755 VAL A C 1
ATOM 5813 O O . VAL A 1 755 ? 26.276 14.219 -20.410 1.00 72.44 755 VAL A O 1
ATOM 5816 N N . PRO A 1 756 ? 24.930 12.564 -21.131 1.00 66.56 756 PRO A N 1
ATOM 5817 C CA . PRO A 1 756 ? 24.139 12.541 -19.899 1.00 66.56 756 PRO A CA 1
ATOM 5818 C C . PRO A 1 756 ? 24.969 12.166 -18.665 1.00 66.56 756 PRO A C 1
ATOM 5820 O O . PRO A 1 756 ? 24.829 12.815 -17.631 1.00 66.56 756 PRO A O 1
ATOM 5823 N N . ALA A 1 757 ? 25.897 11.204 -18.789 1.00 70.44 757 ALA A N 1
ATOM 5824 C CA . ALA A 1 757 ? 26.800 10.818 -17.700 1.00 70.44 757 ALA A CA 1
ATOM 5825 C C . ALA A 1 757 ? 27.662 11.994 -17.209 1.00 70.44 757 ALA A C 1
ATOM 5827 O O . ALA A 1 757 ? 27.765 12.247 -16.009 1.00 70.44 757 ALA A O 1
ATOM 5828 N N . ILE A 1 758 ? 28.268 12.731 -18.145 1.00 75.44 758 ILE A N 1
ATOM 5829 C CA . ILE A 1 758 ? 29.091 13.917 -17.871 1.00 75.44 758 ILE A CA 1
ATOM 5830 C C . ILE A 1 758 ? 28.229 15.040 -17.281 1.00 75.44 758 ILE A C 1
ATOM 5832 O O . ILE A 1 758 ? 28.678 15.750 -16.385 1.00 75.44 758 ILE A O 1
ATOM 5836 N N . ALA A 1 759 ? 26.982 15.172 -17.735 1.00 67.12 759 ALA A N 1
ATOM 5837 C CA . ALA A 1 759 ? 26.014 16.139 -17.225 1.00 67.12 759 ALA A CA 1
ATOM 5838 C C . ALA A 1 759 ? 25.356 15.726 -15.891 1.00 67.12 759 ALA A C 1
ATOM 5840 O O . ALA A 1 759 ? 24.435 16.409 -15.442 1.00 67.12 759 ALA A O 1
ATOM 5841 N N . GLN A 1 760 ? 25.801 14.623 -15.271 1.00 74.25 760 GLN A N 1
ATOM 5842 C CA . GLN A 1 760 ? 25.227 14.054 -14.043 1.00 74.25 760 GLN A CA 1
ATOM 5843 C C . GLN A 1 760 ? 23.714 13.797 -14.136 1.00 74.25 760 GLN A C 1
ATOM 5845 O O . GLN A 1 760 ? 23.007 13.812 -13.129 1.00 74.25 760 GLN A O 1
ATOM 5850 N N . GLN A 1 761 ? 23.207 13.561 -15.345 1.00 55.66 761 GLN A N 1
ATOM 5851 C CA . GLN A 1 761 ? 21.834 13.123 -15.545 1.00 55.66 761 GLN A CA 1
ATOM 5852 C C . GLN A 1 761 ? 21.750 11.619 -15.250 1.00 55.66 761 GLN A C 1
ATOM 5854 O O . GLN A 1 761 ? 22.665 10.876 -15.625 1.00 55.66 761 GLN A O 1
ATOM 5859 N N . PRO A 1 762 ? 20.686 11.152 -14.577 1.00 54.03 762 PRO A N 1
ATOM 5860 C CA . PRO A 1 762 ? 20.492 9.730 -14.334 1.00 54.03 762 PRO A CA 1
ATOM 5861 C C . PRO A 1 762 ? 20.422 8.971 -15.667 1.00 54.03 762 PRO A C 1
ATOM 5863 O O . PRO A 1 762 ? 19.658 9.321 -16.565 1.00 54.03 762 PRO A O 1
ATOM 5866 N N . LEU A 1 763 ? 21.262 7.943 -15.800 1.00 49.16 763 LEU A N 1
ATOM 5867 C CA . LEU A 1 763 ? 21.275 7.018 -16.934 1.00 49.16 763 LEU A CA 1
ATOM 5868 C C . LEU A 1 763 ? 20.285 5.880 -16.654 1.00 49.16 763 LEU A C 1
ATOM 5870 O O . LEU A 1 763 ? 20.684 4.729 -16.489 1.00 49.16 763 LEU A O 1
ATOM 5874 N N . ASP A 1 764 ? 19.002 6.216 -16.550 1.00 48.03 764 ASP A N 1
ATOM 5875 C CA . ASP A 1 764 ? 17.925 5.243 -16.345 1.00 48.03 764 ASP A CA 1
ATOM 5876 C C . ASP A 1 764 ? 17.338 4.855 -17.715 1.00 48.03 764 ASP A C 1
ATOM 5878 O O . ASP A 1 764 ? 16.278 5.313 -18.135 1.00 48.03 764 ASP A O 1
ATOM 5882 N N . TRP A 1 765 ? 18.118 4.072 -18.455 1.00 51.34 765 TRP A N 1
ATOM 5883 C CA . TRP A 1 765 ? 17.865 3.516 -19.794 1.00 51.34 765 TRP A CA 1
ATOM 5884 C C . TRP A 1 765 ? 17.473 2.031 -19.797 1.00 51.34 765 TRP A C 1
ATOM 5886 O O . TRP A 1 765 ? 18.087 1.217 -19.065 1.00 51.34 765 TRP A O 1
#

InterPro domains:
  IPR002656 Acyltransferase 3 domain [PF01757] (591-753)
  IPR039477 ILEI/PANDER domain [PF15711] (2-54)

Nearest PDB structures (foldseek):
  8tlb-assembly1_A  TM=6.184E-01  e=6.885E-02  Campylobacter jejuni
  7dhi-assembly1_A  TM=2.762E-01  e=2.198E+00  Homo sapiens

Radius of gyration: 38.89 Å; Cα contacts (8 Å, |Δi|>4): 1107; chains: 1; bounding box: 96×62×140 Å

Sequence (765 aa):
MSLENGTLVLIGAKDEASINLAAGAKAAIKSCGATQIDSLGFRGAYALVGIKGGRAQAEMVRPTGAGYALAVGQMEIVVSVDESKPVCDARVAQPPTTGHLSDGNLNLDAACRYNLWESDAASQCLQGTWVAITGSSNTLLEFLSLINLLAPAENHIDRPGLLIGASAVVDVITNNGEVTYWDSVNNELPVCRQVNKAEAQLNDAACRQTLTEFIAKAPAYVAGAIRITVFISFFWDRTGLALDVIGADAGWASGEVTFIIQVGAWYNHCAFLKSAYCPRKELLVMDGTAAMQIFKDEMKEVLVKMSSFCDSGGRASKRGCAVQTISWTNFHSDNANFKMMNGYIKEAMQGRESASLRFVDFFGLGGAMPEEVVGGHGSQMMNLWMWQVLLGGMCPAELASQGSYAAWDGILCSGTEADFANCPDYYPKCLKGPRCELWECMHSVPCTMSAIDPRRTWSSAGLCDDAINLTSHLPDNQKGRGGLDACFNSQGLRRRLWCQDGMQWLLPVVFSLLALTLLAVLHLLGLATTQIPTKIVPIAGHRQRACATAQVVVGKPCAKAQWHAIAQDDPETKQTAPQFKAAGNRFPLGLARFFASCHIVVGHGYAMGVTPSIWFFGWGFTWVPWFFMLSGFVLFSAHLKNPKEESMIQYVMRRSVTIYPLYAVSLIPSFIIAKYLGNLQADWGTLVAQCFLMQAWWPGWTESALQMHCWFLSCMVVYWFFFKPLEYCFKNLSLLRTCMLMAFLFFLPWLLIMVPAIAQQPLDW

Secondary structure (DSSP, 8-state):
-PPPTT-EEEEEEETTHHHH--HHHHHHHHTTT-SSGGG--TT-EEEEEEETTS--SEEEEE-TTS-------------SS-TTSPBP-TTSSS----EEEETTEEEETTS-BPPP--HHHHHHHHTTEEEEEEESHHHHHHHHHHHHHH-TTT--TTSTT-STTTEEEEEEEEETTEEEEEEEEETT-GGG----HHHHHHHHHHHHHHHHHHHTTS----TTEEEEEEEE-SSHHHHHHHHHHHHH-STTTTSEEEEEEE--HHHHHHHTS--TT-S-HHHHHS-HHHHHHHHHHHHHHHHHHHHHHHSTTSTTTTT-EEEEPPPP-S-HHHHHHHHHHHHHHHHHHTTT--SSEEEE-HHHHHHH-GGGEETTEE-HHHHHHHHHHHHHHHS-GGGSPS-SEEEEESTTSSGGG--GGG-TTTHHHHTTSS---HHHHTTSS--EEEEE-------TTSTTTTTT-TTS-S-S-------SSTTTS-S-----TT--SSGGGHHHHHHHHHHHHHHHHHHHTTTT-------------------------------------------------------TT--S-HHHHHHHHHHHHHHHHHHTT-S---GGGGGGGGHHHHHHHHHHHHHHHHHHHS-----HHHHHHHHHHHHHHHHHHHHHHHHHHHHHTT-----HHHHHHHHTT-GGGSTTHHHHSTTGGGHHHHHHHHHHHHHHHHHHHHTT--HHHHHHHHHHHHHHHHHHHHHHHHTT-----

Solvent-accessible surface area (backbone atoms only — not comparable to full-atom values): 43066 Å² total; per-residue (Å²): 137,78,85,56,72,70,42,79,42,80,46,78,46,49,43,69,47,34,76,64,61,45,72,66,55,52,50,54,47,37,42,18,24,48,84,56,71,86,71,42,41,71,49,8,14,31,16,32,27,19,17,23,77,45,59,44,60,16,72,25,71,26,57,60,88,64,57,80,37,72,41,77,48,81,72,80,79,70,64,44,58,60,74,84,39,50,69,50,67,32,37,44,32,60,36,90,43,45,44,38,60,36,86,85,20,73,37,35,72,83,62,31,33,70,62,34,60,25,39,67,30,45,44,65,61,37,40,22,25,34,46,36,37,32,6,40,69,57,44,52,52,39,52,48,40,49,44,26,43,44,16,52,91,66,62,51,63,82,45,80,44,63,49,81,77,46,24,33,32,40,42,36,30,36,45,92,52,37,73,78,42,78,50,56,40,54,33,78,40,76,52,64,37,70,43,41,70,72,61,34,61,72,22,44,66,59,26,47,51,54,51,40,58,55,63,64,68,54,80,68,68,48,68,69,27,29,36,42,34,41,38,53,18,56,48,43,64,53,47,48,51,51,54,52,42,64,73,65,41,72,59,49,61,88,40,46,26,31,43,39,37,35,55,48,65,46,54,47,40,16,26,71,66,51,39,88,84,42,58,33,63,64,34,52,74,35,54,59,67,62,41,49,49,51,52,52,54,35,42,53,57,33,53,55,54,44,48,59,36,15,36,97,83,23,75,14,31,87,39,8,30,36,44,35,35,45,64,33,44,88,50,73,74,59,36,56,55,46,52,53,53,35,49,50,53,52,58,71,39,64,93,62,50,30,62,23,34,23,43,39,46,45,26,42,32,33,67,18,34,57,63,25,36,36,94,43,27,66,20,40,50,47,34,48,53,50,45,30,47,52,44,48,31,49,37,66,77,87,50,40,38,70,40,64,34,56,43,79,47,48,84,22,22,48,28,81,45,50,45,61,84,75,17,73,80,46,46,74,50,26,74,75,46,100,57,72,56,61,60,58,33,25,65,48,48,67,49,46,60,43,50,34,66,80,73,83,74,77,52,88,77,52,73,68,49,71,82,62,46,92,72,73,83,62,75,98,78,69,98,70,93,78,78,88,63,68,86,71,68,73,67,68,83,77,70,56,94,51,68,63,99,58,77,71,70,49,53,67,54,52,53,50,50,50,51,53,48,49,52,51,48,46,57,72,68,53,78,75,67,78,79,76,81,82,78,79,76,80,87,80,78,87,81,89,84,88,83,84,89,80,85,90,83,88,81,89,91,86,80,90,81,90,83,88,83,90,82,89,80,79,93,72,81,78,74,74,69,81,78,72,70,70,79,70,85,66,74,88,48,64,64,59,50,50,54,40,52,52,37,33,54,45,16,52,31,34,77,69,66,76,40,77,98,47,74,73,38,69,48,12,66,65,40,54,64,50,50,52,54,50,50,52,51,52,53,51,53,50,35,76,75,55,77,73,97,68,52,46,65,55,50,33,50,64,53,43,67,76,47,48,64,64,49,50,65,52,48,54,54,46,50,53,51,29,54,74,69,73,61,62,69,46,49,72,68,28,52,55,28,50,77,69,36,44,24,59,80,44,71,57,26,32,80,31,29,89,56,44,91,55,36,64,52,17,54,48,50,55,48,40,50,45,42,57,64,50,45,68,70,50,76,78,53,51,71,69,57,47,52,52,51,50,53,51,62,65,43,52,67,50,48,70,50,48,51,41,56,74,69,71,41,85,86,86,124

Mean predicted aligned error: 16.26 Å

pLDDT: mean 82.93, std 20.07, range [27.17, 98.69]